Protein 8IDE (pdb70)

B-factor: mean 107.02, std 23.49, range [55.77, 214.73]

Organism: NCBI:txid1349410

Sequence (1177 aa):
ATGANFERRVTILGIESSCDDTGVAVLQVGGNAPPAVLAHEAVTSAAVHRETVAPLVDQAMAASGVGWDAIDAIAVTVGPGMMGGLMAGVDEAVRLAALHGKPLVPVNHLEGHALVAGVCTRQLCFPFLVLLASGGSCQLVLARDLGDYRRLGQTLDCAPGQALDAVARALALDLGASGSGGRAIELAAKNARTDAGDDRIGDDAWPDGCDFAFGGLRDRAVALARKSLAGEADDIAKRVQALIVDQLVSRTVRAIEWCRAHVADPTALVVAGGVAANTCLRESLQRAIGSVDLVCPPPRLCTDNGVMIAHAGALHYLHRPDAFACGPTHVCLQHEWHLGVDVSECVRADRPVPQVAAIHASIKSDVADAARALCRGELVAFPTETVYGLGADAASDEAVQRIFDAKGRPSNNPIIVHVASKEQFYRIAGHDLDAALRARCERLMDEFWPGPLTLLVPNGGEKLSPLVTCGLPVVGLRMPDNATAIDLIRRAGVGVAAPSANKSGRPSPTCAQHVAADLVGERIWGVLDGRGSTYGIESTVLDVATVSIYREGPVTADDISRALDGAPVDRHYAPDTDVTVVHGTLGFLNATVRSMRDRGLRVGVIAPYGDAIDARASKVWYCMRHGDGSLGANLYAALRGLDLPDVDVILVRAVPDSRTGGAVMERLAKASQGSRLIEPAMTARLERMIGADVVQRIARGRVLVCGLGGAGAPLVDMAVRAGVGRLGLLDPDRVDLSNLVRMPQATLADVDRRKIDVVAERARAVNPDADLTLLAHRITPDFDMGALRAHEYDIIVDAVDDPAGKVALIKYAVENKLPLISCMGAGNKTDVTQVHRVVDIADADVCLLALETKRLLAKEGITRGVKCVVTQGDHWVFAIGNWPPCYFMAAAVLLDHVLRVLAGPESVEDHVRGRAVGVSTKSGIVAIPTARLERMIGADVVQRIARGRVLVCGLGGAGAPLVDMAVRAGVGRLGLLDPDRVDLSNLVRMPQATLADVDRRKIDVVAERARAVNPDADLTLLAHRITPDFDMGALRAHEYDIIVDAVDDPAGKVALIKYAVENKLPLISCMGAGNKTDVTQVHRVVDIADADVCLLALETKRLLAKEGITRGVKCVVTQGDHWVFAPQDVIGNWPPCYFMAAAVLLDHVLRVLAGPESVEDHVRGRAVGVSTKSGIV

Radius of gyration: 37.35 Å; Cα contacts (8 Å, |Δi|>4): 2666; chains: 2; bounding box: 62×96×109 Å

Secondary structure (DSSP, 8-state):
--S--SSS--B--EEE-SSSSEEEE--B--TTS--B-S---EE---HHHHHHHHHHHHHHHHHH-S-TTTB----EE-SSS-HHHHHHHHHHHHHHHHHHT----EE-HHHHHHHHHTSSSS---S-EEE---SSS--EEEEESSTT-EEEEEE-SS--HHHHHHHHHHHHT---SSTTHHHHHHHHT--THHHHHHHHHS---------SSS----HHHHHHHHHHHH-S--HHHHHHHHHHHHHHHHHHHHHHHHHHHHHSPPPS-EE--SGGGG-HHHHHHHHHHH-SSPEE---GGGTSS-HHHHHHHHHHHHHH-SSSS-S----EEE-S----SEE-HHHHHHH-S-S---TT-----S-HHHHHHHHHTT--EEE--SSS-EEEEESS-HHHHHHHHHHHT-S-----PEE--SHHHHHHHHTSTTSSTTHHHHHHHHHHT-BTTEE------SS---HHHH-SSSPP--BB-SSHHHHHHHHHSSS-EE------SSS----SHHHHHHHTSS---SEEPPPSSTT-----EEEETTTTEE-S--SSHHHHHTTT-S---B------SSEEEEEES-HHHHHHHHHHHHHTT--EEEEE-TT----S--SEEEE--------TTHHHHHHHHHT--SS--EEEEEE-SS--TT-SSHHHHHHTSSS-EEEPPPTTHHHHHHS-HHHHHHHHH-EE--B-TTTTHHHHHHHHHHHT--EE--B---B--TGGGTT-SS--GGGTTSBHHHHHHHHHHHH-TT--B-----SS-TT-HHHHHHHHHSS---B--SSHHHHHHHHHHHHHTT---BB----SSB--SSS----EEGGG---TTHHHHHHHHHHHHS--SS-EE----S-B--------HHHHHHHHHHHHHHHHHHTT-SSHHHHHHHHH-S-EE-SS-EE---/--HHHHHS-HHHHHHHHT-EEEEB--SSSSHHHHHHHHHHT--EE--B---B--HHHHHH-SS--GGGTTSBHHHHHHHHHHHH-TT-EE--------TT--HHHHHHHHSSEEEE--SSHHHHHHHHHHHHHTT--EEEE---TTB---SS--EEEEGGG--S-HHHHHHHHHHHHHT-SSSSEEEE--S-EE-----------HHHHHHHHHHHHHHHHHHHS-SS-HHHHHHHH-S---SSS---

Nearest PDB structures (foldseek):
  8ide-assembly1_A  TM=1.001E+00  e=0.000E+00  Pandoravirus salinus
  8ide-assembly1_B  TM=9.788E-01  e=1.680E-35  Pandoravirus salinus
  3dbr-assembly1_E  TM=8.780E-01  e=2.212E-06  Homo sapiens
  3gzn-assembly2_C  TM=8.745E-01  e=2.339E-06  Homo sapiens
  3dbr-assembly4_A  TM=5.733E-01  e=2.763E-06  Homo sapiens

Structure (mmCIF, N/CA/C/O backbone):
data_8IDE
#
_entry.id   8IDE
#
_cell.length_a   1.00
_cell.length_b   1.00
_cell.length_c   1.00
_cell.angle_alpha   90.00
_cell.angle_beta   90.00
_cell.angle_gamma   90.00
#
_symmetry.space_group_name_H-M   'P 1'
#
loop_
_entity.id
_entity.type
_entity.pdbx_description
1 polymer 'N(6)-L-threonylcarbamoyladenine synthase'
2 non-polymer 'MANGANESE (II) ION'
#
loop_
_atom_site.group_PDB
_atom_site.id
_atom_site.type_symbol
_atom_site.label_atom_id
_atom_site.label_alt_id
_atom_site.label_comp_id
_atom_site.label_asym_id
_atom_site.label_entity_id
_atom_site.label_seq_id
_atom_site.pdbx_PDB_ins_code
_atom_site.Cartn_x
_atom_site.Cartn_y
_atom_site.Cartn_z
_atom_site.occupancy
_atom_site.B_iso_or_equiv
_atom_site.auth_seq_id
_atom_site.auth_comp_id
_atom_site.auth_asym_id
_atom_site.auth_atom_id
_atom_site.pdbx_PDB_model_num
ATOM 1 N N . ALA A 1 32 ? 219.45400 198.83500 166.16700 1.000 91.15000 32 ALA A N 1
ATOM 2 C CA . ALA A 1 32 ? 219.93900 200.09700 166.71100 1.000 91.15000 32 ALA A CA 1
ATOM 3 C C . ALA A 1 32 ? 219.80000 200.12200 168.22800 1.000 91.15000 32 ALA A C 1
ATOM 4 O O . ALA A 1 32 ? 219.45600 201.15000 168.81000 1.000 91.15000 32 ALA A O 1
ATOM 6 N N . THR A 1 33 ? 220.06800 198.98300 168.86600 1.000 94.22000 33 THR A N 1
ATOM 7 C CA . THR A 1 33 ? 219.96200 198.87400 170.31500 1.000 94.22000 33 THR A CA 1
ATOM 8 C C . THR A 1 33 ? 221.22700 198.38600 171.00400 1.000 94.22000 33 THR A C 1
ATOM 9 O O . THR A 1 33 ? 221.39500 198.66700 172.19600 1.000 94.22000 33 THR A O 1
ATOM 13 N N . GLY A 1 34 ? 222.11200 197.66800 170.31800 1.000 96.55000 34 GLY A N 1
ATOM 14 C CA . GLY A 1 34 ? 223.33900 197.23100 170.95000 1.000 96.55000 34 GLY A CA 1
ATOM 15 C C . GLY A 1 34 ? 224.34200 198.35300 171.11300 1.000 96.55000 34 GLY A C 1
ATOM 16 O O . GLY A 1 34 ? 224.62700 198.77800 172.23700 1.000 96.55000 34 GLY A O 1
ATOM 17 N N . ALA A 1 35 ? 224.87100 198.85200 169.99600 1.000 100.30000 35 ALA A N 1
ATOM 18 C CA . ALA A 1 35 ? 225.82600 199.95700 170.03300 1.000 100.30000 35 ALA A CA 1
ATOM 19 C C . ALA A 1 35 ? 225.92000 200.56000 168.63800 1.000 100.30000 35 ALA A C 1
ATOM 20 O O . ALA A 1 35 ? 226.38600 199.89400 167.70800 1.000 100.30000 35 ALA A O 1
ATOM 22 N N . ASN A 1 36 ? 225.48400 201.81300 168.49700 1.000 108.08000 36 ASN A N 1
ATOM 23 C CA . ASN A 1 36 ? 225.69500 202.55800 167.26200 1.000 108.08000 36 ASN A CA 1
ATOM 24 C C . ASN A 1 36 ? 226.11900 203.99400 167.55000 1.000 108.08000 36 ASN A C 1
ATOM 25 O O . ASN A 1 36 ? 225.94800 204.86700 166.69100 1.000 108.08000 36 ASN A O 1
ATOM 30 N N . PHE A 1 37 ? 226.66600 204.25500 168.73400 1.000 105.05000 37 PHE A N 1
ATOM 31 C CA . PHE A 1 37 ? 227.06200 205.58900 169.14900 1.000 105.05000 37 PHE A CA 1
ATOM 32 C C . PHE A 1 37 ? 228.54200 205.58600 169.50200 1.000 105.05000 37 PHE A C 1
ATOM 33 O O . PHE A 1 37 ? 229.15300 204.53300 169.69700 1.000 105.05000 37 PHE A O 1
ATOM 41 N N . GLU A 1 38 ? 229.11100 206.78300 169.59200 1.000 107.45000 38 GLU A N 1
ATOM 42 C CA . GLU A 1 38 ? 230.45700 206.95300 170.12200 1.000 107.45000 38 GLU A CA 1
ATOM 43 C C . GLU A 1 38 ? 230.38500 206.89200 171.64600 1.000 107.45000 38 GLU A C 1
ATOM 44 O O . GLU A 1 38 ? 229.36800 206.49600 172.22300 1.000 107.45000 38 GLU A O 1
ATOM 50 N N . ARG A 1 39 ? 231.46800 207.28100 172.32000 1.000 101.53000 39 ARG A N 1
ATOM 51 C CA . ARG A 1 39 ? 231.49600 207.37600 173.78000 1.000 101.53000 39 ARG A CA 1
ATOM 52 C C . ARG A 1 39 ? 231.19100 206.01900 174.42400 1.000 101.53000 39 ARG A C 1
ATOM 53 O O . ARG A 1 39 ? 230.14800 205.80400 175.04200 1.000 101.53000 39 ARG A O 1
ATOM 61 N N . ARG A 1 40 ? 232.14300 205.10100 174.25500 1.000 99.36000 40 ARG A N 1
ATOM 62 C CA . ARG A 1 40 ? 231.99000 203.73400 174.75100 1.000 99.36000 40 ARG A CA 1
ATOM 63 C C . ARG A 1 40 ? 232.04400 203.78100 176.27500 1.000 99.36000 40 ARG A C 1
ATOM 64 O O . ARG A 1 40 ? 233.09300 203.63400 176.90800 1.000 99.36000 40 ARG A O 1
ATOM 66 N N . VAL A 1 41 ? 230.87200 203.99100 176.86800 1.000 93.37000 41 VAL A N 1
ATOM 67 C CA . VAL A 1 41 ? 230.75000 204.30800 178.28500 1.000 93.37000 41 VAL A CA 1
ATOM 68 C C . VAL A 1 41 ? 230.51300 203.03600 179.09000 1.000 93.37000 41 VAL A C 1
ATOM 69 O O . VAL A 1 41 ? 229.96300 202.04800 178.59200 1.000 93.37000 41 VAL A O 1
ATOM 73 N N . THR A 1 42 ? 230.93700 203.06300 180.35100 1.000 92.11000 42 THR A N 1
ATOM 74 C CA . THR A 1 42 ? 230.67600 201.99700 181.31000 1.000 92.11000 42 THR A CA 1
ATOM 75 C C . THR A 1 42 ? 229.64000 202.49400 182.30900 1.000 92.11000 42 THR A C 1
ATOM 76 O O . THR A 1 42 ? 229.77600 203.59700 182.85000 1.000 92.11000 42 THR A O 1
ATOM 80 N N . ILE A 1 43 ? 228.61400 201.68400 182.55200 1.000 82.54000 43 ILE A N 1
ATOM 81 C CA . ILE A 1 43 ? 227.49500 202.06300 183.40600 1.000 82.54000 43 ILE A CA 1
ATOM 82 C C . ILE A 1 43 ? 227.37900 201.07400 184.55500 1.000 82.54000 43 ILE A C 1
ATOM 83 O O . ILE A 1 43 ? 227.50500 199.85800 184.37200 1.000 82.54000 43 ILE A O 1
ATOM 88 N N . LEU A 1 44 ? 227.13300 201.60500 185.74800 1.000 78.67000 44 LEU A N 1
ATOM 89 C CA . LEU A 1 44 ? 226.91400 200.80100 186.94700 1.000 78.67000 44 LEU A CA 1
ATOM 90 C C . LEU A 1 44 ? 225.41000 200.70600 187.17900 1.000 78.67000 44 LEU A C 1
ATOM 91 O O . LEU A 1 44 ? 224.78500 201.65800 187.65600 1.000 78.67000 44 LEU A O 1
ATOM 96 N N . GLY A 1 45 ? 224.83200 199.55800 186.83900 1.000 82.29000 45 GLY A N 1
ATOM 97 C CA . GLY A 1 45 ? 223.41100 199.33800 187.03200 1.000 82.29000 45 GLY A CA 1
ATOM 98 C C . GLY A 1 45 ? 223.13000 198.62700 188.34500 1.000 82.29000 45 GLY A C 1
ATOM 99 O O . GLY A 1 45 ? 223.77300 197.63600 188.68100 1.000 82.29000 45 GLY A O 1
ATOM 100 N N . ILE A 1 46 ? 222.16000 199.15500 189.08600 1.000 79.94000 46 ILE A N 1
ATOM 101 C CA . ILE A 1 46 ? 221.71500 198.57800 190.34900 1.000 79.94000 46 ILE A CA 1
ATOM 102 C C . ILE A 1 46 ? 220.22300 198.30700 190.24200 1.000 79.94000 46 ILE A C 1
ATOM 103 O O . ILE A 1 46 ? 219.44800 199.21300 189.91600 1.000 79.94000 46 ILE A O 1
ATOM 108 N N . GLU A 1 47 ? 219.82000 197.06900 190.51500 1.000 93.00000 47 GLU A N 1
ATOM 109 C CA . GLU A 1 47 ? 218.41600 196.68900 190.46500 1.000 93.00000 47 GLU A CA 1
ATOM 110 C C . GLU A 1 47 ? 217.95700 196.25700 191.84700 1.000 93.00000 47 GLU A C 1
ATOM 111 O O . GLU A 1 47 ? 218.63100 195.46300 192.51200 1.000 93.00000 47 GLU A O 1
ATOM 117 N N . SER A 1 48 ? 216.80900 196.78300 192.27100 1.000 97.14000 48 SER A N 1
ATOM 118 C CA . SER A 1 48 ? 216.30500 196.52800 193.61100 1.000 97.14000 48 SER A CA 1
ATOM 119 C C . SER A 1 48 ? 214.79400 196.34100 193.65600 1.000 97.14000 48 SER A C 1
ATOM 120 O O . SER A 1 48 ? 214.21700 196.36300 194.75000 1.000 97.14000 48 SER A O 1
ATOM 123 N N . SER A 1 49 ? 214.13300 196.16300 192.51000 1.000 92.41000 49 SER A N 1
ATOM 124 C CA . SER A 1 49 ? 212.67400 196.13300 192.49000 1.000 92.41000 49 SER A CA 1
ATOM 125 C C . SER A 1 49 ? 212.13000 194.88400 193.17200 1.000 92.41000 49 SER A C 1
ATOM 126 O O . SER A 1 49 ? 211.21500 194.96600 193.99900 1.000 92.41000 49 SER A O 1
ATOM 129 N N . CYS A 1 50 ? 212.67700 193.72100 192.84100 1.000 105.58000 50 CYS A N 1
ATOM 130 C CA . CYS A 1 50 ? 212.17500 192.45500 193.34300 1.000 105.58000 50 CYS A CA 1
ATOM 131 C C . CYS A 1 50 ? 213.05800 191.96100 194.48700 1.000 105.58000 50 CYS A C 1
ATOM 132 O O . CYS A 1 50 ? 213.94900 192.66800 194.96800 1.000 105.58000 50 CYS A O 1
ATOM 135 N N . ASP A 1 51 ? 212.79900 190.73200 194.94300 1.000 112.55000 51 ASP A N 1
ATOM 136 C CA . ASP A 1 51 ? 213.58700 190.16500 196.03300 1.000 112.55000 51 ASP A CA 1
ATOM 137 C C . ASP A 1 51 ? 215.04300 189.97800 195.62500 1.000 112.55000 51 ASP A C 1
ATOM 138 O O . ASP A 1 51 ? 215.95400 190.19900 196.43100 1.000 112.55000 51 ASP A O 1
ATOM 143 N N . ASP A 1 52 ? 215.28200 189.56300 194.38400 1.000 114.88000 52 ASP A N 1
ATOM 144 C CA . ASP A 1 52 ? 216.64600 189.37300 193.91400 1.000 114.88000 52 ASP A CA 1
ATOM 145 C C . ASP A 1 52 ? 217.34500 190.71700 193.75600 1.000 114.88000 52 ASP A C 1
ATOM 146 O O . ASP A 1 52 ? 216.83400 191.63100 193.10300 1.000 114.88000 52 ASP A O 1
ATOM 151 N N . THR A 1 53 ? 218.52500 190.82900 194.35700 1.000 112.58000 53 THR A N 1
ATOM 152 C CA . THR A 1 53 ? 219.32700 192.04300 194.31700 1.000 112.58000 53 THR A CA 1
ATOM 153 C C . THR A 1 53 ? 220.49900 191.82400 193.37500 1.000 112.58000 53 THR A C 1
ATOM 154 O O . THR A 1 53 ? 221.25800 190.86500 193.53900 1.000 112.58000 53 THR A O 1
ATOM 158 N N . GLY A 1 54 ? 220.64600 192.70800 192.39900 1.000 99.65000 54 GLY A N 1
ATOM 159 C CA . GLY A 1 54 ? 221.69100 192.56300 191.40400 1.000 99.65000 54 GLY A CA 1
ATOM 160 C C . GLY A 1 54 ? 222.32000 193.89600 191.06700 1.000 99.65000 54 GLY A C 1
ATOM 161 O O . GLY A 1 54 ? 221.67400 194.94400 191.11200 1.000 99.65000 54 GLY A O 1
ATOM 162 N N . VAL A 1 55 ? 223.60400 193.84000 190.72800 1.000 92.71000 55 VAL A N 1
ATOM 163 C CA . VAL A 1 55 ? 224.37200 195.01400 190.33300 1.000 92.71000 55 VAL A CA 1
ATOM 164 C C . VAL A 1 55 ? 225.27800 194.62800 189.17000 1.000 92.71000 55 VAL A C 1
ATOM 165 O O . VAL A 1 55 ? 225.86500 193.54100 189.15900 1.000 92.71000 55 VAL A O 1
ATOM 169 N N . ALA A 1 56 ? 225.37000 195.50900 188.17500 1.000 86.22000 56 ALA A N 1
ATOM 170 C CA . ALA A 1 56 ? 226.11600 195.22200 186.95900 1.000 86.22000 56 ALA A CA 1
ATOM 171 C C . ALA A 1 56 ? 226.95700 196.42700 186.56900 1.000 86.22000 56 ALA A C 1
ATOM 172 O O . ALA A 1 56 ? 226.64000 197.56600 186.92000 1.000 86.22000 56 ALA A O 1
ATOM 174 N N . VAL A 1 57 ? 228.03800 196.15900 185.83700 1.000 84.79000 57 VAL A N 1
ATOM 175 C CA . VAL A 1 57 ? 228.98400 197.18600 185.41300 1.000 84.79000 57 VAL A CA 1
ATOM 176 C C . VAL A 1 57 ? 229.08100 197.15900 183.89000 1.000 84.79000 57 VAL A C 1
ATOM 177 O O . VAL A 1 57 ? 230.16200 197.34000 183.31800 1.000 84.79000 57 VAL A O 1
ATOM 181 N N . LEU A 1 58 ? 227.95500 196.88300 183.22800 1.000 92.59000 58 LEU A N 1
ATOM 182 C CA . LEU A 1 58 ? 227.91800 196.76800 181.77400 1.000 92.59000 58 LEU A CA 1
ATOM 183 C C . LEU A 1 58 ? 228.59200 197.95700 181.09800 1.000 92.59000 58 LEU A C 1
ATOM 184 O O . LEU A 1 58 ? 228.62000 199.07100 181.62700 1.000 92.59000 58 LEU A O 1
ATOM 189 N N . GLN A 1 59 ? 229.13800 197.70400 179.90900 1.000 96.77000 59 GLN A N 1
ATOM 190 C CA . GLN A 1 59 ? 229.84100 198.72200 179.12700 1.000 96.77000 59 GLN A CA 1
ATOM 191 C C . GLN A 1 59 ? 229.35600 198.62900 177.68400 1.000 96.77000 59 GLN A C 1
ATOM 192 O O . GLN A 1 59 ? 229.51800 197.59200 177.03600 1.000 96.77000 59 GLN A O 1
ATOM 198 N N . VAL A 1 60 ? 228.77300 199.71200 177.18700 1.000 100.72000 60 VAL A N 1
ATOM 199 C CA . VAL A 1 60 ? 228.29500 199.77700 175.82200 1.000 100.72000 60 VAL A CA 1
ATOM 200 C C . VAL A 1 60 ? 229.03200 200.89600 175.09700 1.000 100.72000 60 VAL A C 1
ATOM 201 O O . VAL A 1 60 ? 229.88000 201.58100 175.66300 1.000 100.72000 60 VAL A O 1
ATOM 205 N N . GLY A 1 61 ? 228.70500 201.08600 173.82700 1.000 100.19000 61 GLY A N 1
ATOM 206 C CA . GLY A 1 61 ? 229.20700 202.19700 173.04600 1.000 100.19000 61 GLY A CA 1
ATOM 207 C C . GLY A 1 61 ? 230.13000 201.73700 171.93800 1.000 100.19000 61 GLY A C 1
ATOM 208 O O . GLY A 1 61 ? 230.40000 200.54500 171.76400 1.000 100.19000 61 GLY A O 1
ATOM 209 N N . GLY A 1 62 ? 230.63300 202.71400 171.18700 1.000 105.15000 62 GLY A N 1
ATOM 210 C CA . GLY A 1 62 ? 231.48500 202.40800 170.05100 1.000 105.15000 62 GLY A CA 1
ATOM 211 C C . GLY A 1 62 ? 230.73500 201.61800 169.00100 1.000 105.15000 62 GLY A C 1
ATOM 212 O O . GLY A 1 62 ? 229.62100 201.96800 168.59600 1.000 105.15000 62 GLY A O 1
ATOM 213 N N . ASN A 1 63 ? 231.35300 200.53000 168.54700 1.000 109.45000 63 ASN A N 1
ATOM 214 C CA . ASN A 1 63 ? 230.73900 199.61500 167.59400 1.000 109.45000 63 ASN A CA 1
ATOM 215 C C . ASN A 1 63 ? 230.94300 198.16500 168.01700 1.000 109.45000 63 ASN A C 1
ATOM 216 O O . ASN A 1 63 ? 231.18500 197.29200 167.18200 1.000 109.45000 63 ASN A O 1
ATOM 221 N N . ALA A 1 64 ? 230.84400 197.89800 169.31400 1.000 105.47000 64 ALA A N 1
ATOM 222 C CA . ALA A 1 64 ? 231.07500 196.57300 169.86000 1.000 105.47000 64 ALA A CA 1
ATOM 223 C C . ALA A 1 64 ? 229.90300 196.15500 170.73200 1.000 105.47000 64 ALA A C 1
ATOM 224 O O . ALA A 1 64 ? 229.20800 197.00600 171.29700 1.000 105.47000 64 ALA A O 1
ATOM 226 N N . PRO A 1 65 ? 229.65500 194.85500 170.85100 1.000 106.26000 65 PRO A N 1
ATOM 227 C CA . PRO A 1 65 ? 228.59200 194.37600 171.73700 1.000 106.26000 65 PRO A CA 1
ATOM 228 C C . PRO A 1 65 ? 228.88900 194.73000 173.18200 1.000 106.26000 65 PRO A C 1
ATOM 229 O O . PRO A 1 65 ? 230.06000 194.85000 173.57200 1.000 106.26000 65 PRO A O 1
ATOM 233 N N . PRO A 1 66 ? 227.86000 194.91800 174.00200 1.000 102.66000 66 PRO A N 1
ATOM 234 C CA . PRO A 1 66 ? 228.08700 195.18900 175.42400 1.000 102.66000 66 PRO A CA 1
ATOM 235 C C . PRO A 1 66 ? 228.78400 194.02600 176.11300 1.000 102.66000 66 PRO A C 1
ATOM 236 O O . PRO A 1 66 ? 228.60000 192.85700 175.77000 1.000 102.66000 66 PRO A O 1
ATOM 240 N N . ALA A 1 67 ? 229.59900 194.37200 177.10700 1.000 97.59000 67 ALA A N 1
ATOM 241 C CA . ALA A 1 67 ? 230.40100 193.40000 177.83800 1.000 97.59000 67 ALA A CA 1
ATOM 242 C C . ALA A 1 67 ? 230.04600 193.45700 179.31400 1.000 97.59000 67 ALA A C 1
ATOM 243 O O . ALA A 1 67 ? 230.08700 194.53000 179.92500 1.000 97.59000 67 ALA A O 1
ATOM 245 N N . VAL A 1 68 ? 229.71000 192.30200 179.88500 1.000 93.75000 68 VAL A N 1
ATOM 246 C CA . VAL A 1 68 ? 229.35100 192.20700 181.29900 1.000 93.75000 68 VAL A CA 1
ATOM 247 C C . VAL A 1 68 ? 230.65400 192.19600 182.09300 1.000 93.75000 68 VAL A C 1
ATOM 248 O O . VAL A 1 68 ? 231.27600 191.14800 182.27300 1.000 93.75000 68 VAL A O 1
ATOM 252 N N . LEU A 1 69 ? 231.07000 193.36700 182.57400 1.000 90.21000 69 LEU A N 1
ATOM 253 C CA . LEU A 1 69 ? 232.33900 193.46000 183.28600 1.000 90.21000 69 LEU A CA 1
ATOM 254 C C . LEU A 1 69 ? 232.23100 192.87900 184.69100 1.000 90.21000 69 LEU A C 1
ATOM 255 O O . LEU A 1 69 ? 233.18200 192.26600 185.19000 1.000 90.21000 69 LEU A O 1
ATOM 260 N N . ALA A 1 70 ? 231.08500 193.05900 185.34300 1.000 92.90000 70 ALA A N 1
ATOM 261 C CA . ALA A 1 70 ? 230.83300 192.44900 186.64000 1.000 92.90000 70 ALA A CA 1
ATOM 262 C C . ALA A 1 70 ? 229.33300 192.25600 186.79100 1.000 92.90000 70 ALA A C 1
ATOM 263 O O . ALA A 1 70 ? 228.55000 193.11400 186.37800 1.000 92.90000 70 ALA A O 1
ATOM 265 N N . HIS A 1 71 ? 228.94000 191.12800 187.37700 1.000 98.80000 71 HIS A N 1
ATOM 266 C CA . HIS A 1 71 ? 227.53600 190.73600 187.42400 1.000 98.80000 71 HIS A CA 1
ATOM 267 C C . HIS A 1 71 ? 227.17700 190.17400 188.79400 1.000 98.80000 71 HIS A C 1
ATOM 268 O O . HIS A 1 71 ? 226.49900 189.14800 188.90600 1.000 98.80000 71 HIS A O 1
ATOM 275 N N . GLU A 1 72 ? 227.63400 190.83200 189.85700 1.000 99.56000 72 GLU A N 1
ATOM 276 C CA . GLU A 1 72 ? 227.33400 190.36400 191.20500 1.000 99.56000 72 GLU A CA 1
ATOM 277 C C . GLU A 1 72 ? 225.84200 190.48000 191.49500 1.000 99.56000 72 GLU A C 1
ATOM 278 O O . GLU A 1 72 ? 225.20000 191.47300 191.14400 1.000 99.56000 72 GLU A O 1
ATOM 280 N N . ALA A 1 73 ? 225.29100 189.45500 192.14200 1.000 104.53000 73 ALA A N 1
ATOM 281 C CA . ALA A 1 73 ? 223.86900 189.43800 192.45600 1.000 104.53000 73 ALA A CA 1
ATOM 282 C C . ALA A 1 73 ? 223.61500 188.49200 193.62000 1.000 104.53000 73 ALA A C 1
ATOM 283 O O . ALA A 1 73 ? 224.37500 187.55000 193.85700 1.000 104.53000 73 ALA A O 1
ATOM 285 N N . VAL A 1 74 ? 222.52700 188.75900 194.34200 1.000 112.78000 74 VAL A N 1
ATOM 286 C CA . VAL A 1 74 ? 222.06700 187.91900 195.44500 1.000 112.78000 74 VAL A CA 1
ATOM 287 C C . VAL A 1 74 ? 220.54600 187.86900 195.40600 1.000 112.78000 74 VAL A C 1
ATOM 288 O O . VAL A 1 74 ? 219.88900 188.90900 195.29900 1.000 112.78000 74 VAL A O 1
ATOM 292 N N . THR A 1 75 ? 219.98700 186.66200 195.49800 1.000 119.01000 75 THR A N 1
ATOM 293 C CA . THR A 1 75 ? 218.54000 186.48500 195.46500 1.000 119.01000 75 THR A CA 1
ATOM 294 C C . THR A 1 75 ? 217.93900 186.27900 196.84900 1.000 119.01000 75 THR A C 1
ATOM 295 O O . THR A 1 75 ? 216.78600 186.66600 197.07900 1.000 119.01000 75 THR A O 1
ATOM 299 N N . SER A 1 76 ? 218.69000 185.69200 197.77500 1.000 122.99000 76 SER A N 1
ATOM 300 C CA . SER A 1 76 ? 218.19300 185.43100 199.12200 1.000 122.99000 76 SER A CA 1
ATOM 301 C C . SER A 1 76 ? 217.87300 186.72500 199.86400 1.000 122.99000 76 SER A C 1
ATOM 302 O O . SER A 1 76 ? 216.99400 186.75500 200.72500 1.000 122.99000 76 SER A O 1
ATOM 305 N N . ALA A 1 92 ? 213.14200 195.73100 202.43500 1.000 123.42000 92 ALA A N 1
ATOM 306 C CA . ALA A 1 92 ? 213.52300 194.65500 203.34200 1.000 123.42000 92 ALA A CA 1
ATOM 307 C C . ALA A 1 92 ? 214.84100 194.97000 204.03900 1.000 123.42000 92 ALA A C 1
ATOM 308 O O . ALA A 1 92 ? 215.72400 195.60300 203.45900 1.000 123.42000 92 ALA A O 1
ATOM 310 N N . ALA A 1 93 ? 214.96400 194.52700 205.29300 1.000 128.56000 93 ALA A N 1
ATOM 311 C CA . ALA A 1 93 ? 216.19700 194.75000 206.04100 1.000 128.56000 93 ALA A CA 1
ATOM 312 C C . ALA A 1 93 ? 217.36900 194.00800 205.41100 1.000 128.56000 93 ALA A C 1
ATOM 313 O O . ALA A 1 93 ? 218.48500 194.53700 205.34900 1.000 128.56000 93 ALA A O 1
ATOM 315 N N . VAL A 1 94 ? 217.13500 192.78000 204.94300 1.000 129.96000 94 VAL A N 1
ATOM 316 C CA . VAL A 1 94 ? 218.19400 192.01100 204.29400 1.000 129.96000 94 VAL A CA 1
ATOM 317 C C . VAL A 1 94 ? 218.66300 192.71700 203.02900 1.000 129.96000 94 VAL A C 1
ATOM 318 O O . VAL A 1 94 ? 219.86600 192.79500 202.75000 1.000 129.96000 94 VAL A O 1
ATOM 322 N N . HIS A 1 95 ? 217.72000 193.24100 202.24300 1.000 122.89000 95 HIS A N 1
ATOM 323 C CA . HIS A 1 95 ? 218.08000 193.95300 201.02200 1.000 122.89000 95 HIS A CA 1
ATOM 324 C C . HIS A 1 95 ? 218.91100 195.19600 201.32100 1.000 122.89000 95 HIS A C 1
ATOM 325 O O . HIS A 1 95 ? 219.91300 195.46000 200.64500 1.000 122.89000 95 HIS A O 1
ATOM 332 N N . ARG A 1 96 ? 218.50100 195.98000 202.32200 1.000 124.95000 96 ARG A N 1
ATOM 333 C CA . ARG A 1 96 ? 219.25100 197.18100 202.67600 1.000 124.95000 96 ARG A CA 1
ATOM 334 C C . ARG A 1 96 ? 220.62700 196.82500 203.22100 1.000 124.95000 96 ARG A C 1
ATOM 335 O O . ARG A 1 96 ? 221.59500 197.56900 203.02300 1.000 124.95000 96 ARG A O 1
ATOM 337 N N . GLU A 1 97 ? 220.72900 195.69800 203.92600 1.000 127.92000 97 GLU A N 1
ATOM 338 C CA . GLU A 1 97 ? 222.03000 195.22500 204.38100 1.000 127.92000 97 GLU A CA 1
ATOM 339 C C . GLU A 1 97 ? 222.92600 194.82900 203.21400 1.000 127.92000 97 GLU A C 1
ATOM 340 O O . GLU A 1 97 ? 224.12500 195.12800 203.22200 1.000 127.92000 97 GLU A O 1
ATOM 346 N N . THR A 1 98 ? 222.36300 194.16400 202.20300 1.000 121.60000 98 THR A N 1
ATOM 347 C CA . THR A 1 98 ? 223.18500 193.56200 201.15800 1.000 121.60000 98 THR A CA 1
ATOM 348 C C . THR A 1 98 ? 223.47300 194.52100 200.00600 1.000 121.60000 98 THR A C 1
ATOM 349 O O . THR A 1 98 ? 224.35800 194.24900 199.18800 1.000 121.60000 98 THR A O 1
ATOM 353 N N . VAL A 1 99 ? 222.74300 195.63700 199.91500 1.000 116.51000 99 VAL A N 1
ATOM 354 C CA . VAL A 1 99 ? 222.87400 196.50500 198.74400 1.000 116.51000 99 VAL A CA 1
ATOM 355 C C . VAL A 1 99 ? 224.29200 197.06000 198.61800 1.000 116.51000 99 VAL A C 1
ATOM 356 O O . VAL A 1 99 ? 224.82000 197.20200 197.50800 1.000 116.51000 99 VAL A O 1
ATOM 360 N N . ALA A 1 100 ? 224.93400 197.37900 199.74700 1.000 114.74000 100 ALA A N 1
ATOM 361 C CA . ALA A 1 100 ? 226.28100 197.94800 199.67800 1.000 114.74000 100 ALA A CA 1
ATOM 362 C C . ALA A 1 100 ? 227.35000 196.89100 199.42500 1.000 114.74000 100 ALA A C 1
ATOM 363 O O . ALA A 1 100 ? 228.23300 197.12800 198.57700 1.000 114.74000 100 ALA A O 1
ATOM 365 N N . PRO A 1 101 ? 227.36500 195.74200 200.11300 1.000 117.99000 101 PRO A N 1
ATOM 366 C CA . PRO A 1 101 ? 228.38000 194.73000 199.78800 1.000 117.99000 101 PRO A CA 1
ATOM 367 C C . PRO A 1 101 ? 228.35500 194.29500 198.33700 1.000 117.99000 101 PRO A C 1
ATOM 368 O O . PRO A 1 101 ? 229.42100 194.06400 197.75700 1.000 117.99000 101 PRO A O 1
ATOM 372 N N . LEU A 1 102 ? 227.17300 194.18600 197.72800 1.000 117.67000 102 LEU A N 1
ATOM 373 C CA . LEU A 1 102 ? 227.09800 193.72100 196.34700 1.000 117.67000 102 LEU A CA 1
ATOM 374 C C . LEU A 1 102 ? 227.75400 194.70800 195.39200 1.000 117.67000 102 LEU A C 1
ATOM 375 O O . LEU A 1 102 ? 228.53700 194.31500 194.52100 1.000 117.67000 102 LEU A O 1
ATOM 380 N N . VAL A 1 103 ? 227.45300 196.00100 195.53900 1.000 112.74000 103 VAL A N 1
ATOM 381 C CA . VAL A 1 103 ? 228.04800 196.98800 194.64300 1.000 112.74000 103 VAL A CA 1
ATOM 382 C C . VAL A 1 103 ? 229.54700 197.10000 194.89600 1.000 112.74000 103 VAL A C 1
ATOM 383 O O . VAL A 1 103 ? 230.34100 197.24700 193.95700 1.000 112.74000 103 VAL A O 1
ATOM 387 N N . ASP A 1 104 ? 229.96400 197.00500 196.16300 1.000 120.25000 104 ASP A N 1
ATOM 388 C CA . ASP A 1 104 ? 231.39100 197.06300 196.46700 1.000 120.25000 104 ASP A CA 1
ATOM 389 C C . ASP A 1 104 ? 232.13000 195.88600 195.83400 1.000 120.25000 104 ASP A C 1
ATOM 390 O O . ASP A 1 104 ? 233.19300 196.05700 195.22400 1.000 120.25000 104 ASP A O 1
ATOM 395 N N . GLN A 1 105 ? 231.56600 194.68200 195.95100 1.000 118.66000 105 GLN A N 1
ATOM 396 C CA . GLN A 1 105 ? 232.21100 193.50300 195.38500 1.000 118.66000 105 GLN A CA 1
ATOM 397 C C . GLN A 1 105 ? 232.19000 193.53700 193.86300 1.000 118.66000 105 GLN A C 1
ATOM 398 O O . GLN A 1 105 ? 233.13100 193.06700 193.21500 1.000 118.66000 105 GLN A O 1
ATOM 404 N N . ALA A 1 106 ? 231.12400 194.08000 193.27200 1.000 116.46000 106 ALA A N 1
ATOM 405 C CA . ALA A 1 106 ? 231.08600 194.22200 191.82100 1.000 116.46000 106 ALA A CA 1
ATOM 406 C C . ALA A 1 106 ? 232.16300 195.18100 191.33800 1.000 116.46000 106 ALA A C 1
ATOM 407 O O . ALA A 1 106 ? 232.81700 194.93000 190.31900 1.000 116.46000 106 ALA A O 1
ATOM 409 N N . MET A 1 107 ? 232.36100 196.29000 192.05500 1.000 114.90000 107 MET A N 1
ATOM 410 C CA . MET A 1 107 ? 233.44600 197.20100 191.70600 1.000 114.90000 107 MET A CA 1
ATOM 411 C C . MET A 1 107 ? 234.80300 196.53000 191.86300 1.000 114.90000 107 MET A C 1
ATOM 412 O O . MET A 1 107 ? 235.69900 196.72200 191.03200 1.000 114.90000 107 MET A O 1
ATOM 417 N N . ALA A 1 108 ? 234.97700 195.74600 192.92900 1.000 117.20000 108 ALA A N 1
ATOM 418 C CA . ALA A 1 108 ? 236.24400 195.05100 193.13600 1.000 117.20000 108 ALA A CA 1
ATOM 419 C C . ALA A 1 108 ? 236.51900 194.05800 192.01100 1.000 117.20000 108 ALA A C 1
ATOM 420 O O . ALA A 1 108 ? 237.64200 193.97400 191.50100 1.000 117.20000 108 ALA A O 1
ATOM 422 N N . ALA A 1 109 ? 235.49900 193.29700 191.61000 1.000 118.06000 109 ALA A N 1
ATOM 423 C CA . ALA A 1 109 ? 235.68400 192.28200 190.57900 1.000 118.06000 109 ALA A CA 1
ATOM 424 C C . ALA A 1 109 ? 235.87500 192.89900 189.20100 1.000 118.06000 109 ALA A C 1
ATOM 425 O O . ALA A 1 109 ? 236.65800 192.38300 188.39500 1.000 118.06000 109 ALA A O 1
ATOM 427 N N . SER A 1 110 ? 235.16400 193.98800 188.90400 1.000 114.06000 110 SER A N 1
ATOM 428 C CA . SER A 1 110 ? 235.28500 194.62400 187.59700 1.000 114.06000 110 SER A CA 1
ATOM 429 C C . SER A 1 110 ? 236.68200 195.19600 187.38900 1.000 114.06000 110 SER A C 1
ATOM 430 O O . SER A 1 110 ? 237.32600 194.93800 186.36700 1.000 114.06000 110 SER A O 1
ATOM 433 N N . GLY A 1 111 ? 237.16400 195.98000 188.35200 1.000 113.94000 111 GLY A N 1
ATOM 434 C CA . GLY A 1 111 ? 238.49200 196.55100 188.26900 1.000 113.94000 111 GLY A CA 1
ATOM 435 C C . GLY A 1 111 ? 238.69600 197.54600 187.15200 1.000 113.94000 111 GLY A C 1
ATOM 436 O O . GLY A 1 111 ? 239.84000 197.92200 186.88100 1.000 113.94000 111 GLY A O 1
ATOM 437 N N . VAL A 1 112 ? 237.62400 197.98400 186.49000 1.000 112.40000 112 VAL A N 1
ATOM 438 C CA . VAL A 1 112 ? 237.76500 198.94700 185.40400 1.000 112.40000 112 VAL A CA 1
ATOM 439 C C . VAL A 1 112 ? 238.15200 200.31600 185.94200 1.000 112.40000 112 VAL A C 1
ATOM 440 O O . VAL A 1 112 ? 238.99800 201.00500 185.35800 1.000 112.40000 112 VAL A O 1
ATOM 444 N N . GLY A 1 113 ? 237.55200 200.73200 187.05200 1.000 105.68000 113 GLY A N 1
ATOM 445 C CA . GLY A 1 113 ? 237.85900 202.02000 187.63500 1.000 105.68000 113 GLY A CA 1
ATOM 446 C C . GLY A 1 113 ? 236.62300 202.77800 188.06800 1.000 105.68000 113 GLY A C 1
ATOM 447 O O . GLY A 1 113 ? 235.69100 202.96800 187.28100 1.000 105.68000 113 GLY A O 1
ATOM 448 N N . TRP A 1 114 ? 236.61000 203.21900 189.32500 1.000 97.04000 114 TRP A N 1
ATOM 449 C CA . TRP A 1 114 ? 235.49300 203.98800 189.85900 1.000 97.04000 114 TRP A CA 1
ATOM 450 C C . TRP A 1 114 ? 235.36300 205.36500 189.22400 1.000 97.04000 114 TRP A C 1
ATOM 451 O O . TRP A 1 114 ? 234.33000 206.01800 189.41000 1.000 97.04000 114 TRP A O 1
ATOM 462 N N . ASP A 1 115 ? 236.37200 205.81900 188.48500 1.000 104.39000 115 ASP A N 1
ATOM 463 C CA . ASP A 1 115 ? 236.28000 207.07000 187.74700 1.000 104.39000 115 ASP A CA 1
ATOM 464 C C . ASP A 1 115 ? 235.78900 206.88200 186.32000 1.000 104.39000 115 ASP A C 1
ATOM 465 O O . ASP A 1 115 ? 235.24800 207.82700 185.73500 1.000 104.39000 115 ASP A O 1
ATOM 470 N N . ALA A 1 116 ? 235.96700 205.68900 185.74600 1.000 103.01000 116 ALA A N 1
ATOM 471 C CA . ALA A 1 116 ? 235.50000 205.44400 184.38600 1.000 103.01000 116 ALA A CA 1
ATOM 472 C C . ALA A 1 116 ? 233.98400 205.31200 184.32300 1.000 103.01000 116 ALA A C 1
ATOM 473 O O . ALA A 1 116 ? 233.38800 205.53900 183.26500 1.000 103.01000 116 ALA A O 1
ATOM 475 N N . ILE A 1 117 ? 233.34800 204.94100 185.43300 1.000 97.47000 117 ILE A N 1
ATOM 476 C CA . ILE A 1 117 ? 231.89700 204.79900 185.48400 1.000 97.47000 117 ILE A CA 1
ATOM 477 C C . ILE A 1 117 ? 231.26000 206.17400 185.34200 1.000 97.47000 117 ILE A C 1
ATOM 478 O O . ILE A 1 117 ? 231.53200 207.08000 186.13600 1.000 97.47000 117 ILE A O 1
ATOM 483 N N . ASP A 1 118 ? 230.40600 206.33900 184.33200 1.000 93.85000 118 ASP A N 1
ATOM 484 C CA . ASP A 1 118 ? 229.78500 207.62500 184.04600 1.000 93.85000 118 ASP A CA 1
ATOM 485 C C . ASP A 1 118 ? 228.29300 207.65000 184.35600 1.000 93.85000 118 ASP A C 1
ATOM 486 O O . ASP A 1 118 ? 227.60900 208.60000 183.96600 1.000 93.85000 118 ASP A O 1
ATOM 491 N N . ALA A 1 119 ? 227.77000 206.63300 185.03700 1.000 83.54000 119 ALA A N 1
ATOM 492 C CA . ALA A 1 119 ? 226.37100 206.63900 185.44000 1.000 83.54000 119 ALA A CA 1
ATOM 493 C C . ALA A 1 119 ? 226.17200 205.63800 186.56700 1.000 83.54000 119 ALA A C 1
ATOM 494 O O . ALA A 1 119 ? 226.92000 204.66600 186.69200 1.000 83.54000 119 ALA A O 1
ATOM 496 N N . ILE A 1 120 ? 225.14900 205.88900 187.38100 1.000 79.07000 120 ILE A N 1
ATOM 497 C CA . ILE A 1 120 ? 224.83000 205.04200 188.52300 1.000 79.07000 120 ILE A CA 1
ATOM 498 C C . ILE A 1 120 ? 223.39900 204.55200 188.32400 1.000 79.07000 120 ILE A C 1
ATOM 499 O O . ILE A 1 120 ? 222.62700 204.43000 189.28200 1.000 79.07000 120 ILE A O 1
ATOM 504 N N . ALA A 1 121 ? 223.02800 204.31700 187.06500 1.000 71.49000 121 ALA A N 1
ATOM 505 C CA . ALA A 1 121 ? 221.66800 203.96300 186.67200 1.000 71.49000 121 ALA A CA 1
ATOM 506 C C . ALA A 1 121 ? 221.05100 202.93500 187.60800 1.000 71.49000 121 ALA A C 1
ATOM 507 O O . ALA A 1 121 ? 221.57500 201.83000 187.77400 1.000 71.49000 121 ALA A O 1
ATOM 509 N N . VAL A 1 122 ? 219.92800 203.30700 188.22400 1.000 69.58000 122 VAL A N 1
ATOM 510 C CA . VAL A 1 122 ? 219.24700 202.47900 189.20600 1.000 69.58000 122 VAL A CA 1
ATOM 511 C C . VAL A 1 122 ? 217.76900 202.42100 188.84500 1.000 69.58000 122 VAL A C 1
ATOM 512 O O . VAL A 1 122 ? 217.23600 203.30000 188.16500 1.000 69.58000 122 VAL A O 1
ATOM 516 N N . THR A 1 123 ? 217.11000 201.35800 189.29700 1.000 69.11000 123 THR A N 1
ATOM 517 C CA . THR A 1 123 ? 215.69700 201.17200 189.00900 1.000 69.11000 123 THR A CA 1
ATOM 518 C C . THR A 1 123 ? 214.83400 201.99500 189.95500 1.000 69.11000 123 THR A C 1
ATOM 519 O O . THR A 1 123 ? 215.11500 202.10200 191.15200 1.000 69.11000 123 THR A O 1
ATOM 523 N N . VAL A 1 124 ? 213.79600 202.61000 189.39700 1.000 61.55000 124 VAL A N 1
ATOM 524 C CA . VAL A 1 124 ? 212.77800 203.29700 190.18000 1.000 61.55000 124 VAL A CA 1
ATOM 525 C C . VAL A 1 124 ? 211.42000 202.82600 189.68300 1.000 61.55000 124 VAL A C 1
ATOM 526 O O . VAL A 1 124 ? 210.38100 203.39400 190.03500 1.000 61.55000 124 VAL A O 1
ATOM 530 N N . GLY A 1 125 ? 211.42400 201.77400 188.86900 1.000 64.03000 125 GLY A N 1
ATOM 531 C CA . GLY A 1 125 ? 210.21800 201.26300 188.26500 1.000 64.03000 125 GLY A CA 1
ATOM 532 C C . GLY A 1 125 ? 209.43200 200.37500 189.20400 1.000 64.03000 125 GLY A C 1
ATOM 533 O O . GLY A 1 125 ? 209.67400 200.34600 190.41400 1.000 64.03000 125 GLY A O 1
ATOM 534 N N . PRO A 1 126 ? 208.46300 199.64100 188.66000 1.000 66.41000 126 PRO A N 1
ATOM 535 C CA . PRO A 1 126 ? 207.61900 198.79000 189.50500 1.000 66.41000 126 PRO A CA 1
ATOM 536 C C . PRO A 1 126 ? 208.44200 197.76200 190.26700 1.000 66.41000 126 PRO A C 1
ATOM 537 O O . PRO A 1 126 ? 209.40200 197.19400 189.74400 1.000 66.41000 126 PRO A O 1
ATOM 541 N N . GLY A 1 127 ? 208.05200 197.53000 191.50900 1.000 75.36000 127 GLY A N 1
ATOM 542 C CA . GLY A 1 127 ? 208.75300 196.59200 192.35900 1.000 75.36000 127 GLY A CA 1
ATOM 543 C C . GLY A 1 127 ? 208.40100 196.83200 193.81000 1.000 75.36000 127 GLY A C 1
ATOM 544 O O . GLY A 1 127 ? 207.59100 197.69600 194.14400 1.000 75.36000 127 GLY A O 1
ATOM 545 N N . MET A 1 128 ? 209.03000 196.03600 194.67100 1.000 82.11000 128 MET A N 1
ATOM 546 C CA . MET A 1 128 ? 208.83700 196.20100 196.10400 1.000 82.11000 128 MET A CA 1
ATOM 547 C C . MET A 1 128 ? 209.33200 197.57400 196.53800 1.000 82.11000 128 MET A C 1
ATOM 548 O O . MET A 1 128 ? 210.44300 197.98500 196.19400 1.000 82.11000 128 MET A O 1
ATOM 553 N N . MET A 1 129 ? 208.49800 198.28300 197.29900 1.000 76.64000 129 MET A N 1
ATOM 554 C CA . MET A 1 129 ? 208.77900 199.68300 197.59200 1.000 76.64000 129 MET A CA 1
ATOM 555 C C . MET A 1 129 ? 209.99100 199.83100 198.50300 1.000 76.64000 129 MET A C 1
ATOM 556 O O . MET A 1 129 ? 210.81200 200.73500 198.30900 1.000 76.64000 129 MET A O 1
ATOM 561 N N . GLY A 1 130 ? 210.12300 198.95300 199.50000 1.000 86.28000 130 GLY A N 1
ATOM 562 C CA . GLY A 1 130 ? 211.27300 199.02700 200.38700 1.000 86.28000 130 GLY A CA 1
ATOM 563 C C . GLY A 1 130 ? 212.58000 198.74300 199.67200 1.000 86.28000 130 GLY A C 1
ATOM 564 O O . GLY A 1 130 ? 213.57900 199.43900 199.88100 1.000 86.28000 130 GLY A O 1
ATOM 565 N N . GLY A 1 131 ? 212.59200 197.71700 198.82000 1.000 90.31000 131 GLY A N 1
ATOM 566 C CA . GLY A 1 131 ? 213.77700 197.44800 198.02600 1.000 90.31000 131 GLY A CA 1
ATOM 567 C C . GLY A 1 131 ? 214.11200 198.59200 197.09100 1.000 90.31000 131 GLY A C 1
ATOM 568 O O . GLY A 1 131 ? 215.28100 198.94800 196.92300 1.000 90.31000 131 GLY A O 1
ATOM 569 N N . LEU A 1 132 ? 213.08900 199.18700 196.47400 1.000 79.99000 132 LEU A N 1
ATOM 570 C CA . LEU A 1 132 ? 213.31600 200.34300 195.61500 1.000 79.99000 132 LEU A CA 1
ATOM 571 C C . LEU A 1 132 ? 213.94800 201.48800 196.39200 1.000 79.99000 132 LEU A C 1
ATOM 572 O O . LEU A 1 132 ? 214.89200 202.12500 195.91200 1.000 79.99000 132 LEU A O 1
ATOM 577 N N . MET A 1 133 ? 213.44000 201.76600 197.59600 1.000 84.87000 133 MET A N 1
ATOM 578 C CA . MET A 1 133 ? 214.01100 202.84300 198.39900 1.000 84.87000 133 MET A CA 1
ATOM 579 C C . MET A 1 133 ? 215.45100 202.54000 198.78300 1.000 84.87000 133 MET A C 1
ATOM 580 O O . MET A 1 133 ? 216.31100 203.42300 198.73200 1.000 84.87000 133 MET A O 1
ATOM 585 N N . ALA A 1 134 ? 215.73900 201.29300 199.15900 1.000 89.52000 134 ALA A N 1
ATOM 586 C CA . ALA A 1 134 ? 217.11200 200.94300 199.51500 1.000 89.52000 134 ALA A CA 1
ATOM 587 C C . ALA A 1 134 ? 218.05400 201.11600 198.32800 1.000 89.52000 134 ALA A C 1
ATOM 588 O O . ALA A 1 134 ? 219.13400 201.71200 198.45900 1.000 89.52000 134 ALA A O 1
ATOM 590 N N . GLY A 1 135 ? 217.65400 200.61500 197.15800 1.000 88.75000 135 GLY A N 1
ATOM 591 C CA . GLY A 1 135 ? 218.50600 200.73000 195.98600 1.000 88.75000 135 GLY A CA 1
ATOM 592 C C . GLY A 1 135 ? 218.72400 202.16900 195.56200 1.000 88.75000 135 GLY A C 1
ATOM 593 O O . GLY A 1 135 ? 219.84400 202.57400 195.24000 1.000 88.75000 135 GLY A O 1
ATOM 594 N N . VAL A 1 136 ? 217.65300 202.96600 195.56300 1.000 83.88000 136 VAL A N 1
ATOM 595 C CA . VAL A 1 136 ? 217.77700 204.36600 195.17300 1.000 83.88000 136 VAL A CA 1
ATOM 596 C C . VAL A 1 136 ? 218.61600 205.13000 196.18700 1.000 83.88000 136 VAL A C 1
ATOM 597 O O . VAL A 1 136 ? 219.40600 206.00500 195.82000 1.000 83.88000 136 VAL A O 1
ATOM 601 N N . ASP A 1 137 ? 218.39800 204.78800 197.44600 1.000 91.37000 137 ASP A N 1
ATOM 602 C CA . ASP A 1 137 ? 219.11000 205.46500 198.54800 1.000 91.37000 137 ASP A CA 1
ATOM 603 C C . ASP A 1 137 ? 220.53400 204.91600 198.61100 1.000 91.37000 137 ASP A C 1
ATOM 604 O O . ASP A 1 137 ? 221.28100 205.35200 199.46600 1.000 91.37000 137 ASP A O 1
ATOM 609 N N . GLU A 1 138 ? 220.89700 203.99900 197.72100 1.000 95.76000 138 GLU A N 1
ATOM 610 C CA . GLU A 1 138 ? 222.28300 203.47400 197.73300 1.000 95.76000 138 GLU A CA 1
ATOM 611 C C . GLU A 1 138 ? 222.98500 204.03400 196.50000 1.000 95.76000 138 GLU A C 1
ATOM 612 O O . GLU A 1 138 ? 224.19200 204.20300 196.55000 1.000 95.76000 138 GLU A O 1
ATOM 618 N N . ALA A 1 139 ? 222.22000 204.26500 195.43500 1.000 87.77000 139 ALA A N 1
ATOM 619 C CA . ALA A 1 139 ? 222.66900 204.88500 194.19300 1.000 87.77000 139 ALA A CA 1
ATOM 620 C C . ALA A 1 139 ? 222.88400 206.38300 194.36700 1.000 87.77000 139 ALA A C 1
ATOM 621 O O . ALA A 1 139 ? 223.87700 206.93500 193.88100 1.000 87.77000 139 ALA A O 1
ATOM 623 N N . VAL A 1 140 ? 221.96700 207.05600 195.06300 1.000 84.98000 140 VAL A N 1
ATOM 624 C CA . VAL A 1 140 ? 222.11000 208.48800 195.29300 1.000 84.98000 140 VAL A CA 1
ATOM 625 C C . VAL A 1 140 ? 223.30400 208.76700 196.19500 1.000 84.98000 140 VAL A C 1
ATOM 626 O O . VAL A 1 140 ? 224.02600 209.75100 196.00000 1.000 84.98000 140 VAL A O 1
ATOM 630 N N . ARG A 1 141 ? 223.53500 207.91100 197.19200 1.000 92.67000 141 ARG A N 1
ATOM 631 C CA . ARG A 1 141 ? 224.70200 208.08000 198.04900 1.000 92.67000 141 ARG A CA 1
ATOM 632 C C . ARG A 1 141 ? 225.98700 207.99600 197.23700 1.000 92.67000 141 ARG A C 1
ATOM 633 O O . ARG A 1 141 ? 226.87700 208.84500 197.37200 1.000 92.67000 141 ARG A O 1
ATOM 641 N N . LEU A 1 142 ? 226.09200 206.98600 196.36900 1.000 89.25000 142 LEU A N 1
ATOM 642 C CA . LEU A 1 142 ? 227.28400 206.85700 195.53400 1.000 89.25000 142 LEU A CA 1
ATOM 643 C C . LEU A 1 142 ? 227.43100 208.04700 194.59200 1.000 89.25000 142 LEU A C 1
ATOM 644 O O . LEU A 1 142 ? 228.53400 208.58300 194.42200 1.000 89.25000 142 LEU A O 1
ATOM 649 N N . ALA A 1 143 ? 226.32700 208.48000 193.97900 1.000 89.38000 143 ALA A N 1
ATOM 650 C CA . ALA A 1 143 ? 226.38300 209.60100 193.04800 1.000 89.38000 143 ALA A CA 1
ATOM 651 C C . ALA A 1 143 ? 226.83700 210.87700 193.74300 1.000 89.38000 143 ALA A C 1
ATOM 652 O O . ALA A 1 143 ? 227.67700 211.61500 193.21600 1.000 89.38000 143 ALA A O 1
ATOM 654 N N . ALA A 1 144 ? 226.29100 211.15400 194.92800 1.000 94.05000 144 ALA A N 1
ATOM 655 C CA . ALA A 1 144 ? 226.69600 212.34100 195.67000 1.000 94.05000 144 ALA A CA 1
ATOM 656 C C . ALA A 1 144 ? 228.15000 212.24700 196.11000 1.000 94.05000 144 ALA A C 1
ATOM 657 O O . ALA A 1 144 ? 228.89100 213.23500 196.03800 1.000 94.05000 144 ALA A O 1
ATOM 659 N N . LEU A 1 145 ? 228.58200 211.06700 196.56400 1.000 94.61000 145 LEU A N 1
ATOM 660 C CA . LEU A 1 145 ? 229.95700 210.91200 197.01600 1.000 94.61000 145 LEU A CA 1
ATOM 661 C C . LEU A 1 145 ? 230.96000 210.97900 195.87500 1.000 94.61000 145 LEU A C 1
ATOM 662 O O . LEU A 1 145 ? 232.13600 211.26700 196.12200 1.000 94.61000 145 LEU A O 1
ATOM 667 N N . HIS A 1 146 ? 230.53500 210.72200 194.63500 1.000 90.13000 146 HIS A N 1
ATOM 668 C CA . HIS A 1 146 ? 231.50300 210.63600 193.54900 1.000 90.13000 146 HIS A CA 1
ATOM 669 C C . HIS A 1 146 ? 231.09700 211.40200 192.29600 1.000 90.13000 146 HIS A C 1
ATOM 670 O O . HIS A 1 146 ? 231.71300 211.19600 191.24200 1.000 90.13000 146 HIS A O 1
ATOM 677 N N . GLY A 1 147 ? 230.09700 212.27400 192.37200 1.000 92.10000 147 GLY A N 1
ATOM 678 C CA . GLY A 1 147 ? 229.77900 213.15900 191.26100 1.000 92.10000 147 GLY A CA 1
ATOM 679 C C . GLY A 1 147 ? 229.41900 212.45400 189.97200 1.000 92.10000 147 GLY A C 1
ATOM 680 O O . GLY A 1 147 ? 229.78300 212.92500 188.88700 1.000 92.10000 147 GLY A O 1
ATOM 681 N N . LYS A 1 148 ? 228.71200 211.33200 190.06300 1.000 88.14000 148 LYS A N 1
ATOM 682 C CA . LYS A 1 148 ? 228.29100 210.62400 188.86800 1.000 88.14000 148 LYS A CA 1
ATOM 683 C C . LYS A 1 148 ? 226.80200 210.83600 188.62700 1.000 88.14000 148 LYS 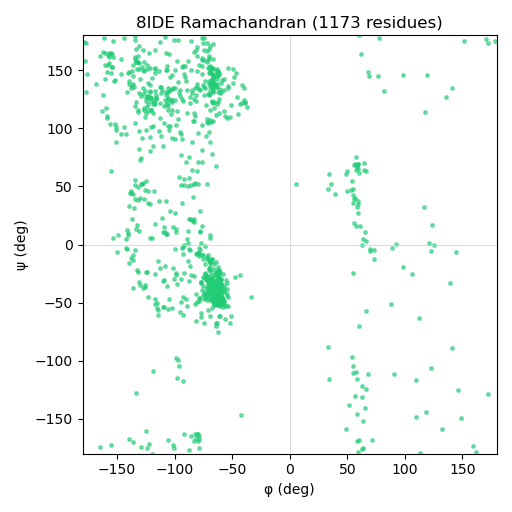A C 1
ATOM 684 O O . LYS A 1 148 ? 226.00700 210.75500 189.56800 1.000 88.14000 148 LYS A O 1
ATOM 686 N N . PRO A 1 149 ? 226.39800 211.12300 187.39100 1.000 83.87000 149 PRO A N 1
ATOM 687 C CA . PRO A 1 149 ? 224.97300 211.34000 187.11800 1.000 83.87000 149 PRO A CA 1
ATOM 688 C C . PRO A 1 149 ? 224.15400 210.08100 187.35500 1.000 83.87000 149 PRO A C 1
ATOM 689 O O . PRO A 1 149 ? 224.61100 208.95900 187.12800 1.000 83.87000 149 PRO A O 1
ATOM 693 N N . LEU A 1 150 ? 222.92300 210.28500 187.81200 1.000 79.14000 150 LEU A N 1
ATOM 694 C CA . LEU A 1 150 ? 222.00800 209.20300 188.14800 1.000 79.14000 150 LEU A CA 1
ATOM 695 C C . LEU A 1 150 ? 220.96200 209.06600 187.05200 1.000 79.14000 150 LEU A C 1
ATOM 696 O O . LEU A 1 150 ? 220.38200 210.06500 186.61500 1.000 79.14000 150 LEU A O 1
ATOM 701 N N . VAL A 1 151 ? 220.72600 207.83700 186.61400 1.000 71.83000 151 VAL A N 1
ATOM 702 C CA . VAL A 1 151 ? 219.80400 207.54400 185.52600 1.000 71.83000 151 VAL A CA 1
ATOM 703 C C . VAL A 1 151 ? 218.69400 206.64800 186.05900 1.000 71.83000 151 VAL A C 1
ATOM 704 O O . VAL A 1 151 ? 218.88100 205.44400 186.23100 1.000 71.83000 151 VAL A O 1
ATOM 708 N N . PRO A 1 152 ? 217.51600 207.20300 186.33600 1.000 68.02000 152 PRO A N 1
ATOM 709 C CA . PRO A 1 152 ? 216.37800 206.35300 186.69600 1.000 68.02000 152 PRO A CA 1
ATOM 710 C C . PRO A 1 152 ? 215.83400 205.63100 185.47400 1.000 68.02000 152 PRO A C 1
ATOM 711 O O . PRO A 1 152 ? 215.65200 206.22500 184.40800 1.000 68.02000 152 PRO A O 1
ATOM 715 N N . VAL A 1 153 ? 215.57300 204.33500 185.63700 1.000 68.28000 153 VAL A N 1
ATOM 716 C CA . VAL A 1 153 ? 215.10800 203.48400 184.55200 1.000 68.28000 153 VAL A CA 1
ATOM 717 C C . VAL A 1 153 ? 213.90300 202.68500 185.02900 1.000 68.28000 153 VAL A C 1
ATOM 718 O O . VAL A 1 153 ? 213.65500 202.53900 186.22500 1.000 68.28000 153 VAL A O 1
ATOM 722 N N . ASN A 1 154 ? 213.15500 202.16200 184.06400 1.000 71.49000 154 ASN A N 1
ATOM 723 C CA . ASN A 1 154 ? 211.95400 201.38500 184.32700 1.000 71.49000 154 ASN A CA 1
ATOM 724 C C . ASN A 1 154 ? 212.28400 199.89800 184.28200 1.000 71.49000 154 ASN A C 1
ATOM 725 O O . ASN A 1 154 ? 213.06100 199.44900 183.43600 1.000 71.49000 154 ASN A O 1
ATOM 730 N N . HIS A 1 155 ? 211.68900 199.14100 185.20600 1.000 79.28000 155 HIS A N 1
ATOM 731 C CA . HIS A 1 155 ? 211.95700 197.70800 185.29000 1.000 79.28000 155 HIS A CA 1
ATOM 732 C C . HIS A 1 155 ? 211.54300 196.98700 184.01200 1.000 79.28000 155 HIS A C 1
ATOM 733 O O . HIS A 1 155 ? 212.28200 196.14100 183.49700 1.000 79.28000 155 HIS A O 1
ATOM 740 N N . LEU A 1 156 ? 210.35500 197.30400 183.49200 1.000 80.95000 156 LEU A N 1
ATOM 741 C CA . LEU A 1 156 ? 209.88400 196.65000 182.27400 1.000 80.95000 156 LEU A CA 1
ATOM 742 C C . LEU A 1 156 ? 210.76500 197.00200 181.08200 1.000 80.95000 156 LEU A C 1
ATOM 743 O O . LEU A 1 156 ? 211.10700 196.13200 180.26800 1.000 80.95000 156 LEU A O 1
ATOM 748 N N . GLU A 1 157 ? 211.13600 198.27800 180.96100 1.000 80.97000 157 GLU A N 1
ATOM 749 C CA . GLU A 1 157 ? 212.05700 198.68100 179.90800 1.000 80.97000 157 GLU A CA 1
ATOM 750 C C . GLU A 1 157 ? 213.39700 197.98200 180.07000 1.000 80.97000 157 GLU A C 1
ATOM 751 O O . GLU A 1 157 ? 214.02300 197.57900 179.08300 1.000 80.97000 157 GLU A O 1
ATOM 757 N N . GLY A 1 158 ? 213.85200 197.82800 181.31300 1.000 83.96000 158 GLY A N 1
ATOM 758 C CA . GLY A 1 158 ? 215.06600 197.06900 181.55100 1.000 83.96000 158 GLY A CA 1
ATOM 759 C C . GLY A 1 158 ? 214.95900 195.64600 181.04200 1.000 83.96000 158 GLY A C 1
ATOM 760 O O . GLY A 1 158 ? 215.86700 195.14400 180.37900 1.000 83.96000 158 GLY A O 1
ATOM 761 N N . HIS A 1 159 ? 213.84400 194.97800 181.34500 1.000 87.14000 159 HIS A N 1
ATOM 762 C CA . HIS A 1 159 ? 213.65000 193.60600 180.88200 1.000 87.14000 159 HIS A CA 1
ATOM 763 C C . HIS A 1 159 ? 213.67800 193.53400 179.36000 1.000 87.14000 159 HIS A C 1
ATOM 764 O O . HIS A 1 159 ? 214.33200 192.65900 178.77500 1.000 87.14000 159 HIS A O 1
ATOM 771 N N . ALA A 1 160 ? 212.97600 194.45800 178.70100 1.000 83.41000 160 ALA A N 1
ATOM 772 C CA . ALA A 1 160 ? 212.96100 194.46600 177.24100 1.000 83.41000 160 ALA A CA 1
ATOM 773 C C . ALA A 1 160 ? 214.36800 194.63700 176.67900 1.000 83.41000 160 ALA A C 1
ATOM 774 O O . ALA A 1 160 ? 214.80200 193.87400 175.80600 1.000 83.41000 160 ALA A O 1
ATOM 776 N N . LEU A 1 161 ? 215.10900 195.61900 177.19200 1.000 81.87000 161 LEU A N 1
ATOM 777 C CA . LEU A 1 161 ? 216.44300 195.87900 176.66200 1.000 81.87000 161 LEU A CA 1
ATOM 778 C C . LEU A 1 161 ? 217.40400 194.73200 176.95400 1.000 81.87000 161 LEU A C 1
ATOM 779 O O . LEU A 1 161 ? 218.24300 194.39800 176.11000 1.000 81.87000 161 LEU A O 1
ATOM 784 N N . VAL A 1 162 ? 217.30800 194.11500 178.13500 1.000 88.32000 162 VAL A N 1
ATOM 785 C CA . VAL A 1 162 ? 218.22100 193.02100 178.45300 1.000 88.32000 162 VAL A CA 1
ATOM 786 C C . VAL A 1 162 ? 217.93300 191.81800 177.57400 1.000 88.32000 162 VAL A C 1
ATOM 787 O O . VAL A 1 162 ? 218.85500 191.11900 177.13600 1.000 88.32000 162 VAL A O 1
ATOM 791 N N . ALA A 1 163 ? 216.65800 191.55200 177.29600 1.000 96.54000 163 ALA A N 1
ATOM 792 C CA . ALA A 1 163 ? 216.35900 190.50800 176.33400 1.000 96.54000 163 ALA A CA 1
ATOM 793 C C . ALA A 1 163 ? 216.75500 190.92900 174.92600 1.000 96.54000 163 ALA A C 1
ATOM 794 O O . ALA A 1 163 ? 216.85300 190.07600 174.03900 1.000 96.54000 163 ALA A O 1
ATOM 796 N N . GLY A 1 164 ? 216.99200 192.22500 174.70900 1.000 91.72000 164 GLY A N 1
ATOM 797 C CA . GLY A 1 164 ? 217.58700 192.68800 173.46900 1.000 91.72000 164 GLY A CA 1
ATOM 798 C C . GLY A 1 164 ? 219.10300 192.67700 173.42400 1.000 91.72000 164 GLY A C 1
ATOM 799 O O . GLY A 1 164 ? 219.67300 192.97100 172.37000 1.000 91.72000 164 GLY A O 1
ATOM 800 N N . VAL A 1 165 ? 219.77300 192.35100 174.53600 1.000 91.97000 165 VAL A N 1
ATOM 801 C CA . VAL A 1 165 ? 221.23700 192.29900 174.53500 1.000 91.97000 165 VAL A CA 1
ATOM 802 C C . VAL A 1 165 ? 221.72000 191.12300 173.68800 1.000 91.97000 165 VAL A C 1
ATOM 803 O O . VAL A 1 165 ? 221.01900 190.12100 173.49700 1.000 91.97000 165 VAL A O 1
ATOM 807 N N . CYS A 1 166 ? 222.93900 191.26800 173.15800 1.000 98.81000 166 CYS A N 1
ATOM 808 C CA . CYS A 1 166 ? 223.57000 190.31100 172.25400 1.000 98.81000 166 CYS A CA 1
ATOM 809 C C . CYS A 1 166 ? 222.79900 190.25500 170.94300 1.000 98.81000 166 CYS A C 1
ATOM 810 O O . CYS A 1 166 ? 222.59400 191.28900 170.29900 1.000 98.81000 166 CYS A O 1
ATOM 813 N N . THR A 1 167 ? 222.35500 189.06000 170.55900 1.000 95.71000 167 THR A N 1
ATOM 814 C CA . THR A 1 167 ? 221.52300 188.85400 169.37400 1.000 95.71000 167 THR A CA 1
ATOM 815 C C . THR A 1 167 ? 222.11700 189.54600 168.15000 1.000 95.71000 167 THR A C 1
ATOM 816 O O . THR A 1 167 ? 221.41900 190.19900 167.37100 1.000 95.71000 167 THR A O 1
ATOM 820 N N . ARG A 1 168 ? 223.42900 189.35800 167.97400 1.000 98.90000 168 ARG A N 1
ATOM 821 C CA . ARG A 1 168 ? 224.23500 190.04600 166.96900 1.000 98.90000 168 ARG A CA 1
ATOM 822 C C . ARG A 1 168 ? 223.74800 191.46400 166.69300 1.000 98.90000 168 ARG A C 1
ATOM 823 O O . ARG A 1 168 ? 224.21000 192.42000 167.32400 1.000 98.90000 168 ARG A O 1
ATOM 825 N N . GLN A 1 169 ? 222.81300 191.60700 165.75700 1.000 100.13000 169 GLN A N 1
ATOM 826 C CA . GLN A 1 169 ? 222.23300 192.89700 165.40300 1.000 100.13000 169 GLN A CA 1
ATOM 827 C C . GLN A 1 169 ? 220.73100 192.83200 165.63000 1.000 100.13000 169 GLN A C 1
ATOM 828 O O . GLN A 1 169 ? 220.07400 191.88700 165.18100 1.000 100.13000 169 GLN A O 1
ATOM 834 N N . LEU A 1 170 ? 220.19200 193.83000 166.32300 1.000 93.20000 170 LEU A N 1
ATOM 835 C CA . LEU A 1 170 ? 218.76600 193.89500 166.63300 1.000 93.20000 170 LEU A CA 1
ATOM 836 C C . LEU A 1 170 ? 218.29000 195.31700 166.35300 1.000 93.20000 170 LEU A C 1
ATOM 837 O O . LEU A 1 170 ? 218.57200 196.23600 167.12700 1.000 93.20000 170 LEU A O 1
ATOM 842 N N . CYS A 1 171 ? 217.57300 195.49800 165.24700 1.000 98.50000 171 CYS A N 1
ATOM 843 C CA . CYS A 1 171 ? 216.99900 196.79700 164.93900 1.000 98.50000 171 CYS A CA 1
ATOM 844 C C . CYS A 1 171 ? 215.89800 197.13300 165.94200 1.000 98.50000 171 CYS A C 1
ATOM 845 O O . CYS A 1 171 ? 215.23400 196.25500 166.49900 1.000 98.50000 171 CYS A O 1
ATOM 848 N N . PHE A 1 172 ? 215.71100 198.42600 166.17400 1.000 95.02000 172 PHE A N 1
ATOM 849 C CA . PHE A 1 172 ? 214.83800 198.85700 167.25900 1.000 95.02000 172 PHE A CA 1
ATOM 850 C C . PHE A 1 172 ? 213.34600 198.61600 167.03000 1.000 95.02000 172 PHE A C 1
ATOM 851 O O . PHE A 1 172 ? 212.60900 198.48200 168.01200 1.000 95.02000 172 PHE A O 1
ATOM 859 N N . PRO A 1 173 ? 212.83100 198.59800 165.79500 1.000 91.71000 173 PRO A N 1
ATOM 860 C CA . PRO A 1 173 ? 211.42300 198.20900 165.63500 1.000 91.71000 173 PRO A CA 1
ATOM 861 C C . PRO A 1 173 ? 211.19800 196.74300 165.96800 1.000 91.71000 173 PRO A C 1
ATOM 862 O O . PRO A 1 173 ? 211.09400 195.90500 165.06800 1.000 91.71000 173 PRO A O 1
ATOM 866 N N . PHE A 1 174 ? 211.14100 196.42000 167.26000 1.000 89.57000 174 PHE A N 1
ATOM 867 C CA . PHE A 1 174 ? 210.93300 195.05400 167.71900 1.000 89.57000 174 PHE A CA 1
ATOM 868 C C . PHE A 1 174 ? 209.86000 195.01600 168.79900 1.000 89.57000 174 PHE A C 1
ATOM 869 O O . PHE A 1 174 ? 209.58300 196.01300 169.47000 1.000 89.57000 174 PHE A O 1
ATOM 877 N N . LEU A 1 175 ? 209.26000 193.83900 168.95400 1.000 91.98000 175 LEU A N 1
ATOM 878 C CA . LEU A 1 175 ? 208.16600 193.60200 169.88400 1.000 91.98000 175 LEU A CA 1
ATOM 879 C C . LEU A 1 175 ? 208.66000 192.78100 171.07000 1.000 91.98000 175 LEU A C 1
ATOM 880 O O . LEU A 1 175 ? 209.58100 191.97000 170.94300 1.000 91.98000 175 LEU A O 1
ATOM 885 N N . VAL A 1 176 ? 208.03800 192.99700 172.22900 1.000 87.08000 176 VAL A N 1
ATOM 886 C CA . VAL A 1 176 ? 208.46800 192.37400 173.47300 1.000 87.08000 176 VAL A CA 1
ATOM 887 C C . VAL A 1 176 ? 207.29700 191.60800 174.07600 1.000 87.08000 176 VAL A C 1
ATOM 888 O O . VAL A 1 176 ? 206.13000 191.95800 173.87300 1.000 87.08000 176 VAL A O 1
ATOM 892 N N . LEU A 1 177 ? 207.61800 190.55000 174.82500 1.000 91.52000 177 LEU A N 1
ATOM 893 C CA . LEU A 1 177 ? 206.62400 189.66500 175.42100 1.000 91.52000 177 LEU A CA 1
ATOM 894 C C . LEU A 1 177 ? 206.88700 189.50000 176.91600 1.000 91.52000 177 LEU A C 1
ATOM 895 O O . LEU A 1 177 ? 207.01000 188.37500 177.41000 1.000 91.52000 177 LEU A O 1
ATOM 900 N N . LEU A 1 178 ? 207.01300 190.62200 177.63100 1.000 96.83000 178 LEU A N 1
ATOM 901 C CA . LEU A 1 178 ? 207.41000 190.65900 179.03700 1.000 96.83000 178 LEU A CA 1
ATOM 902 C C . LEU A 1 178 ? 206.69300 189.62900 179.9030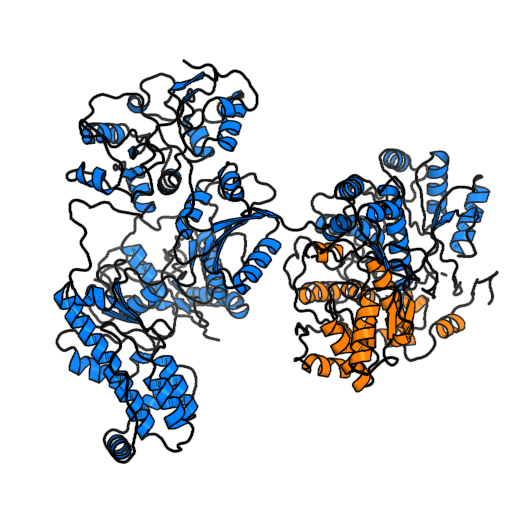0 1.000 96.83000 178 LEU A C 1
ATOM 903 O O . LEU A 1 178 ? 205.48300 189.72400 180.11800 1.000 96.83000 178 LEU A O 1
ATOM 908 N N . ALA A 1 179 ? 207.43500 188.64400 180.39800 1.000 101.76000 179 ALA A N 1
ATOM 909 C CA . ALA A 1 179 ? 206.95500 187.60400 181.29600 1.000 101.76000 179 ALA A CA 1
ATOM 910 C C . ALA A 1 179 ? 207.46000 187.84600 182.72000 1.000 101.76000 179 ALA A C 1
ATOM 911 O O . ALA A 1 179 ? 207.97300 188.92200 183.04900 1.000 101.76000 179 ALA A O 1
ATOM 913 N N . SER A 1 180 ? 207.28700 186.83200 183.57400 1.000 109.57000 180 SER A N 1
ATOM 914 C CA . SER A 1 180 ? 207.84700 186.79600 184.92900 1.000 109.57000 180 SER A CA 1
ATOM 915 C C . SER A 1 180 ? 207.26400 187.89700 185.81700 1.000 109.57000 180 SER A C 1
ATOM 916 O O . SER A 1 180 ? 207.96000 188.80200 186.28200 1.000 109.57000 180 SER A O 1
ATOM 919 N N . GLY A 1 181 ? 205.96800 187.79800 186.04300 1.000 113.90000 181 GLY A N 1
ATOM 920 C CA . GLY A 1 181 ? 205.28300 188.68900 186.95700 1.000 113.90000 181 GLY A CA 1
ATOM 921 C C . GLY A 1 181 ? 203.83900 188.85300 186.53600 1.000 113.90000 181 GLY A C 1
ATOM 922 O O . GLY A 1 181 ? 203.41500 188.38000 185.48700 1.000 113.90000 181 GLY A O 1
ATOM 923 N N . GLY A 1 182 ? 203.09200 189.56800 187.37200 1.000 123.28000 182 GLY A N 1
ATOM 924 C CA . GLY A 1 182 ? 201.69200 189.81400 187.08700 1.000 123.28000 182 GLY A CA 1
ATOM 925 C C . GLY A 1 182 ? 201.50500 190.90500 186.05400 1.000 123.28000 182 GLY A C 1
ATOM 926 O O . GLY A 1 182 ? 200.49400 191.61300 186.05100 1.000 123.28000 182 GLY A O 1
ATOM 927 N N . SER A 1 183 ? 202.48700 191.04300 185.16800 1.000 112.01000 183 SER A N 1
ATOM 928 C CA . SER A 1 183 ? 202.48700 192.05000 184.11600 1.000 112.01000 183 SER A CA 1
ATOM 929 C C . SER A 1 183 ? 202.91000 191.41300 182.79800 1.000 112.01000 183 SER A C 1
ATOM 930 O O . SER A 1 183 ? 203.81600 191.88800 182.11200 1.000 112.01000 183 SER A O 1
ATOM 933 N N . CYS A 1 184 ? 202.26600 190.30300 182.43900 1.000 106.73000 184 CYS A N 1
ATOM 934 C CA . CYS A 1 184 ? 202.57300 189.64800 181.17400 1.000 106.73000 184 CYS A CA 1
ATOM 935 C C . CYS A 1 184 ? 202.06000 190.51000 180.02900 1.000 106.73000 184 CYS A C 1
ATOM 936 O O . CYS A 1 184 ? 200.87900 190.44700 179.67100 1.000 106.73000 184 CYS A O 1
ATOM 939 N N . GLN A 1 185 ? 202.94600 191.31500 179.44900 1.000 100.76000 185 GLN A N 1
ATOM 940 C CA . GLN A 1 185 ? 202.56900 192.40600 178.56200 1.000 100.76000 185 GLN A CA 1
ATOM 941 C C . GLN A 1 185 ? 203.11700 192.16900 177.16400 1.000 100.76000 185 GLN A C 1
ATOM 942 O O . GLN A 1 185 ? 204.14400 191.50400 176.99800 1.000 100.76000 185 GLN A O 1
ATOM 948 N N . LEU A 1 186 ? 202.42400 192.71100 176.16800 1.000 97.92000 186 LEU A N 1
ATOM 949 C CA . LEU A 1 186 ? 202.92100 192.78400 174.80100 1.000 97.92000 186 LEU A CA 1
ATOM 950 C C . LEU A 1 186 ? 203.15300 194.25000 174.46000 1.000 97.92000 186 LEU A C 1
ATOM 951 O O . LEU A 1 186 ? 202.19300 195.01100 174.30000 1.000 97.92000 186 LEU A O 1
ATOM 956 N N . VAL A 1 187 ? 204.42100 194.64300 174.34700 1.000 85.25000 187 VAL A N 1
ATOM 957 C CA . VAL A 1 187 ? 204.77000 196.02500 174.05700 1.000 85.25000 187 VAL A CA 1
ATOM 958 C C . VAL A 1 187 ? 205.58400 196.06000 172.77300 1.000 85.25000 187 VAL A C 1
ATOM 959 O O . VAL A 1 187 ? 206.26400 195.09700 172.41000 1.000 85.25000 187 VAL A O 1
ATOM 963 N N . LEU A 1 188 ? 205.49400 197.18900 172.07500 1.000 91.84000 188 LEU A N 1
ATOM 964 C CA . LEU A 1 188 ? 206.21900 197.40200 170.83000 1.000 91.84000 188 LEU A CA 1
ATOM 965 C C . LEU A 1 188 ? 207.16200 198.57700 171.02600 1.000 91.84000 188 LEU A C 1
ATOM 966 O O . LEU A 1 188 ? 206.72200 199.67800 171.37100 1.000 91.84000 188 LEU A O 1
ATOM 971 N N . ALA A 1 189 ? 208.45500 198.34200 170.80500 1.000 91.16000 189 ALA A N 1
ATOM 972 C CA . ALA A 1 189 ? 209.47500 199.37100 170.99400 1.000 91.16000 189 ALA A CA 1
ATOM 973 C C . ALA A 1 189 ? 209.60900 200.16800 169.70000 1.000 91.16000 189 ALA A C 1
ATOM 974 O O . ALA A 1 189 ? 210.56100 200.02000 168.93300 1.000 91.16000 189 ALA A O 1
ATOM 976 N N . ARG A 1 190 ? 208.62300 201.03500 169.46100 1.000 94.38000 190 ARG A N 1
ATOM 977 C CA . ARG A 1 190 ? 208.64400 201.85700 168.25600 1.000 94.38000 190 ARG A CA 1
ATOM 978 C C . ARG A 1 190 ? 209.86700 202.76500 168.24000 1.000 94.38000 190 ARG A C 1
ATOM 979 O O . ARG A 1 190 ? 210.50900 202.93900 167.19800 1.000 94.38000 190 ARG A O 1
ATOM 987 N N . ASP A 1 191 ? 210.20100 203.34900 169.38700 1.000 97.87000 191 ASP A N 1
ATOM 988 C CA . ASP A 1 191 ? 211.42300 204.11900 169.55400 1.000 97.87000 191 ASP A CA 1
ATOM 989 C C . ASP A 1 191 ? 211.76600 204.13800 171.03600 1.000 97.87000 191 ASP A C 1
ATOM 990 O O . ASP A 1 191 ? 210.91900 203.86000 171.88800 1.000 97.87000 191 ASP A O 1
ATOM 995 N N . LEU A 1 192 ? 213.02400 204.45600 171.33500 1.000 90.04000 192 LEU A N 1
ATOM 996 C CA . LEU A 1 192 ? 213.48400 204.44200 172.71700 1.000 90.04000 192 LEU A CA 1
ATOM 997 C C . LEU A 1 192 ? 212.68300 205.44400 173.53900 1.000 90.04000 192 LEU A C 1
ATOM 998 O O . LEU A 1 192 ? 212.77700 206.65600 173.32300 1.000 90.04000 192 LEU A O 1
ATOM 1003 N N . GLY A 1 193 ? 211.89300 204.93200 174.47800 1.000 92.82000 193 GLY A N 1
ATOM 1004 C CA . GLY A 1 193 ? 210.95500 205.74300 175.22000 1.000 92.82000 193 GLY A CA 1
ATOM 1005 C C . GLY A 1 193 ? 209.58700 205.87200 174.58800 1.000 92.82000 193 GLY A C 1
ATOM 1006 O O . GLY A 1 193 ? 208.70300 206.49900 175.18800 1.000 92.82000 193 GLY A O 1
ATOM 1007 N N . ASP A 1 194 ? 209.38000 205.30100 173.40300 1.000 95.87000 194 ASP A N 1
ATOM 1008 C CA . ASP A 1 194 ? 208.10900 205.36300 172.68900 1.000 95.87000 194 ASP A CA 1
ATOM 1009 C C . ASP A 1 194 ? 207.39100 204.01700 172.72600 1.000 95.87000 194 ASP A C 1
ATOM 1010 O O . ASP A 1 194 ? 206.76500 203.59800 171.75100 1.000 95.87000 194 ASP A O 1
ATOM 1015 N N . TYR A 1 195 ? 207.48300 203.32000 173.85400 1.000 84.85000 195 TYR A N 1
ATOM 1016 C CA . TYR A 1 195 ? 206.87700 202.00100 173.97000 1.000 84.85000 195 TYR A CA 1
ATOM 1017 C C . TYR A 1 195 ? 205.36000 202.12100 174.02600 1.000 84.85000 195 TYR A C 1
ATOM 1018 O O . TYR A 1 195 ? 204.81600 202.89700 174.81700 1.000 84.85000 195 TYR A O 1
ATOM 1027 N N . ARG A 1 196 ? 204.67600 201.34700 173.18700 1.000 91.57000 196 ARG A N 1
ATOM 1028 C CA . ARG A 1 196 ? 203.21800 201.30900 173.15100 1.000 91.57000 196 ARG A CA 1
ATOM 1029 C C . ARG A 1 196 ? 202.77300 199.93500 173.63000 1.000 91.57000 196 ARG A C 1
ATOM 1030 O O . ARG A 1 196 ? 203.15400 198.91600 173.04400 1.000 91.57000 196 ARG A O 1
ATOM 1038 N N . ARG A 1 197 ? 201.97100 199.90500 174.69000 1.000 99.05000 197 ARG A N 1
ATOM 1039 C CA . ARG A 1 197 ? 201.54600 198.63700 175.26800 1.000 99.05000 197 ARG A CA 1
ATOM 1040 C C . ARG A 1 197 ? 200.34900 198.09200 174.50100 1.000 99.05000 197 ARG A C 1
ATOM 1041 O O . ARG A 1 197 ? 199.23200 198.60200 174.63100 1.000 99.05000 197 ARG A O 1
ATOM 1049 N N . LEU A 1 198 ? 200.58500 197.05200 173.70000 1.000 101.42000 198 LEU A N 1
ATOM 1050 C CA . LEU A 1 198 ? 199.51500 196.47900 172.89400 1.000 101.42000 198 LEU A CA 1
ATOM 1051 C C . LEU A 1 198 ? 198.53700 195.67800 173.74300 1.000 101.42000 198 LEU A C 1
ATOM 1052 O O . LEU A 1 198 ? 197.32100 195.77600 173.54900 1.000 101.42000 198 LEU A O 1
ATOM 1057 N N . GLY A 1 199 ? 199.04200 194.88800 174.68700 1.000 106.61000 199 GLY A N 1
ATOM 1058 C CA . GLY A 1 199 ? 198.17500 194.06100 175.50300 1.000 106.61000 199 GLY A CA 1
ATOM 1059 C C . GLY A 1 199 ? 198.79500 193.76100 176.84600 1.000 106.61000 199 GLY A C 1
ATOM 1060 O O . GLY A 1 199 ? 200.00900 193.88500 177.03700 1.000 106.61000 199 GLY A O 1
ATOM 1061 N N . GLN A 1 200 ? 197.93900 193.36200 177.78200 1.000 117.30000 200 GLN A N 1
ATOM 1062 C CA . GLN A 1 200 ? 198.36100 193.04400 179.13700 1.000 117.30000 200 GLN A CA 1
ATOM 1063 C C . GLN A 1 200 ? 197.39700 192.01700 179.71000 1.000 117.30000 200 GLN A C 1
ATOM 1064 O O . GLN A 1 200 ? 196.19000 192.08900 179.46200 1.000 117.30000 200 GLN A O 1
ATOM 1070 N N . THR A 1 201 ? 197.93100 191.06300 180.47000 1.000 123.56000 201 THR A N 1
ATOM 1071 C CA . THR A 1 201 ? 197.10400 189.99200 181.00900 1.000 123.56000 201 THR A CA 1
ATOM 1072 C C . THR A 1 201 ? 196.12000 190.54200 182.03700 1.000 123.56000 201 THR A C 1
ATOM 1073 O O . THR A 1 201 ? 196.51100 191.18600 183.01400 1.000 123.56000 201 THR A O 1
ATOM 1077 N N . LEU A 1 202 ? 194.83100 190.29200 181.80500 1.000 129.87000 202 LEU A N 1
ATOM 1078 C CA . LEU A 1 202 ? 193.80300 190.88400 182.65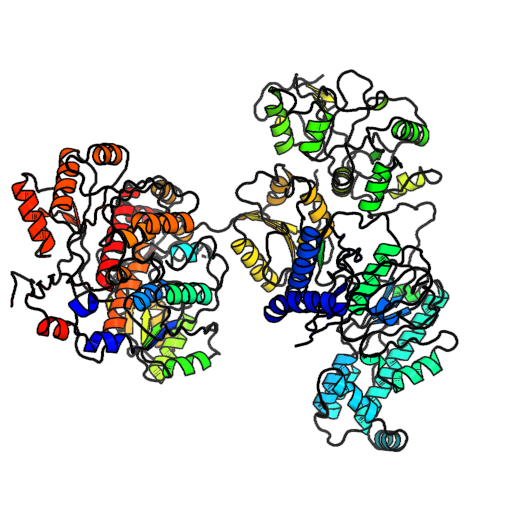300 1.000 129.87000 202 LEU A CA 1
ATOM 1079 C C . LEU A 1 202 ? 193.68700 190.17100 183.99600 1.000 129.87000 202 LEU A C 1
ATOM 1080 O O . LEU A 1 202 ? 193.36800 190.80400 185.00800 1.000 129.87000 202 LEU A O 1
ATOM 1085 N N . ASP A 1 203 ? 193.94100 188.86300 184.03400 1.000 133.29000 203 ASP A N 1
ATOM 1086 C CA . ASP A 1 203 ? 193.71500 188.07700 185.24000 1.000 133.29000 203 ASP A CA 1
ATOM 1087 C C . ASP A 1 203 ? 195.00400 187.53200 185.84400 1.000 133.29000 203 ASP A C 1
ATOM 1088 O O . ASP A 1 203 ? 195.29800 187.80500 187.01000 1.000 133.29000 203 ASP A O 1
ATOM 1090 N N . CYS A 1 204 ? 195.79300 186.77700 185.08100 1.000 136.19000 204 CYS A N 1
ATOM 1091 C CA . CYS A 1 204 ? 196.97100 186.12600 185.63500 1.000 136.19000 204 CYS A CA 1
ATOM 1092 C C . CYS A 1 204 ? 197.99800 185.89300 184.53800 1.000 136.19000 204 CYS A C 1
ATOM 1093 O O . CYS A 1 204 ? 197.69200 185.95700 183.34500 1.000 136.19000 204 CYS A O 1
ATOM 1096 N N . ALA A 1 205 ? 199.22700 185.61800 184.96600 1.000 141.65000 205 ALA A N 1
ATOM 1097 C CA . ALA A 1 205 ? 200.36700 185.37500 184.09800 1.000 141.65000 205 ALA A CA 1
ATOM 1098 C C . ALA A 1 205 ? 200.60900 183.88300 183.92200 1.000 141.65000 205 ALA A C 1
ATOM 1099 O O . ALA A 1 205 ? 200.17700 183.06900 184.74400 1.000 141.65000 205 ALA A O 1
ATOM 1101 N N . PRO A 1 206 ? 201.29100 183.49000 182.84100 1.000 144.74000 206 PRO A N 1
ATOM 1102 C CA . PRO A 1 206 ? 201.62300 182.06500 182.67200 1.000 144.74000 206 PRO A CA 1
ATOM 1103 C C . PRO A 1 206 ? 202.41600 181.48600 183.83000 1.000 144.74000 206 PRO A C 1
ATOM 1104 O O . PRO A 1 206 ? 202.23300 180.31000 184.16600 1.000 144.74000 206 PRO A O 1
ATOM 1108 N N . GLY A 1 207 ? 203.30000 182.27300 184.44800 1.000 154.08000 207 GLY A N 1
ATOM 1109 C CA . GLY A 1 207 ? 204.10300 181.74900 185.54300 1.000 154.08000 207 GLY A CA 1
ATOM 1110 C C . GLY A 1 207 ? 203.26300 181.28300 186.71700 1.000 154.08000 207 GLY A C 1
ATOM 1111 O O . GLY A 1 207 ? 203.54000 180.23900 187.31700 1.000 154.08000 207 GLY A O 1
ATOM 1112 N N . GLN A 1 208 ? 202.22500 182.04900 187.06000 1.000 157.43000 208 GLN A N 1
ATOM 1113 C CA . GLN A 1 208 ? 201.32200 181.63300 188.12700 1.000 157.43000 208 GLN A CA 1
ATOM 1114 C C . GLN A 1 208 ? 200.60900 180.33600 187.76700 1.000 157.43000 208 GLN A C 1
ATOM 1115 O O . GLN A 1 208 ? 200.43000 179.46100 188.62100 1.000 157.43000 208 GLN A O 1
ATOM 1117 N N . ALA A 1 209 ? 200.19200 180.19800 186.50600 1.000 160.57000 209 ALA A N 1
ATOM 1118 C CA . ALA A 1 209 ? 199.54200 178.96600 186.07100 1.000 160.57000 209 ALA A CA 1
ATOM 1119 C C . ALA A 1 209 ? 200.48500 177.77500 186.17600 1.000 160.57000 209 ALA A C 1
ATOM 1120 O O . ALA A 1 209 ? 200.08600 176.69500 186.62900 1.000 160.57000 209 ALA A O 1
ATOM 1122 N N . LEU A 1 210 ? 201.74100 177.95000 185.75600 1.000 161.32000 210 LEU A N 1
ATOM 1123 C CA . LEU A 1 210 ? 202.71600 176.87100 185.87400 1.000 161.32000 210 LEU A CA 1
ATOM 1124 C C . LEU A 1 210 ? 202.95900 176.49800 187.33000 1.000 161.32000 210 LEU A C 1
ATOM 1125 O O . LEU A 1 210 ? 203.03800 175.31100 187.66300 1.000 161.32000 210 LEU A O 1
ATOM 1130 N N . ASP A 1 211 ? 203.07700 177.49300 188.21200 1.000 165.71000 211 ASP A N 1
ATOM 1131 C CA . ASP A 1 211 ? 203.27600 177.19700 189.62900 1.000 165.71000 211 ASP A CA 1
ATOM 1132 C C . ASP A 1 211 ? 202.07800 176.45700 190.21400 1.000 165.71000 211 ASP A C 1
ATOM 1133 O O . ASP A 1 211 ? 202.24300 175.50600 190.98900 1.000 165.71000 211 ASP A O 1
ATOM 1138 N N . ALA A 1 212 ? 200.86400 176.88100 189.85700 1.000 164.17000 212 ALA A N 1
ATOM 1139 C CA . ALA A 1 212 ? 199.66700 176.21900 190.36200 1.000 164.17000 212 ALA A CA 1
ATOM 1140 C C . ALA A 1 212 ? 199.57600 174.78200 189.86300 1.000 164.17000 212 ALA A C 1
ATOM 1141 O O . ALA A 1 212 ? 199.23600 173.87100 190.62900 1.000 164.17000 212 ALA A O 1
ATOM 1143 N N . VAL A 1 213 ? 199.88000 174.55700 188.58300 1.000 168.85000 213 VAL A N 1
ATOM 1144 C CA . VAL A 1 213 ? 199.85300 173.20200 188.04100 1.000 168.85000 213 VAL A CA 1
ATOM 1145 C C . VAL A 1 213 ? 200.92200 172.34400 188.70600 1.000 168.85000 213 VAL A C 1
ATOM 1146 O O . VAL A 1 213 ? 200.70100 171.16000 188.99300 1.000 168.85000 213 VAL A O 1
ATOM 1150 N N . ALA A 1 214 ? 202.09300 172.92700 188.97200 1.000 171.08000 214 ALA A N 1
ATOM 1151 C CA . ALA A 1 214 ? 203.14900 172.19100 189.65700 1.000 171.08000 214 ALA A CA 1
ATOM 1152 C C . ALA A 1 214 ? 202.72100 171.79000 191.06100 1.000 171.08000 214 ALA A C 1
ATOM 1153 O O . ALA A 1 214 ? 202.97100 170.66000 191.49400 1.000 171.08000 214 ALA A O 1
ATOM 1155 N N . ARG A 1 215 ? 202.07300 172.70300 191.79000 1.000 168.67000 215 ARG A N 1
ATOM 1156 C CA . ARG A 1 215 ? 201.57600 172.36000 193.12000 1.000 168.67000 215 ARG A CA 1
ATOM 1157 C C . ARG A 1 215 ? 200.49800 171.28600 193.04600 1.000 168.67000 215 ARG A C 1
ATOM 1158 O O . ARG A 1 215 ? 200.43900 170.39600 193.90300 1.000 168.67000 215 ARG A O 1
ATOM 1166 N N . ALA A 1 216 ? 199.63100 171.35700 192.03300 1.000 169.96000 216 ALA A N 1
ATOM 1167 C CA . ALA A 1 216 ? 198.61100 170.32700 191.86100 1.000 169.96000 216 ALA A CA 1
ATOM 1168 C C . ALA A 1 216 ? 199.24500 168.96700 191.59700 1.000 169.96000 216 ALA A C 1
ATOM 1169 O O . ALA A 1 216 ? 198.76800 167.94200 192.09800 1.000 169.96000 216 ALA A O 1
ATOM 1171 N N . LEU A 1 217 ? 200.31500 168.93800 190.80700 1.000 170.67000 217 LEU A N 1
ATOM 1172 C CA . LEU A 1 217 ? 201.07600 167.72200 190.55500 1.000 170.67000 217 LEU A CA 1
ATOM 1173 C C . LEU A 1 217 ? 202.16600 167.47600 191.58800 1.000 170.67000 217 LEU A C 1
ATOM 1174 O O . LEU A 1 217 ? 202.83800 166.44200 191.51900 1.000 170.67000 217 LEU A O 1
ATOM 1179 N N . ALA A 1 218 ? 202.36300 168.39800 192.53000 1.000 174.37000 218 ALA A N 1
ATOM 1180 C CA . ALA A 1 218 ? 203.41800 168.34200 193.53900 1.000 174.37000 218 ALA A CA 1
ATOM 1181 C C . ALA A 1 218 ? 204.81100 168.26100 192.92700 1.000 174.37000 218 ALA A C 1
ATOM 1182 O O . ALA A 1 218 ? 205.77100 167.91600 193.62500 1.000 174.37000 218 ALA A O 1
ATOM 1184 N N . LEU A 1 219 ? 204.94600 168.56900 191.63800 1.000 175.46000 219 LEU A N 1
ATOM 1185 C CA . LEU A 1 219 ? 206.22300 168.45200 190.93500 1.000 175.46000 219 LEU A CA 1
ATOM 1186 C C . LEU A 1 219 ? 206.94800 169.79900 190.89700 1.000 175.46000 219 LEU A C 1
ATOM 1187 O O . LEU A 1 219 ? 207.26700 170.34100 189.84000 1.000 175.46000 219 LEU A O 1
ATOM 1192 N N . ASP A 1 220 ? 207.20100 170.34500 192.08800 1.000 180.04000 220 ASP A N 1
ATOM 1193 C CA . ASP A 1 220 ? 207.96000 171.58900 192.17400 1.000 180.04000 220 ASP A CA 1
ATOM 1194 C C . ASP A 1 220 ? 209.39200 171.38600 191.69100 1.000 180.04000 220 ASP A C 1
ATOM 1195 O O . ASP A 1 220 ? 209.87200 172.11600 190.81500 1.000 180.04000 220 ASP A O 1
ATOM 1200 N N . LEU A 1 221 ? 210.07900 170.38200 192.23700 1.000 182.00000 221 LEU A N 1
ATOM 1201 C CA . LEU A 1 221 ? 211.43900 170.00500 191.84600 1.000 182.00000 221 LEU A CA 1
ATOM 1202 C C . LEU A 1 221 ? 212.36500 171.22500 191.80600 1.000 182.00000 221 LEU A C 1
ATOM 1203 O O . LEU A 1 221 ? 212.94500 171.57800 190.78000 1.000 182.00000 221 LEU A O 1
ATOM 1208 N N . GLY A 1 222 ? 212.48700 171.85900 192.97000 1.000 179.93000 222 GLY A N 1
ATOM 1209 C CA . GLY A 1 222 ? 213.30600 173.04800 193.09800 1.000 179.93000 222 GLY A CA 1
ATOM 1210 C C . GLY A 1 222 ? 212.51700 174.27500 193.50800 1.000 179.93000 222 GLY A C 1
ATOM 1211 O O . GLY A 1 222 ? 211.56800 174.17500 194.29200 1.000 179.93000 222 GLY A O 1
ATOM 1212 N N . ALA A 1 223 ? 212.89700 175.44000 192.98400 1.000 183.00000 223 ALA A N 1
ATOM 1213 C CA . ALA A 1 223 ? 212.25700 176.70000 193.33300 1.000 183.00000 223 ALA A CA 1
ATOM 1214 C C . ALA A 1 223 ? 212.04200 177.55000 192.08900 1.000 183.00000 223 ALA A C 1
ATOM 1215 O O . ALA A 1 223 ? 212.81700 177.47300 191.13100 1.000 183.00000 223 ALA A O 1
ATOM 1217 N N . SER A 1 224 ? 210.98000 178.35400 192.11700 1.000 183.33000 224 SER A N 1
ATOM 1218 C CA . SER A 1 224 ? 210.68000 179.37700 191.10100 1.000 183.33000 224 SER A CA 1
ATOM 1219 C C . SER A 1 224 ? 210.45900 178.67800 189.76000 1.000 183.33000 224 SER A C 1
ATOM 1220 O O . SER A 1 224 ? 209.56500 177.82200 189.66300 1.000 183.33000 224 SER A O 1
ATOM 1223 N N . GLY A 1 225 ? 211.22700 178.99900 188.71600 1.000 178.55000 225 GLY A N 1
ATOM 1224 C CA . GLY A 1 225 ? 210.98300 178.44800 187.39500 1.000 178.55000 225 GLY A CA 1
ATOM 1225 C C . GLY A 1 225 ? 211.37000 176.99300 187.24400 1.000 178.55000 225 GLY A C 1
ATOM 1226 O O . GLY A 1 225 ? 211.19900 176.42800 186.15900 1.000 178.55000 225 GLY A O 1
ATOM 1227 N N . SER A 1 226 ? 211.90600 176.37800 188.30000 1.000 179.71000 226 SER A N 1
ATOM 1228 C CA . SER A 1 226 ? 212.23300 174.95800 188.24100 1.000 179.71000 226 SER A CA 1
ATOM 1229 C C . SER A 1 226 ? 210.98500 174.11500 188.00900 1.000 179.71000 226 SER A C 1
ATOM 1230 O O . SER A 1 226 ? 211.03200 173.10300 187.30000 1.000 179.71000 226 SER A O 1
ATOM 1233 N N . GLY A 1 227 ? 209.86000 174.51200 188.60700 1.000 176.19000 227 GLY A N 1
ATOM 1234 C CA . GLY A 1 227 ? 208.61500 173.80200 188.35700 1.000 176.19000 227 GLY A CA 1
ATOM 1235 C C . GLY A 1 227 ? 208.19200 173.87800 186.90400 1.000 176.19000 227 GLY A C 1
ATOM 1236 O O . GLY A 1 227 ? 207.77200 172.88000 186.31100 1.000 176.19000 227 GLY A O 1
ATOM 1237 N N . GLY A 1 228 ? 208.29600 175.06800 186.30900 1.000 171.41000 228 GLY A N 1
ATOM 1238 C CA . GLY A 1 228 ? 208.00900 175.19900 184.89100 1.000 171.41000 228 GLY A CA 1
ATOM 1239 C C . GLY A 1 228 ? 208.94900 174.37600 184.03300 1.000 171.41000 228 GLY A C 1
ATOM 1240 O O . GLY A 1 228 ? 208.53300 173.77300 183.04100 1.000 171.41000 228 GLY A O 1
ATOM 1241 N N . ARG A 1 229 ? 210.23100 174.33800 184.40500 1.000 171.29000 229 ARG A N 1
ATOM 1242 C CA . ARG A 1 229 ? 211.19000 173.50700 183.68300 1.000 171.29000 229 ARG A CA 1
ATOM 1243 C C . ARG A 1 229 ? 210.79400 172.03800 183.74500 1.000 171.29000 229 ARG A C 1
ATOM 1244 O O . ARG A 1 229 ? 210.84300 171.32900 182.73400 1.000 171.29000 229 ARG A O 1
ATOM 1252 N N . ALA A 1 230 ? 210.39300 171.56700 184.92700 1.000 170.81000 230 ALA A N 1
ATOM 1253 C CA . ALA A 1 230 ? 209.96800 170.17800 185.06700 1.000 170.81000 230 ALA A CA 1
ATOM 1254 C C . ALA A 1 230 ? 208.71600 169.89600 184.24600 1.000 170.81000 230 ALA A C 1
ATOM 1255 O O . ALA A 1 230 ? 208.60400 168.83900 183.61400 1.000 170.81000 230 ALA A O 1
ATOM 1257 N N . ILE A 1 231 ? 207.76000 170.82900 184.24500 1.000 168.67000 231 ILE A N 1
ATOM 1258 C CA . ILE A 1 231 ? 206.52900 170.62500 183.48400 1.000 168.67000 231 ILE A CA 1
ATOM 1259 C C . ILE A 1 231 ? 206.82300 170.56700 181.99000 1.000 168.67000 231 ILE A C 1
ATOM 1260 O O . ILE A 1 231 ? 206.28400 169.71600 181.27100 1.000 168.67000 231 ILE A O 1
ATOM 1265 N N . GLU A 1 232 ? 207.67900 171.46400 181.49500 1.000 164.00000 232 GLU A N 1
ATOM 1266 C CA . GLU A 1 232 ? 208.08700 171.39200 180.09600 1.000 164.00000 232 GLU A CA 1
ATOM 1267 C C . GLU A 1 232 ? 208.85300 170.11200 179.78700 1.000 164.00000 232 GLU A C 1
ATOM 1268 O O . GLU A 1 232 ? 208.71700 169.57500 178.68300 1.000 164.00000 232 GLU A O 1
ATOM 1274 N N . LEU A 1 233 ? 209.65200 169.61600 180.73500 1.000 169.84000 233 LEU A N 1
ATOM 1275 C CA . LEU A 1 233 ? 210.31800 168.33100 180.56500 1.000 169.84000 233 LEU A CA 1
ATOM 1276 C C . LEU A 1 233 ? 209.32600 167.17900 180.50100 1.000 169.84000 233 LEU A C 1
ATOM 1277 O O . LEU A 1 233 ? 209.59100 166.18500 179.81800 1.000 169.84000 233 LEU A O 1
ATOM 1282 N N . ALA A 1 234 ? 208.19000 167.29700 181.19100 1.000 175.94000 234 ALA A N 1
ATOM 1283 C CA . ALA A 1 234 ? 207.19600 166.23200 181.23300 1.000 175.94000 234 ALA A CA 1
ATOM 1284 C C . ALA A 1 234 ? 206.60800 165.90800 179.86600 1.000 175.94000 234 ALA A C 1
ATOM 1285 O O . ALA A 1 234 ? 206.05400 164.81800 179.69500 1.000 175.94000 234 ALA A O 1
ATOM 1287 N N . ALA A 1 235 ? 206.71600 166.81300 178.89600 1.000 181.86000 235 ALA A N 1
ATOM 1288 C CA . ALA A 1 235 ? 206.19100 166.57400 177.55400 1.000 181.86000 235 ALA A CA 1
ATOM 1289 C C . ALA A 1 235 ? 207.02100 165.48600 176.88600 1.000 181.86000 235 ALA A C 1
ATOM 1290 O O . ALA A 1 235 ? 208.15900 165.71700 176.47300 1.000 181.86000 235 ALA A O 1
ATOM 1292 N N . LYS A 1 236 ? 206.44900 164.28800 176.77900 1.000 197.69000 236 LYS A N 1
ATOM 1293 C CA . LYS A 1 236 ? 207.12500 163.14100 176.19100 1.000 197.69000 236 LYS A CA 1
ATOM 1294 C C . LYS A 1 236 ? 206.73000 162.90900 174.73800 1.000 197.69000 236 LYS A C 1
ATOM 1295 O O . LYS A 1 236 ? 207.01500 161.83700 174.19500 1.000 197.69000 236 LYS A O 1
ATOM 1297 N N . ASN A 1 237 ? 206.06500 163.88200 174.11000 1.000 208.25000 237 ASN A N 1
ATOM 1298 C CA . ASN A 1 237 ? 205.69000 163.84200 172.69200 1.000 208.25000 237 ASN A CA 1
ATOM 1299 C C . ASN A 1 237 ? 204.64000 162.75500 172.49600 1.000 208.25000 237 ASN A C 1
ATOM 1300 O O . ASN A 1 237 ? 203.50700 162.92900 172.97900 1.000 208.25000 237 ASN A O 1
ATOM 1302 N N . ALA A 1 238 ? 204.94400 161.64900 171.80900 1.000 209.65000 238 ALA A N 1
ATOM 1303 C CA . ALA A 1 238 ? 203.90600 160.70100 171.41100 1.000 209.65000 238 ALA A CA 1
ATOM 1304 C C . ALA A 1 238 ? 203.21900 160.06400 172.61400 1.000 209.65000 238 ALA A C 1
ATOM 1305 O O . ALA A 1 238 ? 201.99100 159.91500 172.62800 1.000 209.65000 238 ALA A O 1
ATOM 1307 N N . ARG A 1 239 ? 203.99200 159.67000 173.62900 1.000 208.02000 239 ARG A N 1
ATOM 1308 C CA . ARG A 1 239 ? 203.41200 158.97300 174.77400 1.000 208.02000 239 ARG A CA 1
ATOM 1309 C C . ARG A 1 239 ? 202.42900 159.86400 175.52500 1.000 208.02000 239 ARG A C 1
ATOM 1310 O O . ARG A 1 239 ? 201.29800 159.45600 175.81600 1.000 208.02000 239 ARG A O 1
ATOM 1312 N N . THR A 1 240 ? 202.84100 161.09400 175.83900 1.000 200.81000 240 THR A N 1
ATOM 1313 C CA . THR A 1 240 ? 201.95500 161.98900 176.57300 1.000 200.81000 240 THR A CA 1
ATOM 1314 C C . THR A 1 240 ? 200.78600 162.45300 175.71000 1.000 200.81000 240 THR A C 1
ATOM 1315 O O . THR A 1 240 ? 199.69300 162.69200 176.23300 1.000 200.81000 240 THR A O 1
ATOM 1319 N N . ASP A 1 241 ? 200.98100 162.55700 174.39200 1.000 205.79000 241 ASP A N 1
ATOM 1320 C CA . ASP A 1 241 ? 199.86700 162.89600 173.51100 1.000 205.79000 241 ASP A CA 1
ATOM 1321 C C . ASP A 1 241 ? 198.82400 161.78500 173.49200 1.000 205.79000 241 ASP A C 1
ATOM 1322 O O . ASP A 1 241 ? 197.61800 162.05400 173.55300 1.000 205.79000 241 ASP A O 1
ATOM 1324 N N . ALA A 1 242 ? 199.26900 160.52800 173.41500 1.000 209.02000 242 ALA A N 1
ATOM 1325 C CA . ALA A 1 242 ? 198.33500 159.40900 173.46800 1.000 209.02000 242 ALA A CA 1
ATOM 1326 C C . ALA A 1 242 ? 197.64200 159.34000 174.82200 1.000 209.02000 242 ALA A C 1
ATOM 1327 O O . ALA A 1 242 ? 196.44700 159.02800 174.90000 1.000 209.02000 242 ALA A O 1
ATOM 1329 N N . GLY A 1 243 ? 198.37700 159.61900 175.90100 1.000 207.66000 243 GLY A N 1
ATOM 1330 C CA . GLY A 1 243 ? 197.75500 159.64900 177.21500 1.000 207.66000 243 GLY A CA 1
ATOM 1331 C C . GLY A 1 243 ? 196.69600 160.72800 177.33500 1.000 207.66000 243 GLY A C 1
ATOM 1332 O O . GLY A 1 243 ? 195.63500 160.50900 177.92400 1.000 207.66000 243 GLY A O 1
ATOM 1333 N N . ASP A 1 244 ? 196.97300 161.91200 176.78200 1.000 207.76000 244 ASP A N 1
ATOM 1334 C CA . ASP A 1 244 ? 195.98500 162.98500 176.78100 1.000 207.76000 244 ASP A CA 1
ATOM 1335 C C . ASP A 1 244 ? 194.77100 162.61500 175.94000 1.000 207.76000 244 ASP A C 1
ATOM 1336 O O . ASP A 1 244 ? 193.63400 162.92400 176.31300 1.000 207.76000 244 ASP A O 1
ATOM 1338 N N . ASP A 1 245 ? 194.99200 161.95900 174.79900 1.000 214.73000 245 ASP A N 1
ATOM 1339 C CA . ASP A 1 245 ? 193.86900 161.50900 173.98200 1.000 214.73000 245 ASP A CA 1
ATOM 1340 C C . ASP A 1 245 ? 193.01500 160.49600 174.73400 1.000 214.73000 245 ASP A C 1
ATOM 1341 O O . ASP A 1 245 ? 191.78100 160.54000 174.66700 1.000 214.73000 245 ASP A O 1
ATOM 1343 N N . ARG A 1 246 ? 193.65600 159.57100 175.45300 1.000 213.65000 246 ARG A N 1
ATOM 1344 C CA . ARG A 1 246 ? 192.91300 158.61900 176.27200 1.000 213.65000 246 ARG A CA 1
ATOM 1345 C C . ARG A 1 246 ? 192.17600 159.32100 177.40600 1.000 213.65000 246 ARG A C 1
ATOM 1346 O O . ARG A 1 246 ? 191.01800 158.99700 177.69700 1.000 213.65000 246 ARG A O 1
ATOM 1348 N N . ILE A 1 247 ? 192.82700 160.28500 178.05600 1.000 209.51000 247 ILE A N 1
ATOM 1349 C CA . ILE A 1 247 ? 192.22300 161.03800 179.15000 1.000 209.51000 247 ILE A CA 1
ATOM 1350 C C . ILE A 1 247 ? 191.22000 162.03600 178.58600 1.000 209.51000 247 ILE A C 1
ATOM 1351 O O . ILE A 1 247 ? 191.17500 162.27300 177.37400 1.000 209.51000 247 ILE A O 1
ATOM 1353 N N . GLY A 1 248 ? 190.40000 162.61700 179.45800 1.000 198.79000 248 GLY A N 1
ATOM 1354 C CA . GLY A 1 248 ? 189.40500 163.57900 179.02700 1.000 198.79000 248 GLY A CA 1
ATOM 1355 C C . GLY A 1 248 ? 189.96500 164.95700 178.74000 1.000 198.79000 248 GLY A C 1
ATOM 1356 O O . GLY A 1 248 ? 189.63800 165.56200 177.71400 1.000 198.79000 248 GLY A O 1
ATOM 1357 N N . ASP A 1 249 ? 190.80400 165.46400 179.64800 1.000 188.18000 249 ASP A N 1
ATOM 1358 C CA . ASP A 1 249 ? 191.38800 166.80100 179.55300 1.000 188.18000 249 ASP A CA 1
ATOM 1359 C C . ASP A 1 249 ? 190.32400 167.89300 179.53400 1.000 188.18000 249 ASP A C 1
ATOM 1360 O O . ASP A 1 249 ? 189.12300 167.61100 179.60300 1.000 188.18000 249 ASP A O 1
ATOM 1365 N N . ASP A 1 250 ? 190.76400 169.14500 179.45000 1.000 172.83000 250 ASP A N 1
ATOM 1366 C CA . ASP A 1 250 ? 189.86300 170.28800 179.41000 1.000 172.83000 250 ASP A CA 1
ATOM 1367 C C . ASP A 1 250 ? 190.61500 171.47800 178.83600 1.000 172.83000 250 ASP A C 1
ATOM 1368 O O . ASP A 1 250 ? 191.80200 171.66800 179.11300 1.000 172.83000 250 ASP A O 1
ATOM 1373 N N . ALA A 1 251 ? 189.90900 172.27400 178.03700 1.000 161.23000 251 ALA A N 1
ATOM 1374 C CA . ALA A 1 251 ? 190.50500 173.44300 177.40500 1.000 161.23000 251 ALA A CA 1
ATOM 1375 C C . ALA A 1 251 ? 189.39600 174.39900 177.00000 1.000 161.23000 251 ALA A C 1
ATOM 1376 O O . ALA A 1 251 ? 188.55600 174.05300 176.16500 1.000 161.23000 251 ALA A O 1
ATOM 1378 N N . TRP A 1 252 ? 189.39800 175.59600 177.58400 1.000 156.87000 252 TRP A N 1
ATOM 1379 C CA . TRP A 1 252 ? 188.38200 176.58300 177.24300 1.000 156.87000 252 TRP A CA 1
ATOM 1380 C C . TRP A 1 252 ? 188.85400 178.00800 177.51200 1.000 156.87000 252 TRP A C 1
ATOM 1381 O O . TRP A 1 252 ? 188.27600 178.69700 178.36300 1.000 156.87000 252 TRP A O 1
ATOM 1383 N N . PRO A 1 253 ? 189.89500 178.49200 176.82100 1.000 156.04000 253 PRO A N 1
ATOM 1384 C CA . PRO A 1 253 ? 190.24300 179.91400 176.94000 1.000 156.04000 253 PRO A CA 1
ATOM 1385 C C . PRO A 1 253 ? 189.26600 180.79300 176.17400 1.000 156.04000 253 PRO A C 1
ATOM 1386 O O . PRO A 1 253 ? 188.87600 181.86600 176.64600 1.000 156.04000 253 PRO A O 1
ATOM 1390 N N . ASP A 1 254 ? 188.87700 180.34100 174.98000 1.000 157.99000 254 ASP A N 1
ATOM 1391 C CA . ASP A 1 254 ? 187.90600 180.96900 174.08800 1.000 157.99000 254 ASP A CA 1
ATOM 1392 C C . ASP A 1 254 ? 188.34900 182.33500 173.58000 1.000 157.99000 254 ASP A C 1
ATOM 1393 O O . ASP A 1 254 ? 187.56700 183.00500 172.89500 1.000 157.99000 254 ASP A O 1
ATOM 1398 N N . GLY A 1 255 ? 189.56700 182.77400 173.88600 1.000 151.34000 255 GLY A N 1
ATOM 1399 C CA . GLY A 1 255 ? 190.04900 184.05600 173.41200 1.000 151.34000 255 GLY A CA 1
ATOM 1400 C C . GLY A 1 255 ? 189.56700 185.21000 174.26400 1.000 151.34000 255 GLY A C 1
ATOM 1401 O O . GLY A 1 255 ? 188.37700 185.30200 174.57600 1.000 151.34000 255 GLY A O 1
ATOM 1402 N N . CYS A 1 256 ? 190.48100 186.09800 174.65000 1.000 139.35000 256 CYS A N 1
ATOM 1403 C CA . CYS A 1 256 ? 190.14500 187.26600 175.46200 1.000 139.35000 256 CYS A CA 1
ATOM 1404 C C . CYS A 1 256 ? 190.37500 188.51000 174.61100 1.000 139.35000 256 CYS A C 1
ATOM 1405 O O . CYS A 1 256 ? 191.49800 189.00300 174.49100 1.000 139.35000 256 CYS A O 1
ATOM 1408 N N . ASP A 1 257 ? 189.29400 189.01600 174.02300 1.000 135.54000 257 ASP A N 1
ATOM 1409 C CA . ASP A 1 257 ? 189.31400 190.21400 173.17100 1.000 135.54000 257 ASP A CA 1
ATOM 1410 C C . ASP A 1 257 ? 190.30800 189.95100 172.04200 1.000 135.54000 257 ASP A C 1
ATOM 1411 O O . ASP A 1 257 ? 190.23100 188.88900 171.40300 1.000 135.54000 257 ASP A O 1
ATOM 1416 N N . PHE A 1 258 ? 191.24000 190.85400 171.76500 1.000 128.17000 258 PHE A N 1
ATOM 1417 C CA . PHE A 1 258 ? 192.21000 190.65700 170.69700 1.000 128.17000 258 PHE A CA 1
ATOM 1418 C C . PHE A 1 258 ? 193.65100 190.79800 171.15500 1.000 128.17000 258 PHE A C 1
ATOM 1419 O O . PHE A 1 258 ? 194.52000 190.07500 170.66100 1.000 128.17000 258 PHE A O 1
ATOM 1427 N N . ALA A 1 259 ? 193.93400 191.71400 172.08100 1.000 121.89000 259 ALA A N 1
ATOM 1428 C CA . ALA A 1 259 ? 195.30700 191.97500 172.49300 1.000 121.89000 259 ALA A CA 1
ATOM 1429 C C . ALA A 1 259 ? 195.96100 190.77400 173.16700 1.000 121.89000 259 ALA A C 1
ATOM 1430 O O . ALA A 1 259 ? 196.87800 190.17100 172.60100 1.000 121.89000 259 ALA A O 1
ATOM 1432 N N . PHE A 1 260 ? 195.47500 190.40200 174.35500 1.000 121.15000 260 PHE A N 1
ATOM 1433 C CA . PHE A 1 260 ? 196.08300 189.33700 175.15000 1.000 121.15000 260 PHE A CA 1
ATOM 1434 C C . PHE A 1 260 ? 195.29300 189.08200 176.42900 1.000 121.15000 260 PHE A C 1
ATOM 1435 O O . PHE A 1 260 ? 194.56000 189.95900 176.89600 1.000 121.15000 260 PHE A O 1
ATOM 1443 N N . GLY A 1 261 ? 195.43700 187.88700 177.00100 1.000 126.78000 261 GLY A N 1
ATOM 1444 C CA . GLY A 1 261 ? 194.89700 187.61100 178.31800 1.000 126.78000 261 GLY A CA 1
ATOM 1445 C C . GLY A 1 261 ? 194.29800 186.23000 178.48100 1.000 126.78000 261 GLY A C 1
ATOM 1446 O O . GLY A 1 261 ? 193.55800 185.76000 177.61300 1.000 126.78000 261 GLY A O 1
ATOM 1447 N N . GLY A 1 262 ? 194.62200 185.55900 179.58400 1.000 136.21000 262 GLY A N 1
ATOM 1448 C CA . GLY A 1 262 ? 193.95900 184.31400 179.91700 1.000 136.21000 262 GLY A CA 1
ATOM 1449 C C . GLY A 1 262 ? 194.38600 183.71300 181.24100 1.000 136.21000 262 GLY A C 1
ATOM 1450 O O . GLY A 1 262 ? 195.58200 183.59000 181.52200 1.000 136.21000 262 GLY A O 1
ATOM 1451 N N . LEU A 1 263 ? 193.40800 183.33500 182.06700 1.000 143.03000 263 LEU A N 1
ATOM 1452 C CA . LEU A 1 263 ? 193.68100 182.60800 183.29800 1.000 143.03000 263 LEU A CA 1
ATOM 1453 C C . LEU A 1 263 ? 192.63900 181.54600 183.61800 1.000 143.03000 263 LEU A C 1
ATOM 1454 O O . LEU A 1 263 ? 192.80100 180.83500 184.61600 1.000 143.03000 263 LEU A O 1
ATOM 1456 N N . ARG A 1 264 ? 191.57700 181.41700 182.81800 1.000 150.01000 264 ARG A N 1
ATOM 1457 C CA . ARG A 1 264 ? 190.55200 180.41900 183.10100 1.000 150.01000 264 ARG A CA 1
ATOM 1458 C C . ARG A 1 264 ? 191.08900 179.00400 182.94100 1.000 150.01000 264 ARG A C 1
ATOM 1459 O O . ARG A 1 264 ? 190.61900 178.08300 183.62100 1.000 150.01000 264 ARG A O 1
ATOM 1461 N N . ASP A 1 265 ? 192.06400 178.81400 182.05000 1.000 153.41000 265 ASP A N 1
ATOM 1462 C CA . ASP A 1 265 ? 192.65900 177.49400 181.87500 1.000 153.41000 265 ASP A CA 1
ATOM 1463 C C . ASP A 1 265 ? 193.30900 177.01300 183.16400 1.000 153.41000 265 ASP A C 1
ATOM 1464 O O . ASP A 1 265 ? 193.16100 175.84700 183.54400 1.000 153.41000 265 ASP A O 1
ATOM 1469 N N . ARG A 1 266 ? 194.02700 177.90200 183.85600 1.000 155.08000 266 ARG A N 1
ATOM 1470 C CA . ARG A 1 266 ? 194.63300 177.53200 185.13100 1.000 155.08000 266 ARG A CA 1
ATOM 1471 C C . ARG A 1 266 ? 193.57100 177.18900 186.16900 1.000 155.08000 266 ARG A C 1
ATOM 1472 O O . ARG A 1 266 ? 193.72900 176.23200 186.93700 1.000 155.08000 266 ARG A O 1
ATOM 1474 N N . ALA A 1 267 ? 192.48300 177.96400 186.21000 1.000 155.51000 267 ALA A N 1
ATOM 1475 C CA . ALA A 1 267 ? 191.42000 177.69900 187.17400 1.000 155.51000 267 ALA A CA 1
ATOM 1476 C C . ALA A 1 267 ? 190.78000 176.33800 186.93300 1.000 155.51000 267 ALA A C 1
ATOM 1477 O O . ALA A 1 267 ? 190.50300 175.59700 187.88300 1.000 155.51000 267 ALA A O 1
ATOM 1479 N N . VAL A 1 268 ? 190.53300 175.99500 185.66800 1.000 158.62000 268 VAL A N 1
ATOM 1480 C CA . VAL A 1 268 ? 189.99900 174.67300 185.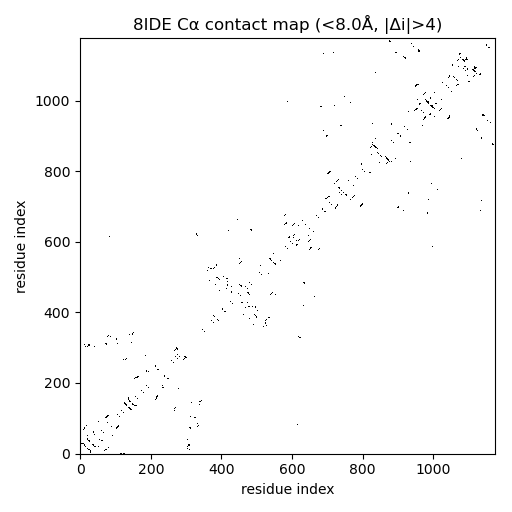35300 1.000 158.62000 268 VAL A CA 1
ATOM 1481 C C . VAL A 1 268 ? 191.01400 173.58900 185.70000 1.000 158.62000 268 VAL A C 1
ATOM 1482 O O . VAL A 1 268 ? 190.65500 172.52500 186.22200 1.000 158.62000 268 VAL A O 1
ATOM 1486 N N . ALA A 1 269 ? 192.29600 173.84200 185.41800 1.000 162.06000 269 ALA A N 1
ATOM 1487 C CA . ALA A 1 269 ? 193.33100 172.84900 185.67900 1.000 162.06000 269 ALA A CA 1
ATOM 1488 C C . ALA A 1 269 ? 193.48200 172.56300 187.16500 1.000 162.06000 269 ALA A C 1
ATOM 1489 O O . ALA A 1 269 ? 193.84200 171.44300 187.54200 1.000 162.06000 269 ALA A O 1
ATOM 1491 N N . LEU A 1 270 ? 193.22700 173.55700 188.02100 1.000 163.77000 270 LEU A N 1
ATOM 1492 C CA . LEU A 1 270 ? 193.26100 173.30600 189.46100 1.000 163.77000 270 LEU A CA 1
ATOM 1493 C C . LEU A 1 270 ? 192.32200 172.16700 189.83700 1.000 163.77000 270 LEU A C 1
ATOM 1494 O O . LEU A 1 270 ? 192.73400 171.19000 190.47200 1.000 163.77000 270 LEU A O 1
ATOM 1499 N N . ALA A 1 271 ? 191.05500 172.26700 189.42900 1.000 165.21000 271 ALA A N 1
ATOM 1500 C CA . ALA A 1 271 ? 190.09500 171.21500 189.73700 1.000 165.21000 271 ALA A CA 1
ATOM 1501 C C . ALA A 1 271 ? 190.40900 169.93100 188.98200 1.000 165.21000 271 ALA A C 1
ATOM 1502 O O . ALA A 1 271 ? 190.18400 168.83500 189.50800 1.000 165.21000 271 ALA A O 1
ATOM 1504 N N . ARG A 1 272 ? 190.92200 170.04300 187.75400 1.000 162.83000 272 ARG A N 1
ATOM 1505 C CA . ARG A 1 272 ? 191.23200 168.84900 186.97500 1.000 162.83000 272 ARG A CA 1
ATOM 1506 C C . ARG A 1 272 ? 192.32400 168.01800 187.63700 1.000 162.83000 272 ARG A C 1
ATOM 1507 O O . ARG A 1 272 ? 192.24700 166.78400 187.66100 1.000 162.83000 272 ARG A O 1
ATOM 1509 N N . LYS A 1 273 ? 193.34900 168.67500 188.18000 1.000 166.80000 273 LYS A N 1
ATOM 1510 C CA . LYS A 1 273 ? 194.49900 167.96900 188.73100 1.000 166.80000 273 LYS A CA 1
ATOM 1511 C C . LYS A 1 273 ? 194.46300 167.82800 190.24700 1.000 166.80000 273 LYS A C 1
ATOM 1512 O O . LYS A 1 273 ? 195.35500 167.18200 190.80900 1.000 166.80000 273 LYS A O 1
ATOM 1514 N N . SER A 1 274 ? 193.47200 168.41200 190.92500 1.000 164.97000 274 SER A N 1
ATOM 1515 C CA . SER A 1 274 ? 193.39700 168.26000 192.37500 1.000 164.97000 274 SER A CA 1
ATOM 1516 C C . SER A 1 274 ? 193.12800 166.81400 192.77400 1.000 164.97000 274 SER A C 1
ATOM 1517 O O . SER A 1 274 ? 193.68000 166.32400 193.76700 1.000 164.97000 274 SER A O 1
ATOM 1520 N N . LEU A 1 275 ? 192.28600 166.11400 192.01700 1.000 164.82000 275 LEU A N 1
ATOM 1521 C CA . LEU A 1 275 ? 191.88000 164.75900 192.37000 1.000 164.82000 275 LEU A CA 1
ATOM 1522 C C . LEU A 1 275 ? 192.66100 163.67700 191.64000 1.000 164.82000 275 LEU A C 1
ATOM 1523 O O . LEU A 1 275 ? 192.90500 162.61200 192.21600 1.000 164.82000 275 LEU A O 1
ATOM 1525 N N . ALA A 1 276 ? 193.05800 163.91900 190.39400 1.000 162.16000 276 ALA A N 1
ATOM 1526 C CA . ALA A 1 276 ? 193.73400 162.89600 189.61200 1.000 162.16000 276 ALA A CA 1
ATOM 1527 C C . ALA A 1 276 ? 195.13800 162.63700 190.15200 1.000 162.16000 276 ALA A C 1
ATOM 1528 O O . ALA A 1 276 ? 195.72000 163.45100 190.87500 1.000 162.16000 276 ALA A O 1
ATOM 1530 N N . GLY A 1 277 ? 195.68100 161.47900 189.78600 1.000 165.85000 277 GLY A N 1
ATOM 1531 C CA . GLY A 1 277 ? 197.00300 161.08100 190.23000 1.000 165.85000 277 GLY A CA 1
ATOM 1532 C C . GLY A 1 277 ? 198.08100 161.39900 189.21700 1.000 165.85000 277 GLY A C 1
ATOM 1533 O O . GLY A 1 277 ? 198.47900 162.55900 189.07200 1.000 165.85000 277 GLY A O 1
ATOM 1534 N N . GLU A 1 278 ? 198.56600 160.38000 188.51200 1.000 166.27000 278 GLU A N 1
ATOM 1535 C CA . GLU A 1 278 ? 199.56900 160.57800 187.46800 1.000 166.27000 278 GLU A CA 1
ATOM 1536 C C . GLU A 1 278 ? 198.93200 161.37100 186.33600 1.000 166.27000 278 GLU A C 1
ATOM 1537 O O . GLU A 1 278 ? 198.11700 160.84700 185.57300 1.000 166.27000 278 GLU A O 1
ATOM 1539 N N . ALA A 1 279 ? 199.30100 162.64400 186.22300 1.000 171.92000 279 ALA A N 1
ATOM 1540 C CA . ALA A 1 279 ? 198.69200 163.56900 185.27200 1.000 171.92000 279 ALA A CA 1
ATOM 1541 C C . ALA A 1 279 ? 199.75600 164.21200 184.39400 1.000 171.92000 279 ALA A C 1
ATOM 1542 O O . ALA A 1 279 ? 199.77900 165.42600 184.18000 1.000 171.92000 279 ALA A O 1
ATOM 1544 N N . ASP A 1 280 ? 200.66600 163.38500 183.87500 1.000 179.49000 280 ASP A N 1
ATOM 1545 C CA . ASP A 1 280 ? 201.63100 163.86500 182.89200 1.000 179.49000 280 ASP A CA 1
ATOM 1546 C C . ASP A 1 280 ? 200.92300 164.38200 181.64600 1.000 179.49000 280 ASP A C 1
ATOM 1547 O O . ASP A 1 280 ? 201.30500 165.41600 181.08300 1.000 179.49000 280 ASP A O 1
ATOM 1552 N N . ASP A 1 281 ? 199.88200 163.67300 181.20700 1.000 180.19000 281 ASP A N 1
ATOM 1553 C CA . ASP A 1 281 ? 199.10800 164.11900 180.05500 1.000 180.19000 281 ASP A CA 1
ATOM 1554 C C . ASP A 1 281 ? 198.43200 165.45700 180.32500 1.000 180.19000 281 ASP A C 1
ATOM 1555 O O . ASP A 1 281 ? 198.34800 166.30700 179.43300 1.000 180.19000 281 ASP A O 1
ATOM 1560 N N . ILE A 1 282 ? 197.94400 165.66400 181.55100 1.000 172.77000 282 ILE A N 1
ATOM 1561 C CA . ILE A 1 282 ? 197.33300 166.94600 181.89800 1.000 172.77000 282 ILE A CA 1
ATOM 1562 C C . ILE A 1 282 ? 198.36600 168.06500 181.84600 1.000 172.77000 282 ILE A C 1
ATOM 1563 O O . ILE A 1 282 ? 198.08000 169.17300 181.37500 1.000 172.77000 282 ILE A O 1
ATOM 1568 N N . ALA A 1 283 ? 199.57800 167.80000 182.34200 1.000 164.84000 283 ALA A N 1
ATOM 1569 C CA . ALA A 1 283 ? 200.63600 168.80400 182.27800 1.000 164.84000 283 ALA A CA 1
ATOM 1570 C C . ALA A 1 283 ? 200.98900 169.14000 180.83500 1.000 164.84000 283 ALA A C 1
ATOM 1571 O O . ALA A 1 283 ? 201.15500 170.31500 180.48300 1.000 164.84000 283 ALA A O 1
ATOM 1573 N N . LYS A 1 284 ? 201.10000 168.12000 179.98200 1.000 159.93000 284 LYS A N 1
ATOM 1574 C CA . LYS A 1 284 ? 201.37000 168.37400 178.57100 1.000 159.93000 284 LYS A CA 1
ATOM 1575 C C . LYS A 1 284 ? 200.24700 169.18300 177.93600 1.000 159.93000 284 LYS A C 1
ATOM 1576 O O . LYS A 1 284 ? 200.50200 170.10300 177.15000 1.000 159.93000 284 LYS A O 1
ATOM 1578 N N . ARG A 1 285 ? 198.99600 168.85800 178.27100 1.000 156.75000 285 ARG A N 1
ATOM 1579 C CA . ARG A 1 285 ? 197.86200 169.57600 177.70200 1.000 156.75000 285 ARG A CA 1
ATOM 1580 C C . ARG A 1 285 ? 197.86000 171.04100 178.12000 1.000 156.75000 285 ARG A C 1
ATOM 1581 O O . ARG A 1 285 ? 197.63700 171.92800 177.28800 1.000 156.75000 285 ARG A O 1
ATOM 1583 N N . VAL A 1 286 ? 198.10500 171.31800 179.40400 1.000 153.15000 286 VAL A N 1
ATOM 1584 C CA . VAL A 1 286 ? 198.07400 172.70600 179.85700 1.000 153.15000 286 VAL A CA 1
ATOM 1585 C C . VAL A 1 286 ? 199.24700 173.48300 179.27100 1.000 153.15000 286 VAL A C 1
ATOM 1586 O O . VAL A 1 286 ? 199.10100 174.65100 178.88900 1.000 153.15000 286 VAL A O 1
ATOM 1590 N N . GLN A 1 287 ? 200.42200 172.85000 179.17000 1.000 151.35000 287 GLN A N 1
ATOM 1591 C CA . GLN A 1 287 ? 201.55600 173.51200 178.53300 1.000 151.35000 287 GLN A CA 1
ATOM 1592 C C . GLN A 1 287 ? 201.25400 173.84100 177.07600 1.000 151.35000 287 GLN A C 1
ATOM 1593 O O . GLN A 1 287 ? 201.52200 174.95800 176.61500 1.000 151.35000 287 GLN A O 1
ATOM 1599 N N . ALA A 1 288 ? 200.68300 172.88400 176.34100 1.000 145.10000 288 ALA A N 1
ATOM 1600 C CA . ALA A 1 288 ? 200.35800 173.11900 174.94000 1.000 145.10000 288 ALA A CA 1
ATOM 1601 C C . ALA A 1 288 ? 199.31800 174.22000 174.79100 1.000 145.10000 288 ALA A C 1
ATOM 1602 O O . ALA A 1 288 ? 199.41900 175.05700 173.88900 1.000 145.10000 288 ALA A O 1
ATOM 1604 N N . LEU A 1 289 ? 198.31100 174.23800 175.66600 1.000 139.91000 289 LEU A N 1
ATOM 1605 C CA . LEU A 1 289 ? 197.27100 175.25800 175.56500 1.000 139.91000 289 LEU A CA 1
ATOM 1606 C C . LEU A 1 289 ? 197.81800 176.64200 175.89600 1.000 139.91000 289 LEU A C 1
ATOM 1607 O O . LEU A 1 289 ? 197.46400 177.63100 175.24200 1.000 139.91000 289 LEU A O 1
ATOM 1612 N N . ILE A 1 290 ? 198.68700 176.73300 176.90700 1.000 131.12000 290 ILE A N 1
ATOM 1613 C CA . ILE A 1 290 ? 199.31000 178.01200 177.23500 1.000 131.12000 290 ILE A CA 1
ATOM 1614 C C . ILE A 1 290 ? 200.15900 178.50000 176.07100 1.000 131.12000 290 ILE A C 1
ATOM 1615 O O . ILE A 1 290 ? 200.11200 179.68000 175.70000 1.000 131.12000 290 ILE A O 1
ATOM 1620 N N . VAL A 1 291 ? 200.94500 177.60100 175.47300 1.000 129.41000 291 VAL A N 1
ATOM 1621 C CA . VAL A 1 291 ? 201.76400 177.97600 174.32500 1.000 129.41000 291 VAL A CA 1
ATOM 1622 C C . VAL A 1 291 ? 200.88500 178.43600 173.16900 1.000 129.41000 291 VAL A C 1
ATOM 1623 O O . VAL A 1 291 ? 201.19600 179.42000 172.48600 1.000 129.41000 291 VAL A O 1
ATOM 1627 N N . ASP A 1 292 ? 199.77600 177.73100 172.93100 1.000 132.83000 292 ASP A N 1
ATOM 1628 C CA . ASP A 1 292 ? 198.86800 178.11100 171.85500 1.000 132.83000 292 ASP A CA 1
ATOM 1629 C C . ASP A 1 292 ? 198.29200 179.50000 172.08300 1.000 132.83000 292 ASP A C 1
ATOM 1630 O O . ASP A 1 292 ? 198.24500 180.31800 171.15900 1.000 132.83000 292 ASP A O 1
ATOM 1635 N N . GLN A 1 293 ? 197.84900 179.78800 173.30900 1.000 129.69000 293 GLN A N 1
ATOM 1636 C CA . GLN A 1 293 ? 197.31200 181.11500 173.59500 1.000 129.69000 293 GLN A CA 1
ATOM 1637 C C . GLN A 1 293 ? 198.37600 182.19100 173.42400 1.000 129.69000 293 GLN A C 1
ATOM 1638 O O . GLN A 1 293 ? 198.11900 183.23900 172.81500 1.000 129.69000 293 GLN A O 1
ATOM 1644 N N . LEU A 1 294 ? 199.58300 181.94500 173.94300 1.000 123.04000 294 LEU A N 1
ATOM 1645 C CA . LEU A 1 294 ? 200.65500 182.92800 173.82200 1.000 123.04000 294 LEU A CA 1
ATOM 1646 C C . LEU A 1 294 ? 200.96400 183.22100 172.36100 1.000 123.04000 294 LEU A C 1
ATOM 1647 O O . LEU A 1 294 ? 201.02300 184.38500 171.95000 1.000 123.04000 294 LEU A O 1
ATOM 1652 N N . VAL A 1 295 ? 201.14700 182.17200 171.55500 1.000 122.83000 295 VAL A N 1
ATOM 1653 C CA . VAL A 1 295 ? 201.51300 182.38000 170.15900 1.000 122.83000 295 VAL A CA 1
ATOM 1654 C C . VAL A 1 295 ? 200.36100 183.00400 169.38200 1.000 122.83000 295 VAL A C 1
ATOM 1655 O O . VAL A 1 295 ? 200.58800 183.82600 168.48700 1.000 122.83000 295 VAL A O 1
ATOM 1659 N N . SER A 1 296 ? 199.11600 182.64700 169.70600 1.000 124.95000 296 SER A N 1
ATOM 1660 C CA . SER A 1 296 ? 197.97700 183.23400 169.01200 1.000 124.95000 296 SER A CA 1
ATOM 1661 C C . SER A 1 296 ? 197.89600 184.73100 169.27000 1.000 124.95000 296 SER A C 1
ATOM 1662 O O . SER A 1 296 ? 197.75600 185.52800 168.33300 1.000 124.95000 296 SER A O 1
ATOM 1665 N N . ARG A 1 297 ? 197.99800 185.13900 170.53700 1.000 120.46000 297 ARG A N 1
ATOM 1666 C CA . ARG A 1 297 ? 197.92500 186.56700 170.83000 1.000 120.46000 297 ARG A CA 1
ATOM 1667 C C . ARG A 1 297 ? 199.13200 187.30000 170.25800 1.000 120.46000 297 ARG A C 1
ATOM 1668 O O . ARG A 1 297 ? 199.00700 188.42900 169.76500 1.000 120.46000 297 ARG A O 1
ATOM 1676 N N . THR A 1 298 ? 200.30600 186.66600 170.29500 1.000 113.95000 298 THR A N 1
ATOM 1677 C CA . THR A 1 298 ? 201.50100 187.28300 169.73300 1.000 113.95000 298 THR A CA 1
ATOM 1678 C C . THR A 1 298 ? 201.34400 187.52900 168.23800 1.000 113.95000 298 THR A C 1
ATOM 1679 O O . THR A 1 298 ? 201.63000 188.62500 167.74600 1.000 113.95000 298 THR A O 1
ATOM 1683 N N . VAL A 1 299 ? 200.88500 186.51800 167.49500 1.000 114.80000 299 VAL A N 1
ATOM 1684 C CA . VAL A 1 299 ? 200.75300 186.67900 166.05200 1.000 114.80000 299 VAL A CA 1
ATOM 1685 C C . VAL A 1 299 ? 199.63200 187.65400 165.71600 1.000 114.80000 299 VAL A C 1
ATOM 1686 O O . VAL A 1 299 ? 199.72600 188.39400 164.73000 1.000 114.80000 299 VAL A O 1
ATOM 1690 N N . ARG A 1 300 ? 198.56600 187.69200 166.52300 1.000 114.71000 300 ARG A N 1
ATOM 1691 C CA . ARG A 1 300 ? 197.52400 188.68900 166.30300 1.000 114.71000 300 ARG A CA 1
ATOM 1692 C C . ARG A 1 300 ? 198.07200 190.10000 166.47900 1.000 114.71000 300 ARG A C 1
ATOM 1693 O O . ARG A 1 300 ? 197.79600 190.99200 165.66400 1.000 114.71000 300 ARG A O 1
ATOM 1695 N N . ALA A 1 301 ? 198.86400 190.31500 167.53200 1.000 114.88000 301 ALA A N 1
ATOM 1696 C CA . ALA A 1 301 ? 199.48000 191.61900 167.74100 1.000 114.88000 301 ALA A CA 1
ATOM 1697 C C . ALA A 1 301 ? 200.43600 191.96600 166.60700 1.000 114.88000 301 ALA A C 1
ATOM 1698 O O . ALA A 1 301 ? 200.49300 193.11900 166.16600 1.000 114.88000 301 ALA A O 1
ATOM 1700 N N . ILE A 1 302 ? 201.20300 190.98200 166.13000 1.000 113.99000 302 ILE A N 1
ATOM 1701 C CA . ILE A 1 302 ? 202.12900 191.23000 165.02800 1.000 113.99000 302 ILE A CA 1
ATOM 1702 C C . ILE A 1 302 ? 201.36700 191.64700 163.77800 1.000 113.99000 302 ILE A C 1
ATOM 1703 O O . ILE A 1 302 ? 201.74600 192.60200 163.09200 1.000 113.99000 302 ILE A O 1
ATOM 1708 N N . GLU A 1 303 ? 200.28200 190.93800 163.46000 1.000 116.01000 303 GLU A N 1
ATOM 1709 C CA . GLU A 1 303 ? 199.49400 191.30500 162.28800 1.000 116.01000 303 GLU A CA 1
ATOM 1710 C C . GLU A 1 303 ? 198.92000 192.70700 162.43100 1.000 116.01000 303 GLU A C 1
ATOM 1711 O O . GLU A 1 303 ? 199.00100 193.51600 161.49900 1.000 116.01000 303 GLU A O 1
ATOM 1717 N N . TRP A 1 304 ? 198.35900 193.02400 163.60100 1.000 114.73000 304 TRP A N 1
ATOM 1718 C CA . TRP A 1 304 ? 197.76300 194.34300 163.79300 1.000 114.73000 304 TRP A CA 1
ATOM 1719 C C . TRP A 1 304 ? 198.80700 195.44500 163.65800 1.000 114.73000 304 TRP A C 1
ATOM 1720 O O . TRP A 1 304 ? 198.59300 196.43900 162.95100 1.000 114.73000 304 TRP A O 1
ATOM 1722 N N . CYS A 1 305 ? 199.95300 195.28200 164.32300 1.000 112.14000 305 CYS A N 1
ATOM 1723 C CA . CYS A 1 305 ? 200.97700 196.31900 164.28200 1.000 112.14000 305 CYS A CA 1
ATOM 1724 C C . CYS A 1 305 ? 201.56600 196.46000 162.88500 1.000 112.14000 305 CYS A C 1
ATOM 1725 O O . CYS A 1 305 ? 201.77500 197.58000 162.40900 1.000 112.14000 305 CYS A O 1
ATOM 1728 N N . ARG A 1 306 ? 201.82400 195.34200 162.20300 1.000 111.17000 306 ARG A N 1
ATOM 1729 C CA . ARG A 1 306 ? 202.28000 195.41400 160.82200 1.000 111.17000 306 ARG A CA 1
ATOM 1730 C C . ARG A 1 306 ? 201.24500 196.08900 159.93600 1.000 111.17000 306 ARG A C 1
ATOM 1731 O O . ARG A 1 306 ? 201.59900 196.70800 158.92600 1.000 111.17000 306 ARG A O 1
ATOM 1739 N N . ALA A 1 307 ? 199.96600 195.98700 160.29900 1.000 112.49000 307 ALA A N 1
ATOM 1740 C CA . ALA A 1 307 ? 198.92300 196.65800 159.53400 1.000 112.49000 307 ALA A CA 1
ATOM 1741 C C . ALA A 1 307 ? 198.97200 198.16800 159.73600 1.000 112.49000 307 ALA A C 1
ATOM 1742 O O . ALA A 1 307 ? 199.09600 198.93000 158.77000 1.000 112.49000 307 ALA A O 1
ATOM 1744 N N . HIS A 1 308 ? 198.88200 198.62800 160.98900 1.000 115.61000 308 HIS A N 1
ATOM 1745 C CA . HIS A 1 308 ? 198.68800 200.05500 161.22400 1.000 115.61000 308 HIS A CA 1
ATOM 1746 C C . HIS A 1 308 ? 199.94000 200.82800 161.62200 1.000 115.61000 308 HIS A C 1
ATOM 1747 O O . HIS A 1 308 ? 199.94900 202.05300 161.47300 1.000 115.61000 308 HIS A O 1
ATOM 1754 N N . VAL A 1 309 ? 200.98600 200.17000 162.12000 1.000 110.32000 309 VAL A N 1
ATOM 1755 C CA . VAL A 1 309 ? 202.20400 200.89100 162.48700 1.000 110.32000 309 VAL A CA 1
ATOM 1756 C C . VAL A 1 309 ? 203.41300 200.22200 161.84500 1.000 110.32000 309 VAL A C 1
ATOM 1757 O O . VAL A 1 309 ? 203.26900 199.31400 161.01900 1.000 110.32000 309 VAL A O 1
ATOM 1761 N N . ALA A 1 310 ? 204.60900 200.69500 162.19100 1.000 106.41000 310 ALA A N 1
ATOM 1762 C CA . ALA A 1 310 ? 205.83000 200.12200 161.64200 1.000 106.41000 310 ALA A CA 1
ATOM 1763 C C . ALA A 1 310 ? 205.94400 198.64800 162.00800 1.000 106.41000 310 ALA A C 1
ATOM 1764 O O . ALA A 1 310 ? 205.73300 198.25800 163.15900 1.000 106.41000 310 ALA A O 1
ATOM 1766 N N . ASP A 1 311 ? 206.28000 197.82900 161.01600 1.000 106.88000 311 ASP A N 1
ATOM 1767 C CA . ASP A 1 311 ? 206.35000 196.39200 161.23300 1.000 106.88000 311 ASP A CA 1
ATOM 1768 C C . ASP A 1 311 ? 207.52200 196.03900 162.14700 1.000 106.88000 311 ASP A C 1
ATOM 1769 O O . ASP A 1 311 ? 208.55000 196.72300 162.13900 1.000 106.88000 311 ASP A O 1
ATOM 1774 N N . PRO A 1 312 ? 207.39000 194.99700 162.96100 1.000 97.84000 312 PRO A N 1
ATOM 1775 C CA . PRO A 1 312 ? 208.48700 194.61100 163.85100 1.000 97.84000 312 PRO A CA 1
ATOM 1776 C C . PRO A 1 312 ? 209.61300 193.92600 163.09200 1.000 97.84000 312 PRO A C 1
ATOM 1777 O O . PRO A 1 312 ? 209.43500 193.39900 161.99200 1.000 97.84000 312 PRO A O 1
ATOM 1781 N N . THR A 1 313 ? 210.79600 193.94500 163.70500 1.000 94.08000 313 THR A N 1
ATOM 1782 C CA . THR A 1 313 ? 211.96000 193.25800 163.16800 1.000 94.08000 313 THR A CA 1
ATOM 1783 C C . THR A 1 313 ? 212.51100 192.19900 164.11000 1.000 94.08000 313 THR A C 1
ATOM 1784 O O . THR A 1 313 ? 213.56400 191.62000 163.81800 1.000 94.08000 313 THR A O 1
ATOM 1788 N N . ALA A 1 314 ? 211.84200 191.93700 165.23000 1.000 95.39000 314 ALA A N 1
ATOM 1789 C CA . ALA A 1 314 ? 212.24600 190.89000 166.15800 1.000 95.39000 314 ALA A CA 1
ATOM 1790 C C . ALA A 1 314 ? 211.05700 190.56500 167.05000 1.000 95.39000 314 ALA A C 1
ATOM 1791 O O . ALA A 1 314 ? 210.07200 191.30500 167.09900 1.000 95.39000 314 ALA A O 1
ATOM 1793 N N . LEU A 1 315 ? 211.15700 189.44100 167.75400 1.000 96.40000 315 LEU A N 1
ATOM 1794 C CA . LEU A 1 315 ? 210.12000 188.99200 168.67700 1.000 96.40000 315 LEU A CA 1
ATOM 1795 C C . LEU A 1 315 ? 210.73900 188.66200 170.02600 1.000 96.40000 315 LEU A C 1
ATOM 1796 O O . LEU A 1 315 ? 210.58800 187.56700 170.57100 1.000 96.40000 315 LEU A O 1
ATOM 1801 N N . VAL A 1 316 ? 211.50000 189.61700 170.54800 1.000 92.99000 316 VAL A N 1
ATOM 1802 C CA . VAL A 1 316 ? 212.09000 189.54200 171.87800 1.000 92.99000 316 VAL A CA 1
ATOM 1803 C C . VAL A 1 316 ? 211.06500 189.07700 172.90400 1.000 92.99000 316 VAL A C 1
ATOM 1804 O O . VAL A 1 316 ? 209.97500 189.64700 173.01200 1.000 92.99000 316 VAL A O 1
ATOM 1808 N N . VAL A 1 317 ? 211.40400 188.03200 173.65400 1.000 94.65000 317 VAL A N 1
ATOM 1809 C CA . VAL A 1 317 ? 210.55400 187.50600 174.71700 1.000 94.65000 317 VAL A CA 1
ATOM 1810 C C . VAL A 1 317 ? 211.34400 187.58000 176.01700 1.000 94.65000 317 VAL A C 1
ATOM 1811 O O . VAL A 1 317 ? 212.46100 187.05600 176.10800 1.000 94.65000 317 VAL A O 1
ATOM 1815 N N . ALA A 1 318 ? 210.78200 188.25300 177.01400 1.000 101.72000 318 ALA A N 1
ATOM 1816 C CA . ALA A 1 318 ? 211.45500 188.41600 178.29400 1.000 101.72000 318 ALA A CA 1
ATOM 1817 C C . ALA A 1 318 ? 210.88800 187.41700 179.30000 1.000 101.72000 318 ALA A C 1
ATOM 1818 O O . ALA A 1 318 ? 210.06300 186.56200 178.97000 1.000 101.72000 318 ALA A O 1
ATOM 1820 N N . GLY A 1 319 ? 211.33800 187.51300 180.54700 1.000 109.60000 319 GLY A N 1
ATOM 1821 C CA . GLY A 1 319 ? 210.80500 186.68500 181.60600 1.000 109.60000 319 GLY A CA 1
ATOM 1822 C C . GLY A 1 319 ? 211.33800 185.26600 181.58200 1.000 109.60000 319 GLY A C 1
ATOM 1823 O O . GLY A 1 319 ? 212.11000 184.85900 180.71300 1.000 109.60000 319 GLY A O 1
ATOM 1824 N N . GLY A 1 320 ? 210.89700 184.49400 182.57300 1.000 120.65000 320 GLY A N 1
ATOM 1825 C CA . GLY A 1 320 ? 211.32900 183.12400 182.74100 1.000 120.65000 320 GLY A CA 1
ATOM 1826 C C . GLY A 1 320 ? 210.65900 182.10500 181.85200 1.000 120.65000 320 GLY A C 1
ATOM 1827 O O . GLY A 1 320 ? 211.07800 180.94400 181.84000 1.000 120.65000 320 GLY A O 1
ATOM 1828 N N . VAL A 1 321 ? 209.62500 182.49400 181.10400 1.000 124.33000 321 VAL A N 1
ATOM 1829 C CA . VAL A 1 321 ? 208.97900 181.55000 180.19900 1.000 124.33000 321 VAL A CA 1
ATOM 1830 C C . VAL A 1 321 ? 209.82900 181.30900 178.95700 1.000 124.33000 321 VAL A C 1
ATOM 1831 O O . VAL A 1 321 ? 209.57100 180.35900 178.20900 1.000 124.33000 321 VAL A O 1
ATOM 1835 N N . ALA A 1 322 ? 210.85100 182.13700 178.72900 1.000 124.64000 322 ALA A N 1
ATOM 1836 C CA . ALA A 1 322 ? 211.70100 181.97800 177.55500 1.000 124.64000 322 ALA A CA 1
ATOM 1837 C C . ALA A 1 322 ? 212.40600 180.62900 177.52700 1.000 124.64000 322 ALA A C 1
ATOM 1838 O O . ALA A 1 322 ? 212.79100 180.16600 176.44900 1.000 124.64000 322 ALA A O 1
ATOM 1840 N N . ALA A 1 323 ? 212.58100 179.98900 178.68400 1.000 131.61000 323 ALA A N 1
ATOM 1841 C CA . ALA A 1 323 ? 213.18000 178.66100 178.72700 1.000 131.61000 323 ALA A CA 1
ATOM 1842 C C . ALA A 1 323 ? 212.25600 177.57900 178.18500 1.000 131.61000 323 ALA A C 1
ATOM 1843 O O . ALA A 1 323 ? 212.71500 176.45300 177.96900 1.000 131.61000 323 ALA A O 1
ATOM 1845 N N . ASN A 1 324 ? 210.97900 177.88700 177.96400 1.000 133.49000 324 ASN A N 1
ATOM 1846 C CA . ASN A 1 324 ? 210.03200 176.90200 177.44800 1.000 133.49000 324 ASN A CA 1
ATOM 1847 C C . ASN A 1 324 ? 210.38900 176.57300 176.00400 1.000 133.49000 324 ASN A C 1
ATOM 1848 O O . ASN A 1 324 ? 210.18000 177.39000 175.10200 1.000 133.49000 324 ASN A O 1
ATOM 1853 N N . THR A 1 325 ? 210.93100 175.37200 175.78900 1.000 132.23000 325 THR A N 1
ATOM 1854 C CA . THR A 1 325 ? 211.33400 174.96600 174.44600 1.000 132.23000 325 THR A CA 1
ATOM 1855 C C . THR A 1 325 ? 210.13500 174.88600 173.50800 1.000 132.23000 325 THR A C 1
ATOM 1856 O O . THR A 1 325 ? 210.21100 175.32400 172.35400 1.000 132.23000 325 THR A O 1
ATOM 1860 N N . CYS A 1 326 ? 209.01800 174.33400 173.98800 1.000 133.55000 326 CYS A N 1
ATOM 1861 C CA . CYS A 1 326 ? 207.83700 174.19600 173.14200 1.000 133.55000 326 CYS A CA 1
ATOM 1862 C C . CYS A 1 326 ? 207.31700 175.55400 172.69200 1.000 133.55000 326 CYS A C 1
ATOM 1863 O O . CYS A 1 326 ? 206.94300 175.72800 171.52500 1.000 133.55000 326 CYS A O 1
ATOM 1866 N N . LEU A 1 327 ? 207.28400 176.52900 173.60400 1.000 128.18000 327 LEU A N 1
ATOM 1867 C CA . LEU A 1 327 ? 206.84000 177.87000 173.23600 1.000 128.18000 327 LEU A CA 1
ATOM 1868 C C . LEU A 1 327 ? 207.75400 178.48000 172.18400 1.000 128.18000 327 LEU A C 1
ATOM 1869 O O . LEU A 1 327 ? 207.28100 179.09600 171.22200 1.000 128.18000 327 LEU A O 1
ATOM 1874 N N . ARG A 1 328 ? 209.06900 178.31600 172.35000 1.000 128.54000 328 ARG A N 1
ATOM 1875 C CA . ARG A 1 328 ? 210.01000 178.85000 171.37200 1.000 128.54000 328 ARG A CA 1
ATOM 1876 C C . ARG A 1 328 ? 209.80400 178.21500 170.00500 1.000 128.54000 328 ARG A C 1
ATOM 1877 O O . ARG A 1 328 ? 209.77800 178.91400 168.98400 1.000 128.54000 328 ARG A O 1
ATOM 1885 N N . GLU A 1 329 ? 209.65100 176.88900 169.96400 1.000 129.18000 329 GLU A N 1
ATOM 1886 C CA . GLU A 1 329 ? 209.46900 176.20500 168.68800 1.000 129.18000 329 GLU A CA 1
ATOM 1887 C C . GLU A 1 329 ? 208.17400 176.63800 168.01400 1.000 129.18000 329 GLU A C 1
ATOM 1888 O O . GLU A 1 329 ? 208.14700 176.90300 166.80500 1.000 129.18000 329 GLU A O 1
ATOM 1894 N N . SER A 1 330 ? 207.08600 176.72300 168.78400 1.000 122.79000 330 SER A N 1
ATOM 1895 C CA . SER A 1 330 ? 205.81000 177.13400 168.21000 1.000 122.79000 330 SER A CA 1
ATOM 1896 C C . SER A 1 330 ? 205.87100 178.56600 167.69600 1.000 122.79000 330 SER A C 1
ATOM 1897 O O . SER A 1 330 ? 205.36600 178.86500 166.60600 1.000 122.79000 330 SER A O 1
ATOM 1900 N N . LEU A 1 331 ? 206.49200 179.46700 168.46300 1.000 119.82000 331 LEU A N 1
ATOM 1901 C CA . LEU A 1 331 ? 206.62300 180.84800 168.01500 1.000 119.82000 331 LEU A CA 1
ATOM 1902 C C . LEU A 1 331 ? 207.44300 180.93400 166.73700 1.000 119.82000 331 LEU A C 1
ATOM 1903 O O . LEU A 1 331 ? 207.05900 181.63400 165.79400 1.000 119.82000 331 LEU A O 1
ATOM 1908 N N . GLN A 1 332 ? 208.56700 180.21500 166.67900 1.000 120.13000 332 GLN A N 1
ATOM 1909 C CA . GLN A 1 332 ? 209.39700 180.23700 165.47900 1.000 120.13000 332 GLN A CA 1
ATOM 1910 C C . GLN A 1 332 ? 208.63300 179.70600 164.27500 1.000 120.13000 332 GLN A C 1
ATOM 1911 O O . GLN A 1 332 ? 208.73700 180.25500 163.17200 1.000 120.13000 332 GLN A O 1
ATOM 1917 N N . ARG A 1 333 ? 207.85900 178.63600 164.46600 1.000 120.59000 333 ARG A N 1
ATOM 1918 C CA . ARG A 1 333 ? 207.09900 178.07600 163.35500 1.000 120.59000 333 ARG A CA 1
ATOM 1919 C C . ARG A 1 333 ? 205.96500 178.99500 162.92000 1.000 120.59000 333 ARG A C 1
ATOM 1920 O O . ARG A 1 333 ? 205.58500 178.99000 161.74400 1.000 120.59000 333 ARG A O 1
ATOM 1922 N N . ALA A 1 334 ? 205.41400 179.78900 163.83900 1.000 114.26000 334 ALA A N 1
ATOM 1923 C CA . ALA A 1 334 ? 204.21200 180.55100 163.52000 1.000 114.26000 334 ALA A CA 1
ATOM 1924 C C . ALA A 1 334 ? 204.50200 181.95600 162.99700 1.000 114.26000 334 ALA A C 1
ATOM 1925 O O . ALA A 1 334 ? 203.88900 182.38600 162.01500 1.000 114.26000 334 ALA A O 1
ATOM 1927 N N . ILE A 1 335 ? 205.41600 182.68900 163.63900 1.000 115.79000 335 ILE A N 1
ATOM 1928 C CA . ILE A 1 335 ? 205.59800 184.09900 163.29600 1.000 115.79000 335 ILE A CA 1
ATOM 1929 C C . ILE A 1 335 ? 206.13500 184.24900 161.87600 1.000 115.79000 335 ILE A C 1
ATOM 1930 O O . ILE A 1 335 ? 205.71000 185.14000 161.13100 1.000 115.79000 335 ILE A O 1
ATOM 1935 N N . GLY A 1 336 ? 207.06300 183.39800 161.48000 1.000 115.19000 336 GLY A N 1
ATOM 1936 C CA . GLY A 1 336 ? 207.54300 183.37700 160.10200 1.000 115.19000 336 GLY A CA 1
ATOM 1937 C C . GLY A 1 336 ? 208.74900 184.28900 159.90300 1.000 115.19000 336 GLY A C 1
ATOM 1938 O O . GLY A 1 336 ? 209.83300 184.00300 160.41300 1.000 115.19000 336 GLY A O 1
ATOM 1939 N N . SER A 1 337 ? 208.55000 185.37900 159.15500 1.000 120.29000 337 SER A N 1
ATOM 1940 C CA . SER A 1 337 ? 209.66900 186.22200 158.74300 1.000 120.29000 337 SER A CA 1
ATOM 1941 C C . SER A 1 337 ? 210.37000 186.85600 159.93800 1.000 120.29000 337 SER A C 1
ATOM 1942 O O . SER A 1 337 ? 211.60500 186.87200 160.00500 1.000 120.29000 337 SER A O 1
ATOM 1945 N N . VAL A 1 338 ? 209.60100 187.38800 160.89000 1.000 115.26000 338 VAL A N 1
ATOM 1946 C CA . VAL A 1 338 ? 210.19700 188.01400 162.06300 1.000 115.26000 338 VAL A CA 1
ATOM 1947 C C . VAL A 1 338 ? 210.89300 186.95200 162.90200 1.000 115.26000 338 VAL A C 1
ATOM 1948 O O . VAL A 1 338 ? 210.36800 185.85000 163.10400 1.000 115.26000 338 VAL A O 1
ATOM 1952 N N . ASP A 1 339 ? 212.09900 187.26600 163.36800 1.000 106.97000 339 ASP A N 1
ATOM 1953 C CA . ASP A 1 339 ? 212.91000 186.30200 164.09500 1.000 106.97000 339 ASP A CA 1
ATOM 1954 C C . ASP A 1 339 ? 212.62700 186.36400 165.59000 1.000 106.97000 339 ASP A C 1
ATOM 1955 O O . ASP A 1 339 ? 212.44000 187.43900 166.16600 1.000 106.97000 339 ASP A O 1
ATOM 1960 N N . LEU A 1 340 ? 212.60100 185.19100 166.21400 1.000 100.90000 340 LEU A N 1
ATOM 1961 C CA . LEU A 1 340 ? 212.41100 185.07800 167.65200 1.000 100.90000 340 LEU A CA 1
ATOM 1962 C C . LEU A 1 340 ? 213.73000 185.34600 168.36400 1.000 100.90000 340 LEU A C 1
ATOM 1963 O O . LEU A 1 340 ? 214.78000 184.84500 167.94900 1.000 100.90000 340 LEU A O 1
ATOM 1968 N N . VAL A 1 341 ? 213.67300 186.13700 169.43000 1.000 98.89000 341 VAL A N 1
ATOM 1969 C CA . VAL A 1 341 ? 214.84000 186.46300 170.24000 1.000 98.89000 341 VAL A CA 1
ATOM 1970 C C . VAL A 1 341 ? 214.60200 185.92900 171.64400 1.000 98.89000 341 VAL A C 1
ATOM 1971 O O . VAL A 1 341 ? 213.62400 186.30700 172.30000 1.000 98.89000 341 VAL A O 1
ATOM 1975 N N . CYS A 1 342 ? 215.49300 185.05600 172.10400 1.000 110.95000 342 CYS A N 1
ATOM 1976 C CA . CYS A 1 342 ? 215.38300 184.44800 173.42400 1.000 110.95000 342 CYS A CA 1
ATOM 1977 C C . CYS A 1 342 ? 216.66200 184.70100 174.20900 1.000 110.95000 342 CYS A C 1
ATOM 1978 O O . CYS A 1 342 ? 217.72300 184.16700 173.84200 1.000 110.95000 342 CYS A O 1
ATOM 1981 N N . PRO A 1 343 ? 216.62200 185.48900 175.27800 1.000 104.65000 343 PRO A N 1
ATOM 1982 C CA . PRO A 1 343 ? 217.82600 185.72800 176.07000 1.000 104.65000 343 PRO A CA 1
ATOM 1983 C C . PRO A 1 343 ? 218.13800 184.53400 176.95200 1.000 104.65000 343 PRO A C 1
ATOM 1984 O O . PRO A 1 343 ? 217.25500 183.70800 177.22900 1.000 104.65000 343 PRO A O 1
ATOM 1988 N N . PRO A 1 344 ? 219.38300 184.40200 177.40300 1.000 104.11000 344 PRO A N 1
ATOM 1989 C CA . PRO A 1 344 ? 219.69500 183.35300 178.36600 1.000 104.11000 344 PRO A CA 1
ATOM 1990 C C . PRO A 1 344 ? 218.91600 183.56300 179.64700 1.000 104.11000 344 PRO A C 1
ATOM 1991 O O . PRO A 1 344 ? 218.59400 184.70800 180.01800 1.000 104.11000 344 PRO A O 1
ATOM 1995 N N . PRO A 1 345 ? 218.57900 182.48300 180.35500 1.000 104.13000 345 PRO A N 1
ATOM 1996 C CA . PRO A 1 345 ? 217.79800 182.63900 181.59400 1.000 104.13000 345 PRO A CA 1
ATOM 1997 C C . PRO A 1 345 ? 218.50700 183.46000 182.65500 1.000 104.13000 345 PRO A C 1
ATOM 1998 O O . PRO A 1 345 ? 217.84700 184.00800 183.54600 1.000 104.13000 345 PRO A O 1
ATOM 2002 N N . ARG A 1 346 ? 219.83600 183.56300 182.58600 1.000 101.49000 346 ARG A N 1
ATOM 2003 C CA . ARG A 1 346 ? 220.58100 184.38000 183.53600 1.000 101.49000 346 ARG A CA 1
ATOM 2004 C C . ARG A 1 346 ? 220.21200 185.85400 183.45100 1.000 101.49000 346 ARG A C 1
ATOM 2005 O O . ARG A 1 346 ? 220.41200 186.58900 184.42400 1.000 101.49000 346 ARG A O 1
ATOM 2013 N N . LEU A 1 347 ? 219.67900 186.30400 182.31700 1.000 99.11000 347 LEU A N 1
ATOM 2014 C CA . LEU A 1 347 ? 219.28400 187.69300 182.13000 1.000 99.11000 347 LEU A CA 1
ATOM 2015 C C . LEU A 1 347 ? 217.78300 187.90200 182.27600 1.000 99.11000 347 LEU A C 1
ATOM 2016 O O . LEU A 1 347 ? 217.27200 188.95200 181.87500 1.000 99.11000 347 LEU A O 1
ATOM 2021 N N . CYS A 1 348 ? 217.06400 186.92800 182.83600 1.000 102.65000 348 CYS A N 1
ATOM 2022 C CA . CYS A 1 348 ? 215.61900 187.02400 182.98000 1.000 102.65000 348 CYS A CA 1
ATOM 2023 C C . CYS A 1 348 ? 215.14300 187.12500 184.42100 1.000 102.65000 348 CYS A C 1
ATOM 2024 O O . CYS A 1 348 ? 214.01700 187.57700 184.64700 1.000 102.65000 348 CYS A O 1
ATOM 2027 N N . THR A 1 349 ? 215.95700 186.72200 185.39200 1.000 104.80000 349 THR A N 1
ATOM 2028 C CA . THR A 1 349 ? 215.52400 186.68400 186.79000 1.000 104.80000 349 THR A CA 1
ATOM 2029 C C . THR A 1 349 ? 215.84900 187.97800 187.53200 1.000 104.80000 349 THR A C 1
ATOM 2030 O O . THR A 1 349 ? 216.43000 187.95900 188.61500 1.000 104.80000 349 THR A O 1
ATOM 2034 N N . ASP A 1 350 ? 215.45100 189.10900 186.94900 1.000 102.24000 350 ASP A N 1
ATOM 2035 C CA . ASP A 1 350 ? 215.49800 190.42200 187.59500 1.000 102.24000 350 ASP A CA 1
ATOM 2036 C C . ASP A 1 350 ? 216.86700 190.70100 188.22100 1.000 102.24000 350 ASP A C 1
ATOM 2037 O O . ASP A 1 350 ? 217.00900 190.86200 189.43400 1.000 102.24000 350 ASP A O 1
ATOM 2042 N N . ASN A 1 351 ? 217.88100 190.77000 187.36400 1.000 98.42000 351 ASN A N 1
ATOM 2043 C CA . ASN A 1 351 ? 219.25600 190.99300 187.78000 1.000 98.42000 351 ASN A CA 1
ATOM 2044 C C . ASN A 1 351 ? 219.77100 192.30600 187.19500 1.000 98.42000 351 ASN A C 1
ATOM 2045 O O . ASN A 1 351 ? 219.16800 192.89300 186.29500 1.000 98.42000 351 ASN A O 1
ATOM 2050 N N . GLY A 1 352 ? 220.91500 192.76400 187.70800 1.000 89.07000 352 GLY A N 1
ATOM 2051 C CA . GLY A 1 352 ? 221.37900 194.11700 187.43800 1.000 89.07000 352 GLY A CA 1
ATOM 2052 C C . GLY A 1 352 ? 221.70000 194.41500 185.98600 1.000 89.07000 352 GLY A C 1
ATOM 2053 O O . GLY A 1 352 ? 221.82600 195.59200 185.62100 1.000 89.07000 352 GLY A O 1
ATOM 2054 N N . VAL A 1 353 ? 221.83800 193.38400 185.15100 1.000 85.37000 353 VAL A N 1
ATOM 2055 C CA . VAL A 1 353 ? 222.25100 193.60300 183.76800 1.000 85.37000 353 VAL A CA 1
ATOM 2056 C C . VAL A 1 353 ? 221.22300 194.44300 183.01900 1.000 85.37000 353 VAL A C 1
ATOM 2057 O O . VAL A 1 353 ? 221.58600 195.34000 182.25000 1.000 85.37000 353 VAL A O 1
ATOM 2061 N N . MET A 1 354 ? 219.93100 194.16900 183.21900 1.000 88.12000 354 MET A N 1
ATOM 2062 C CA . MET A 1 354 ? 218.91800 194.95800 182.52400 1.000 88.12000 354 MET A CA 1
ATOM 2063 C C . MET A 1 354 ? 218.95800 196.42200 182.93200 1.000 88.12000 354 MET A C 1
ATOM 2064 O O . MET A 1 354 ? 218.82100 197.30900 182.08400 1.000 88.12000 354 MET A O 1
ATOM 2069 N N . ILE A 1 355 ? 219.13900 196.70000 184.22100 1.000 83.69000 355 ILE A N 1
ATOM 2070 C CA . ILE A 1 355 ? 219.19100 198.09000 184.65600 1.000 83.69000 355 ILE A CA 1
ATOM 2071 C C . ILE A 1 355 ? 220.41200 198.78100 184.07200 1.000 83.69000 355 ILE A C 1
ATOM 2072 O O . ILE A 1 355 ? 220.32500 199.91000 183.57200 1.000 83.69000 355 ILE A O 1
ATOM 2077 N N . ALA A 1 356 ? 221.56300 198.10600 184.10000 1.000 80.80000 356 ALA A N 1
ATOM 2078 C CA . ALA A 1 356 ? 222.76500 198.69100 183.51800 1.000 80.80000 356 ALA A CA 1
ATOM 2079 C C . ALA A 1 356 ? 222.57100 198.98800 182.03700 1.000 80.80000 356 ALA A C 1
ATOM 2080 O O . ALA A 1 356 ? 222.91200 200.07800 181.56600 1.000 80.80000 356 ALA A O 1
ATOM 2082 N N . HIS A 1 357 ? 221.99000 198.04400 181.29400 1.000 82.88000 357 HIS A N 1
ATOM 2083 C CA . HIS A 1 357 ? 221.85700 198.21400 179.85200 1.000 82.88000 357 HIS A CA 1
ATOM 2084 C C . HIS A 1 357 ? 220.83500 199.29200 179.50900 1.000 82.88000 357 HIS A C 1
ATOM 2085 O O . HIS A 1 357 ? 221.06000 200.10200 178.60100 1.000 82.88000 357 HIS A O 1
ATOM 2092 N N . ALA A 1 358 ? 219.70700 199.32500 180.22300 1.000 79.42000 358 ALA A N 1
ATOM 2093 C CA . ALA A 1 358 ? 218.70300 200.35300 179.97000 1.000 79.42000 358 ALA A CA 1
ATOM 2094 C C . ALA A 1 358 ? 219.23600 201.73900 180.30800 1.000 79.42000 358 ALA A C 1
ATOM 2095 O O . ALA A 1 358 ? 219.02000 202.69600 179.55200 1.000 79.42000 358 ALA A O 1
ATOM 2097 N N . GLY A 1 359 ? 219.93200 201.87100 181.44000 1.000 80.50000 359 GLY A N 1
ATOM 2098 C CA . GLY A 1 359 ? 220.54800 203.14400 181.76400 1.000 80.50000 359 GLY A CA 1
ATOM 2099 C C . GLY A 1 359 ? 221.58200 203.55700 180.73700 1.000 80.50000 359 GLY A C 1
ATOM 2100 O O . GLY A 1 359 ? 221.68500 204.73300 180.38700 1.000 80.50000 359 GLY A O 1
ATOM 2101 N N . ALA A 1 360 ? 222.35400 202.59200 180.23600 1.000 84.22000 360 ALA A N 1
ATOM 2102 C CA . ALA A 1 360 ? 223.34100 202.88600 179.20500 1.000 84.22000 360 ALA A CA 1
ATOM 2103 C C . ALA A 1 360 ? 222.67700 203.41800 177.94300 1.000 84.22000 360 ALA A C 1
ATOM 2104 O O . ALA A 1 360 ? 223.12100 204.41900 177.36700 1.000 84.22000 360 ALA A O 1
ATOM 2106 N N . LEU A 1 361 ? 221.60800 202.75600 177.49700 1.000 82.92000 361 LEU A N 1
ATOM 2107 C CA . LEU A 1 361 ? 220.91200 203.20800 176.29700 1.000 82.92000 361 LEU A CA 1
ATOM 2108 C C . LEU A 1 361 ? 220.29800 204.58800 176.49400 1.000 82.92000 361 LEU A C 1
ATOM 2109 O O . LEU A 1 361 ? 220.35900 205.43500 175.59600 1.000 82.92000 361 LEU A O 1
ATOM 2114 N N . HIS A 1 362 ? 219.70100 204.83600 177.66200 1.000 87.38000 362 HIS A N 1
ATOM 2115 C CA . HIS A 1 362 ? 219.12000 206.15100 177.91300 1.000 87.38000 362 HIS A CA 1
ATOM 2116 C C . HIS A 1 362 ? 220.19100 207.23300 177.94800 1.000 87.38000 362 HIS A C 1
ATOM 2117 O O . HIS A 1 362 ? 219.99200 208.33200 177.41700 1.000 87.38000 362 HIS A O 1
ATOM 2124 N N . TYR A 1 363 ? 221.33500 206.94300 178.57200 1.000 89.63000 363 TYR A N 1
ATOM 2125 C CA . TYR A 1 363 ? 222.40500 207.93000 178.65400 1.000 89.63000 363 TYR A CA 1
ATOM 2126 C C . TYR A 1 363 ? 222.99700 208.21600 177.28000 1.000 89.63000 363 TYR A C 1
ATOM 2127 O O . TYR A 1 363 ? 223.32200 209.36700 176.96600 1.000 89.63000 363 TYR A O 1
ATOM 2136 N N . LEU A 1 364 ? 223.14700 207.18400 176.44700 1.000 89.16000 364 LEU A N 1
ATOM 2137 C CA . LEU A 1 364 ? 223.68000 207.39400 175.10500 1.000 89.16000 364 LEU A CA 1
ATOM 2138 C C . LEU A 1 364 ? 222.69200 208.14600 174.22200 1.000 89.16000 364 LEU A C 1
ATOM 2139 O O . LEU A 1 364 ? 223.09500 208.99600 173.42000 1.000 89.16000 364 LEU A O 1
ATOM 2144 N N . HIS A 1 365 ? 221.39800 207.84200 174.34600 1.000 89.80000 365 HIS A N 1
ATOM 2145 C CA . HIS A 1 365 ? 220.40900 208.46700 173.47400 1.000 89.80000 365 HIS A CA 1
ATOM 2146 C C . HIS A 1 365 ? 220.32600 209.97000 173.70800 1.000 89.80000 365 HIS A C 1
ATOM 2147 O O . HIS A 1 365 ? 220.21000 210.74600 172.75200 1.000 89.80000 365 HIS A O 1
ATOM 2154 N N . ARG A 1 366 ? 220.38500 210.40100 174.96500 1.000 91.35000 366 ARG A N 1
ATOM 2155 C CA . ARG A 1 366 ? 220.29400 211.81500 175.32700 1.000 91.35000 366 ARG A CA 1
ATOM 2156 C C . ARG A 1 366 ? 221.46100 212.17500 176.23800 1.000 91.35000 366 ARG A C 1
ATOM 2157 O O . ARG A 1 366 ? 221.29200 212.34500 177.45100 1.000 91.35000 366 ARG A O 1
ATOM 2159 N N . PRO A 1 367 ? 222.66900 212.29100 175.68000 1.000 95.93000 367 PRO A N 1
ATOM 2160 C CA . PRO A 1 367 ? 223.81700 212.69500 176.50800 1.000 95.93000 367 PRO A CA 1
ATOM 2161 C C . PRO A 1 367 ? 223.65600 214.07300 177.11800 1.000 95.93000 367 PRO A C 1
ATOM 2162 O O . PRO A 1 367 ? 224.20500 214.33000 178.19700 1.000 95.93000 367 PRO A O 1
ATOM 2166 N N . ASP A 1 368 ? 222.92600 214.97300 176.45400 1.000 98.50000 368 ASP A N 1
ATOM 2167 C CA . ASP A 1 368 ? 222.66100 216.28500 177.03500 1.000 98.50000 368 ASP A CA 1
ATOM 2168 C C . ASP A 1 368 ? 221.88200 216.15400 178.33600 1.000 98.50000 368 ASP A C 1
ATOM 2169 O O . ASP A 1 368 ? 222.17700 216.84400 179.31900 1.000 98.50000 368 ASP A O 1
ATOM 2171 N N . ALA A 1 369 ? 220.88700 215.27300 178.36200 1.000 96.18000 369 ALA A N 1
ATOM 2172 C CA . ALA A 1 369 ? 220.20400 214.96100 179.60400 1.000 96.18000 369 ALA A CA 1
ATOM 2173 C C . ALA A 1 369 ? 221.12900 214.16700 180.51900 1.000 96.18000 369 ALA A C 1
ATOM 2174 O O . ALA A 1 369 ? 222.19400 213.69100 180.11300 1.000 96.18000 369 ALA A O 1
ATOM 2176 N N . PHE A 1 370 ? 220.71100 214.03600 181.77800 1.000 91.13000 370 PHE A N 1
ATOM 2177 C CA . PHE A 1 370 ? 221.47400 213.31000 182.79000 1.000 91.13000 370 PHE A CA 1
ATOM 2178 C C . PHE A 1 370 ? 222.86100 213.91800 182.97000 1.000 91.13000 370 PHE A C 1
ATOM 2179 O O . PHE A 1 370 ? 223.83700 213.20000 183.19200 1.000 91.13000 370 PHE A O 1
ATOM 2187 N N . ALA A 1 371 ? 222.96600 215.24100 182.83800 1.000 96.16000 371 ALA A N 1
ATOM 2188 C CA . ALA A 1 371 ? 224.27100 215.88400 182.73600 1.000 96.16000 371 ALA A CA 1
ATOM 2189 C C . ALA A 1 371 ? 225.11800 215.73000 183.99300 1.000 96.16000 371 ALA A C 1
ATOM 2190 O O . ALA A 1 371 ? 226.12400 215.01300 183.97900 1.000 96.16000 371 ALA A O 1
ATOM 2192 N N . CYS A 1 372 ? 224.73100 216.39100 185.08500 1.000 98.84000 372 CYS A N 1
ATOM 2193 C CA . CYS A 1 372 ? 225.52300 216.32200 186.31100 1.000 98.84000 372 CYS A CA 1
ATOM 2194 C C . CYS A 1 372 ? 224.71700 216.21600 187.59700 1.000 98.84000 372 CYS A C 1
ATOM 2195 O O . CYS A 1 372 ? 225.29900 215.85300 188.62500 1.000 98.84000 372 CYS A O 1
ATOM 2198 N N . GLY A 1 373 ? 223.42000 216.50500 187.59900 1.000 96.44000 373 GLY A N 1
ATOM 2199 C CA . GLY A 1 373 ? 222.68700 216.61700 188.83600 1.000 96.44000 373 GLY A CA 1
ATOM 2200 C C . GLY A 1 373 ? 221.43100 215.77400 188.88000 1.000 96.44000 373 GLY A C 1
ATOM 2201 O O . GLY A 1 373 ? 220.63700 215.74300 187.93500 1.000 96.44000 373 GLY A O 1
ATOM 2202 N N . PRO A 1 374 ? 221.22700 215.07000 189.99200 1.000 95.97000 374 PRO A N 1
ATOM 2203 C CA . PRO A 1 374 ? 220.00200 214.27900 190.14600 1.000 95.97000 374 PRO A CA 1
ATOM 2204 C C . PRO A 1 374 ? 218.85300 215.08900 190.72300 1.000 95.97000 374 PRO A C 1
ATOM 2205 O O . PRO A 1 374 ? 218.95500 215.65100 191.81800 1.000 95.97000 374 PRO A O 1
ATOM 2209 N N . THR A 1 375 ? 217.75400 215.15300 189.97800 1.000 95.53000 375 THR A N 1
ATOM 2210 C CA . THR A 1 375 ? 216.51800 215.77200 190.43200 1.000 95.53000 375 THR A CA 1
ATOM 2211 C C . THR A 1 375 ? 215.37900 214.98700 189.79900 1.000 95.53000 375 THR A C 1
ATOM 2212 O O . THR A 1 375 ? 215.57600 214.29000 188.80000 1.000 95.53000 375 THR A O 1
ATOM 2216 N N . HIS A 1 376 ? 214.18600 215.08900 190.39000 1.000 85.63000 376 HIS A N 1
ATOM 2217 C CA . HIS A 1 376 ? 213.04600 214.27200 189.97700 1.000 85.63000 376 HIS A CA 1
ATOM 2218 C C . HIS A 1 376 ? 213.37900 212.78600 190.14000 1.000 85.63000 376 HIS A C 1
ATOM 2219 O O . HIS A 1 376 ? 213.51100 212.02700 189.17800 1.000 85.63000 376 HIS A O 1
ATOM 2226 N N . VAL A 1 377 ? 213.57500 212.39500 191.39300 1.000 73.09000 377 VAL A N 1
ATOM 2227 C CA . VAL A 1 377 ? 213.80500 210.99800 191.75000 1.000 73.09000 377 VAL A CA 1
ATOM 2228 C C . VAL A 1 377 ? 212.46600 210.47100 192.25400 1.000 73.09000 377 VAL A C 1
ATOM 2229 O O . VAL A 1 377 ? 212.14500 210.55000 193.44000 1.000 73.09000 377 VAL A O 1
ATOM 2233 N N . CYS A 1 378 ? 211.67200 209.92500 191.33700 1.000 65.56000 378 CYS A N 1
ATOM 2234 C CA . CYS A 1 378 ? 210.32400 209.45700 191.63800 1.000 65.56000 378 CYS A CA 1
ATOM 2235 C C . CYS A 1 378 ? 210.34500 207.93700 191.73900 1.000 65.56000 378 CYS A C 1
ATOM 2236 O O . CYS A 1 378 ? 210.54500 207.24400 190.73700 1.000 65.56000 378 CYS A O 1
ATOM 2239 N N . LEU A 1 379 ? 210.13200 207.42200 192.94800 1.000 64.44000 379 LEU A N 1
ATOM 2240 C CA . LEU A 1 379 ? 210.16200 205.98300 193.20600 1.000 64.44000 379 LEU A CA 1
ATOM 2241 C C . LEU A 1 379 ? 208.74200 205.44800 193.10100 1.000 64.44000 379 LEU A C 1
ATOM 2242 O O . LEU A 1 379 ? 207.99400 205.41100 194.07700 1.000 64.44000 379 LEU A O 1
ATOM 2247 N N . GLN A 1 380 ? 208.37000 205.01600 191.90100 1.000 69.07000 380 GLN A N 1
ATOM 2248 C CA . GLN A 1 380 ? 207.02000 204.54400 191.65600 1.000 69.07000 380 GLN A CA 1
ATOM 2249 C C . GLN A 1 380 ? 206.90400 203.05300 191.96400 1.000 69.07000 380 GLN A C 1
ATOM 2250 O O . GLN A 1 380 ? 207.88800 202.31000 191.98400 1.000 69.07000 380 GLN A O 1
ATOM 2256 N N . HIS A 1 381 ? 205.66800 202.61900 192.21700 1.000 71.43000 381 HIS A N 1
ATOM 2257 C CA . HIS A 1 381 ? 205.36300 201.21600 192.44900 1.000 71.43000 381 HIS A CA 1
ATOM 2258 C C . HIS A 1 381 ? 204.60000 200.57400 191.30100 1.000 71.43000 381 HIS A C 1
ATOM 2259 O O . HIS A 1 381 ? 204.58600 199.34400 191.19900 1.000 71.43000 381 HIS A O 1
ATOM 2266 N N . GLU A 1 382 ? 203.98200 201.37500 190.43400 1.000 77.38000 382 GLU A N 1
ATOM 2267 C CA . GLU A 1 382 ? 203.28800 200.86500 189.25300 1.000 77.38000 382 GLU A CA 1
ATOM 2268 C C . GLU A 1 382 ? 203.45900 201.91800 188.16100 1.000 77.38000 382 GLU A C 1
ATOM 2269 O O . GLU A 1 382 ? 202.69100 202.88300 188.10100 1.000 77.38000 382 GLU A O 1
ATOM 2275 N N . TRP A 1 383 ? 204.46500 201.72800 187.31000 1.000 70.67000 383 TRP A N 1
ATOM 2276 C CA . TRP A 1 383 ? 204.86500 202.74500 186.34600 1.000 70.67000 383 TRP A CA 1
ATOM 2277 C C . TRP A 1 383 ? 204.31500 202.50900 184.94700 1.000 70.67000 383 TRP A C 1
ATOM 2278 O O . TRP A 1 383 ? 204.18200 203.46900 184.18100 1.000 70.67000 383 TRP A O 1
ATOM 2289 N N . HIS A 1 384 ? 204.00000 201.26000 184.59600 1.000 80.18000 384 HIS A N 1
ATOM 2290 C CA . HIS A 1 384 ? 203.58500 200.89100 183.24600 1.000 80.18000 384 HIS A CA 1
ATOM 2291 C C . HIS A 1 384 ? 204.71100 201.15800 182.25300 1.000 80.18000 384 HIS A C 1
ATOM 2292 O O . HIS A 1 384 ? 205.81500 201.54200 182.64900 1.000 80.18000 384 HIS A O 1
ATOM 2299 N N . LEU A 1 385 ? 204.45200 200.94800 180.96300 1.000 84.21000 385 LEU A N 1
ATOM 2300 C CA . LEU A 1 385 ? 205.49500 201.07000 179.94900 1.000 84.21000 385 LEU A CA 1
ATOM 2301 C C . LEU A 1 385 ? 204.98500 201.82400 178.72900 1.000 84.21000 385 LEU A C 1
ATOM 2302 O O . LEU A 1 385 ? 205.23400 201.43100 177.58600 1.000 84.21000 385 LEU A O 1
ATOM 2307 N N . GLY A 1 386 ? 204.25900 202.91600 178.94900 1.000 96.76000 386 GLY A N 1
ATOM 2308 C CA . GLY A 1 386 ? 203.93400 203.80700 177.85300 1.000 96.76000 386 GLY A CA 1
ATOM 2309 C C . GLY A 1 386 ? 202.48600 203.83100 177.41000 1.000 96.76000 386 GLY A C 1
ATOM 2310 O O . GLY A 1 386 ? 201.56900 203.64500 178.21400 1.000 96.76000 386 GLY A O 1
ATOM 2311 N N . VAL A 1 387 ? 202.28100 204.06600 176.11300 1.000 101.81000 387 VAL A N 1
ATOM 2312 C CA . VAL A 1 387 ? 200.94300 204.26400 175.56900 1.000 101.81000 387 VAL A CA 1
ATOM 2313 C C . VAL A 1 387 ? 200.16000 202.95900 175.61000 1.000 101.81000 387 VAL A C 1
ATOM 2314 O O . VAL A 1 387 ? 200.69400 201.88000 175.31800 1.000 101.81000 387 VAL A O 1
ATOM 2318 N N . ASP A 1 388 ? 198.88500 203.05200 175.97800 1.000 107.58000 388 ASP A N 1
ATOM 2319 C CA . ASP A 1 388 ? 197.98000 201.91300 175.98700 1.000 107.58000 388 ASP A CA 1
ATOM 2320 C C . ASP A 1 388 ? 197.02100 202.00000 174.80900 1.000 107.58000 388 ASP A C 1
ATOM 2321 O O . ASP A 1 388 ? 196.42900 203.05300 174.55300 1.000 107.58000 388 ASP A O 1
ATOM 2326 N N . VAL A 1 389 ? 196.87100 200.88700 174.09000 1.000 110.19000 389 VAL A N 1
ATOM 2327 C CA . VAL A 1 389 ? 195.96500 200.79300 172.95200 1.000 110.19000 389 VAL A CA 1
ATOM 2328 C C . VAL A 1 389 ? 194.94400 199.67300 173.13800 1.000 110.19000 389 VAL A C 1
ATOM 2329 O O . VAL A 1 389 ? 193.74800 199.86600 172.90500 1.000 110.19000 389 VAL A O 1
ATOM 2333 N N . SER A 1 390 ? 195.39700 198.49800 173.57700 1.000 116.13000 390 SER A N 1
ATOM 2334 C CA . SER A 1 390 ? 194.52400 197.35400 173.82000 1.000 116.13000 390 SER A CA 1
ATOM 2335 C C . SER A 1 390 ? 193.78000 196.90000 172.56600 1.000 116.13000 390 SER A C 1
ATOM 2336 O O . SER A 1 390 ? 194.08200 197.34200 171.45000 1.000 116.13000 390 SER A O 1
ATOM 2339 N N . GLU A 1 391 ? 192.78800 196.02700 172.76100 1.000 126.02000 391 GLU A N 1
ATOM 2340 C CA . GLU A 1 391 ? 192.20300 195.27600 171.65300 1.000 126.02000 391 GLU A CA 1
ATOM 2341 C C . GLU A 1 391 ? 191.46300 196.18100 170.67700 1.000 126.02000 391 GLU A C 1
ATOM 2342 O O . GLU A 1 391 ? 191.66200 196.08600 169.46300 1.000 126.02000 391 GLU A O 1
ATOM 2344 N N . CYS A 1 392 ? 190.60000 197.06300 171.18600 1.000 131.65000 392 CYS A N 1
ATOM 2345 C CA . CYS A 1 392 ? 189.75800 197.86500 170.30200 1.000 131.65000 392 CYS A CA 1
ATOM 2346 C C . CYS A 1 392 ? 190.58800 198.84400 169.47600 1.000 131.65000 392 CYS A C 1
ATOM 2347 O O . CYS A 1 392 ? 190.39700 198.96400 168.25800 1.000 131.65000 392 CYS A O 1
ATOM 2350 N N . VAL A 1 393 ? 191.51100 199.55700 170.12500 1.000 124.56000 393 VAL A N 1
ATOM 2351 C CA . VAL A 1 393 ? 192.33100 200.53000 169.41100 1.000 124.56000 393 VAL A CA 1
ATOM 2352 C C . VAL A 1 393 ? 193.28200 199.82900 168.45000 1.000 124.56000 393 VAL A C 1
ATOM 2353 O O . VAL A 1 393 ? 193.57500 200.34300 167.36300 1.000 124.56000 393 VAL A O 1
ATOM 2357 N N . ARG A 1 394 ? 193.78200 198.64900 168.82600 1.000 124.98000 394 ARG A N 1
ATOM 2358 C CA . ARG A 1 394 ? 194.56000 197.86700 167.87300 1.000 124.98000 394 ARG A CA 1
ATOM 2359 C C . ARG A 1 394 ? 193.70800 197.42300 166.69000 1.000 124.98000 394 ARG A C 1
ATOM 2360 O O . ARG A 1 394 ? 194.21100 197.33300 165.56300 1.000 124.98000 394 ARG A O 1
ATOM 2362 N N . ALA A 1 395 ? 192.42400 197.14600 166.92500 1.000 130.31000 395 ALA A N 1
ATOM 2363 C CA . ALA A 1 395 ? 191.55700 196.64000 165.86600 1.000 130.31000 395 ALA A CA 1
ATOM 2364 C C . ALA A 1 395 ? 191.20200 197.72900 164.86100 1.000 130.31000 395 ALA A C 1
ATOM 2365 O O . ALA A 1 395 ? 191.26100 197.50300 163.64700 1.000 130.31000 395 ALA A O 1
ATOM 2367 N N . ASP A 1 396 ? 190.82100 198.91700 165.34300 1.000 132.93000 396 ASP A N 1
ATOM 2368 C CA . ASP A 1 396 ? 190.39300 199.95900 164.41100 1.000 132.93000 396 ASP A CA 1
ATOM 2369 C C . ASP A 1 396 ? 191.54200 200.40500 163.51500 1.000 132.93000 396 ASP A C 1
ATOM 2370 O O . ASP A 1 396 ? 191.31900 200.73800 162.34400 1.000 132.93000 396 ASP A O 1
ATOM 2375 N N . ARG A 1 397 ? 192.77100 200.46000 164.07400 1.000 131.89000 397 ARG A N 1
ATOM 2376 C CA . ARG A 1 397 ? 194.10000 200.56900 163.45900 1.000 131.89000 397 ARG A CA 1
ATOM 2377 C C . ARG A 1 397 ? 194.79400 201.90400 163.74100 1.000 131.89000 397 ARG A C 1
ATOM 2378 O O . ARG A 1 397 ? 195.85500 201.90000 164.37800 1.000 131.89000 397 ARG A O 1
ATOM 2380 N N . PRO A 1 398 ? 194.26200 203.05400 163.30400 1.000 135.14000 398 PRO A N 1
ATOM 2381 C CA . PRO A 1 398 ? 195.08200 204.28000 163.31800 1.000 135.14000 398 PRO A CA 1
ATOM 2382 C C . PRO A 1 398 ? 195.55700 204.70100 164.69900 1.000 135.14000 398 PRO A C 1
ATOM 2383 O O . PRO A 1 398 ? 196.58700 205.38200 164.79100 1.000 135.14000 398 PRO A O 1
ATOM 2387 N N . VAL A 1 399 ? 194.85100 204.32000 165.76100 1.000 135.15000 399 VAL A N 1
ATOM 2388 C CA . VAL A 1 399 ? 195.17500 204.73100 167.12700 1.000 135.15000 399 VAL A CA 1
ATOM 2389 C C . VAL A 1 399 ? 195.19800 206.25400 167.18100 1.000 135.15000 399 VAL A C 1
ATOM 2390 O O . VAL A 1 399 ? 196.27500 206.84800 167.34400 1.000 135.15000 399 VAL A O 1
ATOM 2392 N N . PRO A 1 400 ? 194.03200 206.91800 167.04200 1.000 134.07000 400 PRO A N 1
ATOM 2393 C CA . PRO A 1 400 ? 193.99300 208.38600 166.92100 1.000 134.07000 400 PRO A CA 1
ATOM 2394 C C . PRO A 1 400 ? 194.96600 208.92700 165.88300 1.000 134.07000 400 PRO A C 1
ATOM 2395 O O . PRO A 1 400 ? 195.38800 208.20000 164.97900 1.000 134.07000 400 PRO A O 1
ATOM 2397 N N . GLN A 1 401 ? 195.32100 210.20400 166.00200 1.000 135.62000 401 GLN A N 1
ATOM 2398 C CA . GLN A 1 401 ? 196.24300 210.83200 165.06700 1.000 135.62000 401 GLN A CA 1
ATOM 2399 C C . GLN A 1 401 ? 196.67800 212.17500 165.63200 1.000 135.62000 401 GLN A C 1
ATOM 2400 O O . GLN A 1 401 ? 195.86200 212.92500 166.17600 1.000 135.62000 401 GLN A O 1
ATOM 2402 N N . VAL A 1 402 ? 197.96800 212.46600 165.49400 1.000 136.11000 402 VAL A N 1
ATOM 2403 C CA . VAL A 1 402 ? 198.53800 213.75400 165.86800 1.000 136.11000 402 VAL A CA 1
ATOM 2404 C C . VAL A 1 402 ? 199.11900 214.36700 164.60300 1.000 136.11000 402 VAL A C 1
ATOM 2405 O O . VAL A 1 402 ? 200.10000 213.85200 164.05000 1.000 136.11000 402 VAL A O 1
ATOM 2407 N N . ALA A 1 403 ? 198.52100 215.46200 164.14500 1.000 138.38000 403 ALA A N 1
ATOM 2408 C CA . ALA A 1 403 ? 198.95300 216.09400 162.90800 1.000 138.38000 403 ALA A CA 1
ATOM 2409 C C . ALA A 1 403 ? 200.34700 216.69200 163.06100 1.000 138.38000 403 ALA A C 1
ATOM 2410 O O . ALA A 1 403 ? 200.76800 217.07500 164.15600 1.000 138.38000 403 ALA A O 1
ATOM 2412 N N . ALA A 1 404 ? 201.06800 216.76400 161.93900 1.000 140.98000 404 ALA A N 1
ATOM 2413 C CA . ALA A 1 404 ? 202.40100 217.35700 161.95300 1.000 140.98000 404 ALA A CA 1
ATOM 2414 C C . ALA A 1 404 ? 202.35300 218.83000 162.33700 1.000 140.98000 404 ALA A C 1
ATOM 2415 O O . ALA A 1 404 ? 203.35600 219.38200 162.80600 1.000 140.98000 404 ALA A O 1
ATOM 2417 N N . ILE A 1 405 ? 201.20600 219.48200 162.13800 1.000 138.21000 405 ILE A N 1
ATOM 2418 C CA . ILE A 1 405 ? 201.03600 220.85000 162.61600 1.000 138.21000 405 ILE A CA 1
ATOM 2419 C C . ILE A 1 405 ? 201.13100 220.89200 164.13500 1.000 138.21000 405 ILE A C 1
ATOM 2420 O O . ILE A 1 405 ? 201.72800 221.81000 164.71100 1.000 138.21000 405 ILE A O 1
ATOM 2422 N N . HIS A 1 406 ? 200.54900 219.89900 164.80700 1.000 132.40000 406 HIS A N 1
ATOM 2423 C CA . HIS A 1 406 ? 200.62500 219.79300 166.26200 1.000 132.40000 406 HIS A CA 1
ATOM 2424 C C . HIS A 1 406 ? 201.91700 219.08700 166.67900 1.000 132.40000 406 HIS A C 1
ATOM 2425 O O . HIS A 1 406 ? 201.92100 218.00300 167.26100 1.000 132.40000 406 HIS A O 1
ATOM 2432 N N . ALA A 1 407 ? 203.03600 219.73700 166.36300 1.000 123.68000 407 ALA A N 1
ATOM 2433 C CA . ALA A 1 407 ? 204.35900 219.26900 166.75300 1.000 123.68000 407 ALA A CA 1
ATOM 2434 C C . ALA A 1 407 ? 204.75100 219.72500 168.15200 1.000 123.68000 407 ALA A C 1
ATOM 2435 O O . ALA A 1 407 ? 205.94600 219.77000 168.47000 1.000 123.68000 407 ALA A O 1
ATOM 2437 N N . SER A 1 408 ? 203.76800 220.07300 168.98000 1.000 114.29000 408 SER A N 1
ATOM 2438 C CA . SER A 1 408 ? 204.04000 220.52800 170.33600 1.000 114.29000 408 SER A CA 1
ATOM 2439 C C . SER A 1 408 ? 204.68800 219.42100 171.15500 1.000 114.29000 408 SER A C 1
ATOM 2440 O O . SER A 1 408 ? 204.11000 218.34600 171.33800 1.000 114.29000 408 SER A O 1
ATOM 2443 N N . ILE A 1 409 ? 205.88900 219.69100 171.66000 1.000 106.33000 409 ILE A N 1
ATOM 2444 C CA . ILE A 1 409 ? 206.63700 218.71500 172.45300 1.000 106.33000 409 ILE A CA 1
ATOM 2445 C C . ILE A 1 409 ? 206.13400 218.85300 173.88600 1.000 106.33000 409 ILE A C 1
ATOM 2446 O O . ILE A 1 409 ? 206.67000 219.61300 174.69200 1.000 106.33000 409 ILE A O 1
ATOM 2451 N N . LYS A 1 410 ? 205.07800 218.10800 174.20100 1.000 111.52000 410 LYS A N 1
ATOM 2452 C CA . LYS A 1 410 ? 204.51500 218.13300 175.54200 1.000 111.52000 410 LYS A CA 1
ATOM 2453 C C . LYS A 1 410 ? 205.48400 217.51700 176.54300 1.000 111.52000 410 LYS A C 1
ATOM 2454 O O . LYS A 1 410 ? 206.29400 216.64900 176.20500 1.000 111.52000 410 LYS A O 1
ATOM 2456 N N . SER A 1 411 ? 205.39300 217.98100 177.78500 1.000 109.70000 411 SER A N 1
ATOM 2457 C CA . SER A 1 411 ? 206.25900 217.52700 178.88000 1.000 109.70000 411 SER A CA 1
ATOM 2458 C C . SER A 1 411 ? 207.71100 217.80700 178.48300 1.000 109.70000 411 SER A C 1
ATOM 2459 O O . SER A 1 411 ? 207.99300 218.80000 177.80100 1.000 109.70000 411 SER A O 1
ATOM 2462 N N . ASP A 1 412 ? 208.63300 216.93600 178.90000 1.000 109.50000 412 ASP A N 1
ATOM 2463 C CA . ASP A 1 412 ? 210.06300 217.10600 178.63600 1.000 109.50000 412 ASP A CA 1
ATOM 2464 C C . ASP A 1 412 ? 210.54600 218.47200 179.12300 1.000 109.50000 412 ASP A C 1
ATOM 2465 O O . ASP A 1 412 ? 211.12300 219.26000 178.37100 1.000 109.50000 412 ASP A O 1
ATOM 2467 N N . VAL A 1 413 ? 210.29100 218.74900 180.40300 1.000 98.46000 413 VAL A N 1
ATOM 2468 C CA . VAL A 1 413 ? 210.64200 220.04500 180.97700 1.000 98.46000 413 VAL A CA 1
ATOM 2469 C C . VAL A 1 413 ? 212.14600 220.27000 180.91700 1.000 98.46000 413 VAL A C 1
ATOM 2470 O O . VAL A 1 413 ? 212.61100 221.39400 180.69500 1.000 98.46000 413 VAL A O 1
ATOM 2474 N N . ALA A 1 414 ? 212.93100 219.21000 181.12100 1.000 102.71000 414 ALA A N 1
ATOM 2475 C CA . ALA A 1 414 ? 214.38100 219.34500 181.04200 1.000 102.71000 414 ALA A CA 1
ATOM 2476 C C . ALA A 1 414 ? 214.82200 219.77200 179.64700 1.000 102.71000 414 ALA A C 1
ATOM 2477 O O . ALA A 1 414 ? 215.72100 220.60900 179.50000 1.000 102.71000 414 ALA A O 1
ATOM 2479 N N . ASP A 1 415 ? 214.21100 219.19600 178.60900 1.000 106.25000 415 ASP A N 1
ATOM 2480 C CA . ASP A 1 415 ? 214.57100 219.57300 177.24600 1.000 106.25000 415 ASP A CA 1
ATOM 2481 C C . ASP A 1 415 ? 214.27200 221.04400 176.98900 1.000 106.25000 415 ASP A C 1
ATOM 2482 O O . ASP A 1 415 ? 215.08400 221.75500 176.38600 1.000 106.25000 415 ASP A O 1
ATOM 2484 N N . ALA A 1 416 ? 213.11600 221.52200 177.45600 1.000 101.02000 416 ALA A N 1
ATOM 2485 C CA . ALA A 1 416 ? 212.78800 222.93500 177.30800 1.000 101.02000 416 ALA A CA 1
ATOM 2486 C C . ALA A 1 416 ? 213.75400 223.81000 178.09600 1.000 101.02000 416 ALA A C 1
ATOM 2487 O O . ALA A 1 416 ? 214.10900 224.90900 177.65500 1.000 101.02000 416 ALA A O 1
ATOM 2489 N N . ALA A 1 417 ? 214.18500 223.34300 179.26900 1.000 101.91000 417 ALA A N 1
ATOM 2490 C CA . ALA A 1 417 ? 215.12800 224.11300 180.07500 1.000 101.91000 417 ALA A CA 1
ATOM 2491 C C . ALA A 1 417 ? 216.46500 224.26300 179.36300 1.000 101.91000 417 ALA A C 1
ATOM 2492 O O . ALA A 1 417 ? 217.04300 225.35600 179.32200 1.000 101.91000 417 ALA A O 1
ATOM 2494 N N . ARG A 1 418 ? 216.97700 223.17100 178.79200 1.000 107.00000 418 ARG A N 1
ATOM 2495 C CA . ARG A 1 418 ? 218.21600 223.26900 178.02400 1.000 107.00000 418 ARG A CA 1
ATOM 2496 C C . ARG A 1 418 ? 218.02900 224.11100 176.76800 1.000 107.00000 418 ARG A C 1
ATOM 2497 O O . ARG A 1 418 ? 218.95200 224.81800 176.34700 1.000 107.00000 418 ARG A O 1
ATOM 2505 N N . ALA A 1 419 ? 216.84700 224.04800 176.15000 1.000 107.03000 419 ALA A N 1
ATOM 2506 C CA . ALA A 1 419 ? 216.57700 224.91100 175.00500 1.000 107.03000 419 ALA A CA 1
ATOM 2507 C C . ALA A 1 419 ? 216.64200 226.38000 175.40000 1.000 107.03000 419 ALA A C 1
ATOM 2508 O O . ALA A 1 419 ? 217.20100 227.20600 174.66900 1.000 107.03000 419 ALA A O 1
ATOM 2510 N N . LEU A 1 420 ? 216.07100 226.72300 176.55600 1.000 104.13000 420 LEU A N 1
ATOM 2511 C CA . LEU A 1 420 ? 216.16000 228.09300 177.05100 1.000 104.13000 420 LEU A CA 1
ATOM 2512 C C . LEU A 1 420 ? 217.60100 228.46800 177.37000 1.000 104.13000 420 LEU A C 1
ATOM 2513 O O . LEU A 1 420 ? 218.02400 229.60400 177.12300 1.000 104.13000 420 LEU A O 1
ATOM 2518 N N . CYS A 1 421 ? 218.36700 227.52800 177.92800 1.000 109.88000 421 CYS A N 1
ATOM 2519 C CA . CYS A 1 421 ? 219.77300 227.79300 178.21400 1.000 109.88000 421 CYS A CA 1
ATOM 2520 C C . CYS A 1 421 ? 220.54700 228.09800 176.93700 1.000 109.88000 421 CYS A C 1
ATOM 2521 O O . CYS A 1 421 ? 221.37700 229.01400 176.90800 1.000 109.88000 421 CYS A O 1
ATOM 2524 N N . ARG A 1 422 ? 220.28700 227.34200 175.86900 1.000 108.24000 422 ARG A N 1
ATOM 2525 C CA . ARG A 1 422 ? 220.91300 227.61800 174.58100 1.000 108.24000 422 ARG A CA 1
ATOM 2526 C C . ARG A 1 422 ? 220.25600 228.77800 173.84700 1.000 108.24000 422 ARG A C 1
ATOM 2527 O O . ARG A 1 422 ? 220.74700 229.17000 172.78300 1.000 108.24000 422 ARG A O 1
ATOM 2535 N N . GLY A 1 423 ? 219.16800 229.32800 174.37800 1.000 104.40000 423 GLY A N 1
ATOM 2536 C CA . GLY A 1 423 ? 218.48800 230.44600 173.76000 1.000 104.40000 423 GLY A CA 1
ATOM 2537 C C . GLY A 1 423 ? 217.35900 230.07800 172.82500 1.000 104.40000 423 GLY A C 1
ATOM 2538 O O . GLY A 1 423 ? 216.73600 230.98200 172.25400 1.000 104.40000 423 GLY A O 1
ATOM 2539 N N . GLU A 1 424 ? 217.07700 228.79200 172.64400 1.000 101.28000 424 GLU A N 1
ATOM 2540 C CA . GLU A 1 424 ? 215.97900 228.38300 171.78100 1.000 101.28000 424 GLU A CA 1
ATOM 2541 C C . GLU A 1 424 ? 214.64600 228.82800 172.37000 1.000 101.28000 424 GLU A C 1
ATOM 2542 O O . GLU A 1 424 ? 214.42600 228.75000 173.58100 1.000 101.28000 424 GLU A O 1
ATOM 2544 N N . LEU A 1 425 ? 213.75800 229.30500 171.50200 1.000 101.39000 425 LEU A N 1
ATOM 2545 C CA . LEU A 1 425 ? 212.45100 229.76700 171.94500 1.000 101.39000 425 LEU A CA 1
ATOM 2546 C C . LEU A 1 425 ? 211.61600 228.59600 172.44500 1.000 101.39000 425 LEU A C 1
ATOM 2547 O O . LEU A 1 425 ? 211.56600 227.53500 171.81800 1.000 101.39000 425 LEU A O 1
ATOM 2552 N N . VAL A 1 426 ? 210.95100 228.79500 173.58100 1.000 91.74000 426 VAL A N 1
ATOM 2553 C CA . VAL A 1 426 ? 210.06700 227.79700 174.17000 1.000 91.74000 426 VAL A CA 1
ATOM 2554 C C . VAL A 1 426 ? 208.74600 228.47000 174.51100 1.000 91.74000 426 VAL A C 1
ATOM 2555 O O . VAL A 1 426 ? 208.73100 229.52600 175.15100 1.000 91.74000 426 VAL A O 1
ATOM 2559 N N . ALA A 1 427 ? 207.64300 227.86200 174.08700 1.000 90.45000 427 ALA A N 1
ATOM 2560 C CA . ALA A 1 427 ? 206.30600 228.35100 174.39600 1.000 90.45000 427 ALA A CA 1
ATOM 2561 C C . ALA A 1 427 ? 205.72200 227.49000 175.50500 1.000 90.45000 427 ALA A C 1
ATOM 2562 O O . ALA A 1 427 ? 205.61900 226.26800 175.35600 1.000 90.45000 427 ALA A O 1
ATOM 2564 N N . PHE A 1 428 ? 205.34500 228.12200 176.61100 1.000 93.38000 428 PHE A N 1
ATOM 2565 C CA . PHE A 1 428 ? 204.82900 227.41600 177.77200 1.000 93.38000 428 PHE A CA 1
ATOM 2566 C C . PHE A 1 428 ? 203.56900 228.11100 178.26300 1.000 93.38000 428 PHE A C 1
ATOM 2567 O O . PHE A 1 428 ? 203.42200 229.32600 178.09200 1.000 93.38000 428 PHE A O 1
ATOM 2575 N N . PRO A 1 429 ? 202.64900 227.37100 178.87500 1.000 98.38000 429 PRO A N 1
ATOM 2576 C CA . PRO A 1 429 ? 201.42400 227.98400 179.39000 1.000 98.38000 429 PRO A CA 1
ATOM 2577 C C . PRO A 1 429 ? 201.60200 228.55600 180.78600 1.000 98.38000 429 PRO A C 1
ATOM 2578 O O . PRO A 1 429 ? 202.40500 228.08300 181.59300 1.000 98.38000 429 PRO A O 1
ATOM 2582 N N . THR A 1 430 ? 200.83000 229.60600 181.05700 1.000 102.20000 430 THR A N 1
ATOM 2583 C CA . THR A 1 430 ? 200.78100 230.24100 182.36600 1.000 102.20000 430 THR A CA 1
ATOM 2584 C C . THR A 1 430 ? 199.32200 230.47900 182.72900 1.000 102.20000 430 THR A C 1
ATOM 2585 O O . THR A 1 430 ? 198.41000 230.15900 181.95900 1.000 102.20000 430 THR A O 1
ATOM 2589 N N . GLU A 1 431 ? 199.09800 231.04100 183.91800 1.000 109.11000 431 GLU A N 1
ATOM 2590 C CA . GLU A 1 431 ? 197.74200 231.41900 184.30200 1.000 109.11000 431 GLU A CA 1
ATOM 2591 C C . GLU A 1 431 ? 197.18900 232.48100 183.36300 1.000 109.11000 431 GLU A C 1
ATOM 2592 O O . GLU A 1 431 ? 196.02100 232.42300 182.96200 1.000 109.11000 431 GLU A O 1
ATOM 2594 N N . THR A 1 432 ? 198.01800 233.45000 182.99500 1.000 111.58000 432 THR A N 1
ATOM 2595 C CA . THR A 1 432 ? 197.63900 234.49400 182.05400 1.000 111.58000 432 THR A CA 1
ATOM 2596 C C . THR A 1 432 ? 197.74000 233.95300 180.62900 1.000 111.58000 432 THR A C 1
ATOM 2597 O O . THR A 1 432 ? 197.76200 232.74100 180.39800 1.000 111.58000 432 THR A O 1
ATOM 2601 N N . VAL A 1 433 ? 197.77000 234.86300 179.65500 1.000 111.64000 433 VAL A N 1
ATOM 2602 C CA . VAL A 1 433 ? 197.89900 234.53600 178.23700 1.000 111.64000 433 VAL A CA 1
ATOM 2603 C C . VAL A 1 433 ? 199.04400 233.55100 178.02800 1.000 111.64000 433 VAL A C 1
ATOM 2604 O O . VAL A 1 433 ? 200.05800 233.60000 178.73300 1.000 111.64000 433 VAL A O 1
ATOM 2608 N N . TYR A 1 434 ? 198.87500 232.63400 177.07200 1.000 106.70000 434 TYR A N 1
ATOM 2609 C CA . TYR A 1 434 ? 199.84000 231.57100 176.81900 1.000 106.70000 434 TYR A CA 1
ATOM 2610 C C . TYR A 1 434 ? 201.21600 232.15200 176.51900 1.000 106.70000 434 TYR A C 1
ATOM 2611 O O . TYR A 1 434 ? 201.40600 232.82600 175.50200 1.000 106.70000 434 TYR A O 1
ATOM 2620 N N . GLY A 1 435 ? 202.17900 231.89300 177.40000 1.000 96.90000 435 GLY A N 1
ATOM 2621 C CA . GLY A 1 435 ? 203.48200 232.51500 177.27500 1.000 96.90000 435 GLY A CA 1
ATOM 2622 C C . GLY A 1 435 ? 204.29600 231.95700 176.12300 1.000 96.90000 435 GLY A C 1
ATOM 2623 O O . GLY A 1 435 ? 204.08100 230.84200 175.65000 1.000 96.90000 435 GLY A O 1
ATOM 2624 N N . LEU A 1 436 ? 205.25000 232.76500 175.66900 1.000 94.35000 436 LEU A N 1
ATOM 2625 C CA . LEU A 1 436 ? 206.15600 232.38000 174.59000 1.000 94.35000 436 LEU A CA 1
ATOM 2626 C C . LEU A 1 436 ? 207.41400 233.22100 174.74100 1.000 94.35000 436 LEU A C 1
ATOM 2627 O O . LEU A 1 436 ? 207.40700 234.40600 174.40000 1.000 94.35000 436 LEU A O 1
ATOM 2632 N N . GLY A 1 437 ? 208.48400 232.62300 175.25700 1.000 85.73000 437 GLY A N 1
ATOM 2633 C CA . GLY A 1 437 ? 209.67100 233.41000 175.52100 1.000 85.73000 437 GLY A CA 1
ATOM 2634 C C . GLY A 1 437 ? 210.90900 232.55500 175.67700 1.000 85.73000 437 GLY A C 1
ATOM 2635 O O . GLY A 1 437 ? 210.85800 231.32500 175.63200 1.000 85.73000 437 GLY A O 1
ATOM 2636 N N . ALA A 1 438 ? 212.03300 233.24000 175.86900 1.000 92.23000 438 ALA A N 1
ATOM 2637 C CA . ALA A 1 438 ? 213.33500 232.60200 175.98800 1.000 92.23000 438 ALA A CA 1
ATOM 2638 C C . ALA A 1 438 ? 214.08400 233.25600 177.14200 1.000 92.23000 438 ALA A C 1
ATOM 2639 O O . ALA A 1 438 ? 213.51600 234.03500 177.91400 1.000 92.23000 438 ALA A O 1
ATOM 2641 N N . ASP A 1 439 ? 215.37000 232.93500 177.25800 1.000 106.43000 439 ASP A N 1
ATOM 2642 C CA . ASP A 1 439 ? 216.17500 233.44900 178.35700 1.000 106.43000 439 ASP A CA 1
ATOM 2643 C C . ASP A 1 439 ? 216.29100 234.96600 178.27900 1.000 106.43000 439 ASP A C 1
ATOM 2644 O O . ASP A 1 439 ? 216.50900 235.53600 177.20700 1.000 106.43000 439 ASP A O 1
ATOM 2649 N N . ALA A 1 440 ? 216.13300 235.62100 179.43100 1.000 107.52000 440 ALA A N 1
ATOM 2650 C CA . ALA A 1 440 ? 216.17700 237.07900 179.46800 1.000 107.52000 440 ALA A CA 1
ATOM 2651 C C . ALA A 1 440 ? 217.56000 237.60900 179.11100 1.000 107.52000 440 ALA A C 1
ATOM 2652 O O . ALA A 1 440 ? 217.68000 238.60300 178.38500 1.000 107.52000 440 ALA A O 1
ATOM 2654 N N . ALA A 1 441 ? 218.61400 236.96100 179.60300 1.000 112.11000 441 ALA A N 1
ATOM 2655 C CA . ALA A 1 441 ? 219.98000 237.45700 179.42400 1.000 112.11000 441 ALA A CA 1
ATOM 2656 C C . ALA A 1 441 ? 220.52900 237.06300 178.05100 1.000 112.11000 441 ALA A C 1
ATOM 2657 O O . ALA A 1 441 ? 221.60500 236.48000 177.91700 1.000 112.11000 441 ALA A O 1
ATOM 2659 N N . SER A 1 442 ? 219.75900 237.40200 177.01400 1.000 119.39000 442 SER A N 1
ATOM 2660 C CA . SER A 1 442 ? 220.17400 237.13000 175.63800 1.000 119.39000 442 SER A CA 1
ATOM 2661 C C . SER A 1 442 ? 219.39000 238.06900 174.72100 1.000 119.39000 442 SER A C 1
ATOM 2662 O O . SER A 1 442 ? 218.18200 237.89300 174.54200 1.000 119.39000 442 SER A O 1
ATOM 2665 N N . ASP A 1 443 ? 220.08700 239.05900 174.15600 1.000 123.85000 443 ASP A N 1
ATOM 2666 C CA . ASP A 1 443 ? 219.44900 239.96600 173.20600 1.000 123.85000 443 ASP A CA 1
ATOM 2667 C C . ASP A 1 443 ? 219.01900 239.22500 171.94700 1.000 123.85000 443 ASP A C 1
ATOM 2668 O O . ASP A 1 443 ? 217.95000 239.49800 171.38400 1.000 123.85000 443 ASP A O 1
ATOM 2673 N N . GLU A 1 444 ? 219.84700 238.28400 171.48800 1.000 120.66000 444 GLU A N 1
ATOM 2674 C CA . GLU A 1 444 ? 219.51700 237.52500 170.28900 1.000 120.66000 444 GLU A CA 1
ATOM 2675 C C . GLU A 1 444 ? 218.22700 236.73900 170.47300 1.000 120.66000 444 GLU A C 1
ATOM 2676 O O . GLU A 1 444 ? 217.38700 236.69700 169.57000 1.000 120.66000 444 GLU A O 1
ATOM 2678 N N . ALA A 1 445 ? 218.04700 236.11600 171.64000 1.000 115.23000 445 ALA A N 1
ATOM 2679 C CA . ALA A 1 445 ? 216.85000 235.31300 171.87000 1.000 115.23000 445 ALA A CA 1
ATOM 2680 C C . ALA A 1 445 ? 215.58800 236.16700 171.86600 1.000 115.23000 445 ALA A C 1
ATOM 2681 O O . ALA A 1 445 ? 214.57800 235.78500 171.26500 1.000 115.23000 445 ALA A O 1
ATOM 2683 N N . VAL A 1 446 ? 215.61700 237.32400 172.53100 1.000 118.73000 446 VAL A N 1
ATOM 2684 C CA . VAL A 1 446 ? 214.42200 238.16100 172.58000 1.000 118.73000 446 VAL A CA 1
ATOM 2685 C C . VAL A 1 446 ? 214.12800 238.76100 171.20800 1.000 118.73000 446 VAL A C 1
ATOM 2686 O O . VAL A 1 446 ? 212.96200 238.89600 170.81200 1.000 118.73000 446 VAL A O 1
ATOM 2690 N N . GLN A 1 447 ? 215.17000 239.11800 170.45100 1.000 117.04000 447 GLN A N 1
ATOM 2691 C CA . GLN A 1 447 ? 214.93700 239.58500 169.08800 1.000 117.04000 447 GLN A CA 1
ATOM 2692 C C . GLN A 1 447 ? 214.36500 238.46800 168.22100 1.000 117.04000 447 GLN A C 1
ATOM 2693 O O . GLN A 1 447 ? 213.52100 238.71500 167.35100 1.000 117.04000 447 GLN A O 1
ATOM 2699 N N . ARG A 1 448 ? 214.81200 237.23100 168.45000 1.000 117.23000 448 ARG A N 1
ATOM 2700 C CA . ARG A 1 448 ? 214.24200 236.08600 167.74900 1.000 117.23000 448 ARG A CA 1
ATOM 2701 C C . ARG A 1 448 ? 212.77100 235.91200 168.09600 1.000 117.23000 448 ARG A C 1
ATOM 2702 O O . ARG A 1 448 ? 211.95600 235.58900 167.22800 1.000 117.23000 448 ARG A O 1
ATOM 2710 N N . ILE A 1 449 ? 212.41700 236.12000 169.36500 1.000 111.81000 449 ILE A N 1
ATOM 2711 C CA . ILE A 1 449 ? 211.01400 236.07300 169.77500 1.000 111.81000 449 ILE A CA 1
ATOM 2712 C C . ILE A 1 449 ? 210.21200 237.12200 169.01700 1.000 111.81000 449 ILE A C 1
ATOM 2713 O O . ILE A 1 449 ? 209.13100 236.84600 168.47700 1.000 111.81000 449 ILE A O 1
ATOM 2718 N N . PHE A 1 450 ? 210.74000 238.34700 168.97100 1.000 117.76000 450 PHE A N 1
ATOM 2719 C CA . PHE A 1 450 ? 210.04000 239.43800 168.30300 1.000 117.76000 450 PHE A CA 1
ATOM 2720 C C . PHE A 1 450 ? 209.83600 239.13700 166.82400 1.000 117.76000 450 PHE A C 1
ATOM 2721 O O . PHE A 1 450 ? 208.75600 239.38400 166.27500 1.000 117.76000 450 PHE A O 1
ATOM 2729 N N . ASP A 1 451 ? 210.86400 238.60100 166.16400 1.000 120.25000 451 ASP A N 1
ATOM 2730 C CA . ASP A 1 451 ? 210.72700 238.23500 164.75700 1.000 120.25000 451 ASP A CA 1
ATOM 2731 C C . ASP A 1 451 ? 209.76000 237.07100 164.58200 1.000 120.25000 451 ASP A C 1
ATOM 2732 O O . ASP A 1 451 ? 209.04900 236.99100 163.57300 1.000 120.25000 451 ASP A O 1
ATOM 2737 N N . ALA A 1 452 ? 209.72600 236.15300 165.55100 1.000 116.45000 452 ALA A N 1
ATOM 2738 C CA . ALA A 1 452 ? 208.80000 235.02900 165.48100 1.000 116.45000 452 ALA A CA 1
ATOM 2739 C C . ALA A 1 452 ? 207.35600 235.50200 165.53200 1.000 116.45000 452 ALA A C 1
ATOM 2740 O O . ALA A 1 452 ? 206.49900 234.98500 164.80700 1.000 116.45000 452 ALA A O 1
ATOM 2742 N N . LYS A 1 453 ? 207.06300 236.48200 166.38300 1.000 115.94000 453 LYS A N 1
ATOM 2743 C CA . LYS A 1 453 ? 205.71900 237.04100 166.43000 1.000 115.94000 453 LYS A CA 1
ATOM 2744 C C . LYS A 1 453 ? 205.54100 238.24100 165.50800 1.000 115.94000 453 LYS A C 1
ATOM 2745 O O . LYS A 1 453 ? 204.43800 238.79400 165.44400 1.000 115.94000 453 LYS A O 1
ATOM 2751 N N . GLY A 1 454 ? 206.58700 238.65100 164.79200 1.000 123.49000 454 GLY A N 1
ATOM 2752 C CA . GLY A 1 454 ? 206.50700 239.72600 163.83000 1.000 123.49000 454 GLY A CA 1
ATOM 2753 C C . GLY A 1 454 ? 206.98300 241.07300 164.33600 1.000 123.49000 454 GLY A C 1
ATOM 2754 O O . GLY A 1 454 ? 207.28800 241.95100 163.51900 1.000 123.49000 454 GLY A O 1
ATOM 2755 N N . ARG A 1 455 ? 207.05600 241.25500 165.65400 1.000 132.20000 455 ARG A N 1
ATOM 2756 C CA . ARG A 1 455 ? 207.51700 242.48700 166.28700 1.000 132.20000 455 ARG A CA 1
ATOM 2757 C C . ARG A 1 455 ? 206.71900 243.70600 165.83400 1.000 132.20000 455 ARG A C 1
ATOM 2758 O O . ARG A 1 455 ? 207.25600 244.56100 165.11800 1.000 132.20000 455 ARG A O 1
ATOM 2766 N N . PRO A 1 456 ? 205.44000 243.82000 166.20600 1.000 135.77000 456 PRO A N 1
ATOM 2767 C CA . PRO A 1 456 ? 204.74600 245.10100 165.98900 1.000 135.77000 456 PRO A CA 1
ATOM 2768 C C . PRO A 1 456 ? 205.39400 246.24800 166.74400 1.000 135.77000 456 PRO A C 1
ATOM 2769 O O . PRO A 1 456 ? 205.40500 247.38500 166.25700 1.000 135.77000 456 PRO A O 1
ATOM 2773 N N . SER A 1 457 ? 205.93700 245.97100 167.92400 1.000 129.92000 457 SER A N 1
ATOM 2774 C CA . SER A 1 457 ? 206.67000 246.94000 168.73300 1.000 129.92000 457 SER A CA 1
ATOM 2775 C C . SER A 1 457 ? 207.44400 246.15100 169.78200 1.000 129.92000 457 SER A C 1
ATOM 2776 O O . SER A 1 457 ? 207.46600 244.91700 169.76200 1.000 129.92000 457 SER A O 1
ATOM 2779 N N . ASN A 1 458 ? 208.08500 246.87200 170.70300 1.000 126.58000 458 ASN A N 1
ATOM 2780 C CA . ASN A 1 458 ? 208.82500 246.19800 171.76500 1.000 126.58000 458 ASN A CA 1
ATOM 2781 C C . ASN A 1 458 ? 207.98300 246.04200 173.03100 1.000 126.58000 458 ASN A C 1
ATOM 2782 O O . ASN A 1 458 ? 207.89500 244.94400 173.59300 1.000 126.58000 458 ASN A O 1
ATOM 2787 N N . ASN A 1 459 ? 207.34300 247.13100 173.48600 1.000 121.86000 459 ASN A N 1
ATOM 2788 C CA . ASN A 1 459 ? 206.43400 247.15200 174.63200 1.000 121.86000 459 ASN A CA 1
ATOM 2789 C C . ASN A 1 459 ? 207.13500 246.75600 175.93000 1.000 121.86000 459 ASN A C 1
ATOM 2790 O O . ASN A 1 459 ? 208.24800 246.21700 175.90100 1.000 121.86000 459 ASN A O 1
ATOM 2795 N N . PRO A 1 460 ? 206.53800 247.03400 177.08800 1.000 112.96000 460 PRO A N 1
ATOM 2796 C CA . PRO A 1 460 ? 207.04200 246.42800 178.32500 1.000 112.96000 460 PRO A CA 1
ATOM 2797 C C . PRO A 1 460 ? 206.81400 244.92500 178.30400 1.000 112.96000 460 PRO A C 1
ATOM 2798 O O . PRO A 1 460 ? 205.71400 244.45000 178.01600 1.000 112.96000 460 PRO A O 1
ATOM 2802 N N . ILE A 1 461 ? 207.86600 244.17400 178.61500 1.000 101.18000 461 ILE A N 1
ATOM 2803 C CA . ILE A 1 461 ? 207.85500 242.72000 178.50200 1.000 101.18000 461 ILE A CA 1
ATOM 2804 C C . ILE A 1 461 ? 208.14200 242.13400 179.87700 1.000 101.18000 461 ILE A C 1
ATOM 2805 O O . ILE A 1 461 ? 209.23800 242.32000 180.42000 1.000 101.18000 461 ILE A O 1
ATOM 2810 N N . ILE A 1 462 ? 207.16800 241.41600 180.42900 1.000 90.14000 462 ILE A N 1
ATOM 2811 C CA . ILE A 1 462 ? 207.29800 240.85000 181.76800 1.000 90.14000 462 ILE A CA 1
ATOM 2812 C C . ILE A 1 462 ? 208.24300 239.65800 181.72300 1.000 90.14000 462 ILE A C 1
ATOM 2813 O O . ILE A 1 462 ? 208.17100 238.82200 180.81500 1.000 90.14000 462 ILE A O 1
ATOM 2818 N N . VAL A 1 463 ? 209.14900 239.58900 182.69100 1.000 84.66000 463 VAL A N 1
ATOM 2819 C CA . VAL A 1 463 ? 210.09000 238.48300 182.80900 1.000 84.66000 463 VAL A CA 1
ATOM 2820 C C . VAL A 1 463 ? 209.59600 237.55700 183.90700 1.000 84.66000 463 VAL A C 1
ATOM 2821 O O . VAL A 1 463 ? 209.39100 237.98900 185.04800 1.000 84.66000 463 VAL A O 1
ATOM 2825 N N . HIS A 1 464 ? 209.40700 236.28600 183.57100 1.000 82.83000 464 HIS A N 1
ATOM 2826 C CA . HIS A 1 464 ? 208.92700 235.30300 184.52900 1.000 82.83000 464 HIS A CA 1
ATOM 2827 C C . HIS A 1 464 ? 210.10400 234.72100 185.30000 1.000 82.83000 464 HIS A C 1
ATOM 2828 O O . HIS A 1 464 ? 211.07600 234.25000 184.70200 1.000 82.83000 464 HIS A O 1
ATOM 2835 N N . VAL A 1 465 ? 210.01100 234.76400 186.62500 1.000 90.53000 465 VAL A N 1
ATOM 2836 C CA . VAL A 1 465 ? 211.05100 234.26000 187.51200 1.000 90.53000 465 VAL A CA 1
ATOM 2837 C C . VAL A 1 465 ? 210.38000 233.48200 188.63400 1.000 90.53000 465 VAL A C 1
ATOM 2838 O O . VAL A 1 465 ? 209.35500 233.91300 189.17200 1.000 90.53000 465 VAL A O 1
ATOM 2842 N N . ALA A 1 466 ? 210.93600 232.31300 188.97000 1.000 91.50000 466 ALA A N 1
ATOM 2843 C CA . ALA A 1 466 ? 210.34900 231.45400 190.00000 1.000 91.50000 466 ALA A CA 1
ATOM 2844 C C . ALA A 1 466 ? 211.41200 231.01000 191.00400 1.000 91.50000 466 ALA A C 1
ATOM 2845 O O . ALA A 1 466 ? 211.93000 229.89600 190.90700 1.000 91.50000 466 ALA A O 1
ATOM 2847 N N . SER A 1 467 ? 211.70800 231.88300 191.97300 1.000 105.59000 467 SER A N 1
ATOM 2848 C CA . SER A 1 467 ? 212.42700 231.54600 193.20100 1.000 105.59000 467 SER A CA 1
ATOM 2849 C C . SER A 1 467 ? 212.61400 232.80200 194.04000 1.000 105.59000 467 SER A C 1
ATOM 2850 O O . SER A 1 467 ? 212.26500 233.90300 193.60300 1.000 105.59000 467 SER A O 1
ATOM 2853 N N . LYS A 1 468 ? 213.16500 232.65300 195.24500 1.000 115.03000 468 LYS A N 1
ATOM 2854 C CA . LYS A 1 468 ? 213.63300 233.82000 195.98300 1.000 115.03000 468 LYS A CA 1
ATOM 2855 C C . LYS A 1 468 ? 215.01500 234.25400 195.51200 1.000 115.03000 468 LYS A C 1
ATOM 2856 O O . LYS A 1 468 ? 215.27000 235.45200 195.34500 1.000 115.03000 468 LYS A O 1
ATOM 2862 N N . GLU A 1 469 ? 215.91600 233.29200 195.29700 1.000 117.09000 469 GLU A N 1
ATOM 2863 C CA . GLU A 1 469 ? 217.29500 233.62300 194.95100 1.000 117.09000 469 GLU A CA 1
ATOM 2864 C C . GLU A 1 469 ? 217.38600 234.30200 193.59000 1.000 117.09000 469 GLU A C 1
ATOM 2865 O O . GLU A 1 469 ? 218.12200 235.28200 193.42700 1.000 117.09000 469 GLU A O 1
ATOM 2871 N N . GLN A 1 470 ? 216.65300 233.79200 192.59600 1.000 112.17000 470 GLN A N 1
ATOM 2872 C CA . GLN A 1 470 ? 216.73100 234.37400 191.26000 1.000 112.17000 470 GLN A CA 1
ATOM 2873 C C . GLN A 1 470 ? 216.22100 235.80800 191.24900 1.000 112.17000 470 GLN A C 1
ATOM 2874 O O . GLN A 1 470 ? 216.80800 236.67200 190.59000 1.000 112.17000 470 GLN A O 1
ATOM 2880 N N . PHE A 1 471 ? 215.12400 236.08000 191.96300 1.000 114.43000 471 PHE A N 1
ATOM 2881 C CA . PHE A 1 471 ? 214.59600 237.44000 192.01500 1.000 114.43000 471 PHE A CA 1
ATOM 2882 C C . PHE A 1 471 ? 215.61200 238.40100 192.61600 1.000 114.43000 471 PHE A C 1
ATOM 2883 O O . PHE A 1 471 ? 215.85700 239.48400 192.06900 1.000 114.43000 471 PHE A O 1
ATOM 2891 N N . TYR A 1 472 ? 216.21700 238.01600 193.74200 1.000 122.90000 472 TYR A N 1
ATOM 2892 C CA . TYR A 1 472 ? 217.23100 238.85400 194.37200 1.000 122.90000 472 TYR A CA 1
ATOM 2893 C C . TYR A 1 472 ? 218.39700 239.08900 193.42400 1.000 122.90000 472 TYR A C 1
ATOM 2894 O O . TYR A 1 472 ? 218.84900 240.22400 193.24100 1.000 122.90000 472 TYR A O 1
ATOM 2903 N N . ARG A 1 473 ? 218.88300 238.01600 192.79700 1.000 125.51000 473 ARG A N 1
ATOM 2904 C CA . ARG A 1 473 ? 220.04500 238.12300 191.92400 1.000 125.51000 473 ARG A CA 1
ATOM 2905 C C . ARG A 1 473 ? 219.76200 239.01400 190.72300 1.000 125.51000 473 ARG A C 1
ATOM 2906 O O . ARG A 1 473 ? 220.62200 239.80000 190.30900 1.000 125.51000 473 ARG A O 1
ATOM 2914 N N . ILE A 1 474 ? 218.56300 238.91100 190.15000 1.000 122.74000 474 ILE A N 1
ATOM 2915 C CA . ILE A 1 474 ? 218.28400 239.62900 188.91400 1.000 122.74000 474 ILE A CA 1
ATOM 2916 C C . ILE A 1 474 ? 217.87400 241.07200 189.18800 1.000 122.74000 474 ILE A C 1
ATOM 2917 O O . ILE A 1 474 ? 218.08700 241.94800 188.34200 1.000 122.74000 474 ILE A O 1
ATOM 2922 N N . ALA A 1 475 ? 217.29800 241.36100 190.35600 1.000 124.70000 475 ALA A N 1
ATOM 2923 C CA . ALA A 1 475 ? 216.81700 242.72100 190.59800 1.000 124.70000 475 ALA A CA 1
ATOM 2924 C C . ALA A 1 475 ? 217.95200 243.64500 191.03200 1.000 124.70000 475 ALA A C 1
ATOM 2925 O O . ALA A 1 475 ? 218.33500 244.56200 190.30000 1.000 124.70000 475 ALA A O 1
ATOM 2927 N N . GLY A 1 476 ? 218.52700 243.39400 192.20500 1.000 133.91000 476 GLY A N 1
ATOM 2928 C CA . GLY A 1 476 ? 219.56700 244.26900 192.71000 1.000 133.91000 476 GLY A CA 1
ATOM 2929 C C . GLY A 1 476 ? 220.61000 243.59300 193.57300 1.000 133.91000 476 GLY A C 1
ATOM 2930 O O . GLY A 1 476 ? 221.44100 244.27300 194.18300 1.000 133.91000 476 GLY A O 1
ATOM 2931 N N . HIS A 1 477 ? 220.56800 242.26000 193.64300 1.000 139.94000 477 HIS A N 1
ATOM 2932 C CA . HIS A 1 477 ? 221.43500 241.48100 194.52300 1.000 139.94000 477 HIS A CA 1
ATOM 2933 C C . HIS A 1 477 ? 221.22900 241.87200 195.98300 1.000 139.94000 477 HIS A C 1
ATOM 2934 O O . HIS A 1 477 ? 220.34000 242.67300 196.29200 1.000 139.94000 477 HIS A O 1
ATOM 2936 N N . ASP A 1 478 ? 221.99200 241.23700 196.88000 1.000 147.68000 478 ASP A N 1
ATOM 2937 C CA . ASP A 1 478 ? 222.12300 241.54400 198.30900 1.000 147.68000 478 ASP A CA 1
ATOM 2938 C C . ASP A 1 478 ? 220.83800 242.07900 198.93700 1.000 147.68000 478 ASP A C 1
ATOM 2939 O O . ASP A 1 478 ? 220.86400 243.08400 199.65400 1.000 147.68000 478 ASP A O 1
ATOM 2944 N N . LEU A 1 479 ? 219.71500 241.40400 198.67500 1.000 142.37000 479 LEU A N 1
ATOM 2945 C CA . LEU A 1 479 ? 218.41400 241.76900 199.24300 1.000 142.37000 479 LEU A CA 1
ATOM 2946 C C . LEU A 1 479 ? 218.02600 243.20000 198.87000 1.000 142.37000 479 LEU A C 1
ATOM 2947 O O . LEU A 1 479 ? 217.35800 243.90200 199.63300 1.000 142.37000 479 LEU A O 1
ATOM 2952 N N . ASP A 1 480 ? 218.44700 243.63500 197.67900 1.000 145.27000 480 ASP A N 1
ATOM 2953 C CA . ASP A 1 480 ? 218.14300 244.97300 197.17800 1.000 145.27000 480 ASP A CA 1
ATOM 2954 C C . ASP A 1 480 ? 218.55900 246.04500 198.17800 1.000 145.27000 480 ASP A C 1
ATOM 2955 O O . ASP A 1 480 ? 219.72600 246.44600 198.22400 1.000 145.27000 480 ASP A O 1
ATOM 2960 N N . ALA A 1 481 ? 217.60600 246.51200 198.97800 1.000 140.02000 481 ALA A N 1
ATOM 2961 C CA . ALA A 1 481 ? 217.86000 247.50700 200.00900 1.000 140.02000 481 ALA A CA 1
ATOM 2962 C C . ALA A 1 481 ? 217.05700 247.12200 201.24600 1.000 140.02000 481 ALA A C 1
ATOM 2963 O O . ALA A 1 481 ? 216.53200 246.00900 201.34400 1.000 140.02000 481 ALA A O 1
ATOM 2965 N N . ALA A 1 482 ? 216.96200 248.04800 202.20200 1.000 131.33000 482 ALA A N 1
ATOM 2966 C CA . ALA A 1 482 ? 216.19200 247.79000 203.41300 1.000 131.33000 482 ALA A CA 1
ATOM 2967 C C . ALA A 1 482 ? 214.69400 247.71000 203.14400 1.000 131.33000 482 ALA A C 1
ATOM 2968 O O . ALA A 1 482 ? 213.94900 247.22200 204.00000 1.000 131.33000 482 ALA A O 1
ATOM 2970 N N . LEU A 1 483 ? 214.23900 248.17600 201.97900 1.000 130.26000 483 LEU A N 1
ATOM 2971 C CA . LEU A 1 483 ? 212.82200 248.14500 201.63700 1.000 130.26000 483 LEU A CA 1
ATOM 2972 C C . LEU A 1 483 ? 212.35300 246.77200 201.17500 1.000 130.26000 483 LEU A C 1
ATOM 2973 O O . LEU A 1 483 ? 211.15900 246.60600 200.90300 1.000 130.26000 483 LEU A O 1
ATOM 2978 N N . ARG A 1 484 ? 213.25500 245.79400 201.07400 1.000 128.82000 484 ARG A N 1
ATOM 2979 C CA . ARG A 1 484 ? 212.89600 244.46400 200.59700 1.000 128.82000 484 ARG A CA 1
ATOM 2980 C C . ARG A 1 484 ? 211.98000 243.70900 201.55200 1.000 128.82000 484 ARG A C 1
ATOM 2981 O O . ARG A 1 484 ? 211.44600 242.66100 201.16900 1.000 128.82000 484 ARG A O 1
ATOM 2983 N N . ALA A 1 485 ? 211.80500 244.19200 202.78300 1.000 123.26000 485 ALA A N 1
ATOM 2984 C CA . ALA A 1 485 ? 210.90600 243.52500 203.71500 1.000 123.26000 485 ALA A CA 1
ATOM 2985 C C . ALA A 1 485 ? 209.47700 243.47900 203.19500 1.000 123.26000 485 ALA A C 1
ATOM 2986 O O . ALA A 1 485 ? 208.73500 242.55000 203.53200 1.000 123.26000 485 ALA A O 1
ATOM 2988 N N . ARG A 1 486 ? 209.07300 244.46000 202.38600 1.000 121.51000 486 ARG A N 1
ATOM 2989 C CA . ARG A 1 486 ? 207.73800 244.42900 201.80300 1.000 121.51000 486 ARG A CA 1
ATOM 2990 C C . ARG A 1 486 ? 207.65100 243.43800 200.64800 1.000 121.51000 486 ARG A C 1
ATOM 2991 O O . ARG A 1 486 ? 206.64100 242.73900 200.50400 1.000 121.51000 486 ARG A O 1
ATOM 2999 N N . CYS A 1 487 ? 208.69500 243.35100 199.81700 1.000 124.30000 487 CYS A N 1
ATOM 3000 C CA . CYS A 1 487 ? 208.62100 242.43700 198.68300 1.000 124.30000 487 CYS A CA 1
ATOM 3001 C C . CYS A 1 487 ? 208.70500 240.98500 199.13300 1.000 124.30000 487 CYS A C 1
ATOM 3002 O O . CYS A 1 487 ? 208.10100 240.11300 198.50400 1.000 124.30000 487 CYS A O 1
ATOM 3005 N N . GLU A 1 488 ? 209.43200 240.70000 200.21700 1.000 123.58000 488 GLU A N 1
ATOM 3006 C CA . GLU A 1 488 ? 209.41200 239.34000 200.75800 1.000 123.58000 488 GLU A CA 1
ATOM 3007 C C . GLU A 1 488 ? 208.02000 238.96600 201.25600 1.000 123.58000 488 GLU A C 1
ATOM 3008 O O . GLU A 1 488 ? 207.56000 237.83300 201.06400 1.000 123.58000 488 GLU A O 1
ATOM 3014 N N . ARG A 1 489 ? 207.33600 239.90600 201.91200 1.000 117.12000 489 ARG A N 1
ATOM 3015 C CA . ARG A 1 489 ? 205.96300 239.65200 202.33700 1.000 117.12000 489 ARG A CA 1
ATOM 3016 C C . ARG A 1 489 ? 205.05400 239.42900 201.13500 1.000 117.12000 489 ARG A C 1
ATOM 3017 O O . ARG A 1 489 ? 204.18000 238.55400 201.15900 1.000 117.12000 489 ARG A O 1
ATOM 3019 N N . LEU A 1 490 ? 205.24800 240.21300 200.07300 1.000 114.20000 490 LEU A N 1
ATOM 3020 C CA . LEU A 1 490 ? 204.47400 240.00900 198.85300 1.000 114.20000 490 LEU A CA 1
ATOM 3021 C C . LEU A 1 490 ? 204.73800 238.63000 198.26100 1.000 114.20000 490 LEU A C 1
ATOM 3022 O O . LEU A 1 490 ? 203.81500 237.97300 197.76200 1.000 114.20000 490 LEU A O 1
ATOM 3027 N N . MET A 1 491 ? 205.99400 238.18000 198.30000 1.000 114.88000 491 MET A N 1
ATOM 3028 C CA . MET A 1 491 ? 206.32300 236.82300 197.87700 1.000 114.88000 491 MET A CA 1
ATOM 3029 C C . MET A 1 491 ? 205.53700 235.80100 198.68000 1.000 114.88000 491 MET A C 1
ATOM 3030 O O . MET A 1 491 ? 204.84800 234.94000 198.12100 1.000 114.88000 491 MET A O 1
ATOM 3035 N N . ASP A 1 492 ? 205.62600 235.89100 200.00600 1.000 116.18000 492 ASP A N 1
ATOM 3036 C CA . ASP A 1 492 ? 204.99600 234.90600 200.87300 1.000 116.18000 492 ASP A CA 1
ATOM 3037 C C . ASP A 1 492 ? 203.47700 234.99300 200.85600 1.000 116.18000 492 ASP A C 1
ATOM 3038 O O . ASP A 1 492 ? 202.81800 234.06600 201.33900 1.000 116.18000 492 ASP A O 1
ATOM 3043 N N . GLU A 1 493 ? 202.90900 236.07100 200.32000 1.000 116.21000 493 GLU A N 1
ATOM 3044 C CA . GLU A 1 493 ? 201.46100 236.22500 200.29700 1.000 116.21000 493 GLU A CA 1
ATOM 3045 C C . GLU A 1 493 ? 200.82800 235.92500 198.94500 1.000 116.21000 493 GLU A C 1
ATOM 3046 O O . GLU A 1 493 ? 199.92500 235.08600 198.87700 1.000 116.21000 493 GLU A O 1
ATOM 3052 N N . PHE A 1 494 ? 201.27100 236.58000 197.86500 1.000 114.16000 494 PHE A N 1
ATOM 3053 C CA . PHE A 1 494 ? 200.51900 236.53200 196.61600 1.000 114.16000 494 PHE A CA 1
ATOM 3054 C C . PHE A 1 494 ? 201.36900 236.28800 195.37500 1.000 114.16000 494 PHE A C 1
ATOM 3055 O O . PHE A 1 494 ? 200.80200 236.15100 194.28300 1.000 114.16000 494 PHE A O 1
ATOM 3063 N N . TRP A 1 495 ? 202.70200 236.23400 195.49500 1.000 107.05000 495 TRP A N 1
ATOM 3064 C CA . TRP A 1 495 ? 203.54400 236.31500 194.29900 1.000 107.05000 495 TRP A CA 1
ATOM 3065 C C . TRP A 1 495 ? 203.32900 235.14100 193.35100 1.000 107.05000 495 TRP A C 1
ATOM 3066 O O . TRP A 1 495 ? 203.25700 235.36300 192.13000 1.000 107.05000 495 TRP A O 1
ATOM 3077 N N . PRO A 1 496 ? 203.22500 233.88400 193.81700 1.000 100.33000 496 PRO A N 1
ATOM 3078 C CA . PRO A 1 496 ? 202.74000 232.83500 192.90900 1.000 100.33000 496 PRO A CA 1
ATOM 3079 C C . PRO A 1 496 ? 201.30500 233.10500 192.49300 1.000 100.33000 496 PRO A C 1
ATOM 3080 O O . PRO A 1 496 ? 200.38300 233.02000 193.31000 1.000 100.33000 496 PRO A O 1
ATOM 3084 N N . GLY A 1 497 ? 201.10800 233.42900 191.22000 1.000 102.12000 497 GLY A N 1
ATOM 3085 C CA . GLY A 1 497 ? 199.81900 233.85000 190.73300 1.000 102.12000 497 GLY A CA 1
ATOM 3086 C C . GLY A 1 497 ? 199.92700 235.10700 189.89700 1.000 102.12000 497 GLY A C 1
ATOM 3087 O O . GLY A 1 497 ? 200.99600 235.44500 189.37900 1.000 102.12000 497 GLY A O 1
ATOM 3088 N N . PRO A 1 498 ? 198.81900 235.82900 189.75000 1.000 107.69000 498 PRO A N 1
ATOM 3089 C CA . PRO A 1 498 ? 198.80100 237.03300 188.90300 1.000 107.69000 498 PRO A CA 1
ATOM 3090 C C . PRO A 1 498 ? 199.21100 238.29700 189.65900 1.000 107.69000 498 PRO A C 1
ATOM 3091 O O . PRO A 1 498 ? 198.46800 239.28100 189.72600 1.000 107.69000 498 PRO A O 1
ATOM 3095 N N . LEU A 1 499 ? 200.40900 238.27500 190.23300 1.000 105.91000 499 LEU A N 1
ATOM 3096 C CA . LEU A 1 499 ? 200.97700 239.43500 190.90700 1.000 105.91000 499 LEU A CA 1
ATOM 3097 C C . LEU A 1 499 ? 202.26200 239.84600 190.20300 1.000 105.91000 499 LEU A C 1
ATOM 3098 O O . LEU A 1 499 ? 203.20900 239.05800 190.12400 1.000 105.91000 499 LEU A O 1
ATOM 3103 N N . THR A 1 500 ? 202.29800 241.08400 189.71800 1.000 105.91000 500 THR A N 1
ATOM 3104 C CA . THR A 1 500 ? 203.38500 241.59000 188.88200 1.000 105.91000 500 THR A CA 1
ATOM 3105 C C . THR A 1 500 ? 204.15600 242.64700 189.67200 1.000 105.91000 500 THR A C 1
ATOM 3106 O O . THR A 1 500 ? 203.79500 243.82600 189.67100 1.000 105.91000 500 THR A O 1
ATOM 3110 N N . LEU A 1 501 ? 205.22200 242.21900 190.34400 1.000 104.36000 501 LEU A N 1
ATOM 3111 C CA . LEU A 1 501 ? 206.05500 243.12000 191.13900 1.000 104.36000 501 LEU A CA 1
ATOM 3112 C C . LEU A 1 501 ? 206.93700 243.94100 190.21000 1.000 104.36000 501 LEU A C 1
ATOM 3113 O O . LEU A 1 501 ? 207.94800 243.45300 189.70200 1.000 104.36000 501 LEU A O 1
ATOM 3118 N N . LEU A 1 502 ? 206.56900 245.20400 190.00000 1.000 107.80000 502 LEU A N 1
ATOM 3119 C CA . LEU A 1 502 ? 207.35200 246.11200 189.16200 1.000 107.80000 502 LEU A CA 1
ATOM 3120 C C . LEU A 1 502 ? 208.53600 246.64000 189.97600 1.000 107.80000 502 LEU A C 1
ATOM 3121 O O . LEU A 1 502 ? 208.59700 247.80000 190.38700 1.000 107.80000 502 LEU A O 1
ATOM 3126 N N . VAL A 1 503 ? 209.48400 245.74400 190.22000 1.000 109.36000 503 VAL A N 1
ATOM 3127 C CA . VAL A 1 503 ? 210.67600 246.09900 191.00100 1.000 109.36000 503 VAL A CA 1
ATOM 3128 C C . VAL A 1 503 ? 211.52200 247.08900 190.20700 1.000 109.36000 503 VAL A C 1
ATOM 3129 O O . VAL A 1 503 ? 211.61300 246.96800 188.97100 1.000 109.36000 503 VAL A O 1
ATOM 3133 N N . PRO A 1 504 ? 212.12700 248.09600 190.85000 1.000 116.95000 504 PRO A N 1
ATOM 3134 C CA . PRO A 1 504 ? 212.89700 249.10000 190.09800 1.000 116.95000 504 PRO A CA 1
ATOM 3135 C C . PRO A 1 504 ? 214.26300 248.61200 189.64200 1.000 116.95000 504 PRO A C 1
ATOM 3136 O O . PRO A 1 504 ? 215.12100 249.42700 189.28700 1.000 116.95000 504 PRO A O 1
ATOM 3140 N N . ASN A 1 505 ? 214.48000 247.29500 189.67300 1.000 122.08000 505 ASN A N 1
ATOM 3141 C CA . ASN A 1 505 ? 215.73400 246.67800 189.24900 1.000 122.08000 505 ASN A CA 1
ATOM 3142 C C . ASN A 1 505 ? 216.88200 247.09300 190.15900 1.000 122.08000 505 ASN A C 1
ATOM 3143 O O . ASN A 1 505 ? 216.71200 247.19300 191.37900 1.000 122.08000 505 ASN A O 1
ATOM 3148 N N . GLY A 1 506 ? 218.05300 247.33700 189.57700 1.000 124.60000 506 GLY A N 1
ATOM 3149 C CA . GLY A 1 506 ? 219.23200 247.64300 190.35900 1.000 124.60000 506 GLY A CA 1
ATOM 3150 C C . GLY A 1 506 ? 220.51200 247.08700 189.77000 1.000 124.60000 506 GLY A C 1
ATOM 3151 O O . GLY A 1 506 ? 221.60300 247.37500 190.27300 1.000 124.60000 506 GLY A O 1
ATOM 3152 N N . GLY A 1 507 ? 220.40200 246.29000 188.71000 1.000 122.47000 507 GLY A N 1
ATOM 3153 C CA . GLY A 1 507 ? 221.59000 245.77900 188.05500 1.000 122.47000 507 GLY A CA 1
ATOM 3154 C C . GLY A 1 507 ? 221.46300 244.39000 187.46300 1.000 122.47000 507 GLY A C 1
ATOM 3155 O O . GLY A 1 507 ? 220.57500 244.13100 186.64400 1.000 122.47000 507 GLY A O 1
ATOM 3156 N N . GLU A 1 508 ? 222.36700 243.49600 187.86900 1.000 121.20000 508 GLU A N 1
ATOM 3157 C CA . GLU A 1 508 ? 222.47700 242.14800 187.32300 1.000 121.20000 508 GLU A CA 1
ATOM 3158 C C . GLU A 1 508 ? 222.73000 242.18500 185.82200 1.000 121.20000 508 GLU A C 1
ATOM 3159 O O . GLU A 1 508 ? 223.77000 242.67700 185.37400 1.000 121.20000 508 GLU A O 1
ATOM 3161 N N . LYS A 1 509 ? 221.78500 241.67000 185.03800 1.000 121.08000 509 LYS A N 1
ATOM 3162 C CA . LYS A 1 509 ? 221.92100 241.67200 183.58700 1.000 121.08000 509 LYS A CA 1
ATOM 3163 C C . LYS A 1 509 ? 220.55800 241.52900 182.92500 1.000 121.08000 509 LYS A C 1
ATOM 3164 O O . LYS A 1 509 ? 219.93800 240.46300 182.99000 1.000 121.08000 509 LYS A O 1
ATOM 3166 N N . LEU A 1 510 ? 220.08400 242.59500 182.28600 1.000 119.98000 510 LEU A N 1
ATOM 3167 C CA . LEU A 1 510 ? 218.79500 242.58100 181.61400 1.000 119.98000 510 LEU A CA 1
ATOM 3168 C C . LEU A 1 510 ? 218.96400 243.11700 180.20200 1.000 119.98000 510 LEU A C 1
ATOM 3169 O O . LEU A 1 510 ? 219.74300 244.04300 179.96100 1.000 119.98000 510 LEU A O 1
ATOM 3174 N N . SER A 1 511 ? 218.22700 242.52300 179.27100 1.000 116.22000 511 SER A N 1
ATOM 3175 C CA . SER A 1 511 ? 218.26400 242.99100 177.89600 1.000 116.22000 511 SER A CA 1
ATOM 3176 C C . SER A 1 511 ? 217.66000 244.39000 177.80600 1.000 116.22000 511 SER A C 1
ATOM 3177 O O . SER A 1 511 ? 216.67400 244.68700 178.48700 1.000 116.22000 511 SER A O 1
ATOM 3180 N N . PRO A 1 512 ? 218.24100 245.27900 176.99800 1.000 117.26000 512 PRO A N 1
ATOM 3181 C CA . PRO A 1 512 ? 217.62400 246.60500 176.82300 1.000 117.26000 512 PRO A CA 1
ATOM 3182 C C . PRO A 1 512 ? 216.22900 246.53600 176.22900 1.000 117.26000 512 PRO A C 1
ATOM 3183 O O . PRO A 1 512 ? 215.38900 247.39900 176.51300 1.000 117.26000 512 PRO A O 1
ATOM 3187 N N . LEU A 1 513 ? 215.96000 245.52000 175.40700 1.000 112.99000 513 LEU A N 1
ATOM 3188 C CA . LEU A 1 513 ? 214.67100 245.42400 174.73100 1.000 112.99000 513 LEU A CA 1
ATOM 3189 C C . LEU A 1 513 ? 213.55600 245.04700 175.69900 1.000 112.99000 513 LEU A C 1
ATOM 3190 O O . LEU A 1 513 ? 212.42700 245.53400 175.57300 1.000 112.99000 513 LEU A O 1
ATOM 3195 N N . VAL A 1 514 ? 213.85000 244.17500 176.66600 1.000 112.59000 514 VAL A N 1
ATOM 3196 C CA . VAL A 1 514 ? 212.80300 243.67200 177.55000 1.000 112.59000 514 VAL A CA 1
ATOM 3197 C C . VAL A 1 514 ? 212.32900 244.75100 178.51800 1.000 112.59000 514 VAL A C 1
ATOM 3198 O O . VAL A 1 514 ? 211.15900 244.76000 178.92100 1.000 112.59000 514 VAL A O 1
ATOM 3202 N N . THR A 1 515 ? 213.20800 245.67800 178.90100 1.000 119.02000 515 THR A N 1
ATOM 3203 C CA . THR A 1 515 ? 212.85400 246.67000 179.91100 1.000 119.02000 515 THR A CA 1
ATOM 3204 C C . THR A 1 515 ? 211.97200 247.77200 179.33200 1.000 119.02000 515 THR A C 1
ATOM 3205 O O . THR A 1 515 ? 210.84300 247.98200 179.79000 1.000 119.02000 515 THR A O 1
ATOM 3209 N N . CYS A 1 516 ? 212.47500 248.48000 178.31800 1.000 125.39000 516 CYS A N 1
ATOM 3210 C CA . CYS A 1 516 ? 211.80400 249.65600 177.75900 1.000 125.39000 516 CYS A CA 1
ATOM 3211 C C . CYS A 1 516 ? 211.55000 250.70600 178.83800 1.000 125.39000 516 CYS A C 1
ATOM 3212 O O . CYS A 1 516 ? 210.49900 251.35000 178.88100 1.000 125.39000 516 CYS A O 1
ATOM 3215 N N . GLY A 1 517 ? 212.52700 250.87800 179.71900 1.000 119.07000 517 GLY A N 1
ATOM 3216 C CA . GLY A 1 517 ? 212.42000 251.84700 180.78900 1.000 119.07000 517 GLY A CA 1
ATOM 3217 C C . GLY A 1 517 ? 213.55500 251.67100 181.77200 1.000 119.07000 517 GLY A C 1
ATOM 3218 O O . GLY A 1 517 ? 214.38800 250.76800 181.64500 1.000 119.07000 517 GLY A O 1
ATOM 3219 N N . LEU A 1 518 ? 213.57600 252.56000 182.76100 1.000 120.62000 518 LEU A N 1
ATOM 3220 C CA . LEU A 1 518 ? 214.60300 252.48300 183.79300 1.000 120.62000 518 LEU A CA 1
ATOM 3221 C C . LEU A 1 518 ? 214.26600 251.39500 184.81400 1.000 120.62000 518 LEU A C 1
ATOM 3222 O O . LEU A 1 518 ? 215.13800 250.57700 185.13100 1.000 120.62000 518 LEU A O 1
ATOM 3227 N N . PRO A 1 519 ? 213.04300 251.32900 185.35500 1.000 118.48000 519 PRO A N 1
ATOM 3228 C CA . PRO A 1 519 ? 212.69600 250.17100 186.19000 1.000 118.48000 519 PRO A CA 1
ATOM 3229 C C . PRO A 1 519 ? 212.43500 248.94800 185.32800 1.000 118.48000 519 PRO A C 1
ATOM 3230 O O . PRO A 1 519 ? 211.77700 249.02600 184.28700 1.000 118.48000 519 PRO A O 1
ATOM 3234 N N . VAL A 1 520 ? 212.95900 247.80400 185.77000 1.000 117.83000 520 VAL A N 1
ATOM 3235 C CA . VAL A 1 520 ? 212.72700 246.56700 185.03800 1.000 117.83000 520 VAL A CA 1
ATOM 3236 C C . VAL A 1 520 ? 211.25700 246.18600 185.16300 1.000 117.83000 520 VAL A C 1
ATOM 3237 O O . VAL A 1 520 ? 210.58200 246.52000 186.14700 1.000 117.83000 520 VAL A O 1
ATOM 3241 N N . VAL A 1 521 ? 210.75200 245.48400 184.15300 1.000 108.61000 521 VAL A N 1
ATOM 3242 C CA . VAL A 1 521 ? 209.33800 245.14400 184.06500 1.000 108.61000 521 VAL A CA 1
ATOM 3243 C C . VAL A 1 521 ? 209.05000 244.12600 185.16700 1.000 108.61000 521 VAL A C 1
ATOM 3244 O O . VAL A 1 521 ? 209.97600 243.60700 185.80000 1.000 108.61000 521 VAL A O 1
ATOM 3248 N N . GLY A 1 522 ? 207.77600 243.82300 185.39600 1.000 101.77000 522 GLY A N 1
ATOM 3249 C CA . GLY A 1 522 ? 207.31700 243.19800 186.61900 1.000 101.77000 522 GLY A CA 1
ATOM 3250 C C . GLY A 1 522 ? 207.59100 241.71600 186.76600 1.000 101.77000 522 GLY A C 1
ATOM 3251 O O . GLY A 1 522 ? 206.72700 240.88300 186.47900 1.000 101.77000 522 GLY A O 1
ATOM 3252 N N . LEU A 1 523 ? 208.82000 241.39100 187.16900 1.000 96.61000 523 LEU A N 1
ATOM 3253 C CA . LEU A 1 523 ? 209.22600 240.03100 187.50600 1.000 96.61000 523 LEU A CA 1
ATOM 3254 C C . LEU A 1 523 ? 208.12400 239.30000 188.26300 1.000 96.61000 523 LEU A C 1
ATOM 3255 O O . LEU A 1 523 ? 207.65200 239.76900 189.30100 1.000 96.61000 523 LEU A O 1
ATOM 3260 N N . ARG A 1 524 ? 207.71500 238.14600 187.73500 1.000 97.58000 524 ARG A N 1
ATOM 3261 C CA . ARG A 1 524 ? 206.50900 237.47600 188.20100 1.000 97.58000 524 ARG A CA 1
ATOM 3262 C C . ARG A 1 524 ? 206.70600 235.96800 188.28000 1.000 97.58000 524 ARG A C 1
ATOM 3263 O O . ARG A 1 524 ? 207.35400 235.36200 187.42400 1.000 97.58000 524 ARG A O 1
ATOM 3271 N N . MET A 1 525 ? 206.13500 235.37300 189.32900 1.000 101.50000 525 MET A N 1
ATOM 3272 C CA . MET A 1 525 ? 205.91300 233.93200 189.38400 1.000 101.50000 525 MET A CA 1
ATOM 3273 C C . MET A 1 525 ? 204.64700 233.58900 188.61300 1.000 101.50000 525 MET A C 1
ATOM 3274 O O . MET A 1 525 ? 203.58200 234.13600 188.92700 1.000 101.50000 525 MET A O 1
ATOM 3279 N N . PRO A 1 526 ? 204.70100 232.71100 187.62400 1.000 94.74000 526 PRO A N 1
ATOM 3280 C CA . PRO A 1 526 ? 203.47600 232.22600 186.98400 1.000 94.74000 526 PRO A CA 1
ATOM 3281 C C . PRO A 1 526 ? 202.78800 231.20600 187.88600 1.000 94.74000 526 PRO A C 1
ATOM 3282 O O . PRO A 1 526 ? 203.27300 230.86600 188.96200 1.000 94.74000 526 PRO A O 1
ATOM 3286 N N . ASP A 1 527 ? 201.63300 230.72300 187.43200 1.000 96.84000 527 ASP A N 1
ATOM 3287 C CA . ASP A 1 527 ? 200.85300 229.76200 188.20300 1.000 96.84000 527 ASP A CA 1
ATOM 3288 C C . ASP A 1 527 ? 200.82900 228.36400 187.60800 1.000 96.84000 527 ASP A C 1
ATOM 3289 O O . ASP A 1 527 ? 200.74200 227.39300 188.36100 1.000 96.84000 527 ASP A O 1
ATOM 3294 N N . ASN A 1 528 ? 200.90100 228.23400 186.28600 1.000 94.64000 528 ASN A N 1
ATOM 3295 C CA . ASN A 1 528 ? 200.89000 226.92000 185.65500 1.000 94.64000 528 ASN A CA 1
ATOM 3296 C C . ASN A 1 528 ? 202.15100 226.15600 186.03600 1.000 94.64000 528 ASN A C 1
ATOM 3297 O O . ASN A 1 528 ? 203.25900 226.56400 185.67600 1.000 94.64000 528 ASN A O 1
ATOM 3302 N N . ALA A 1 529 ? 201.97500 225.02900 186.73400 1.000 91.50000 529 ALA A N 1
ATOM 3303 C CA . ALA A 1 529 ? 203.10300 224.32900 187.34600 1.000 91.50000 529 ALA A CA 1
ATOM 3304 C C . ALA A 1 529 ? 204.18600 223.97700 186.33400 1.000 91.50000 529 ALA A C 1
ATOM 3305 O O . ALA A 1 529 ? 205.36900 223.91600 186.69000 1.000 91.50000 529 ALA A O 1
ATOM 3307 N N . THR A 1 530 ? 203.80800 223.74600 185.07500 1.000 91.13000 530 THR A N 1
ATOM 3308 C CA . THR A 1 530 ? 204.81100 223.51400 184.04200 1.000 91.13000 530 THR A CA 1
ATOM 3309 C C . THR A 1 530 ? 205.71700 224.72600 183.88300 1.000 91.13000 530 THR A C 1
ATOM 3310 O O . THR A 1 530 ? 206.93700 224.58500 183.73800 1.000 91.13000 530 THR A O 1
ATOM 3314 N N . ALA A 1 531 ? 205.13700 225.92800 183.91500 1.000 89.25000 531 ALA A N 1
ATOM 3315 C CA . ALA A 1 531 ? 205.94100 227.13900 183.80000 1.000 89.25000 531 ALA A CA 1
ATOM 3316 C C . ALA A 1 531 ? 206.89100 227.28900 184.98100 1.000 89.25000 531 ALA A C 1
ATOM 3317 O O . ALA A 1 531 ? 208.05900 227.64700 184.79900 1.000 89.25000 531 ALA A O 1
ATOM 3319 N N . ILE A 1 532 ? 206.41000 227.02400 186.20000 1.000 84.36000 532 ILE A N 1
ATOM 3320 C CA . ILE A 1 532 ? 207.28200 227.12300 187.36800 1.000 84.36000 532 ILE A CA 1
ATOM 3321 C C . ILE A 1 532 ? 208.42300 226.12000 187.27100 1.000 84.36000 532 ILE A C 1
ATOM 3322 O O . ILE A 1 532 ? 209.57900 226.44800 187.56100 1.000 84.36000 532 ILE A O 1
ATOM 3327 N N . ASP A 1 533 ? 208.12200 224.88400 186.86600 1.000 91.79000 533 ASP A N 1
ATOM 3328 C CA . ASP A 1 533 ? 209.17600 223.88600 186.71900 1.000 91.79000 533 ASP A CA 1
ATOM 3329 C C . ASP A 1 533 ? 210.19800 224.31700 185.67300 1.000 91.79000 533 ASP A C 1
ATOM 3330 O O . ASP A 1 533 ? 211.41200 224.22300 185.89900 1.000 91.79000 533 ASP A O 1
ATOM 3335 N N . LEU A 1 534 ? 209.72300 224.80900 184.52600 1.000 86.27000 534 LEU A N 1
ATOM 3336 C CA . LEU A 1 534 ? 210.63000 225.21800 183.46100 1.000 86.27000 534 LEU A CA 1
ATOM 3337 C C . LEU A 1 534 ? 211.51600 226.37600 183.90100 1.000 86.27000 534 LEU A C 1
ATOM 3338 O O . LEU A 1 534 ? 212.72100 226.38300 183.62500 1.000 86.27000 534 LEU A O 1
ATOM 3343 N N . ILE A 1 535 ? 210.94100 227.36100 184.59200 1.000 85.96000 535 ILE A N 1
ATOM 3344 C CA . ILE A 1 535 ? 211.72900 228.50600 185.03500 1.000 85.96000 535 ILE A CA 1
ATOM 3345 C C . ILE A 1 535 ? 212.71800 228.09400 186.11700 1.000 85.96000 535 ILE A C 1
ATOM 3346 O O . ILE A 1 535 ? 213.85900 228.57200 186.14600 1.000 85.96000 535 ILE A O 1
ATOM 3351 N N . ARG A 1 536 ? 212.30800 227.20000 187.02000 1.000 86.15000 536 ARG A N 1
ATOM 3352 C CA . ARG A 1 536 ? 213.22800 226.71500 188.04100 1.000 86.15000 536 ARG A CA 1
ATOM 3353 C C . ARG A 1 536 ? 214.41400 226.00700 187.40500 1.000 86.15000 536 ARG A C 1
ATOM 3354 O O . ARG A 1 536 ? 215.56300 226.21100 187.81300 1.000 86.15000 536 ARG A O 1
ATOM 3362 N N . ARG A 1 537 ? 214.15500 225.17200 186.39800 1.000 93.14000 537 ARG A N 1
ATOM 3363 C CA . ARG A 1 537 ? 215.24500 224.52500 185.68200 1.000 93.14000 537 ARG A CA 1
ATOM 3364 C C . ARG A 1 537 ? 215.95600 225.46700 184.72000 1.000 93.14000 537 ARG A C 1
ATOM 3365 O O . ARG A 1 537 ? 217.00000 225.09500 184.17600 1.000 93.14000 537 ARG A O 1
ATOM 3373 N N . ALA A 1 538 ? 215.42300 226.66700 184.50000 1.000 94.63000 538 ALA A N 1
ATOM 3374 C CA . ALA A 1 538 ? 216.03900 227.63400 183.60200 1.000 94.63000 538 ALA A CA 1
ATOM 3375 C C . ALA A 1 538 ? 217.13300 228.40100 184.34300 1.000 94.63000 538 ALA A C 1
ATOM 3376 O O . ALA A 1 538 ? 217.52600 228.05500 185.46100 1.000 94.63000 538 ALA A O 1
ATOM 3378 N N . GLY A 1 539 ? 217.63600 229.46500 183.72200 1.000 102.65000 539 GLY A N 1
ATOM 3379 C CA . GLY A 1 539 ? 218.72100 230.23600 184.29300 1.000 102.65000 539 GLY A CA 1
ATOM 3380 C C . GLY A 1 539 ? 218.27100 231.41700 185.12700 1.000 102.65000 539 GLY A C 1
ATOM 3381 O O . GLY A 1 539 ? 217.60400 231.24600 186.15100 1.000 102.65000 539 GLY A O 1
ATOM 3382 N N . VAL A 1 540 ? 218.64000 232.62600 184.69800 1.000 102.29000 540 VAL A N 1
ATOM 3383 C CA . VAL A 1 540 ? 218.31600 233.82200 185.46900 1.000 102.29000 540 VAL A CA 1
ATOM 3384 C C . VAL A 1 540 ? 216.81400 234.08900 185.44900 1.000 102.29000 540 VAL A C 1
ATOM 3385 O O . VAL A 1 540 ? 216.23500 234.52700 186.45000 1.000 102.29000 540 VAL A O 1
ATOM 3389 N N . GLY A 1 541 ? 216.16400 233.83000 184.32200 1.000 92.08000 541 GLY A N 1
ATOM 3390 C CA . GLY A 1 541 ? 214.74300 234.09200 184.20000 1.000 92.08000 541 GLY A CA 1
ATOM 3391 C C . GLY A 1 541 ? 214.30700 233.88400 182.76900 1.000 92.08000 541 GLY A C 1
ATOM 3392 O O . GLY A 1 541 ? 215.12400 233.66400 181.86900 1.000 92.08000 541 GLY A O 1
ATOM 3393 N N . VAL A 1 542 ? 212.99500 233.95800 182.56600 1.000 82.87000 542 VAL A N 1
ATOM 3394 C CA . VAL A 1 542 ? 212.38400 233.72700 181.26300 1.000 82.87000 542 VAL A CA 1
ATOM 3395 C C . VAL A 1 542 ? 211.55200 234.94800 180.90400 1.000 82.87000 542 VAL A C 1
ATOM 3396 O O . VAL A 1 542 ? 210.59300 235.28100 181.61100 1.000 82.87000 542 VAL A O 1
ATOM 3400 N N . ALA A 1 543 ? 211.91400 235.61000 179.80600 1.000 83.98000 543 ALA A N 1
ATOM 3401 C CA . ALA A 1 543 ? 211.18100 236.77700 179.31500 1.000 83.98000 543 ALA A CA 1
ATOM 3402 C C . ALA A 1 543 ? 210.19500 236.30400 178.25700 1.000 83.98000 543 ALA A C 1
ATOM 3403 O O . ALA A 1 543 ? 210.54100 236.13300 177.08800 1.000 83.98000 543 ALA A O 1
ATOM 3405 N N . ALA A 1 544 ? 208.94400 236.09800 178.66800 1.000 86.16000 544 ALA A N 1
ATOM 3406 C CA . ALA A 1 544 ? 207.90200 235.55000 177.80100 1.000 86.16000 544 ALA A CA 1
ATOM 3407 C C . ALA A 1 544 ? 206.75000 236.53900 177.70200 1.000 86.16000 544 ALA A C 1
ATOM 3408 O O . ALA A 1 544 ? 205.83300 236.52300 178.53800 1.000 86.16000 544 ALA A O 1
ATOM 3410 N N . PRO A 1 545 ? 206.75800 237.42300 176.70400 1.000 93.58000 545 PRO A N 1
ATOM 3411 C CA . PRO A 1 545 ? 205.65700 238.38400 176.56100 1.000 93.58000 545 PRO A CA 1
ATOM 3412 C C . PRO A 1 545 ? 204.30200 237.73200 176.33800 1.000 93.58000 545 PRO A C 1
ATOM 3413 O O . PRO A 1 545 ? 203.39300 237.88500 177.16000 1.000 93.58000 545 PRO A O 1
ATOM 3417 N N . SER A 1 546 ? 204.16900 236.98700 175.24300 1.000 102.30000 546 SER A N 1
ATOM 3418 C CA . SER A 1 546 ? 202.91400 236.35900 174.84800 1.000 102.30000 546 SER A CA 1
ATOM 3419 C C . SER A 1 546 ? 203.17200 235.56500 173.57500 1.000 102.30000 546 SER A C 1
ATOM 3420 O O . SER A 1 546 ? 204.26100 235.61700 172.99600 1.000 102.30000 546 SER A O 1
ATOM 3423 N N . ALA A 1 547 ? 202.14900 234.83200 173.14100 1.000 113.81000 547 ALA A N 1
ATOM 3424 C CA . ALA A 1 547 ? 202.15200 234.11900 171.86500 1.000 113.81000 547 ALA A CA 1
ATOM 3425 C C . ALA A 1 547 ? 201.00900 234.69200 171.03400 1.000 113.81000 547 ALA A C 1
ATOM 3426 O O . ALA A 1 547 ? 199.89800 234.15700 171.01900 1.000 113.81000 547 ALA A O 1
ATOM 3428 N N . ASN A 1 548 ? 201.29100 235.79200 170.33800 1.000 124.88000 548 ASN A N 1
ATOM 3429 C CA . ASN A 1 548 ? 200.26900 236.57200 169.64700 1.000 124.88000 548 ASN A CA 1
ATOM 3430 C C . ASN A 1 548 ? 200.75100 237.00700 168.26800 1.000 124.88000 548 ASN A C 1
ATOM 3431 O O . ASN A 1 548 ? 200.59200 238.16700 167.87400 1.000 124.88000 548 ASN A O 1
ATOM 3436 N N . LYS A 1 549 ? 201.34600 236.08000 167.51400 1.000 128.71000 549 LYS A N 1
ATOM 3437 C CA . LYS A 1 549 ? 201.87500 236.41800 166.19700 1.000 128.71000 549 LYS A CA 1
ATOM 3438 C C . LYS A 1 549 ? 200.80300 236.95400 165.25500 1.000 128.71000 549 LYS A C 1
ATOM 3439 O O . LYS A 1 549 ? 201.10200 237.81900 164.42500 1.000 128.71000 549 LYS A O 1
ATOM 3441 N N . SER A 1 550 ? 199.56900 236.47000 165.36500 1.000 138.30000 550 SER A N 1
ATOM 3442 C CA . SER A 1 550 ? 198.50000 236.95000 164.50400 1.000 138.30000 550 SER A CA 1
ATOM 3443 C C . SER A 1 550 ? 197.94700 238.27900 165.01700 1.000 138.30000 550 SER A C 1
ATOM 3444 O O . SER A 1 550 ? 198.26800 238.73600 166.11700 1.000 138.30000 550 SER A O 1
ATOM 3447 N N . GLY A 1 551 ? 197.10500 238.90500 164.19000 1.000 140.45000 551 GLY A N 1
ATOM 3448 C CA . GLY A 1 551 ? 196.48800 240.16100 164.58300 1.000 140.45000 551 GLY A CA 1
ATOM 3449 C C . GLY A 1 551 ? 195.56000 240.02400 165.77400 1.000 140.45000 551 GLY A C 1
ATOM 3450 O O . GLY A 1 551 ? 195.54100 240.88900 166.65400 1.000 140.45000 551 GLY A O 1
ATOM 3451 N N . ARG A 1 552 ? 194.78100 238.94700 165.81900 1.000 143.64000 552 ARG A N 1
ATOM 3452 C CA . ARG A 1 552 ? 193.92300 238.63500 166.96300 1.000 143.64000 552 ARG A CA 1
ATOM 3453 C C . ARG A 1 552 ? 194.51800 237.43200 167.67800 1.000 143.64000 552 ARG A C 1
ATOM 3454 O O . ARG A 1 552 ? 194.41900 236.29800 167.17500 1.000 143.64000 552 ARG A O 1
ATOM 3456 N N . PRO A 1 553 ? 195.16300 237.62900 168.83800 1.000 143.54000 553 PRO A N 1
ATOM 3457 C CA . PRO A 1 553 ? 195.93000 236.54500 169.46600 1.000 143.54000 553 PRO A CA 1
ATOM 3458 C C . PRO A 1 553 ? 195.17200 235.23700 169.63600 1.000 143.54000 553 PRO A C 1
ATOM 3459 O O . PRO A 1 553 ? 195.54700 234.22000 169.04300 1.000 143.54000 553 PRO A O 1
ATOM 3463 N N . SER A 1 554 ? 194.08400 235.27200 170.41300 1.000 143.60000 554 SER A N 1
ATOM 3464 C CA . SER A 1 554 ? 193.26700 234.11700 170.78300 1.000 143.60000 554 SER A CA 1
ATOM 3465 C C . SER A 1 554 ? 194.09000 232.84500 170.98500 1.000 143.60000 554 SER A C 1
ATOM 3466 O O . SER A 1 554 ? 193.76500 231.80900 170.39100 1.000 143.60000 554 SER A O 1
ATOM 3469 N N . PRO A 1 555 ? 195.16000 232.86900 171.80400 1.000 137.36000 555 PRO A N 1
ATOM 3470 C CA . PRO A 1 555 ? 196.01100 231.67400 171.91800 1.000 137.36000 555 PRO A CA 1
ATOM 3471 C C . PRO A 1 555 ? 195.30300 230.50400 172.58400 1.000 137.36000 555 PRO A C 1
ATOM 3472 O O . PRO A 1 555 ? 195.24000 229.40900 172.01800 1.000 137.36000 555 PRO A O 1
ATOM 3476 N N . THR A 1 556 ? 194.76800 230.73300 173.78600 1.000 135.60000 556 THR A N 1
ATOM 3477 C CA . THR A 1 556 ? 193.99600 229.74000 174.52700 1.000 135.60000 556 THR A CA 1
ATOM 3478 C C . THR A 1 556 ? 194.76600 228.43800 174.71500 1.000 135.60000 556 THR A C 1
ATOM 3479 O O . THR A 1 556 ? 195.68100 228.36100 175.54100 1.000 135.60000 556 THR A O 1
ATOM 3483 N N . CYS A 1 557 ? 194.40200 227.41300 173.94900 1.000 133.17000 557 CYS A N 1
ATOM 3484 C CA . CYS A 1 557 ? 194.98200 226.08900 174.11500 1.000 133.17000 557 CYS A CA 1
ATOM 3485 C C . CYS A 1 557 ? 196.30800 225.97100 173.37400 1.000 133.17000 557 CYS A C 1
ATOM 3486 O O . CYS A 1 557 ? 196.65500 226.80700 172.53500 1.000 133.17000 557 CYS A O 1
ATOM 3489 N N . ALA A 1 558 ? 197.05200 224.91000 173.69900 1.000 123.36000 558 ALA A N 1
ATOM 3490 C CA . ALA A 1 558 ? 198.32700 224.66500 173.03300 1.000 123.36000 558 ALA A CA 1
ATOM 3491 C C . ALA A 1 558 ? 198.13500 224.30700 171.56600 1.000 123.36000 558 ALA A C 1
ATOM 3492 O O . ALA A 1 558 ? 199.01800 224.57100 170.74100 1.000 123.36000 558 ALA A O 1
ATOM 3494 N N . GLN A 1 559 ? 196.99900 223.70200 171.22000 1.000 131.42000 559 GLN A N 1
ATOM 3495 C CA . GLN A 1 559 ? 196.74100 223.35400 169.82700 1.000 131.42000 559 GLN A CA 1
ATOM 3496 C C . GLN A 1 559 ? 196.64500 224.60300 168.95900 1.000 131.42000 559 GLN A C 1
ATOM 3497 O O . GLN A 1 559 ? 197.18800 224.64400 167.84800 1.000 131.42000 559 GLN A O 1
ATOM 3503 N N . HIS A 1 560 ? 195.96200 225.63700 169.45200 1.000 134.07000 560 HIS A N 1
ATOM 3504 C CA . HIS A 1 560 ? 195.79100 226.85400 168.66500 1.000 134.07000 560 HIS A CA 1
ATOM 3505 C C . HIS A 1 560 ? 197.12000 227.57100 168.45900 1.000 134.07000 560 HIS A C 1
ATOM 3506 O O . HIS A 1 560 ? 197.41000 228.05700 167.35900 1.000 134.07000 560 HIS A O 1
ATOM 3513 N N . VAL A 1 561 ? 197.94400 227.65300 169.50600 1.000 130.78000 561 VAL A N 1
ATOM 3514 C CA . VAL A 1 561 ? 199.23900 228.31200 169.35900 1.000 130.78000 561 VAL A CA 1
ATOM 3515 C C . VAL A 1 561 ? 200.15900 227.48800 168.46600 1.000 130.78000 561 VAL A C 1
ATOM 3516 O O . VAL A 1 561 ? 200.96500 228.04000 167.70800 1.000 130.78000 561 VAL A O 1
ATOM 3520 N N . ALA A 1 562 ? 200.05600 226.15800 168.53400 1.000 132.93000 562 ALA A N 1
ATOM 3521 C CA . ALA A 1 562 ? 200.81900 225.31800 167.61700 1.000 132.93000 562 ALA A CA 1
ATOM 3522 C C . ALA A 1 562 ? 200.39700 225.56400 166.17500 1.000 132.93000 562 A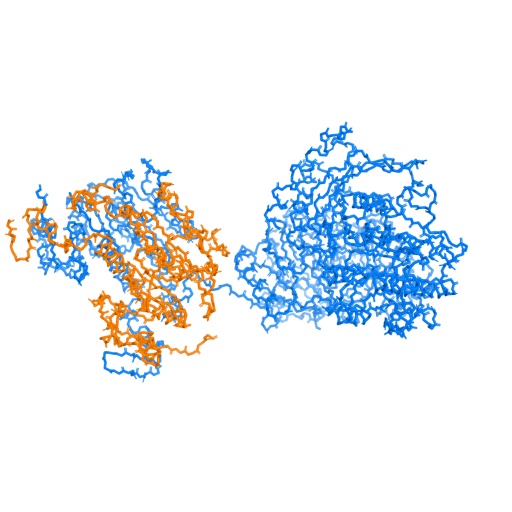LA A C 1
ATOM 3523 O O . ALA A 1 562 ? 201.23900 225.61200 165.27000 1.000 132.93000 562 ALA A O 1
ATOM 3525 N N . ALA A 1 563 ? 199.09100 225.71700 165.94200 1.000 133.42000 563 ALA A N 1
ATOM 3526 C CA . ALA A 1 563 ? 198.60800 226.04300 164.60400 1.000 133.42000 563 ALA A CA 1
ATOM 3527 C C . ALA A 1 563 ? 199.11200 227.40900 164.15300 1.000 133.42000 563 ALA A C 1
ATOM 3528 O O . ALA A 1 563 ? 199.45100 227.59800 162.98000 1.000 133.42000 563 ALA A O 1
ATOM 3530 N N . ASP A 1 564 ? 199.15900 228.37600 165.07200 1.000 132.37000 564 ASP A N 1
ATOM 3531 C CA . ASP A 1 564 ? 199.63400 229.70900 164.71800 1.000 132.37000 564 ASP A CA 1
ATOM 3532 C C . ASP A 1 564 ? 201.12800 229.71900 164.42300 1.000 132.37000 564 ASP A C 1
ATOM 3533 O O . ASP A 1 564 ? 201.61800 230.63000 163.74500 1.000 132.37000 564 ASP A O 1
ATOM 3538 N N . LEU A 1 565 ? 201.86500 228.72800 164.91700 1.000 129.83000 565 LEU A N 1
ATOM 3539 C CA . LEU A 1 565 ? 203.30800 228.63300 164.71900 1.000 129.83000 565 LEU A CA 1
ATOM 3540 C C . LEU A 1 565 ? 203.69800 227.31200 164.06400 1.000 129.83000 565 LEU A C 1
ATOM 3541 O O . LEU A 1 565 ? 204.63300 226.63800 164.49900 1.000 129.83000 565 LEU A O 1
ATOM 3546 N N . VAL A 1 566 ? 202.97300 226.92200 163.01200 1.000 133.26000 566 VAL A N 1
ATOM 3547 C CA . VAL A 1 566 ? 203.28600 225.67800 162.31300 1.000 133.26000 566 VAL A CA 1
ATOM 3548 C C . VAL A 1 566 ? 204.67800 225.74900 161.69300 1.000 133.26000 566 VAL A C 1
ATOM 3549 O O . VAL A 1 566 ? 205.46800 224.80200 161.78900 1.000 133.26000 566 VAL A O 1
ATOM 3553 N N . GLY A 1 567 ? 205.00000 226.86900 161.05200 1.000 127.40000 567 GLY A N 1
ATOM 3554 C CA . GLY A 1 567 ? 206.32900 227.05100 160.50500 1.000 127.40000 567 GLY A CA 1
ATOM 3555 C C . GLY A 1 567 ? 207.15400 228.02400 161.31800 1.000 127.40000 567 GLY A C 1
ATOM 3556 O O . GLY A 1 567 ? 206.99500 229.24100 161.19100 1.000 127.40000 567 GLY A O 1
ATOM 3557 N N . GLU A 1 568 ? 208.05500 227.49400 162.14100 1.000 124.28000 568 GLU A N 1
ATOM 3558 C CA . GLU A 1 568 ? 208.88700 228.30200 163.02300 1.000 124.28000 568 GLU A CA 1
ATOM 3559 C C . GLU A 1 568 ? 210.13400 227.50300 163.36500 1.000 124.28000 568 GLU A C 1
ATOM 3560 O O . GLU A 1 568 ? 210.19500 226.28900 163.15500 1.000 124.28000 568 GLU A O 1
ATOM 3566 N N . ARG A 1 569 ? 211.13200 228.19900 163.89800 1.000 116.90000 569 ARG A N 1
ATOM 3567 C CA . ARG A 1 569 ? 212.32100 227.56200 164.45900 1.000 116.90000 569 ARG A CA 1
ATOM 3568 C C . ARG A 1 569 ? 212.25500 227.77000 165.96900 1.000 116.90000 569 ARG A C 1
ATOM 3569 O O . ARG A 1 569 ? 212.83800 228.71000 166.51300 1.000 116.90000 569 ARG A O 1
ATOM 3577 N N . ILE A 1 570 ? 211.52700 226.88000 166.64200 1.000 106.81000 570 ILE A N 1
ATOM 3578 C CA . ILE A 1 570 ? 211.32600 226.92900 168.08200 1.000 106.81000 570 ILE A CA 1
ATOM 3579 C C . ILE A 1 570 ? 211.54200 225.52700 168.63000 1.000 106.81000 570 ILE A C 1
ATOM 3580 O O . ILE A 1 570 ? 211.46500 224.53300 167.90500 1.000 106.81000 570 ILE A O 1
ATOM 3585 N N . TRP A 1 571 ? 211.82100 225.45300 169.93100 1.000 104.89000 571 TRP A N 1
ATOM 3586 C CA . TRP A 1 571 ? 212.00000 224.14900 170.56000 1.000 104.89000 571 TRP A CA 1
ATOM 3587 C C . TRP A 1 571 ? 210.70100 223.35500 170.54900 1.000 104.89000 571 TRP A C 1
ATOM 3588 O O . TRP A 1 571 ? 210.69300 222.16200 170.22800 1.000 104.89000 571 TRP A O 1
ATOM 3599 N N . GLY A 1 572 ? 209.59700 223.99700 170.89700 1.000 101.16000 572 GLY A N 1
ATOM 3600 C CA . GLY A 1 572 ? 208.31800 223.32300 170.92400 1.000 101.16000 572 GLY A CA 1
ATOM 3601 C C . GLY A 1 572 ? 207.33900 224.06900 171.80800 1.000 101.16000 572 GLY A C 1
ATOM 3602 O O . GLY A 1 572 ? 207.61900 225.16100 172.29800 1.000 101.16000 572 GLY A O 1
ATOM 3603 N N . VAL A 1 573 ? 206.18000 223.44400 171.99800 1.000 106.19000 573 VAL A N 1
ATOM 3604 C CA . VAL A 1 573 ? 205.10100 223.99700 172.80500 1.000 106.19000 573 VAL A CA 1
ATOM 3605 C C . VAL A 1 573 ? 204.72500 222.97500 173.86600 1.000 106.19000 573 VAL A C 1
ATOM 3606 O O . VAL A 1 573 ? 204.44100 221.81700 173.54400 1.000 106.19000 573 VAL A O 1
ATOM 3610 N N . LEU A 1 574 ? 204.72900 223.39700 175.12600 1.000 104.07000 574 LEU A N 1
ATOM 3611 C CA . LEU A 1 574 ? 204.30200 222.51300 176.19700 1.000 104.07000 574 LEU A CA 1
ATOM 3612 C C . LEU A 1 574 ? 202.78100 222.39500 176.20900 1.000 104.07000 574 LEU A C 1
ATOM 3613 O O . LEU A 1 574 ? 202.06300 223.23100 175.65600 1.000 104.07000 574 LEU A O 1
ATOM 3618 N N . ASP A 1 575 ? 202.29400 221.33400 176.84400 1.000 117.76000 575 ASP A N 1
ATOM 3619 C CA . ASP A 1 575 ? 200.86000 221.08800 176.88200 1.000 117.76000 575 ASP A CA 1
ATOM 3620 C C . ASP A 1 575 ? 200.15600 222.11600 177.76100 1.000 117.76000 575 ASP A C 1
ATOM 3621 O O . ASP A 1 575 ? 200.65300 222.50900 178.82000 1.000 117.76000 575 ASP A O 1
ATOM 3626 N N . GLY A 1 576 ? 198.98000 222.54700 177.31000 1.000 117.51000 576 GLY A N 1
ATOM 3627 C CA . GLY A 1 576 ? 198.20400 223.53600 178.03200 1.000 117.51000 576 GLY A CA 1
ATOM 3628 C C . GLY A 1 576 ? 197.40400 222.94400 179.17400 1.000 117.51000 576 GLY A C 1
ATOM 3629 O O . GLY A 1 576 ? 196.66500 221.97300 178.98600 1.000 117.51000 576 GLY A O 1
ATOM 3630 N N . ARG A 1 577 ? 197.54200 223.52300 180.36500 1.000 125.13000 577 ARG A N 1
ATOM 3631 C CA . ARG A 1 577 ? 196.89400 223.01500 181.56600 1.000 125.13000 577 ARG A CA 1
ATOM 3632 C C . ARG A 1 577 ? 195.78500 223.92500 182.07900 1.000 125.13000 577 ARG A C 1
ATOM 3633 O O . ARG A 1 577 ? 195.44600 223.85800 183.26400 1.000 125.13000 577 ARG A O 1
ATOM 3641 N N . GLY A 1 578 ? 195.21400 224.77100 181.22500 1.000 129.92000 578 GLY A N 1
ATOM 3642 C CA . GLY A 1 578 ? 194.13600 225.63700 181.65900 1.000 129.92000 578 GLY A CA 1
ATOM 3643 C C . GLY A 1 578 ? 194.45200 227.11600 181.57900 1.000 129.92000 578 GLY A C 1
ATOM 3644 O O . GLY A 1 578 ? 193.96600 227.90600 182.39400 1.000 129.92000 578 GLY A O 1
ATOM 3645 N N . SER A 1 579 ? 195.26300 227.50500 180.60000 1.000 127.37000 579 SER A N 1
ATOM 3646 C CA . SER A 1 579 ? 195.64300 228.90200 180.39100 1.000 127.37000 579 SER A CA 1
ATOM 3647 C C . SER A 1 579 ? 194.49100 229.77400 179.89300 1.000 127.37000 579 SER A C 1
ATOM 3648 O O . SER A 1 579 ? 194.73100 230.95000 179.58300 1.000 127.37000 579 SER A O 1
ATOM 3651 N N . THR A 1 580 ? 193.26800 229.24300 179.80900 1.000 135.16000 580 THR A N 1
ATOM 3652 C CA . THR A 1 580 ? 192.14300 230.01000 179.28600 1.000 135.16000 580 THR A CA 1
ATOM 3653 C C . THR A 1 580 ? 191.77500 231.19200 180.17300 1.000 135.16000 580 THR A C 1
ATOM 3654 O O . THR A 1 580 ? 191.07100 232.09900 179.71500 1.000 135.16000 580 THR A O 1
ATOM 3658 N N . TYR A 1 581 ? 192.22900 231.20700 181.42500 1.000 135.53000 581 TYR A N 1
ATOM 3659 C CA . TYR A 1 581 ? 191.92200 232.30800 182.32900 1.000 135.53000 581 TYR A CA 1
ATOM 3660 C C . TYR A 1 581 ? 192.84900 233.48600 182.04900 1.000 135.53000 581 TYR A C 1
ATOM 3661 O O . TYR A 1 581 ? 193.65000 233.87700 182.90400 1.000 135.53000 581 TYR A O 1
ATOM 3670 N N . GLY A 1 582 ? 192.75000 234.05200 180.84900 1.000 131.40000 582 GLY A N 1
ATOM 3671 C CA . GLY A 1 582 ? 193.61300 235.14300 180.44200 1.000 131.40000 582 GLY A CA 1
ATOM 3672 C C . GLY A 1 582 ? 193.06400 236.51500 180.77400 1.000 131.40000 582 GLY A C 1
ATOM 3673 O O . GLY A 1 582 ? 192.65000 237.25800 179.88000 1.000 131.40000 582 GLY A O 1
ATOM 3674 N N . ILE A 1 583 ? 193.05600 236.86200 182.05700 1.000 132.54000 583 ILE A N 1
ATOM 3675 C CA . ILE A 1 583 ? 192.56300 238.15500 182.50800 1.000 132.54000 583 ILE A CA 1
ATOM 3676 C C . ILE A 1 583 ? 193.71200 239.04800 182.99200 1.000 132.54000 583 ILE A C 1
ATOM 3677 O O . ILE A 1 583 ? 193.47900 240.06000 183.65400 1.000 132.54000 583 ILE A O 1
ATOM 3682 N N . GLU A 1 584 ? 194.95400 238.68700 182.65700 1.000 131.80000 584 GLU A N 1
ATOM 3683 C CA . GLU A 1 584 ? 196.14900 239.45300 183.00300 1.000 131.80000 584 GLU A CA 1
ATOM 3684 C C . GLU A 1 584 ? 196.35800 239.52300 184.51100 1.000 131.80000 584 GLU A C 1
ATOM 3685 O O . GLU A 1 584 ? 195.62600 238.89000 185.27800 1.000 131.80000 584 GLU A O 1
ATOM 3691 N N . SER A 1 585 ? 197.36300 240.27800 184.93900 1.000 120.71000 585 SER A N 1
ATOM 3692 C CA . SER A 1 585 ? 197.75800 240.37600 186.33800 1.000 120.71000 585 SER A CA 1
ATOM 3693 C C . SER A 1 585 ? 197.69700 241.83100 186.79800 1.000 120.71000 585 SER A C 1
ATOM 3694 O O . SER A 1 585 ? 197.20900 242.71400 186.08900 1.000 120.71000 585 SER A O 1
ATOM 3697 N N . THR A 1 586 ? 198.19800 242.06900 188.00700 1.000 116.79000 586 THR A N 1
ATOM 3698 C CA . THR A 1 586 ? 198.21000 243.39000 188.62100 1.000 116.79000 586 THR A CA 1
ATOM 3699 C C . THR A 1 586 ? 199.64600 243.84500 188.83700 1.000 116.79000 586 THR A C 1
ATOM 3700 O O . THR A 1 586 ? 200.44600 243.12000 189.43600 1.000 116.79000 586 THR A O 1
ATOM 3704 N N . VAL A 1 587 ? 199.96300 245.04700 188.36600 1.000 110.81000 587 VAL A N 1
ATOM 3705 C CA . VAL A 1 587 ? 201.29000 245.62700 188.54100 1.000 110.81000 587 VAL A CA 1
ATOM 3706 C C . VAL A 1 587 ? 201.33900 246.31900 189.89600 1.000 110.81000 587 VAL A C 1
ATOM 3707 O O . VAL A 1 587 ? 200.45400 247.11300 190.23200 1.000 110.81000 587 VAL A O 1
ATOM 3711 N N . LEU A 1 588 ? 202.37600 246.01600 190.67600 1.000 115.76000 588 LEU A N 1
ATOM 3712 C CA . LEU A 1 588 ? 202.43400 246.36100 192.09500 1.000 115.76000 588 LEU A CA 1
ATOM 3713 C C . LEU A 1 588 ? 203.80400 246.95200 192.44200 1.000 115.76000 588 LEU A C 1
ATOM 3714 O O . LEU A 1 588 ? 204.52100 246.42800 193.29300 1.000 115.76000 588 LEU A O 1
ATOM 3719 N N . ASP A 1 589 ? 204.19300 248.00900 191.72600 1.000 117.31000 589 ASP A N 1
ATOM 3720 C CA . ASP A 1 589 ? 205.48000 248.67000 191.92300 1.000 117.31000 589 ASP A CA 1
ATOM 3721 C C . ASP A 1 589 ? 205.83200 248.75000 193.40200 1.000 117.31000 589 ASP A C 1
ATOM 3722 O O . ASP A 1 589 ? 205.07700 249.30500 194.20600 1.000 117.31000 589 ASP A O 1
ATOM 3727 N N . VAL A 1 590 ? 206.98700 248.18100 193.75500 1.000 118.93000 590 VAL A N 1
ATOM 3728 C CA . VAL A 1 590 ? 207.27900 247.87800 195.15200 1.000 118.93000 590 VAL A CA 1
ATOM 3729 C C . VAL A 1 590 ? 207.54500 249.14700 195.95000 1.000 118.93000 590 VAL A C 1
ATOM 3730 O O . VAL A 1 590 ? 206.99800 249.33100 197.04400 1.000 118.93000 590 VAL A O 1
ATOM 3734 N N . ALA A 1 591 ? 208.38700 250.03800 195.42600 1.000 119.75000 591 ALA A N 1
ATOM 3735 C CA . ALA A 1 591 ? 208.85100 251.18300 196.20100 1.000 119.75000 591 ALA A CA 1
ATOM 3736 C C . ALA A 1 591 ? 207.70700 252.10900 196.59200 1.000 119.75000 591 ALA A C 1
ATOM 3737 O O . ALA A 1 591 ? 207.36400 252.21200 197.77400 1.000 119.75000 591 ALA A O 1
ATOM 3739 N N . THR A 1 592 ? 207.10700 252.77900 195.61500 1.000 119.90000 592 THR A N 1
ATOM 3740 C CA . THR A 1 592 ? 206.01200 253.71000 195.88300 1.000 119.90000 592 THR A CA 1
ATOM 3741 C C . THR A 1 592 ? 204.66000 253.02000 195.71300 1.000 119.90000 592 THR A C 1
ATOM 3742 O O . THR A 1 592 ? 203.76900 253.52600 195.03500 1.000 119.90000 592 THR A O 1
ATOM 3746 N N . VAL A 1 593 ? 204.53200 251.86500 196.37700 1.000 118.40000 593 VAL A N 1
ATOM 3747 C CA . VAL A 1 593 ? 203.36600 250.97500 196.39700 1.000 118.40000 593 VAL A CA 1
ATOM 3748 C C . VAL A 1 593 ? 202.23800 251.38800 195.45500 1.000 118.40000 593 VAL A C 1
ATOM 3749 O O . VAL A 1 593 ? 201.07600 251.47900 195.86400 1.000 118.40000 593 VAL A O 1
ATOM 3753 N N . SER A 1 594 ? 202.56500 251.61400 194.18500 1.000 120.08000 594 SER A N 1
ATOM 3754 C CA . SER A 1 594 ? 201.60100 252.10700 193.20900 1.000 120.08000 594 SER A CA 1
ATOM 3755 C C . SER A 1 594 ? 201.02300 250.93700 192.42300 1.000 120.08000 594 SER A C 1
ATOM 3756 O O . SER A 1 594 ? 201.76900 250.09200 191.91600 1.000 120.08000 594 SER A O 1
ATOM 3759 N N . ILE A 1 595 ? 199.69900 250.89300 192.32300 1.000 123.44000 595 ILE A N 1
ATOM 3760 C CA . ILE A 1 595 ? 198.99400 249.84100 191.60200 1.000 123.44000 595 ILE A CA 1
ATOM 3761 C C . ILE A 1 595 ? 198.67000 250.36300 190.20900 1.000 123.44000 595 ILE A C 1
ATOM 3762 O O . ILE A 1 595 ? 197.79600 251.22000 190.04000 1.000 123.44000 595 ILE A O 1
ATOM 3767 N N . TYR A 1 596 ? 199.37800 249.84500 189.20900 1.000 122.02000 596 TYR A N 1
ATOM 3768 C CA . TYR A 1 596 ? 199.05900 250.08700 187.80800 1.000 122.02000 596 TYR A CA 1
ATOM 3769 C C . TYR A 1 596 ? 197.92000 249.16200 187.40200 1.000 122.02000 596 TYR A C 1
ATOM 3770 O O . TYR A 1 596 ? 197.20200 248.65400 188.27000 1.000 122.02000 596 TYR A O 1
ATOM 3779 N N . ARG A 1 597 ? 197.71900 248.98100 186.09600 1.000 125.78000 597 ARG A N 1
ATOM 3780 C CA . ARG A 1 597 ? 196.69300 248.09200 185.56000 1.000 125.78000 597 ARG A CA 1
ATOM 3781 C C . ARG A 1 597 ? 196.58000 246.81600 186.38300 1.000 125.78000 597 ARG A C 1
ATOM 3782 O O . ARG A 1 597 ? 197.55500 246.07400 186.54000 1.000 125.78000 597 ARG A O 1
ATOM 3790 N N . GLU A 1 598 ? 195.38600 246.56500 186.90900 1.000 126.15000 598 GLU A N 1
ATOM 3791 C CA . GLU A 1 598 ? 195.16100 245.53500 187.91100 1.000 126.15000 598 GLU A CA 1
ATOM 3792 C C . GLU A 1 598 ? 194.46900 244.32200 187.30500 1.000 126.15000 598 GLU A C 1
ATOM 3793 O O . GLU A 1 598 ? 193.90500 244.37900 186.20900 1.000 126.15000 598 GLU A O 1
ATOM 3799 N N . GLY A 1 599 ? 194.52000 243.21700 188.04400 1.000 126.47000 599 GLY A N 1
ATOM 3800 C CA . GLY A 1 599 ? 193.91400 241.98100 187.61400 1.000 126.47000 599 GLY A CA 1
ATOM 3801 C C . GLY A 1 599 ? 193.09900 241.31500 188.70400 1.000 126.47000 599 GLY A C 1
ATOM 3802 O O . GLY A 1 599 ? 192.22500 241.92700 189.32500 1.000 126.47000 599 GLY A O 1
ATOM 3803 N N . PRO A 1 600 ? 193.37500 240.03300 188.95600 1.000 127.04000 600 PRO A N 1
ATOM 3804 C CA . PRO A 1 600 ? 192.52000 239.28200 189.89000 1.000 127.04000 600 PRO A CA 1
ATOM 3805 C C . PRO A 1 600 ? 192.77800 239.60100 191.35000 1.000 127.04000 600 PRO A C 1
ATOM 3806 O O . PRO A 1 600 ? 191.84100 239.55900 192.15700 1.000 127.04000 600 PRO A O 1
ATOM 3810 N N . VAL A 1 601 ? 194.02200 239.91200 191.72000 1.000 132.18000 601 VAL A N 1
ATOM 3811 C CA . VAL A 1 601 ? 194.37500 239.97300 193.13600 1.000 132.18000 601 VAL A CA 1
ATOM 3812 C C . VAL A 1 601 ? 193.66000 241.12800 193.83200 1.000 132.18000 601 VAL A C 1
ATOM 3813 O O . VAL A 1 601 ? 193.21900 240.99200 194.98000 1.000 132.18000 601 VAL A O 1
ATOM 3817 N N . THR A 1 602 ? 193.54500 242.27900 193.15800 1.000 131.98000 602 THR A N 1
ATOM 3818 C CA . THR A 1 602 ? 192.83200 243.46200 193.64100 1.000 131.98000 602 THR A CA 1
ATOM 3819 C C . THR A 1 602 ? 193.56200 244.09600 194.82500 1.000 131.98000 602 THR A C 1
ATOM 3820 O O . THR A 1 602 ? 194.14800 243.39300 195.65500 1.000 131.98000 602 THR A O 1
ATOM 3824 N N . ALA A 1 603 ? 193.52900 245.42800 194.91600 1.000 132.63000 603 ALA A N 1
ATOM 3825 C CA . ALA A 1 603 ? 194.28800 246.14200 195.93700 1.000 132.63000 603 ALA A CA 1
ATOM 3826 C C . ALA A 1 603 ? 193.75500 245.93000 197.34800 1.000 132.63000 603 ALA A C 1
ATOM 3827 O O . ALA A 1 603 ? 194.46600 246.24700 198.31000 1.000 132.63000 603 ALA A O 1
ATOM 3829 N N . ASP A 1 604 ? 192.53700 245.40300 197.49800 1.000 136.35000 604 ASP A N 1
ATOM 3830 C CA . ASP A 1 604 ? 191.94700 245.26500 198.82700 1.000 136.35000 604 ASP A CA 1
ATOM 3831 C C . ASP A 1 604 ? 192.78300 244.34700 199.70900 1.000 136.35000 604 ASP A C 1
ATOM 3832 O O . ASP A 1 604 ? 193.03300 244.65100 200.88100 1.000 136.35000 604 ASP A O 1
ATOM 3837 N N . ASP A 1 605 ? 193.23000 243.21500 199.16200 1.000 134.51000 605 ASP A N 1
ATOM 3838 C CA . ASP A 1 605 ? 194.05100 242.29700 199.94000 1.000 134.51000 605 ASP A CA 1
ATOM 3839 C C . ASP A 1 605 ? 195.53200 242.64600 199.87100 1.000 134.51000 605 ASP A C 1
ATOM 3840 O O . ASP A 1 605 ? 196.30000 242.19800 200.72900 1.000 134.51000 605 ASP A O 1
ATOM 3845 N N . ILE A 1 606 ? 195.94700 243.43300 198.87500 1.000 128.98000 606 ILE A N 1
ATOM 3846 C CA . ILE A 1 606 ? 197.26900 244.04400 198.91500 1.000 128.98000 606 ILE A CA 1
ATOM 3847 C C . ILE A 1 606 ? 197.36300 245.04700 200.05400 1.000 128.98000 606 ILE A C 1
ATOM 3848 O O . ILE A 1 606 ? 198.46400 245.35500 200.52600 1.000 128.98000 606 ILE A O 1
ATOM 3853 N N . SER A 1 607 ? 196.22400 245.54500 200.52800 1.000 132.40000 607 SER A N 1
ATOM 3854 C CA . SER A 1 607 ? 196.16800 246.50000 201.63200 1.000 132.40000 607 SER A CA 1
ATOM 3855 C C . SER A 1 607 ? 195.97800 245.80300 202.96800 1.000 132.40000 607 SER A C 1
ATOM 3856 O O . SER A 1 607 ? 195.27900 246.30800 203.85100 1.000 132.40000 607 SER A O 1
ATOM 3859 N N . ARG A 1 608 ? 196.58100 244.61900 203.11800 1.000 126.30000 608 ARG A N 1
ATOM 3860 C CA . ARG A 1 608 ? 196.47300 243.85300 204.35700 1.000 126.30000 608 ARG A CA 1
ATOM 3861 C C . ARG A 1 608 ? 196.89800 244.67400 205.56900 1.000 126.30000 608 ARG A C 1
ATOM 3862 O O . ARG A 1 608 ? 196.35200 244.49500 206.66300 1.000 126.30000 608 ARG A O 1
ATOM 3870 N N . ALA A 1 609 ? 197.86200 245.57600 205.39500 1.000 130.52000 609 ALA A N 1
ATOM 3871 C CA . ALA A 1 609 ? 198.33200 246.46600 206.44800 1.000 130.52000 609 ALA A CA 1
ATOM 3872 C C . ALA A 1 609 ? 198.27400 247.91100 205.98000 1.000 130.52000 609 ALA A C 1
ATOM 3873 O O . ALA A 1 609 ? 199.16500 248.71600 206.26800 1.000 130.52000 609 ALA A O 1
ATOM 3875 N N . LEU A 1 610 ? 197.21600 248.24900 205.24000 1.000 137.67000 610 LEU A N 1
ATOM 3876 C CA . LEU A 1 610 ? 196.99700 249.59100 204.71000 1.000 137.67000 610 LEU A CA 1
ATOM 3877 C C . LEU A 1 610 ? 198.16000 250.04100 203.83500 1.000 137.67000 610 LEU A C 1
ATOM 3878 O O . LEU A 1 610 ? 198.34400 249.52900 202.72600 1.000 137.67000 610 LEU A O 1
ATOM 3880 N N . ASP A 1 611 ? 198.93500 251.01200 204.32700 1.000 140.85000 611 ASP A N 1
ATOM 3881 C CA . ASP A 1 611 ? 200.08000 251.57400 203.61600 1.000 140.85000 611 ASP A CA 1
ATOM 3882 C C . ASP A 1 611 ? 199.66200 252.22100 202.30000 1.000 140.85000 611 ASP A C 1
ATOM 3883 O O . ASP A 1 611 ? 200.50600 252.47900 201.43500 1.000 140.85000 611 ASP A O 1
ATOM 3888 N N . GLY A 1 612 ? 198.36700 252.48900 202.14000 1.000 142.04000 612 GLY A N 1
ATOM 3889 C CA . GLY A 1 612 ? 197.86600 253.14400 200.94800 1.000 142.04000 612 GLY A CA 1
ATOM 3890 C C . GLY A 1 612 ? 197.78200 252.23300 199.74100 1.000 142.04000 612 GLY A C 1
ATOM 3891 O O . GLY A 1 612 ? 198.62800 251.35300 199.55900 1.000 142.04000 612 GLY A O 1
ATOM 3892 N N . ALA A 1 613 ? 196.76500 252.43500 198.90500 1.000 137.24000 613 ALA A N 1
ATOM 3893 C CA . ALA A 1 613 ? 196.58500 251.67100 197.67000 1.000 137.24000 613 ALA A CA 1
ATOM 3894 C C . ALA A 1 613 ? 196.34900 252.63200 196.51000 1.000 137.24000 613 ALA A C 1
ATOM 3895 O O . ALA A 1 613 ? 195.22900 252.74500 195.99800 1.000 137.24000 613 ALA A O 1
ATOM 3897 N N . PRO A 1 614 ? 197.38800 253.34500 196.07100 1.000 130.62000 614 PRO A N 1
ATOM 3898 C CA . PRO A 1 614 ? 197.21800 254.28500 194.95400 1.000 130.62000 614 PRO A CA 1
ATOM 3899 C C . PRO A 1 614 ? 196.95900 253.54900 193.64800 1.000 130.62000 614 PRO A C 1
ATOM 3900 O O . PRO A 1 614 ? 197.66800 252.60200 193.29900 1.000 130.62000 614 PRO A O 1
ATOM 3904 N N . VAL A 1 615 ? 195.93900 253.99900 192.92300 1.000 134.20000 615 VAL A N 1
ATOM 3905 C CA . VAL A 1 615 ? 195.57100 253.44300 191.62700 1.000 134.20000 615 VAL A CA 1
ATOM 3906 C C . VAL A 1 615 ? 195.76900 254.52400 190.57500 1.000 134.20000 615 VAL A C 1
ATOM 3907 O O . VAL A 1 615 ? 195.23500 255.63100 190.70800 1.000 134.20000 615 VAL A O 1
ATOM 3911 N N . ASP A 1 616 ? 196.53300 254.20300 189.53600 1.000 137.94000 616 ASP A N 1
ATOM 3912 C CA . ASP A 1 616 ? 196.81300 255.16000 188.47300 1.000 137.94000 616 ASP A CA 1
ATOM 3913 C C . ASP A 1 616 ? 196.19300 254.70300 187.15700 1.000 137.94000 616 ASP A C 1
ATOM 3914 O O . ASP A 1 616 ? 196.37000 253.55800 186.74200 1.000 137.94000 616 ASP A O 1
ATOM 3919 N N . ARG A 1 638 ? 190.08100 232.39500 189.34100 1.000 110.93000 638 ARG A N 1
ATOM 3920 C CA . ARG A 1 638 ? 190.37600 231.29900 190.25500 1.000 110.93000 638 ARG A CA 1
ATOM 3921 C C . ARG A 1 638 ? 191.85900 231.26300 190.60300 1.000 110.93000 638 ARG A C 1
ATOM 3922 O O . ARG A 1 638 ? 192.51200 232.30300 190.68800 1.000 110.93000 638 ARG A O 1
ATOM 3924 N N . HIS A 1 639 ? 192.38400 230.06000 190.80300 1.000 100.46000 639 HIS A N 1
ATOM 3925 C CA . HIS A 1 639 ? 193.78600 229.86700 191.15000 1.000 100.46000 639 HIS A CA 1
ATOM 3926 C C . HIS A 1 639 ? 194.19400 228.46300 190.71800 1.000 100.46000 639 HIS A C 1
ATOM 3927 O O . HIS A 1 639 ? 193.43300 227.75600 190.04800 1.000 100.46000 639 HIS A O 1
ATOM 3934 N N . TYR A 1 640 ? 195.40000 228.05800 191.10300 1.000 91.46000 640 TYR A N 1
ATOM 3935 C CA . TYR A 1 640 ? 195.87800 226.72200 190.78500 1.000 91.46000 640 TYR A CA 1
ATOM 3936 C C . TYR A 1 640 ? 195.09400 225.67400 191.56500 1.000 91.46000 640 TYR A C 1
ATOM 3937 O O . TYR A 1 640 ? 194.62800 225.91600 192.68100 1.000 91.46000 640 TYR A O 1
ATOM 3946 N N . ALA A 1 641 ? 194.94900 224.49600 190.96300 1.000 91.34000 641 ALA A N 1
ATOM 3947 C CA . ALA A 1 641 ? 194.20500 223.41400 191.59300 1.000 91.34000 641 ALA A CA 1
ATOM 3948 C C . ALA A 1 641 ? 194.73300 222.06100 191.13200 1.000 91.34000 641 ALA A C 1
ATOM 3949 O O . ALA A 1 641 ? 194.45900 221.63900 190.00100 1.000 91.34000 641 ALA A O 1
ATOM 3951 N N . PRO A 1 642 ? 195.49900 221.36300 191.96800 1.000 81.41000 642 PRO A N 1
ATOM 3952 C CA . PRO A 1 642 ? 195.94500 220.01400 191.60400 1.000 81.41000 642 PRO A CA 1
ATOM 3953 C C . PRO A 1 642 ? 194.76400 219.06800 191.45000 1.000 81.41000 642 PRO A C 1
ATOM 3954 O O . PRO A 1 642 ? 193.78000 219.14200 192.18800 1.000 81.41000 642 PRO A O 1
ATOM 3958 N N . ASP A 1 643 ? 194.87000 218.16900 190.46900 1.000 74.36000 643 ASP A N 1
ATOM 3959 C CA . ASP A 1 643 ? 193.82500 217.16700 190.28400 1.000 74.36000 643 ASP A CA 1
ATOM 3960 C C . ASP A 1 643 ? 193.82600 216.15600 191.42200 1.000 74.36000 643 ASP A C 1
ATOM 3961 O O . ASP A 1 643 ? 192.76100 215.75400 191.90600 1.000 74.36000 643 ASP A O 1
ATOM 3963 N N . THR A 1 644 ? 195.00700 215.73600 191.86300 1.000 75.73000 644 THR A N 1
ATOM 3964 C CA . THR A 1 644 ? 195.12400 214.79600 192.96500 1.000 75.73000 644 THR A CA 1
ATOM 3965 C C . THR A 1 644 ? 194.86300 215.50300 194.29100 1.000 75.73000 644 THR A C 1
ATOM 3966 O O . THR A 1 644 ? 195.18300 216.68200 194.46400 1.000 75.73000 644 THR A O 1
ATOM 3970 N N . ASP A 1 645 ? 194.27100 214.77000 195.23000 1.000 75.39000 645 ASP A N 1
ATOM 3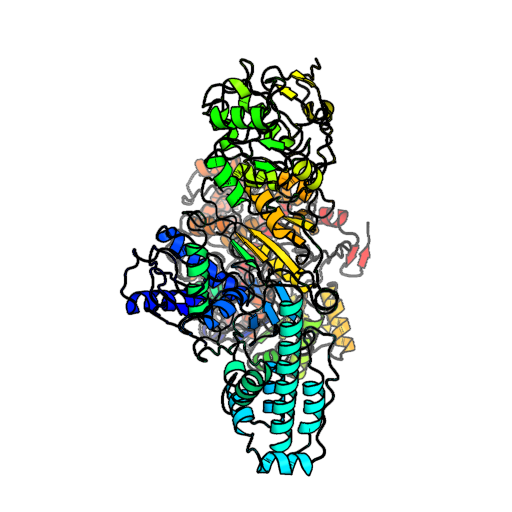971 C CA . ASP A 1 645 ? 193.91800 215.31900 196.53800 1.000 75.39000 645 ASP A CA 1
ATOM 3972 C C . ASP A 1 645 ? 195.19200 215.51500 197.35000 1.000 75.39000 645 ASP A C 1
ATOM 3973 O O . ASP A 1 645 ? 195.65700 214.59900 198.03100 1.000 75.39000 645 ASP A O 1
ATOM 3978 N N . VAL A 1 646 ? 195.75500 216.71500 197.28900 1.000 70.82000 646 VAL A N 1
ATOM 3979 C CA . VAL A 1 646 ? 196.97000 217.02600 198.03000 1.000 70.82000 646 VAL A CA 1
ATOM 3980 C C . VAL A 1 646 ? 196.62400 217.26800 199.49100 1.000 70.82000 646 VAL A C 1
ATOM 3981 O O . VAL A 1 646 ? 195.67900 217.99300 199.81800 1.000 70.82000 646 VAL A O 1
ATOM 3985 N N . THR A 1 647 ? 197.39500 216.65200 200.38400 1.000 70.28000 647 THR A N 1
ATOM 3986 C CA . THR A 1 647 ? 197.19000 216.79000 201.82000 1.000 70.28000 647 THR A CA 1
ATOM 3987 C C . THR A 1 647 ? 198.51500 217.16700 202.46200 1.000 70.28000 647 THR A C 1
ATOM 3988 O O . THR A 1 647 ? 199.52500 216.49500 202.23800 1.000 70.28000 647 THR A O 1
ATOM 3992 N N . VAL A 1 648 ? 198.51300 218.23400 203.25300 1.000 71.51000 648 VAL A N 1
ATOM 3993 C CA . VAL A 1 648 ? 199.71700 218.69500 203.93400 1.000 71.51000 648 VAL A CA 1
ATOM 3994 C C . VAL A 1 648 ? 199.74500 218.08500 205.32900 1.000 71.51000 648 VAL A C 1
ATOM 3995 O O . VAL A 1 648 ? 198.79100 218.23100 206.10000 1.000 71.51000 648 VAL A O 1
ATOM 3999 N N . VAL A 1 649 ? 200.83800 217.40400 205.65300 1.000 76.16000 649 VAL A N 1
ATOM 4000 C CA . VAL A 1 649 ? 201.00500 216.74800 206.94300 1.000 76.16000 649 VAL A CA 1
ATOM 4001 C C . VAL A 1 649 ? 201.91000 217.61400 207.80600 1.000 76.16000 649 VAL A C 1
ATOM 4002 O O . VAL A 1 649 ? 203.08900 217.80800 207.48400 1.000 76.16000 649 VAL A O 1
ATOM 4006 N N . HIS A 1 650 ? 201.36500 218.13000 208.90200 1.000 80.43000 650 HIS A N 1
ATOM 4007 C CA . HIS A 1 650 ? 202.10900 218.96900 209.83000 1.000 80.43000 650 HIS A CA 1
ATOM 4008 C C . HIS A 1 650 ? 202.55200 218.13100 211.02100 1.000 80.43000 650 HIS A C 1
ATOM 4009 O O . HIS A 1 650 ? 201.72200 217.50800 211.69000 1.000 80.43000 650 HIS A O 1
ATOM 4016 N N . GLY A 1 651 ? 203.84300 218.11800 211.27700 1.000 81.86000 651 GLY A N 1
ATOM 4017 C CA . GLY A 1 651 ? 204.38300 217.34400 212.37200 1.000 81.86000 651 GLY A CA 1
ATOM 4018 C C . GLY A 1 651 ? 205.78600 216.86900 212.03900 1.000 81.86000 651 GLY A C 1
ATOM 4019 O O . GLY A 1 651 ? 206.52200 217.53900 211.31800 1.000 81.86000 651 GLY A O 1
ATOM 4020 N N . THR A 1 652 ? 206.12800 215.70700 212.58100 1.000 86.53000 652 THR A N 1
ATOM 4021 C CA . THR A 1 652 ? 207.43800 215.10800 212.39200 1.000 86.53000 652 THR A CA 1
ATOM 4022 C C . THR A 1 652 ? 207.38000 214.01900 211.32600 1.000 86.53000 652 THR A C 1
ATOM 4023 O O . THR A 1 652 ? 206.32000 213.68800 210.79000 1.000 86.53000 652 THR A O 1
ATOM 4027 N N . LEU A 1 653 ? 208.55300 213.46100 211.02000 1.000 83.37000 653 LEU A N 1
ATOM 4028 C CA . LEU A 1 653 ? 208.62700 212.38100 210.04200 1.000 83.37000 653 LEU A CA 1
ATOM 4029 C C . LEU A 1 653 ? 207.86100 211.15600 210.51900 1.000 83.37000 653 LEU A C 1
ATOM 4030 O O . LEU A 1 653 ? 207.26700 210.43000 209.71200 1.000 83.37000 653 LEU A O 1
ATOM 4035 N N . GLY A 1 654 ? 207.87000 210.90700 211.82900 1.000 83.57000 654 GLY A N 1
ATOM 4036 C CA . GLY A 1 654 ? 207.13200 209.77400 212.35900 1.000 83.57000 654 GLY A CA 1
ATOM 4037 C C . GLY A 1 654 ? 205.64400 209.86800 212.08900 1.000 83.57000 654 GLY A C 1
ATOM 4038 O O . GLY A 1 654 ? 205.00700 208.88000 211.71100 1.000 83.57000 654 GLY A O 1
ATOM 4039 N N . PHE A 1 655 ? 205.06800 211.05700 212.27500 1.000 77.42000 655 PHE A N 1
ATOM 4040 C CA . PHE A 1 655 ? 203.65400 211.23500 211.97100 1.000 77.42000 655 PHE A CA 1
ATOM 4041 C C . PHE A 1 655 ? 203.38500 211.05300 210.48600 1.000 77.42000 655 PHE A C 1
ATOM 4042 O O . PHE A 1 655 ? 202.34400 210.51200 210.10300 1.000 77.42000 655 PHE A O 1
ATOM 4050 N N . LEU A 1 656 ? 204.30600 211.50800 209.63400 1.000 75.26000 656 LEU A N 1
ATOM 4051 C CA . LEU A 1 656 ? 204.13400 211.31500 208.19800 1.000 75.26000 656 LEU A CA 1
ATOM 4052 C C . LEU A 1 656 ? 204.11000 209.83300 207.84700 1.000 75.26000 656 LEU A C 1
ATOM 4053 O O . LEU A 1 656 ? 203.25300 209.37900 207.08300 1.000 75.26000 656 LEU A O 1
ATOM 4058 N N . ASN A 1 657 ? 205.04200 209.05900 208.40900 1.000 80.89000 657 ASN A N 1
ATOM 4059 C CA . ASN A 1 657 ? 205.06500 207.62400 208.14300 1.000 80.89000 657 ASN A CA 1
ATOM 4060 C C . ASN A 1 657 ? 203.80800 206.94400 208.67100 1.000 80.89000 657 ASN A C 1
ATOM 4061 O O . ASN A 1 657 ? 203.24800 206.05800 208.01100 1.000 80.89000 657 ASN A O 1
ATOM 4066 N N . ALA A 1 658 ? 203.35400 207.33700 209.86400 1.000 80.10000 658 ALA A N 1
ATOM 4067 C CA . ALA A 1 658 ? 202.13400 206.75700 210.41400 1.000 80.10000 658 ALA A CA 1
ATOM 4068 C C . ALA A 1 658 ? 200.93400 207.06800 209.53200 1.000 80.10000 658 ALA A C 1
ATOM 4069 O O . ALA A 1 658 ? 200.09000 206.19800 209.28800 1.000 80.10000 658 ALA A O 1
ATOM 4071 N N . THR A 1 659 ? 200.84100 208.30800 209.04700 1.000 77.87000 659 THR A N 1
ATOM 4072 C CA . THR A 1 659 ? 199.75400 208.67500 208.14900 1.000 77.87000 659 THR A CA 1
ATOM 4073 C C . THR A 1 659 ? 199.81600 207.87200 206.86000 1.000 77.87000 659 THR A C 1
ATOM 4074 O O . THR A 1 659 ? 198.78800 207.39200 206.37100 1.000 77.87000 659 THR A O 1
ATOM 4078 N N . VAL A 1 660 ? 201.01700 207.70500 206.30100 1.000 74.84000 660 VAL A N 1
ATOM 4079 C CA . VAL A 1 660 ? 201.16800 206.92600 205.07500 1.000 74.84000 660 VAL A CA 1
ATOM 4080 C C . VAL A 1 660 ? 200.68300 205.49900 205.28900 1.000 74.84000 660 VAL A C 1
ATOM 4081 O O . VAL A 1 660 ? 199.89000 204.97200 204.50200 1.000 74.84000 660 VAL A O 1
ATOM 4085 N N . ARG A 1 661 ? 201.14100 204.85900 206.36600 1.000 79.71000 661 ARG A N 1
ATOM 4086 C CA . ARG A 1 661 ? 200.75900 203.47100 206.61100 1.000 79.71000 661 ARG A CA 1
ATOM 4087 C C . ARG A 1 661 ? 199.25800 203.34400 206.83900 1.000 79.71000 661 ARG A C 1
ATOM 4088 O O . ARG A 1 661 ? 198.59600 202.48600 206.23900 1.000 79.71000 661 ARG A O 1
ATOM 4096 N N . SER A 1 662 ? 198.69700 204.20400 207.69300 1.000 81.05000 662 SER A N 1
ATOM 4097 C CA . SER A 1 662 ? 197.27700 204.11100 208.00900 1.000 81.05000 662 SER A CA 1
ATOM 4098 C C . SER A 1 662 ? 196.41600 204.36700 206.78100 1.000 81.05000 662 SER A C 1
ATOM 4099 O O . SER A 1 662 ? 195.43600 203.65300 206.54300 1.000 81.05000 662 SER A O 1
ATOM 4102 N N . MET A 1 663 ? 196.77000 205.37300 205.98100 1.000 79.68000 663 MET A N 1
ATOM 4103 C CA . MET A 1 663 ? 195.96200 205.72400 204.82300 1.000 79.68000 663 MET A CA 1
ATOM 4104 C C . MET A 1 663 ? 196.13200 204.72500 203.68700 1.000 79.68000 663 MET A C 1
ATOM 4105 O O . MET A 1 663 ? 195.20100 204.52600 202.90000 1.000 79.68000 663 MET A O 1
ATOM 4110 N N . ARG A 1 664 ? 197.30000 204.08600 203.58500 1.000 75.96000 664 ARG A N 1
ATOM 4111 C CA . ARG A 1 664 ? 197.45900 202.99600 202.63200 1.000 75.96000 664 ARG A CA 1
ATOM 4112 C C . ARG A 1 664 ? 196.63200 201.78800 203.04800 1.000 75.96000 664 ARG A C 1
ATOM 4113 O O . ARG A 1 664 ? 196.04800 201.10600 202.19800 1.000 75.96000 664 ARG A O 1
ATOM 4121 N N . ASP A 1 665 ? 196.56900 201.50700 204.35200 1.000 83.24000 665 ASP A N 1
ATOM 4122 C CA . ASP A 1 665 ? 195.72700 200.41800 204.83200 1.000 83.24000 665 ASP A CA 1
ATOM 4123 C C . ASP A 1 665 ? 194.24900 200.66900 204.56200 1.000 83.24000 665 ASP A C 1
ATOM 4124 O O . ASP A 1 665 ? 193.48000 199.71000 204.44500 1.000 83.24000 665 ASP A O 1
ATOM 4129 N N . ARG A 1 666 ? 193.83600 201.93400 204.45400 1.000 86.50000 666 ARG A N 1
ATOM 4130 C CA . ARG A 1 666 ? 192.45100 202.25700 204.13600 1.000 86.50000 666 ARG A CA 1
ATOM 4131 C C . ARG A 1 666 ? 192.08600 201.93800 202.69300 1.000 86.50000 666 ARG A C 1
ATOM 4132 O O . ARG A 1 666 ? 190.90400 202.01100 202.34200 1.000 86.50000 666 ARG A O 1
ATOM 4140 N N . GLY A 1 667 ? 193.06100 201.59400 201.85500 1.000 79.95000 667 GLY A N 1
ATOM 4141 C CA . GLY A 1 667 ? 192.83600 201.29200 200.45900 1.000 79.95000 667 GLY A CA 1
ATOM 4142 C C . GLY A 1 667 ? 193.29800 202.37400 199.50900 1.000 79.95000 667 GLY A C 1
ATOM 4143 O O . GLY A 1 667 ? 193.59000 202.07300 198.34400 1.000 79.95000 667 GLY A O 1
ATOM 4144 N N . LEU A 1 668 ? 193.36900 203.62000 199.96600 1.000 79.19000 668 LEU A N 1
ATOM 4145 C CA . LEU A 1 668 ? 193.90700 204.68800 199.13700 1.000 79.19000 668 LEU A CA 1
ATOM 4146 C C . LEU A 1 668 ? 195.40100 204.48300 198.92400 1.000 79.19000 668 LEU A C 1
ATOM 4147 O O . LEU A 1 668 ? 196.12200 204.06700 199.83300 1.000 79.19000 668 LEU A O 1
ATOM 4152 N N . ARG A 1 669 ? 195.86400 204.77200 197.71300 1.000 69.50000 669 ARG A N 1
ATOM 4153 C CA . ARG A 1 669 ? 197.28400 204.72600 197.39400 1.000 69.50000 669 ARG A CA 1
ATOM 4154 C C . ARG A 1 669 ? 197.84400 206.14200 197.44300 1.000 69.50000 669 ARG A C 1
ATOM 4155 O O . ARG A 1 669 ? 197.22000 207.08100 196.93800 1.000 69.50000 669 ARG A O 1
ATOM 4163 N N . VAL A 1 670 ? 199.00400 206.29300 198.07300 1.000 70.07000 670 VAL A N 1
ATOM 4164 C CA . VAL A 1 670 ? 199.51000 207.60000 198.46700 1.000 70.07000 670 VAL A CA 1
ATOM 4165 C C . VAL A 1 670 ? 200.77400 207.92800 197.68600 1.000 70.07000 670 VAL A C 1
ATOM 4166 O O . VAL A 1 670 ? 201.54600 207.04400 197.30100 1.000 70.07000 670 VAL A O 1
ATOM 4170 N N . GLY A 1 671 ? 200.97300 209.22100 197.44500 1.000 55.77000 671 GLY A N 1
ATOM 4171 C CA . GLY A 1 671 ? 202.20400 209.71700 196.86500 1.000 55.77000 671 GLY A CA 1
ATOM 4172 C C . GLY A 1 671 ? 202.84600 210.75300 197.76400 1.000 55.77000 671 GLY A C 1
ATOM 4173 O O . GLY A 1 671 ? 202.27800 211.82500 197.97800 1.000 55.77000 671 GLY A O 1
ATOM 4174 N N . VAL A 1 672 ? 204.02300 210.45500 198.29600 1.000 58.56000 672 VAL A N 1
ATOM 4175 C CA . VAL A 1 672 ? 204.65700 211.29300 199.30800 1.000 58.56000 672 VAL A CA 1
ATOM 4176 C C . VAL A 1 672 ? 205.74100 212.14400 198.66600 1.000 58.56000 672 VAL A C 1
ATOM 4177 O O . VAL A 1 672 ? 206.54200 211.65300 197.86100 1.000 58.56000 672 VAL A O 1
ATOM 4181 N N . ILE A 1 673 ? 205.76100 213.42600 199.02200 1.000 58.96000 673 ILE A N 1
ATOM 4182 C CA . ILE A 1 673 ? 206.79100 214.36400 198.59200 1.000 58.96000 673 ILE A CA 1
ATOM 4183 C C . ILE A 1 673 ? 207.64400 214.68900 199.80700 1.000 58.96000 673 ILE A C 1
ATOM 4184 O O . ILE A 1 673 ? 207.13800 215.23100 200.79700 1.000 58.96000 673 ILE A O 1
ATOM 4189 N N . ALA A 1 674 ? 208.93200 214.37100 199.73400 1.000 65.03000 674 ALA A N 1
ATOM 4190 C CA . ALA A 1 674 ? 209.81100 214.58300 200.87200 1.000 65.03000 674 ALA A CA 1
ATOM 4191 C C . ALA A 1 674 ? 211.23600 214.75000 200.37800 1.000 65.03000 674 ALA A C 1
ATOM 4192 O O . ALA A 1 674 ? 211.58500 214.23000 199.31200 1.000 65.03000 674 ALA A O 1
ATOM 4194 N N . PRO A 1 675 ? 212.07800 215.46400 201.12000 1.000 70.99000 675 PRO A N 1
ATOM 4195 C CA . PRO A 1 675 ? 213.49400 215.54500 200.75600 1.000 70.99000 675 PRO A CA 1
ATOM 4196 C C . PRO A 1 675 ? 214.17400 214.19400 200.90500 1.000 70.99000 675 PRO A C 1
ATOM 4197 O O . PRO A 1 675 ? 213.70300 213.30100 201.61200 1.000 70.99000 675 PRO A O 1
ATOM 4201 N N . TYR A 1 676 ? 215.30800 214.05500 200.21400 1.000 76.78000 676 TYR A N 1
ATOM 4202 C CA . TYR A 1 676 ? 216.02000 212.78200 200.21000 1.000 76.78000 676 TYR A CA 1
ATOM 4203 C C . TYR A 1 676 ? 216.47300 212.37700 201.60700 1.000 76.78000 676 TYR A C 1
ATOM 4204 O O . TYR A 1 676 ? 216.66300 211.18500 201.87400 1.000 76.78000 676 TYR A O 1
ATOM 4213 N N . GLY A 1 677 ? 216.64800 213.34200 202.51000 1.000 80.55000 677 GLY A N 1
ATOM 4214 C CA . GLY A 1 677 ? 217.03800 213.00500 203.86800 1.000 80.55000 677 GLY A CA 1
ATOM 4215 C C . GLY A 1 677 ? 216.00800 212.16200 204.59300 1.000 80.55000 677 GLY A C 1
ATOM 4216 O O . GLY A 1 677 ? 216.36300 211.30300 205.40500 1.000 80.55000 677 GLY A O 1
ATOM 4217 N N . ASP A 1 678 ? 214.72700 212.38700 204.31200 1.000 82.42000 678 ASP A N 1
ATOM 4218 C CA . ASP A 1 678 ? 213.66200 211.64500 204.96800 1.000 82.42000 678 ASP A CA 1
ATOM 4219 C C . ASP A 1 678 ? 213.62800 210.20500 204.45800 1.000 82.42000 678 ASP A C 1
ATOM 4220 O O . ASP A 1 678 ? 214.34200 209.82400 203.52600 1.000 82.42000 678 ASP A O 1
ATOM 4225 N N . ALA A 1 679 ? 212.78000 209.38900 205.08500 1.000 77.83000 679 ALA A N 1
ATOM 4226 C CA . ALA A 1 679 ? 212.65500 207.98100 204.70900 1.000 77.83000 679 ALA A CA 1
ATOM 4227 C C . ALA A 1 679 ? 211.23300 207.52700 205.02900 1.000 77.83000 679 ALA A C 1
ATOM 4228 O O . ALA A 1 679 ? 210.92900 207.20300 206.18000 1.000 77.83000 679 ALA A O 1
ATOM 4230 N N . ILE A 1 680 ? 210.37300 207.50800 204.00900 1.000 76.71000 680 ILE A N 1
ATOM 4231 C CA . ILE A 1 680 ? 209.03500 206.95500 204.17300 1.000 76.71000 680 ILE A CA 1
ATOM 4232 C C . ILE A 1 680 ? 209.14800 205.45300 204.40900 1.000 76.71000 680 ILE A C 1
ATOM 4233 O O . ILE A 1 680 ? 210.00800 204.77500 203.83100 1.000 76.71000 680 ILE A O 1
ATOM 4238 N N . ASP A 1 681 ? 208.28100 204.92500 205.27600 1.000 87.61000 681 ASP A N 1
ATOM 4239 C CA . ASP A 1 681 ? 208.55500 203.63600 205.89900 1.000 87.61000 681 ASP A CA 1
ATOM 4240 C C . ASP A 1 681 ? 208.64400 202.47600 204.91300 1.000 87.61000 681 ASP A C 1
ATOM 4241 O O . ASP A 1 681 ? 209.74700 201.99900 204.62400 1.000 87.61000 681 ASP A O 1
ATOM 4246 N N . ALA A 1 682 ? 207.51200 202.00400 204.38800 1.000 80.32000 682 ALA A N 1
ATOM 4247 C CA . ALA A 1 682 ? 207.58100 200.97400 203.35700 1.000 80.32000 682 ALA A CA 1
ATOM 4248 C C . ALA A 1 682 ? 206.43400 201.01100 202.35500 1.000 80.32000 682 ALA A C 1
ATOM 4249 O O . ALA A 1 682 ? 206.44900 200.26100 201.37400 1.000 80.32000 682 ALA A O 1
ATOM 4251 N N . ARG A 1 683 ? 205.43600 201.86300 202.57400 1.000 72.30000 683 ARG A N 1
ATOM 4252 C CA . ARG A 1 683 ? 204.12900 201.63700 201.97200 1.000 72.30000 683 ARG A CA 1
ATOM 4253 C C . ARG A 1 683 ? 203.65000 202.76400 201.07200 1.000 72.30000 683 ARG A C 1
ATOM 4254 O O . ARG A 1 683 ? 202.51300 202.70900 200.59400 1.000 72.30000 683 ARG A O 1
ATOM 4262 N N . ALA A 1 684 ? 204.47000 203.77800 200.82100 1.000 68.12000 684 ALA A N 1
ATOM 4263 C CA . ALA A 1 684 ? 204.06700 204.83300 199.90400 1.000 68.12000 684 ALA A CA 1
ATOM 4264 C C . ALA A 1 684 ? 204.14500 204.32800 198.47100 1.000 68.12000 684 ALA A C 1
ATOM 4265 O O . ALA A 1 684 ? 205.17300 203.79300 198.04900 1.000 68.12000 684 ALA A O 1
ATOM 4267 N N . SER A 1 685 ? 203.05700 204.50000 197.72000 1.000 67.93000 685 SER A N 1
ATOM 4268 C CA . SER A 1 685 ? 203.02000 204.00300 196.34900 1.000 67.93000 685 SER A CA 1
ATOM 4269 C C . SER A 1 685 ? 204.08200 204.68000 195.49100 1.000 67.93000 685 SER A C 1
ATOM 4270 O O . SER A 1 685 ? 204.88400 204.01300 194.83100 1.000 67.93000 685 SER A O 1
ATOM 4273 N N . LYS A 1 686 ? 204.10900 206.01000 195.49600 1.000 63.13000 686 LYS A N 1
ATOM 4274 C CA . LYS A 1 686 ? 205.10400 206.77700 194.75800 1.000 63.13000 686 LYS A CA 1
ATOM 4275 C C . LYS A 1 686 ? 205.77200 207.75600 195.70900 1.000 63.13000 686 LYS A C 1
ATOM 4276 O O . LYS A 1 686 ? 205.08900 208.49200 196.42800 1.000 63.13000 686 LYS A O 1
ATOM 4282 N N . VAL A 1 687 ? 207.10100 207.76100 195.71500 1.000 61.81000 687 VAL A N 1
ATOM 4283 C CA . VAL A 1 687 ? 207.88900 208.64200 196.56700 1.000 61.81000 687 VAL A CA 1
ATOM 4284 C C . VAL A 1 687 ? 208.69100 209.57500 195.67500 1.000 61.81000 687 VAL A C 1
ATOM 4285 O O . VAL A 1 687 ? 209.42000 209.11900 194.78600 1.000 61.81000 687 VAL A O 1
ATOM 4289 N N . TRP A 1 688 ? 208.55900 210.87500 195.91000 1.000 67.43000 688 TRP A N 1
ATOM 4290 C CA . TRP A 1 688 ? 209.31300 211.89000 195.18900 1.000 67.43000 688 TRP A CA 1
ATOM 4291 C C . TRP A 1 688 ? 210.35800 212.46400 196.13200 1.000 67.43000 688 TRP A C 1
ATOM 4292 O O . TRP A 1 688 ? 210.03200 212.86800 197.25300 1.000 67.43000 688 TRP A O 1
ATOM 4303 N N . TYR A 1 689 ? 211.60600 212.49800 195.68200 1.000 71.29000 689 TYR A N 1
ATOM 4304 C CA . TYR A 1 689 ? 212.70700 213.05400 196.45500 1.000 71.29000 689 TYR A CA 1
ATOM 4305 C C . TYR A 1 689 ? 213.11600 214.38300 195.83400 1.000 71.29000 689 TYR A C 1
ATOM 4306 O O . TYR A 1 689 ? 213.49300 214.43200 194.65900 1.000 71.29000 689 TYR A O 1
ATOM 4315 N N . CYS A 1 690 ? 213.04400 215.45600 196.62500 1.000 84.99000 690 CYS A N 1
ATOM 4316 C CA . CYS A 1 690 ? 213.30100 216.78600 196.08400 1.000 84.99000 690 CYS A CA 1
ATOM 4317 C C . CYS A 1 690 ? 214.76600 216.97900 195.71900 1.000 84.99000 690 CYS A C 1
ATOM 4318 O O . CYS A 1 690 ? 215.07700 217.78600 194.83500 1.000 84.99000 690 CYS A O 1
ATOM 4321 N N . MET A 1 691 ? 215.67400 216.25600 196.37800 1.000 93.11000 691 MET A N 1
ATOM 4322 C CA . MET A 1 691 ? 217.09700 216.25700 196.03900 1.000 93.11000 691 MET A CA 1
ATOM 4323 C C . MET A 1 691 ? 217.67900 217.67300 196.10600 1.000 93.11000 691 MET A C 1
ATOM 4324 O O . MET A 1 691 ? 218.09900 218.25700 195.10500 1.000 93.11000 691 MET A O 1
ATOM 4329 N N . ARG A 1 692 ? 217.66400 218.21800 197.32000 1.000 101.39000 692 ARG A N 1
ATOM 4330 C CA . ARG A 1 692 ? 218.15700 219.57000 197.55000 1.000 101.39000 692 ARG A CA 1
ATOM 4331 C C . ARG A 1 692 ? 219.59800 219.70500 197.08200 1.000 101.39000 692 ARG A C 1
ATOM 4332 O O . ARG A 1 692 ? 220.51400 219.13400 197.67900 1.000 101.39000 692 ARG A O 1
ATOM 4334 N N . HIS A 1 693 ? 219.79100 220.46700 196.00700 1.000 114.21000 693 HIS A N 1
ATOM 4335 C CA . HIS A 1 693 ? 221.09800 220.62100 195.38200 1.000 114.21000 693 HIS A CA 1
ATOM 4336 C C . HIS A 1 693 ? 221.61400 222.04900 195.43400 1.000 114.21000 693 HIS A C 1
ATOM 4337 O O . HIS A 1 693 ? 222.74900 222.27600 195.87000 1.000 114.21000 693 HIS A O 1
ATOM 4339 N N . GLY A 1 694 ? 220.81300 223.02300 195.00800 1.000 121.56000 694 GLY A N 1
ATOM 4340 C CA . GLY A 1 694 ? 221.28900 224.38700 194.88200 1.000 121.56000 694 GLY A CA 1
ATOM 4341 C C . GLY A 1 694 ? 221.29000 225.18000 196.17200 1.000 121.56000 694 GLY A C 1
ATOM 4342 O O . GLY A 1 694 ? 222.30800 225.77700 196.53400 1.000 121.56000 694 GLY A O 1
ATOM 4343 N N . ASP A 1 695 ? 220.16200 225.19600 196.87500 1.000 123.85000 695 ASP A N 1
ATOM 4344 C CA . ASP A 1 695 ? 220.05200 225.96000 198.11400 1.000 123.85000 695 ASP A CA 1
ATOM 4345 C C . ASP A 1 695 ? 219.00200 225.36900 199.04900 1.000 123.85000 695 ASP A C 1
ATOM 4346 O O . ASP A 1 695 ? 218.76400 225.89100 200.13800 1.000 123.85000 695 ASP A O 1
ATOM 4348 N N . GLY A 1 701 ? 215.05600 220.83300 200.09100 1.000 83.36000 701 GLY A N 1
ATOM 4349 C CA . GLY A 1 701 ? 214.52100 222.17800 200.00900 1.000 83.36000 701 GLY A CA 1
ATOM 4350 C C . GLY A 1 701 ? 213.52000 222.32300 198.88300 1.000 83.36000 701 GLY A C 1
ATOM 4351 O O . GLY A 1 701 ? 213.65700 221.67900 197.84500 1.000 83.36000 701 GLY A O 1
ATOM 4352 N N . SER A 1 702 ? 212.50500 223.16300 199.08300 1.000 85.67000 702 SER A N 1
ATOM 4353 C CA . SER A 1 702 ? 211.45400 223.35100 198.09200 1.000 85.67000 702 SER A CA 1
ATOM 4354 C C . SER A 1 702 ? 211.43800 224.76100 197.51600 1.000 85.67000 702 SER A C 1
ATOM 4355 O O . SER A 1 702 ? 211.49300 224.92500 196.29400 1.000 85.67000 702 SER A O 1
ATOM 4358 N N . LEU A 1 703 ? 211.35600 225.78800 198.36600 1.000 91.54000 703 LEU A N 1
ATOM 4359 C CA . LEU A 1 703 ? 211.20000 227.18300 197.94900 1.000 91.54000 703 LEU A CA 1
ATOM 4360 C C . LEU A 1 703 ? 209.97900 227.37900 197.05200 1.000 91.54000 703 LEU A C 1
ATOM 4361 O O . LEU A 1 703 ? 209.86400 228.39100 196.35300 1.000 91.54000 703 LEU A O 1
ATOM 4366 N N . GLY A 1 704 ? 209.05800 226.43300 197.07000 1.000 87.47000 704 GLY A N 1
ATOM 4367 C CA . GLY A 1 704 ? 207.86900 226.49000 196.23100 1.000 87.47000 704 GLY A CA 1
ATOM 4368 C C . GLY A 1 704 ? 208.04500 225.89200 194.85200 1.000 87.47000 704 GLY A C 1
ATOM 4369 O O . GLY A 1 704 ? 207.27200 225.02400 194.45400 1.000 87.47000 704 GLY A O 1
ATOM 4370 N N . ALA A 1 705 ? 209.09200 226.30400 194.13200 1.000 81.31000 705 ALA A N 1
ATOM 4371 C CA . ALA A 1 705 ? 209.28200 225.83600 192.76000 1.000 81.31000 705 ALA A CA 1
ATOM 4372 C C . ALA A 1 705 ? 209.47300 224.32600 192.71200 1.000 81.31000 705 ALA A C 1
ATOM 4373 O O . ALA A 1 705 ? 208.83900 223.63100 191.90500 1.000 81.31000 705 ALA A O 1
ATOM 4375 N N . ASN A 1 706 ? 210.33300 223.80000 193.58400 1.000 76.43000 706 ASN A N 1
ATOM 4376 C CA . ASN A 1 706 ? 210.50000 222.35600 193.66900 1.000 76.43000 706 ASN A CA 1
ATOM 4377 C C . ASN A 1 706 ? 209.20000 221.68300 194.08500 1.000 76.43000 706 ASN A C 1
ATOM 4378 O O . ASN A 1 706 ? 208.87700 220.59100 193.60500 1.000 76.43000 706 ASN A O 1
ATOM 4383 N N . LEU A 1 707 ? 208.44900 222.31700 194.98900 1.000 76.08000 707 LEU A N 1
ATOM 4384 C CA . LEU A 1 707 ? 207.18700 221.74300 195.44000 1.000 76.08000 707 LEU A CA 1
ATOM 4385 C C . LEU A 1 707 ? 206.16400 221.68300 194.31000 1.000 76.08000 707 LEU A C 1
ATOM 4386 O O . LEU A 1 707 ? 205.46300 220.67800 194.15900 1.000 76.08000 707 LEU A O 1
ATOM 4391 N N . TYR A 1 708 ? 206.06200 222.74600 193.50300 1.000 80.04000 708 TYR A N 1
ATOM 4392 C CA . TYR A 1 708 ? 205.18200 222.68600 192.33700 1.000 80.04000 708 TYR A CA 1
ATOM 4393 C C . TYR A 1 708 ? 205.64000 221.62600 191.35000 1.000 80.04000 708 TYR A C 1
ATOM 4394 O O . TYR A 1 708 ? 204.81100 220.91900 190.76900 1.000 80.04000 708 TYR A O 1
ATOM 4403 N N . ALA A 1 709 ? 206.95000 221.51200 191.12500 1.000 77.20000 709 ALA A N 1
ATOM 4404 C CA . ALA A 1 709 ? 207.43400 220.48500 190.20800 1.000 77.20000 709 ALA A CA 1
ATOM 4405 C C . ALA A 1 709 ? 207.05700 219.09100 190.69500 1.000 77.20000 709 ALA A C 1
ATOM 4406 O O . ALA A 1 709 ? 206.57000 218.26000 189.91700 1.000 77.20000 709 ALA A O 1
ATOM 4408 N N . ALA A 1 710 ? 207.25900 218.82400 191.98600 1.000 69.70000 710 ALA A N 1
ATOM 4409 C CA . ALA A 1 710 ? 206.90300 217.52500 192.54500 1.000 69.70000 710 ALA A CA 1
ATOM 4410 C C . ALA A 1 710 ? 205.40100 217.28700 192.48300 1.000 69.70000 710 ALA A C 1
ATOM 4411 O O . ALA A 1 710 ? 204.95300 216.17300 192.19000 1.000 69.70000 710 ALA A O 1
ATOM 4413 N N . LEU A 1 711 ? 204.60700 218.32100 192.76400 1.000 71.56000 711 LEU A N 1
ATOM 4414 C CA . LEU A 1 711 ? 203.15600 218.18600 192.70800 1.000 71.56000 711 LEU A CA 1
ATOM 4415 C C . LEU A 1 711 ? 202.68700 217.86400 191.29700 1.000 71.56000 711 LEU A C 1
ATOM 4416 O O . LEU A 1 711 ? 201.78600 217.04000 191.10700 1.000 71.56000 711 LEU A O 1
ATOM 4421 N N . ARG A 1 712 ? 203.27400 218.51800 190.29300 1.000 76.10000 712 ARG A N 1
ATOM 4422 C CA . ARG A 1 712 ? 202.92900 218.20100 188.91200 1.000 76.10000 712 ARG A CA 1
ATOM 4423 C C . ARG A 1 712 ? 203.36000 216.78600 188.55600 1.000 76.10000 712 ARG A C 1
ATOM 4424 O O . ARG A 1 712 ? 202.64100 216.06500 187.85500 1.000 76.10000 712 ARG A O 1
ATOM 4432 N N . GLY A 1 713 ? 204.52800 216.36600 189.03800 1.000 72.15000 713 GLY A N 1
ATOM 4433 C CA . GLY A 1 713 ? 205.02400 215.04200 188.72500 1.000 72.15000 713 GLY A CA 1
ATOM 4434 C C . GLY A 1 713 ? 204.35600 213.90600 189.46500 1.000 72.15000 713 GLY A C 1
ATOM 4435 O O . GLY A 1 713 ? 204.62000 212.74300 189.14600 1.000 72.15000 713 GLY A O 1
ATOM 4436 N N . LEU A 1 714 ? 203.51300 214.20600 190.45200 1.000 66.06000 714 LEU A N 1
ATOM 4437 C CA . LEU A 1 714 ? 202.71600 213.19400 191.13200 1.000 66.06000 714 LEU A CA 1
ATOM 4438 C C . LEU A 1 714 ? 201.22100 213.40400 190.94000 1.000 66.06000 714 LEU A C 1
ATOM 4439 O O . LEU A 1 714 ? 200.42400 212.84600 191.69900 1.000 66.06000 714 LEU A O 1
ATOM 4444 N N . ASP A 1 715 ? 200.82300 214.19600 189.94700 1.000 79.01000 715 ASP A N 1
ATOM 4445 C CA . ASP A 1 715 ? 199.42000 214.39800 189.62000 1.000 79.01000 715 ASP A CA 1
ATOM 4446 C C . ASP A 1 715 ? 198.87500 213.29600 188.72200 1.000 79.01000 715 ASP A C 1
ATOM 4447 O O . ASP A 1 715 ? 197.87900 213.51200 188.02000 1.000 79.01000 715 ASP A O 1
ATOM 4452 N N . LEU A 1 716 ? 199.51500 212.13000 188.72000 1.000 74.81000 716 LEU A N 1
ATOM 4453 C CA . LEU A 1 716 ? 199.09100 211.03400 187.86800 1.000 74.81000 716 LEU A CA 1
ATOM 4454 C C . LEU A 1 716 ? 197.68900 210.57200 188.26100 1.000 74.81000 716 LEU A C 1
ATOM 4455 O O . LEU A 1 716 ? 197.29700 210.66900 189.42700 1.000 74.81000 716 LEU A O 1
ATOM 4460 N N . PRO A 1 717 ? 196.90500 210.07600 187.30100 1.000 78.28000 717 PRO A N 1
ATOM 4461 C CA . PRO A 1 717 ? 195.58400 209.52900 187.64500 1.000 78.28000 717 PRO A CA 1
ATOM 4462 C C . PRO A 1 717 ? 195.65100 208.34600 188.59000 1.000 78.28000 717 PRO A C 1
ATOM 4463 O O . PRO A 1 717 ? 194.66300 208.06500 189.27900 1.000 78.28000 717 PRO A O 1
ATOM 4467 N N . ASP A 1 718 ? 196.78100 207.64100 188.64000 1.000 75.44000 718 ASP A N 1
ATOM 4468 C CA . ASP A 1 718 ? 196.90200 206.48900 189.52600 1.000 75.44000 718 ASP A CA 1
ATOM 4469 C C . ASP A 1 718 ? 196.85300 206.90900 190.99000 1.000 75.44000 718 ASP A C 1
ATOM 4470 O O . ASP A 1 718 ? 196.08500 206.35100 191.78000 1.000 75.44000 718 ASP A O 1
ATOM 4475 N N . VAL A 1 719 ? 197.65700 207.90500 191.36600 1.000 68.66000 719 VAL A N 1
ATOM 4476 C CA . VAL A 1 719 ? 197.77300 208.29100 192.76700 1.000 68.66000 719 VAL A CA 1
ATOM 4477 C C . VAL A 1 719 ? 196.48400 208.94900 193.23400 1.000 68.66000 719 VAL A C 1
ATOM 4478 O O . VAL A 1 719 ? 195.88300 209.76500 192.52200 1.000 68.66000 719 VAL A O 1
ATOM 4482 N N . ASP A 1 720 ? 196.05200 208.59700 194.44400 1.000 71.99000 720 ASP A N 1
ATOM 4483 C CA . ASP A 1 720 ? 194.82200 209.13800 195.00900 1.000 71.99000 720 ASP A CA 1
ATOM 4484 C C . ASP A 1 720 ? 195.07000 210.41100 195.81000 1.000 71.99000 720 ASP A C 1
ATOM 4485 O O . ASP A 1 720 ? 194.34600 211.39700 195.64800 1.000 71.99000 720 ASP A O 1
ATOM 4490 N N . VAL A 1 721 ? 196.07900 210.40500 196.68300 1.000 63.82000 721 VAL A N 1
ATOM 4491 C CA . VAL A 1 721 ? 196.39800 211.55700 197.51500 1.000 63.82000 721 VAL A CA 1
ATOM 4492 C C . VAL A 1 721 ? 197.89700 211.81400 197.47300 1.000 63.82000 721 VAL A C 1
ATOM 4493 O O . VAL A 1 721 ? 198.70100 210.92200 197.19400 1.000 63.82000 721 VAL A O 1
ATOM 4497 N N . ILE A 1 722 ? 198.26700 213.05600 197.76800 1.000 61.22000 722 ILE A N 1
ATOM 4498 C CA . ILE A 1 722 ? 199.66000 213.47800 197.83500 1.000 61.22000 722 ILE A CA 1
ATOM 4499 C C . ILE A 1 722 ? 199.90200 214.04900 199.22300 1.000 61.22000 722 ILE A C 1
ATOM 4500 O O . ILE A 1 722 ? 199.24300 215.01400 199.62800 1.000 61.22000 722 ILE A O 1
ATOM 4505 N N . LEU A 1 723 ? 200.84500 213.46000 199.95200 1.000 64.42000 723 LEU A N 1
ATOM 4506 C CA . LEU A 1 723 ? 201.19100 213.92600 201.28700 1.000 64.42000 723 LEU A CA 1
ATOM 4507 C C . LEU A 1 723 ? 202.49100 214.71700 201.24000 1.000 64.42000 723 LEU A C 1
ATOM 4508 O O . LEU A 1 723 ? 203.51600 214.21400 200.77100 1.000 64.42000 723 LEU A O 1
ATOM 4513 N N . VAL A 1 724 ? 202.44300 215.95200 201.72800 1.000 67.04000 724 VAL A N 1
ATOM 4514 C CA . VAL A 1 724 ? 203.60800 216.82200 201.80800 1.000 67.04000 724 VAL A CA 1
ATOM 4515 C C . VAL A 1 724 ? 203.80500 217.19100 203.27000 1.000 67.04000 724 VAL A C 1
ATOM 4516 O O . VAL A 1 724 ? 202.87700 217.69200 203.91800 1.000 67.04000 724 VAL A O 1
ATOM 4520 N N . ARG A 1 725 ? 205.00400 216.94700 203.78800 1.000 79.63000 725 ARG A N 1
ATOM 4521 C CA . ARG A 1 725 ? 205.30800 217.21800 205.18800 1.000 79.63000 725 ARG A CA 1
ATOM 4522 C C . ARG A 1 725 ? 205.81300 218.65000 205.30800 1.000 79.63000 725 ARG A C 1
ATOM 4523 O O . ARG A 1 725 ? 206.89500 218.97900 204.81100 1.000 79.63000 725 ARG A O 1
ATOM 4531 N N . ALA A 1 726 ? 205.03200 219.50000 205.96800 1.000 84.46000 726 ALA A N 1
ATOM 4532 C CA . ALA A 1 726 ? 205.44500 220.87200 206.22600 1.000 84.46000 726 ALA A CA 1
ATOM 4533 C C . ALA A 1 726 ? 206.32800 220.90100 207.46500 1.000 84.46000 726 ALA A C 1
ATOM 4534 O O . ALA A 1 726 ? 205.85700 220.63400 208.57500 1.000 84.46000 726 ALA A O 1
ATOM 4536 N N . VAL A 1 727 ? 207.60400 221.22000 207.27600 1.000 96.23000 727 VAL A N 1
ATOM 4537 C CA . VAL A 1 727 ? 208.57600 221.21100 208.36600 1.000 96.23000 727 VAL A CA 1
ATOM 4538 C C . VAL A 1 727 ? 208.20200 222.28100 209.38500 1.000 96.23000 727 VAL A C 1
ATOM 4539 O O . VAL A 1 727 ? 207.68000 223.34100 209.00800 1.000 96.23000 727 VAL A O 1
ATOM 4543 N N . PRO A 1 728 ? 208.42300 222.04000 210.68000 1.000 105.01000 728 PRO A N 1
ATOM 4544 C CA . PRO A 1 728 ? 208.10300 223.07200 211.67900 1.000 105.01000 728 PRO A CA 1
ATOM 4545 C C . PRO A 1 728 ? 208.88400 224.35900 211.48900 1.000 105.01000 728 PRO A C 1
ATOM 4546 O O . PRO A 1 728 ? 208.38800 225.43200 211.85500 1.000 105.01000 728 PRO A O 1
ATOM 4550 N N . ASP A 1 729 ? 210.09700 224.28500 210.93600 1.000 110.16000 729 ASP A N 1
ATOM 4551 C CA . ASP A 1 729 ? 210.86600 225.49800 210.68200 1.000 110.16000 729 ASP A CA 1
ATOM 4552 C C . ASP A 1 729 ? 210.16100 226.39500 209.67200 1.000 110.16000 729 ASP A C 1
ATOM 4553 O O . ASP A 1 729 ? 210.07500 227.61300 209.86800 1.000 110.16000 729 ASP A O 1
ATOM 4555 N N . SER A 1 730 ? 209.64100 225.80700 208.59400 1.000 116.67000 730 SER A N 1
ATOM 4556 C CA . SER A 1 730 ? 208.90700 226.53400 207.55700 1.000 116.67000 730 SER A CA 1
ATOM 4557 C C . SER A 1 730 ? 209.71800 227.71700 207.03100 1.000 116.67000 730 SER A C 1
ATOM 4558 O O . SER A 1 730 ? 209.22000 228.83600 206.89200 1.000 116.67000 730 SER A O 1
ATOM 4561 N N . ARG A 1 731 ? 210.99100 227.45700 206.73500 1.000 117.85000 731 ARG A N 1
ATOM 4562 C CA . ARG A 1 731 ? 211.91400 228.49100 206.28700 1.000 117.85000 731 ARG A CA 1
ATOM 4563 C C . ARG A 1 731 ? 212.26700 228.34500 204.81300 1.000 117.85000 731 ARG A C 1
ATOM 4564 O O . ARG A 1 731 ? 212.12200 229.30000 204.04500 1.000 117.85000 731 ARG A O 1
ATOM 4566 N N . THR A 1 732 ? 212.73500 227.16600 204.39500 1.000 113.75000 732 THR A N 1
ATOM 4567 C CA . THR A 1 732 ? 213.09900 226.97400 202.99400 1.000 113.75000 732 THR A CA 1
ATOM 4568 C C . THR A 1 732 ? 211.88000 227.08100 202.08500 1.000 113.75000 732 THR A C 1
ATOM 4569 O O . THR A 1 732 ? 211.94100 227.71300 201.02400 1.000 113.75000 732 THR A O 1
ATOM 4573 N N . GLY A 1 733 ? 210.76100 226.48700 202.48900 1.000 110.84000 733 GLY A N 1
ATOM 4574 C CA . GLY A 1 733 ? 209.56700 226.49400 201.66800 1.000 110.84000 733 GLY A CA 1
ATOM 4575 C C . GLY A 1 733 ? 208.72700 227.74600 201.81300 1.000 110.84000 733 GLY A C 1
ATOM 4576 O O . GLY A 1 733 ? 207.49600 227.67000 201.85700 1.000 110.84000 733 GLY A O 1
ATOM 4577 N N . GLY A 1 734 ? 209.37500 228.90700 201.89000 1.000 115.09000 734 GLY A N 1
ATOM 4578 C CA . GLY A 1 734 ? 208.65100 230.15100 202.06100 1.000 115.09000 734 GLY A CA 1
ATOM 4579 C C . GLY A 1 734 ? 207.87700 230.58400 200.83300 1.000 115.09000 734 GLY A C 1
ATOM 4580 O O . GLY A 1 734 ? 208.46300 231.07900 199.86600 1.000 115.09000 734 GLY A O 1
ATOM 4581 N N . ALA A 1 735 ? 206.55800 230.40600 200.87300 1.000 107.45000 735 ALA A N 1
ATOM 4582 C CA . ALA A 1 735 ? 205.64100 230.77700 199.80300 1.000 107.45000 735 ALA A CA 1
ATOM 4583 C C . ALA A 1 735 ? 204.23400 230.46300 200.29200 1.000 107.45000 735 ALA A C 1
ATOM 4584 O O . ALA A 1 735 ? 204.04600 229.86900 201.35800 1.000 107.45000 735 ALA A O 1
ATOM 4586 N N . VAL A 1 736 ? 203.24000 230.86700 199.49400 1.000 102.42000 736 VAL A N 1
ATOM 4587 C CA . VAL A 1 736 ? 201.85300 230.55100 199.81700 1.000 102.42000 736 VAL A CA 1
ATOM 4588 C C . VAL A 1 736 ? 201.44200 229.20800 199.22400 1.000 102.42000 736 VAL A C 1
ATOM 4589 O O . VAL A 1 736 ? 200.29500 228.77600 199.40300 1.000 102.42000 736 VAL A O 1
ATOM 4593 N N . MET A 1 737 ? 202.36100 228.51700 198.54300 1.000 93.88000 737 MET A N 1
ATOM 4594 C CA . MET A 1 737 ? 202.03300 227.24000 197.91700 1.000 93.88000 737 MET A CA 1
ATOM 4595 C C . MET A 1 737 ? 201.51900 226.24000 198.94100 1.000 93.88000 737 MET A C 1
ATOM 4596 O O . MET A 1 737 ? 200.47000 225.61700 198.74500 1.000 93.88000 737 MET A O 1
ATOM 4598 N N . GLU A 1 738 ? 202.23800 226.08800 200.05500 1.000 89.38000 738 GLU A N 1
ATOM 4599 C CA . GLU A 1 738 ? 201.75800 225.21000 201.11500 1.000 89.38000 738 GLU A CA 1
ATOM 4600 C C . GLU A 1 738 ? 200.51500 225.77300 201.78900 1.000 89.38000 738 GLU A C 1
ATOM 4601 O O . GLU A 1 738 ? 199.63200 225.00800 202.19100 1.000 89.38000 738 GLU A O 1
ATOM 4607 N N . ARG A 1 739 ? 200.42600 227.09700 201.92400 1.000 91.21000 739 ARG A N 1
ATOM 4608 C CA . ARG A 1 739 ? 199.21600 227.70000 202.47200 1.000 91.21000 739 ARG A CA 1
ATOM 4609 C C . ARG A 1 739 ? 198.01400 227.44100 201.57000 1.000 91.21000 739 ARG A C 1
ATOM 4610 O O . ARG A 1 739 ? 196.92200 227.12500 202.05700 1.000 91.21000 739 ARG A O 1
ATOM 4612 N N . LEU A 1 740 ? 198.19200 227.57300 200.25200 1.000 89.69000 740 LEU A N 1
ATOM 4613 C CA . LEU A 1 740 ? 197.10500 227.27400 199.32500 1.000 89.69000 740 LEU A CA 1
ATOM 4614 C C . LEU A 1 740 ? 196.73600 225.79500 199.35800 1.000 89.69000 740 LEU A C 1
ATOM 4615 O O . LEU A 1 740 ? 195.55200 225.44400 199.30700 1.000 89.69000 740 LEU A O 1
ATOM 4620 N N . ALA A 1 741 ? 197.73800 224.91400 199.43100 1.000 86.01000 741 ALA A N 1
ATOM 4621 C CA . ALA A 1 741 ? 197.46500 223.48000 199.44400 1.000 86.01000 741 ALA A CA 1
ATOM 4622 C C . ALA A 1 741 ? 196.73700 223.06200 200.71600 1.000 86.01000 741 ALA A C 1
ATOM 4623 O O . ALA A 1 741 ? 195.83000 222.22200 200.67300 1.000 86.01000 741 ALA A O 1
ATOM 4625 N N . LYS A 1 742 ? 197.12300 223.63100 201.86000 1.000 84.19000 742 LYS A N 1
ATOM 4626 C CA . LYS A 1 742 ? 196.49100 223.26200 203.12200 1.000 84.19000 742 LYS A CA 1
ATOM 4627 C C . LYS A 1 742 ? 195.09100 223.84800 203.24900 1.000 84.19000 742 LYS A C 1
ATOM 4628 O O . LYS A 1 742 ? 194.30500 223.39400 204.08800 1.000 84.19000 742 LYS A O 1
ATOM 4630 N N . ALA A 1 743 ? 194.76100 224.84300 202.43700 1.000 87.95000 743 ALA A N 1
ATOM 4631 C CA . ALA A 1 743 ? 193.46700 225.51600 202.50400 1.000 87.95000 743 ALA A CA 1
ATOM 4632 C C . ALA A 1 743 ? 192.36900 224.78900 201.73500 1.000 87.95000 743 ALA A C 1
ATOM 4633 O O . ALA A 1 743 ? 191.36600 225.43000 201.39400 1.000 87.95000 743 ALA A O 1
ATOM 4635 N N . SER A 1 744 ? 192.49800 223.49300 201.44200 1.000 91.19000 744 SER A N 1
ATOM 4636 C CA . SER A 1 744 ? 191.49800 222.76100 200.67300 1.000 91.19000 744 SER A CA 1
ATOM 4637 C C . SER A 1 744 ? 190.38200 222.18900 201.54300 1.000 91.19000 744 SER A C 1
ATOM 4638 O O . SER A 1 744 ? 189.71400 221.23000 201.13000 1.000 91.19000 744 SER A O 1
ATOM 4641 N N . GLN A 1 745 ? 190.16700 222.75100 202.73500 1.000 99.48000 745 GLN A N 1
ATOM 4642 C CA . GLN A 1 745 ? 189.07600 222.36500 203.63200 1.000 99.48000 745 GLN A CA 1
ATOM 4643 C C . GLN A 1 745 ? 189.16900 220.87500 203.98600 1.000 99.48000 745 GLN A C 1
ATOM 4644 O O . GLN A 1 745 ? 188.34200 220.04600 203.60200 1.000 99.48000 745 GLN A O 1
ATOM 4650 N N . GLY A 1 746 ? 190.23500 220.55700 204.71300 1.000 88.77000 746 GLY A N 1
ATOM 4651 C CA . GLY A 1 746 ? 190.51200 219.19700 205.14300 1.000 88.77000 746 GLY A CA 1
ATOM 4652 C C . GLY A 1 746 ? 191.85100 218.65700 204.69200 1.000 88.77000 746 GLY A C 1
ATOM 4653 O O . GLY A 1 746 ? 192.22100 217.54400 205.09600 1.000 88.77000 746 GLY A O 1
ATOM 4654 N N . SER A 1 747 ? 192.59600 219.39500 203.87000 1.000 80.72000 747 SER A N 1
ATOM 4655 C CA . SER A 1 747 ? 193.89900 218.94100 203.40700 1.000 80.72000 747 SER A CA 1
ATOM 4656 C C . SER A 1 747 ? 194.99800 219.15400 204.43700 1.000 80.72000 747 SER A C 1
ATOM 4657 O O . SER A 1 747 ? 196.12300 218.69200 204.22700 1.000 80.72000 747 SER A O 1
ATOM 4660 N N . ARG A 1 748 ? 194.70400 219.84600 205.53300 1.000 83.13000 748 ARG A N 1
ATOM 4661 C CA . ARG A 1 748 ? 195.68400 220.09100 206.58000 1.000 83.13000 748 ARG A CA 1
ATOM 4662 C C . ARG A 1 748 ? 195.54100 219.03900 207.67100 1.000 83.13000 748 ARG A C 1
ATOM 4663 O O . ARG A 1 748 ? 194.44200 218.81500 208.18700 1.000 83.13000 748 ARG A O 1
ATOM 4671 N N . LEU A 1 749 ? 196.65300 218.39500 208.01800 1.000 78.89000 749 LEU A N 1
ATOM 4672 C CA . LEU A 1 749 ? 196.68700 217.40000 209.08500 1.000 78.89000 749 LEU A CA 1
ATOM 4673 C C . LEU A 1 749 ? 197.74700 217.81900 210.09100 1.000 78.89000 749 LEU A C 1
ATOM 4674 O O . LEU A 1 749 ? 198.91300 218.00300 209.72800 1.000 78.89000 749 LEU A O 1
ATOM 4679 N N . ILE A 1 750 ? 197.34600 217.96800 211.34800 1.000 85.20000 750 ILE A N 1
ATOM 4680 C CA . ILE A 1 750 ? 198.25700 218.36000 212.41500 1.000 85.20000 750 ILE A CA 1
ATOM 4681 C C . ILE A 1 750 ? 198.52800 217.15100 213.29700 1.000 85.20000 750 ILE A C 1
ATOM 4682 O O . ILE A 1 750 ? 197.59600 216.46500 213.73200 1.000 85.20000 750 ILE A O 1
ATOM 4687 N N . GLU A 1 751 ? 199.80300 216.88500 213.55500 1.000 89.41000 751 GLU A N 1
ATOM 4688 C CA . GLU A 1 751 ? 200.16100 215.80700 214.45900 1.000 89.41000 751 GLU A CA 1
ATOM 4689 C C . GLU A 1 751 ? 199.71300 216.15200 215.87700 1.000 89.41000 751 GLU A C 1
ATOM 4690 O O . GLU A 1 751 ? 199.95200 217.26900 216.34700 1.000 89.41000 751 GLU A O 1
ATOM 4696 N N . PRO A 1 752 ? 199.05000 215.23100 216.57300 1.000 86.24000 752 PRO A N 1
ATOM 4697 C CA . PRO A 1 752 ? 198.68600 215.49100 217.97000 1.000 86.24000 752 PRO A CA 1
ATOM 4698 C C . PRO A 1 752 ? 199.93200 215.73700 218.80500 1.000 86.24000 752 PRO A C 1
ATOM 4699 O O . PRO A 1 752 ? 200.90000 214.97600 218.74300 1.000 86.24000 752 PRO A O 1
ATOM 4703 N N . ALA A 1 753 ? 199.90100 216.80900 219.59200 1.000 84.76000 753 ALA A N 1
ATOM 4704 C CA . ALA A 1 753 ? 201.07800 217.24600 220.32600 1.000 84.76000 753 ALA A CA 1
ATOM 4705 C C . ALA A 1 753 ? 201.45700 216.21600 221.38800 1.000 84.76000 753 ALA A C 1
ATOM 4706 O O . ALA A 1 753 ? 200.74800 215.23700 221.63200 1.000 84.76000 753 ALA A O 1
ATOM 4708 N N . MET A 1 754 ? 202.60800 216.44100 222.02500 1.000 82.94000 754 MET A N 1
ATOM 4709 C CA . MET A 1 754 ? 203.05000 215.53800 223.08200 1.000 82.94000 754 MET A CA 1
ATOM 4710 C C . MET A 1 754 ? 202.05200 215.51800 224.23200 1.000 82.94000 754 MET A C 1
ATOM 4711 O O . MET A 1 754 ? 201.86600 214.48700 224.88700 1.000 82.94000 754 MET A O 1
ATOM 4716 N N . THR A 1 755 ? 201.38600 216.64400 224.47700 1.000 86.60000 755 THR A N 1
ATOM 4717 C CA . THR A 1 755 ? 200.36900 216.75600 225.51300 1.000 86.60000 755 THR A CA 1
ATOM 4718 C C . THR A 1 755 ? 198.95800 216.65100 224.94800 1.000 86.60000 755 THR A C 1
ATOM 4719 O O . THR A 1 755 ? 198.01800 217.20800 225.52500 1.000 86.60000 755 THR A O 1
ATOM 4723 N N . ALA A 1 756 ? 198.79200 215.94900 223.82300 1.000 88.15000 756 ALA A N 1
ATOM 4724 C CA . ALA A 1 756 ? 197.49100 215.90500 223.16200 1.000 88.15000 756 ALA A CA 1
ATOM 4725 C C . ALA A 1 756 ? 196.42800 215.29500 224.06400 1.000 88.15000 756 ALA A C 1
ATOM 4726 O O . ALA A 1 756 ? 195.30600 215.80600 224.14500 1.000 88.15000 756 ALA A O 1
ATOM 4728 N N . ARG A 1 757 ? 196.76100 214.20100 224.75000 1.000 93.42000 757 ARG A N 1
ATOM 4729 C CA . ARG A 1 757 ? 195.82200 213.63300 225.71100 1.000 93.42000 757 ARG A CA 1
ATOM 4730 C C . ARG A 1 757 ? 195.60600 214.57800 226.88600 1.000 93.42000 757 ARG A C 1
ATOM 4731 O O . ARG A 1 757 ? 194.49100 214.68400 227.41000 1.000 93.42000 757 ARG A O 1
ATOM 4739 N N . LEU A 1 758 ? 196.66200 215.27300 227.31300 1.000 89.90000 758 LEU A N 1
ATOM 4740 C CA . LEU A 1 758 ? 196.51200 216.24000 228.39400 1.000 89.90000 758 LEU A CA 1
ATOM 4741 C C . LEU A 1 758 ? 195.61200 217.39800 227.97600 1.000 89.90000 758 LEU A C 1
ATOM 4742 O O . LEU A 1 758 ? 194.74900 217.82600 228.75100 1.000 89.90000 758 LEU A O 1
ATOM 4747 N N . GLU A 1 759 ? 195.78900 217.91500 226.75500 1.000 98.72000 759 GLU A N 1
ATOM 4748 C CA . GLU A 1 759 ? 194.88000 218.94700 226.26300 1.000 98.72000 759 GLU A CA 1
ATOM 4749 C C . GLU A 1 759 ? 193.47000 218.41700 226.05000 1.000 98.72000 759 GLU A C 1
ATOM 4750 O O . GLU A 1 759 ? 192.51400 219.19700 226.09600 1.000 98.72000 759 GLU A O 1
ATOM 4756 N N . ARG A 1 760 ? 193.31900 217.12000 225.78500 1.000 106.46000 760 ARG A N 1
ATOM 4757 C CA . ARG A 1 760 ? 191.98900 216.52500 225.80000 1.000 106.46000 760 ARG A CA 1
ATOM 4758 C C . ARG A 1 760 ? 191.38300 216.58600 227.19400 1.000 106.46000 760 ARG A C 1
ATOM 4759 O O . ARG A 1 760 ? 190.20300 216.91600 227.35300 1.000 106.46000 760 ARG A O 1
ATOM 4767 N N . MET A 1 761 ? 192.17900 216.27500 228.21800 1.000 104.47000 761 MET A N 1
ATOM 4768 C CA . MET A 1 761 ? 191.64000 216.21800 229.57200 1.000 104.47000 761 MET A CA 1
ATOM 4769 C C . MET A 1 761 ? 191.40000 217.60700 230.15700 1.000 104.47000 761 MET A C 1
ATOM 4770 O O . MET A 1 761 ? 190.35800 217.84700 230.77600 1.000 104.47000 761 MET A O 1
ATOM 4775 N N . ILE A 1 762 ? 192.34200 218.53200 229.97500 1.000 102.83000 762 ILE A N 1
ATOM 4776 C CA . ILE A 1 762 ? 192.20400 219.89200 230.47600 1.000 102.83000 762 ILE A CA 1
ATOM 4777 C C . ILE A 1 762 ? 192.42100 220.85600 229.32000 1.000 102.83000 762 ILE A C 1
ATOM 4778 O O . ILE A 1 762 ? 193.06900 220.53100 228.32400 1.000 102.83000 762 ILE A O 1
ATOM 4783 N N . GLY A 1 763 ? 191.88000 222.06200 229.47300 1.000 106.46000 763 GLY A N 1
ATOM 4784 C CA . GLY A 1 763 ? 191.85000 223.03400 228.39700 1.000 106.46000 763 GLY A CA 1
ATOM 4785 C C . GLY A 1 763 ? 193.19500 223.32900 227.76700 1.000 106.46000 763 GLY A C 1
ATOM 4786 O O . GLY A 1 763 ? 194.23700 223.20100 228.41600 1.000 106.46000 763 GLY A O 1
ATOM 4787 N N . ALA A 1 764 ? 193.18000 223.71700 226.48900 1.000 106.57000 764 ALA A N 1
ATOM 4788 C CA . ALA A 1 764 ? 194.42300 224.05500 225.80500 1.000 106.57000 764 ALA A CA 1
ATOM 4789 C C . ALA A 1 764 ? 195.11800 225.22700 226.48300 1.000 106.57000 764 ALA A C 1
ATOM 4790 O O . ALA A 1 764 ? 196.35000 225.25600 226.58300 1.000 106.57000 764 ALA A O 1
ATOM 4792 N N . ASP A 1 765 ? 194.34200 226.20500 226.95400 1.000 109.92000 765 ASP A N 1
ATOM 4793 C CA . ASP A 1 765 ? 194.92400 227.31900 227.69400 1.000 109.92000 765 ASP A CA 1
ATOM 4794 C C . ASP A 1 765 ? 195.57900 226.84000 228.98200 1.000 109.92000 765 ASP A C 1
ATOM 4795 O O . ASP A 1 765 ? 196.61900 227.36600 229.39100 1.000 109.92000 765 ASP A O 1
ATOM 4800 N N . VAL A 1 766 ? 194.98900 225.83700 229.63400 1.000 103.64000 766 VAL A N 1
ATOM 4801 C CA . VAL A 1 766 ? 195.57700 225.29700 230.85700 1.000 103.64000 766 VAL A CA 1
ATOM 4802 C C . VAL A 1 766 ? 196.92400 224.65100 230.56200 1.000 103.64000 766 VAL A C 1
ATOM 4803 O O . VAL A 1 766 ? 197.90100 224.84700 231.29700 1.000 103.64000 766 VAL A O 1
ATOM 4807 N N . VAL A 1 767 ? 196.99800 223.86900 229.48400 1.000 99.07000 767 VAL A N 1
ATOM 4808 C CA . VAL A 1 767 ? 198.25500 223.22200 229.12400 1.000 99.07000 767 VAL A CA 1
ATOM 4809 C C . VAL A 1 767 ? 199.29000 224.26100 228.71500 1.000 99.07000 767 VAL A C 1
ATOM 4810 O O . VAL A 1 767 ? 200.48200 224.11700 229.00600 1.000 99.07000 767 VAL A O 1
ATOM 4814 N N . GLN A 1 768 ? 198.85400 225.32900 228.04500 1.000 106.10000 768 GLN A N 1
ATOM 4815 C CA . GLN A 1 768 ? 199.76900 226.41900 227.72100 1.000 106.10000 768 GLN A CA 1
ATOM 4816 C C . GLN A 1 768 ? 200.29500 227.08600 228.98700 1.000 106.10000 768 GLN A C 1
ATOM 4817 O O . GLN A 1 768 ? 201.47600 227.44600 229.06600 1.000 106.10000 768 GLN A O 1
ATOM 4823 N N . ARG A 1 769 ? 199.42800 227.26300 229.98600 1.000 99.22000 769 ARG A N 1
ATOM 4824 C CA . ARG A 1 769 ? 199.86000 227.81700 231.26400 1.000 99.22000 769 ARG A CA 1
ATOM 4825 C C . ARG A 1 769 ? 200.89500 226.92000 231.92700 1.000 99.22000 769 ARG A C 1
ATOM 4826 O O . ARG A 1 769 ? 201.89400 227.40500 232.47200 1.000 99.22000 769 ARG A O 1
ATOM 4834 N N . ILE A 1 770 ? 200.66800 225.60600 231.89500 1.000 94.78000 770 ILE A N 1
ATOM 4835 C CA . ILE A 1 770 ? 201.65300 224.66800 232.42900 1.000 94.78000 770 ILE A CA 1
ATOM 4836 C C . ILE A 1 770 ? 202.96400 224.78200 231.66200 1.000 94.78000 770 ILE A C 1
ATOM 4837 O O . ILE A 1 770 ? 204.05200 224.70300 232.24400 1.000 94.78000 770 ILE A O 1
ATOM 4842 N N . ALA A 1 771 ? 202.88000 224.96600 230.34300 1.000 93.72000 771 ALA A N 1
ATOM 4843 C CA . ALA A 1 771 ? 204.08500 225.11200 229.53300 1.000 93.72000 771 ALA A CA 1
ATOM 4844 C C . ALA A 1 771 ? 204.87100 226.35500 229.92700 1.000 93.72000 771 ALA A C 1
ATOM 4845 O O . ALA A 1 771 ? 206.10300 226.31500 230.02700 1.000 93.72000 771 ALA A O 1
ATOM 4847 N N . ARG A 1 772 ? 204.17600 227.46900 230.15400 1.000 100.25000 772 ARG A N 1
ATOM 4848 C CA . ARG A 1 772 ? 204.84100 228.70000 230.56300 1.000 100.25000 772 ARG A CA 1
ATOM 4849 C C . ARG A 1 772 ? 205.37400 228.64000 231.98800 1.000 100.25000 772 ARG A C 1
ATOM 4850 O O . ARG A 1 772 ? 206.16900 229.50600 232.36900 1.000 100.25000 772 ARG A O 1
ATOM 4858 N N . GLY A 1 773 ? 204.96400 227.64900 232.77600 1.000 94.05000 773 GLY A N 1
ATOM 4859 C CA . GLY A 1 773 ? 205.42900 227.56200 234.14600 1.000 94.05000 773 GLY A CA 1
ATOM 4860 C C . GLY A 1 773 ? 206.89300 227.17700 234.23300 1.000 94.05000 773 GLY A C 1
ATOM 4861 O O . GLY A 1 773 ? 207.49100 226.66700 233.28500 1.000 94.05000 773 GLY A O 1
ATOM 4862 N N . ARG A 1 774 ? 207.47600 227.43000 235.40200 1.000 95.81000 774 ARG A N 1
ATOM 4863 C CA . ARG A 1 774 ? 208.86900 227.11800 235.68100 1.000 95.81000 774 ARG A CA 1
ATOM 4864 C C . ARG A 1 774 ? 208.95800 226.23200 236.91500 1.000 95.81000 774 ARG A C 1
ATOM 4865 O O . ARG A 1 774 ? 208.06100 226.23000 237.76200 1.000 95.81000 774 ARG A O 1
ATOM 4867 N N . VAL A 1 775 ? 210.03600 225.45500 237.00000 1.000 91.19000 775 VAL A N 1
ATOM 4868 C CA . VAL A 1 775 ? 210.26300 224.55200 238.12100 1.000 91.19000 775 VAL A CA 1
ATOM 4869 C C . VAL A 1 775 ? 211.74400 224.60200 238.47500 1.000 91.19000 775 VAL A C 1
ATOM 4870 O O . VAL A 1 775 ? 212.60200 224.78700 237.60800 1.000 91.19000 775 VAL A O 1
ATOM 4874 N N . LEU A 1 776 ? 212.04400 224.43800 239.76100 1.000 93.71000 776 LEU A N 1
ATOM 4875 C CA . LEU A 1 776 ? 213.39900 224.56600 240.29200 1.000 93.71000 776 LEU A CA 1
ATOM 4876 C C . LEU A 1 776 ? 213.77300 223.29500 241.04800 1.000 93.71000 776 LEU A C 1
ATOM 4877 O O . LEU A 1 776 ? 214.07300 223.30800 242.24200 1.000 93.71000 776 LEU A O 1
ATOM 4882 N N . VAL A 1 777 ? 213.64900 222.15100 240.37500 1.000 87.39000 777 VAL A N 1
ATOM 4883 C CA . VAL A 1 777 ? 214.02300 220.87000 240.96600 1.000 87.39000 777 VAL A CA 1
ATOM 4884 C C . VAL A 1 777 ? 215.43000 220.95700 241.54100 1.000 87.39000 777 VAL A C 1
ATOM 4885 O O . VAL A 1 777 ? 216.39500 221.23100 240.82200 1.000 87.39000 777 VAL A O 1
ATOM 4889 N N . CYS A 1 778 ? 215.54700 220.72600 242.84500 1.000 92.41000 778 CYS A N 1
ATOM 4890 C CA . CYS A 1 778 ? 216.83800 220.70600 243.51900 1.000 92.41000 778 CYS A CA 1
ATOM 4891 C C . CYS A 1 778 ? 217.46200 219.32200 243.41400 1.000 92.41000 778 CYS A C 1
ATOM 4892 O O . CYS A 1 778 ? 217.03800 218.51500 242.58100 1.000 92.41000 778 CYS A O 1
ATOM 4895 N N . GLY A 1 779 ? 218.47500 219.05800 244.24200 1.000 101.97000 779 GLY A N 1
ATOM 4896 C CA . GLY A 1 779 ? 219.27800 217.85000 244.17600 1.000 101.97000 779 GLY A CA 1
ATOM 4897 C C . GLY A 1 779 ? 218.52400 216.58900 243.81200 1.000 101.97000 779 GLY A C 1
ATOM 4898 O O . GLY A 1 779 ? 217.62200 216.15200 244.53200 1.000 101.97000 779 GLY A O 1
ATOM 4899 N N . LEU A 1 780 ? 218.90500 215.99400 242.68300 1.000 100.55000 780 LEU A N 1
ATOM 4900 C CA . LEU A 1 780 ? 218.16300 214.91100 242.05700 1.000 100.55000 780 LEU A CA 1
ATOM 4901 C C . LEU A 1 780 ? 218.56500 213.53900 242.58300 1.000 100.55000 780 LEU A C 1
ATOM 4902 O O . LEU A 1 780 ? 218.35700 212.53500 241.89200 1.000 100.55000 780 LEU A O 1
ATOM 4907 N N . GLY A 1 781 ? 219.14100 213.47400 243.78400 1.000 100.62000 781 GLY A N 1
ATOM 4908 C CA . GLY A 1 781 ? 219.48300 212.18500 244.35900 1.000 100.62000 781 GLY A CA 1
ATOM 4909 C C . GLY A 1 781 ? 218.26300 211.33200 244.64600 1.000 100.62000 781 GLY A C 1
ATOM 4910 O O . GLY A 1 781 ? 218.31300 210.10400 244.53800 1.000 100.62000 781 GLY A O 1
ATOM 4911 N N . GLY A 1 782 ? 217.15400 211.96600 245.01700 1.000 95.75000 782 GLY A N 1
ATOM 4912 C CA . GLY A 1 782 ? 215.93600 211.24400 245.32300 1.000 95.75000 782 GLY A CA 1
ATOM 4913 C C . GLY A 1 782 ? 214.95000 211.20200 244.17400 1.000 95.75000 782 GLY A C 1
ATOM 4914 O O . GLY A 1 782 ? 215.23000 210.61300 243.12600 1.000 95.75000 782 GLY A O 1
ATOM 4915 N N . ALA A 1 783 ? 213.79000 211.82700 244.36000 1.000 87.89000 783 ALA A N 1
ATOM 4916 C CA . ALA A 1 783 ? 212.74200 211.82800 243.34900 1.000 87.89000 783 ALA A CA 1
ATOM 4917 C C . ALA A 1 783 ? 212.87100 212.97500 242.35700 1.000 87.89000 783 ALA A C 1
ATOM 4918 O O . ALA A 1 783 ? 211.92600 213.22300 241.60100 1.000 87.89000 783 ALA A O 1
ATOM 4920 N N . GLY A 1 784 ? 213.99900 213.68500 242.34800 1.000 92.28000 784 GLY A N 1
ATOM 4921 C CA . GLY A 1 784 ? 214.13800 214.81800 241.44800 1.000 92.28000 784 GLY A CA 1
ATOM 4922 C C . GLY A 1 784 ? 214.12500 214.41900 239.98500 1.000 92.28000 784 GLY A C 1
ATOM 4923 O O . GLY A 1 784 ? 213.43800 215.03300 239.16800 1.000 92.28000 784 GLY A O 1
ATOM 4924 N N . ALA A 1 785 ? 214.89700 213.38600 239.63100 1.000 87.23000 785 ALA A N 1
ATOM 4925 C CA . ALA A 1 785 ? 214.98000 212.98200 238.22800 1.000 87.23000 785 ALA A CA 1
ATOM 4926 C C . ALA A 1 785 ? 213.65600 212.46000 237.68400 1.000 87.23000 785 ALA A C 1
ATOM 4927 O O . ALA A 1 785 ? 213.25900 212.87600 236.57700 1.000 87.23000 785 ALA A O 1
ATOM 4929 N N . PRO A 1 786 ? 212.94600 211.54300 238.35600 1.000 83.19000 786 PRO A N 1
ATOM 4930 C CA . PRO A 1 786 ? 211.62800 211.15800 237.83600 1.000 83.19000 786 PRO A CA 1
ATOM 4931 C C . PRO A 1 786 ? 210.69000 212.33900 237.71900 1.000 83.19000 786 PRO A C 1
ATOM 4932 O O . PRO A 1 786 ? 209.94800 212.43100 236.73800 1.000 83.19000 786 PRO A O 1
ATOM 4936 N N . LEU A 1 787 ? 210.73200 213.26500 238.67900 1.000 81.24000 787 LEU A N 1
ATOM 4937 C CA . LEU A 1 787 ? 209.88000 214.44700 238.60500 1.000 81.24000 787 LEU A CA 1
ATOM 4938 C C . LEU A 1 787 ? 210.21100 215.29200 237.38400 1.000 81.24000 787 LEU A C 1
ATOM 4939 O O . LEU A 1 787 ? 209.31100 215.83000 236.73000 1.000 81.24000 787 LEU A O 1
ATOM 4944 N N . VAL A 1 788 ? 211.50000 215.43300 237.06900 1.000 85.16000 788 VAL A N 1
ATOM 4945 C CA . VAL A 1 788 ? 211.89200 216.18300 235.87900 1.000 85.16000 788 VAL A CA 1
ATOM 4946 C C . VAL A 1 788 ? 211.35900 215.50300 234.62700 1.000 85.16000 788 VAL A C 1
ATOM 4947 O O . VAL A 1 788 ? 210.85600 216.16500 233.71200 1.000 85.16000 788 VAL A O 1
ATOM 4951 N N . ASP A 1 789 ? 211.46800 214.17300 234.56100 1.000 86.85000 789 ASP A N 1
ATOM 4952 C CA . ASP A 1 789 ? 210.89700 213.45100 233.42300 1.000 86.85000 789 ASP A CA 1
ATOM 4953 C C . ASP A 1 789 ? 209.40500 213.72200 233.29200 1.000 86.85000 789 ASP A C 1
ATOM 4954 O O . ASP A 1 789 ? 208.90900 214.04100 232.20200 1.000 86.85000 789 ASP A O 1
ATOM 4959 N N . MET A 1 790 ? 208.67400 213.58900 234.39900 1.000 78.08000 790 MET A N 1
ATOM 4960 C CA . MET A 1 790 ? 207.22900 213.77300 234.36400 1.000 78.08000 790 MET A CA 1
ATOM 4961 C C . MET A 1 790 ? 206.87300 215.18200 233.91500 1.000 78.08000 790 MET A C 1
ATOM 4962 O O . MET A 1 790 ? 205.96600 215.37200 233.09800 1.000 78.08000 790 MET A O 1
ATOM 4967 N N . ALA A 1 791 ? 207.58000 216.18500 234.44000 1.000 81.37000 791 ALA A N 1
ATOM 4968 C CA . ALA A 1 791 ? 207.28700 217.56800 234.08700 1.000 81.37000 791 ALA A CA 1
ATOM 4969 C C . ALA A 1 791 ? 207.60600 217.85100 232.62600 1.000 81.37000 791 ALA A C 1
ATOM 4970 O O . ALA A 1 791 ? 206.81400 218.49400 231.92700 1.000 81.37000 791 ALA A O 1
ATOM 4972 N N . VAL A 1 792 ? 208.75800 217.37900 232.14300 1.000 74.63000 792 VAL A N 1
ATOM 4973 C CA . VAL A 1 792 ? 209.14300 217.63700 230.76000 1.000 74.63000 792 VAL A CA 1
ATOM 4974 C C . VAL A 1 792 ? 208.15200 216.99200 229.80300 1.000 74.63000 792 VAL A C 1
ATOM 4975 O O . VAL A 1 792 ? 207.73000 217.60800 228.81600 1.000 74.63000 792 VAL A O 1
ATOM 4979 N N . ARG A 1 793 ? 207.75300 215.74900 230.08100 1.000 78.63000 793 ARG A N 1
ATOM 4980 C CA . ARG A 1 793 ? 206.78100 215.09400 229.21300 1.000 78.63000 793 ARG A CA 1
ATOM 4981 C C . ARG A 1 793 ? 205.40400 215.73500 229.32300 1.000 78.63000 793 ARG A C 1
ATOM 4982 O O . ARG A 1 793 ? 204.67300 215.79900 228.33000 1.000 78.63000 793 ARG A O 1
ATOM 4990 N N . ALA A 1 794 ? 205.03800 216.22600 230.50900 1.000 79.12000 794 ALA A N 1
ATOM 4991 C CA . ALA A 1 794 ? 203.73600 216.85400 230.68900 1.000 79.12000 794 ALA A CA 1
ATOM 4992 C C . ALA A 1 794 ? 203.62100 218.18100 229.95400 1.000 79.12000 794 ALA A C 1
ATOM 4993 O O . ALA A 1 794 ? 202.50200 218.64400 229.71300 1.000 79.12000 794 ALA A O 1
ATOM 4995 N N . GLY A 1 795 ? 204.74100 218.80300 229.59900 1.000 82.82000 795 GLY A N 1
ATOM 4996 C CA . GLY A 1 795 ? 204.72800 220.05400 228.86100 1.000 82.82000 795 GLY A CA 1
ATOM 4997 C C . GLY A 1 795 ? 205.41100 221.21600 229.55100 1.000 82.82000 795 GLY A C 1
ATOM 4998 O O . GLY A 1 795 ? 205.41400 222.32100 228.99300 1.000 82.82000 795 GLY A O 1
ATOM 4999 N N . VAL A 1 796 ? 205.99600 221.02600 230.73600 1.000 85.97000 796 VAL A N 1
ATOM 5000 C CA . VAL A 1 796 ? 206.64100 222.12800 231.43700 1.000 85.97000 796 VAL A CA 1
ATOM 5001 C C . VAL A 1 796 ? 207.79300 222.67800 230.59600 1.000 85.97000 796 VAL A C 1
ATOM 5002 O O . VAL A 1 796 ? 208.46000 221.94800 229.85300 1.000 85.97000 796 VAL A O 1
ATOM 5006 N N . GLY A 1 797 ? 208.02500 223.98200 230.71600 1.000 94.29000 797 GLY A N 1
ATOM 5007 C CA . GLY A 1 797 ? 208.96300 224.72500 229.90400 1.000 94.29000 797 GLY A CA 1
ATOM 5008 C C . GLY A 1 797 ? 210.27100 224.90700 230.64600 1.000 94.29000 797 GLY A C 1
ATOM 5009 O O . GLY A 1 797 ? 211.13900 224.01600 230.62600 1.000 94.29000 797 GLY A O 1
ATOM 5010 N N . ARG A 1 798 ? 210.46400 226.06100 231.27700 1.000 101.05000 798 ARG A N 1
ATOM 5011 C CA . ARG A 1 798 ? 211.71600 226.34700 231.96800 1.000 101.05000 798 ARG A CA 1
ATOM 5012 C C . ARG A 1 798 ? 211.86000 225.46200 233.20200 1.000 101.05000 798 ARG A C 1
ATOM 5013 O O . ARG A 1 798 ? 210.90400 225.28500 233.96400 1.000 101.05000 798 ARG A O 1
ATOM 5021 N N . LEU A 1 799 ? 213.05300 224.90300 233.39400 1.000 95.74000 799 LEU A N 1
ATOM 5022 C CA . LEU A 1 799 ? 213.39700 224.13900 234.58400 1.000 95.74000 799 LEU A CA 1
ATOM 5023 C C . LEU A 1 799 ? 214.75900 224.56900 235.11200 1.000 95.74000 799 LEU A C 1
ATOM 5024 O O . LEU A 1 799 ? 215.51500 225.28200 234.44600 1.000 95.74000 799 LEU A O 1
ATOM 5029 N N . GLY A 1 800 ? 215.05800 224.12400 236.32000 1.000 96.16000 800 GLY A N 1
ATOM 5030 C CA . GLY A 1 800 ? 216.36900 224.33800 236.91200 1.000 96.16000 800 GLY A CA 1
ATOM 5031 C C . GLY A 1 800 ? 216.75500 223.16700 237.78600 1.000 96.16000 800 GLY A C 1
ATOM 5032 O O . GLY A 1 800 ? 215.90100 222.53500 238.40600 1.000 96.16000 800 GLY A O 1
ATOM 5033 N N . LEU A 1 801 ? 218.05400 222.88000 237.82700 1.000 100.20000 801 LEU A N 1
ATOM 5034 C CA . LEU A 1 801 ? 218.58000 221.75000 238.58100 1.000 100.20000 801 LEU A CA 1
ATOM 5035 C C . LEU A 1 801 ? 219.68000 222.23000 239.51600 1.000 100.20000 801 LEU A C 1
ATOM 5036 O O . LEU A 1 801 ? 220.38400 223.19800 239.21300 1.000 100.20000 801 LEU A O 1
ATOM 5041 N N . LEU A 1 802 ? 219.82100 221.55500 240.65500 1.000 106.14000 802 LEU A N 1
ATOM 5042 C CA . LEU A 1 802 ? 220.75600 221.94800 241.70600 1.000 106.14000 802 LEU A CA 1
ATOM 5043 C C . LEU A 1 802 ? 221.46100 220.73300 242.29800 1.000 106.14000 802 LEU A C 1
ATOM 5044 O O . LEU A 1 802 ? 221.60700 220.60500 243.51500 1.000 106.14000 802 LEU A O 1
ATOM 5049 N N . ASP A 1 803 ? 221.91400 219.81600 241.45100 1.000 113.27000 803 ASP A N 1
ATOM 5050 C CA . ASP A 1 803 ? 222.54300 218.58700 241.93600 1.000 113.27000 803 ASP A CA 1
ATOM 5051 C C . ASP A 1 803 ? 223.92400 218.43100 241.31400 1.000 113.27000 803 ASP A C 1
ATOM 5052 O O . ASP A 1 803 ? 224.03300 217.95700 240.16700 1.000 113.27000 803 ASP A O 1
ATOM 5057 N N . PRO A 1 804 ? 224.99800 218.80100 242.01500 1.000 120.15000 804 PRO A N 1
ATOM 5058 C CA . PRO A 1 804 ? 226.35600 218.71100 241.45400 1.000 120.15000 804 PRO A CA 1
ATOM 5059 C C . PRO A 1 804 ? 227.03900 217.38000 241.76400 1.000 120.15000 804 PRO A C 1
ATOM 5060 O O . PRO A 1 804 ? 228.12700 217.33300 242.34800 1.000 120.15000 804 PRO A O 1
ATOM 5064 N N . ASP A 1 805 ? 226.40300 216.27900 241.37200 1.000 119.89000 805 ASP A N 1
ATOM 5065 C CA . ASP A 1 805 ? 226.93500 214.95800 241.67400 1.000 119.89000 805 ASP A CA 1
ATOM 5066 C C . ASP A 1 805 ? 226.94100 214.11200 240.40900 1.000 119.89000 805 ASP A C 1
ATOM 5067 O O . ASP A 1 805 ? 226.39500 214.49700 239.37000 1.000 119.89000 805 ASP A O 1
ATOM 5072 N N . ARG A 1 806 ? 227.57300 212.94500 240.50600 1.000 116.75000 806 ARG A N 1
ATOM 5073 C CA . ARG A 1 806 ? 227.65900 211.99800 239.40700 1.000 116.75000 806 ARG A CA 1
ATOM 5074 C C . ARG A 1 806 ? 226.95600 210.70800 239.80100 1.000 116.75000 806 ARG A C 1
ATOM 5075 O O . ARG A 1 806 ? 226.94400 210.32000 240.97200 1.000 116.75000 806 ARG A O 1
ATOM 5077 N N . VAL A 1 807 ? 226.37100 210.04500 238.80600 1.000 110.57000 807 VAL A N 1
ATOM 5078 C CA . VAL A 1 807 ? 225.55500 208.85900 239.03800 1.000 110.57000 807 VAL A CA 1
ATOM 5079 C C . VAL A 1 807 ? 226.44000 207.68700 239.43900 1.000 110.57000 807 VAL A C 1
ATOM 5080 O O . VAL A 1 807 ? 227.66700 207.74100 239.30200 1.000 110.57000 807 VAL A O 1
ATOM 5084 N N . ASP A 1 808 ? 225.81900 206.62100 239.94000 1.000 114.64000 808 ASP A N 1
ATOM 5085 C CA . ASP A 1 808 ? 226.53900 205.42600 240.35300 1.000 114.64000 808 ASP A CA 1
ATOM 5086 C C . ASP A 1 808 ? 225.67600 204.21600 240.02300 1.000 114.64000 808 ASP A C 1
ATOM 5087 O O . ASP A 1 808 ? 224.55400 204.34600 239.52800 1.000 114.64000 808 ASP A O 1
ATOM 5092 N N . LEU A 1 809 ? 226.21900 203.02500 240.29000 1.000 111.24000 809 LEU A N 1
ATOM 5093 C CA . LEU A 1 809 ? 225.46700 201.80000 240.03400 1.000 111.24000 809 LEU A CA 1
ATOM 5094 C C . LEU A 1 809 ? 224.21800 201.72600 240.90600 1.000 111.24000 809 LEU A C 1
ATOM 5095 O O . LEU A 1 809 ? 223.15300 201.30100 240.44300 1.000 111.24000 809 LEU A O 1
ATOM 5100 N N . SER A 1 810 ? 224.32800 202.13500 242.17300 1.000 108.12000 810 SER A N 1
ATOM 5101 C CA . SER A 1 810 ? 223.16800 202.11800 243.05700 1.000 108.12000 810 SER A CA 1
ATOM 5102 C C . SER A 1 810 ? 222.17900 203.22200 242.70900 1.000 108.12000 810 SER A C 1
ATOM 5103 O O . SER A 1 810 ? 220.97200 203.06100 242.92100 1.000 108.12000 810 SER A O 1
ATOM 5106 N N . ASN A 1 811 ? 222.66800 204.34300 242.18000 1.000 104.64000 811 ASN A N 1
ATOM 5107 C CA . ASN A 1 811 ? 221.80200 205.46000 241.82200 1.000 104.64000 811 ASN A CA 1
ATOM 5108 C C . ASN A 1 811 ? 220.96700 205.14100 240.58500 1.000 104.64000 811 ASN A C 1
ATOM 5109 O O . ASN A 1 811 ? 220.02200 205.87100 240.27400 1.000 104.64000 811 ASN A O 1
ATOM 5114 N N . LEU A 1 812 ? 221.28500 204.04700 239.89000 1.000 103.90000 812 LEU A N 1
ATOM 5115 C CA . LEU A 1 812 ? 220.61200 203.71600 238.63800 1.000 103.90000 812 LEU A CA 1
ATOM 5116 C C . LEU A 1 812 ? 219.11000 203.53200 238.81900 1.000 103.90000 812 LEU A C 1
ATOM 5117 O O . LEU A 1 812 ? 218.33400 203.86500 237.91600 1.000 103.90000 812 LEU A O 1
ATOM 5122 N N . VAL A 1 813 ? 218.68100 203.00700 239.97000 1.000 100.82000 813 VAL A N 1
ATOM 5123 C CA . VAL A 1 813 ? 217.27500 202.64500 240.14800 1.000 100.82000 813 VAL A CA 1
ATOM 5124 C C . VAL A 1 813 ? 216.38300 203.88200 240.13700 1.000 100.82000 813 VAL A C 1
ATOM 5125 O O . VAL A 1 813 ? 215.32800 203.89700 239.49100 1.000 100.82000 813 VAL A O 1
ATOM 5129 N N . ARG A 1 814 ? 216.78600 204.93800 240.84300 1.000 101.71000 814 ARG A N 1
ATOM 5130 C CA . ARG A 1 814 ? 215.94500 206.12200 240.96600 1.000 101.71000 814 ARG A CA 1
ATOM 5131 C C . ARG A 1 814 ? 215.98800 207.01900 239.73800 1.000 101.71000 814 ARG A C 1
ATOM 5132 O O . ARG A 1 814 ? 215.18000 207.94800 239.64500 1.000 101.71000 814 ARG A O 1
ATOM 5140 N N . MET A 1 815 ? 216.90300 206.77400 238.80200 1.000 102.46000 815 MET A N 1
ATOM 5141 C CA . MET A 1 815 ? 216.99700 207.58200 237.59700 1.000 102.46000 815 MET A CA 1
ATOM 5142 C C . MET A 1 815 ? 216.27600 206.89900 236.45000 1.000 102.46000 815 MET A C 1
ATOM 5143 O O . MET A 1 815 ? 216.70700 205.81800 236.02100 1.000 102.46000 815 MET A O 1
ATOM 5148 N N . PRO A 1 816 ? 215.19100 207.47100 235.92500 1.000 96.27000 816 PRO A N 1
ATOM 5149 C CA . PRO A 1 816 ? 214.68600 206.97900 234.63600 1.000 96.27000 816 PRO A CA 1
ATOM 5150 C C . PRO A 1 816 ? 215.57300 207.39200 233.47600 1.000 96.27000 816 PRO A C 1
ATOM 5151 O O . PRO A 1 816 ? 215.60900 206.70000 232.45100 1.000 96.27000 816 PRO A O 1
ATOM 5155 N N . GLN A 1 817 ? 216.29100 208.51000 233.60700 1.000 93.92000 817 GLN A N 1
ATOM 5156 C CA . GLN A 1 817 ? 217.23500 208.95900 232.58500 1.000 93.92000 817 GLN A CA 1
ATOM 5157 C C . GLN A 1 817 ? 218.62300 208.45100 232.95500 1.000 93.92000 817 GLN A C 1
ATOM 5158 O O . GLN A 1 817 ? 219.48000 209.18500 233.45100 1.000 93.92000 817 GLN A O 1
ATOM 5164 N N . ALA A 1 818 ? 218.84800 207.16500 232.71100 1.000 99.06000 818 ALA A N 1
ATOM 5165 C CA . ALA A 1 818 ? 220.14700 206.59100 233.02300 1.000 99.06000 818 ALA A CA 1
ATOM 5166 C C . ALA A 1 818 ? 220.35300 205.32200 232.21500 1.000 99.06000 818 ALA A C 1
ATOM 5167 O O . ALA A 1 818 ? 219.40100 204.60100 231.90800 1.000 99.06000 818 ALA A O 1
ATOM 5169 N N . THR A 1 819 ? 221.61300 205.06800 231.87500 1.000 106.15000 819 THR A N 1
ATOM 5170 C CA . THR A 1 819 ? 222.02900 203.83900 231.22000 1.000 106.15000 819 THR A CA 1
ATOM 5171 C C . THR A 1 819 ? 223.28200 203.33600 231.91900 1.000 106.15000 819 THR A C 1
ATOM 5172 O O . THR A 1 819 ? 223.95600 204.08400 232.63100 1.000 106.15000 819 THR A O 1
ATOM 5176 N N . LEU A 1 820 ? 223.58700 202.05200 231.72200 1.000 105.74000 820 LEU A N 1
ATOM 5177 C CA . LEU A 1 820 ? 224.80900 201.51000 232.30700 1.000 105.74000 820 LEU A CA 1
ATOM 5178 C C . LEU A 1 820 ? 226.04400 202.21000 231.75800 1.000 105.74000 820 LEU A C 1
ATOM 5179 O O . LEU A 1 820 ? 227.05300 202.33100 232.46100 1.000 105.74000 820 LEU A O 1
ATOM 5184 N N . ALA A 1 821 ? 225.98300 202.68600 230.51700 1.000 108.79000 821 ALA A N 1
ATOM 5185 C CA . ALA A 1 821 ? 227.06800 203.47800 229.94200 1.000 108.79000 821 ALA A CA 1
ATOM 5186 C C . ALA A 1 821 ? 226.88600 204.96200 230.24500 1.000 108.79000 821 ALA A C 1
ATOM 5187 O O . ALA A 1 821 ? 226.94900 205.82000 229.36600 1.000 108.79000 821 ALA A O 1
ATOM 5189 N N . ASP A 1 822 ? 226.65100 205.26400 231.52100 1.000 109.72000 822 ASP A N 1
ATOM 5190 C CA . ASP A 1 822 ? 226.54300 206.63900 231.98300 1.000 109.72000 822 ASP A CA 1
ATOM 5191 C C . ASP A 1 822 ? 227.16400 206.85000 233.35500 1.000 109.72000 822 ASP A C 1
ATOM 5192 O O . ASP A 1 822 ? 227.05900 207.95600 233.89300 1.000 109.72000 822 ASP A O 1
ATOM 5197 N N . VAL A 1 823 ? 227.80600 205.83100 233.93100 1.000 111.14000 823 VAL A N 1
ATOM 5198 C CA . VAL A 1 823 ? 228.32600 205.93300 235.28800 1.000 111.14000 823 VAL A CA 1
ATOM 5199 C C . VAL A 1 823 ? 229.39800 207.01000 235.35700 1.000 111.14000 823 VAL A C 1
ATOM 5200 O O . VAL A 1 823 ? 230.15700 207.22600 234.40300 1.000 111.14000 823 VAL A O 1
ATOM 5204 N N . ASP A 1 824 ? 229.44400 207.71000 236.49200 1.000 115.29000 824 ASP A N 1
ATOM 5205 C CA . ASP A 1 824 ? 230.38800 208.77400 236.82500 1.000 115.29000 824 ASP A CA 1
ATOM 5206 C C . ASP A 1 824 ? 230.16600 210.03900 236.00900 1.000 115.29000 824 ASP A C 1
ATOM 5207 O O . ASP A 1 824 ? 230.84800 211.04100 236.25300 1.000 115.29000 824 ASP A O 1
ATOM 5212 N N . ARG A 1 825 ? 229.23800 210.03700 235.05800 1.000 110.79000 825 ARG A N 1
ATOM 5213 C CA . ARG A 1 825 ? 228.89900 211.24900 234.33200 1.000 110.79000 825 ARG A CA 1
ATOM 5214 C C . ARG A 1 825 ? 228.04300 212.15700 235.20600 1.000 110.79000 825 ARG A C 1
ATOM 5215 O O . ARG A 1 825 ? 227.34000 211.69900 236.11100 1.000 110.79000 825 ARG A O 1
ATOM 5223 N N . ARG A 1 826 ? 228.11800 213.45700 234.93500 1.000 110.27000 826 ARG A N 1
ATOM 5224 C CA . ARG A 1 826 ? 227.37600 214.43300 235.72100 1.000 110.27000 826 ARG A CA 1
ATOM 5225 C C . ARG A 1 826 ? 225.87900 214.18000 235.60800 1.000 110.27000 826 ARG A C 1
ATOM 5226 O O . ARG A 1 826 ? 225.32900 214.12000 234.50400 1.000 110.27000 826 ARG A O 1
ATOM 5234 N N . LYS A 1 827 ? 225.22500 214.02700 236.76200 1.000 108.28000 827 LYS A N 1
ATOM 5235 C CA . LYS A 1 827 ? 223.79500 213.73700 236.78200 1.000 108.28000 827 LYS A CA 1
ATOM 5236 C C . LYS A 1 827 ? 222.99200 214.87300 236.16500 1.000 108.28000 827 LYS A C 1
ATOM 5237 O O . LYS A 1 827 ? 222.04900 214.63600 235.39700 1.000 108.28000 827 LYS A O 1
ATOM 5243 N N . ILE A 1 828 ? 223.35400 216.11300 236.49300 1.000 106.24000 828 ILE A N 1
ATOM 5244 C CA . ILE A 1 828 ? 222.64000 217.27100 235.96800 1.000 106.24000 828 ILE A CA 1
ATOM 5245 C C . ILE A 1 828 ? 222.70500 217.29400 234.44600 1.000 106.24000 828 ILE A C 1
ATOM 5246 O O . ILE A 1 828 ? 221.70000 217.55400 233.77200 1.000 106.24000 828 ILE A O 1
ATOM 5251 N N . ASP A 1 829 ? 223.87500 216.99200 233.87800 1.000 110.81000 829 ASP A N 1
ATOM 5252 C CA . ASP A 1 829 ? 224.01800 216.99300 232.42700 1.000 110.81000 829 ASP A CA 1
ATOM 5253 C C . ASP A 1 829 ? 223.18700 215.89000 231.78500 1.000 110.81000 829 ASP A C 1
ATOM 5254 O O . ASP A 1 829 ? 222.56800 216.10600 230.73700 1.000 110.81000 829 ASP A O 1
ATOM 5259 N N . VAL A 1 830 ? 223.16700 214.70100 232.39300 1.000 106.42000 830 VAL A N 1
ATOM 5260 C CA . VAL A 1 830 ? 222.38600 213.59400 231.84600 1.000 106.42000 830 VAL A CA 1
ATOM 5261 C C . VAL A 1 830 ? 220.90700 213.95200 231.82700 1.000 106.42000 830 VAL A C 1
ATOM 5262 O O . VAL A 1 830 ? 220.21200 213.76800 230.81800 1.000 106.42000 830 VAL A O 1
ATOM 5266 N N . VAL A 1 831 ? 220.40500 214.47200 232.94900 1.000 102.06000 831 VAL A N 1
ATOM 5267 C CA . VAL A 1 831 ? 218.99800 214.85000 233.01900 1.000 102.06000 831 VAL A CA 1
ATOM 5268 C C . VAL A 1 831 ? 218.69300 215.94500 232.00800 1.000 102.06000 831 VAL A C 1
ATOM 5269 O O . VAL A 1 831 ? 217.65500 215.91600 231.33300 1.000 102.06000 831 VAL A O 1
ATOM 5273 N N . ALA A 1 832 ? 219.59800 216.91700 231.87000 1.000 107.44000 832 ALA A N 1
ATOM 5274 C CA . ALA A 1 832 ? 219.37500 218.01100 230.93300 1.000 107.44000 832 ALA A CA 1
ATOM 5275 C C . ALA A 1 832 ? 219.30700 217.51000 229.49700 1.000 107.44000 832 ALA A C 1
ATOM 5276 O O . ALA A 1 832 ? 218.42400 217.91400 228.73000 1.000 107.44000 832 ALA A O 1
ATOM 5278 N N . GLU A 1 833 ? 220.23400 216.63100 229.10800 1.000 109.85000 833 GLU A N 1
ATOM 5279 C CA . GLU A 1 833 ? 220.23900 216.17600 227.72200 1.000 109.85000 833 GLU A CA 1
ATOM 5280 C C . GLU A 1 833 ? 219.05200 215.26800 227.43600 1.000 109.85000 833 GLU A C 1
ATOM 5281 O O . GLU A 1 833 ? 218.49000 215.32300 226.33800 1.000 109.85000 833 GLU A O 1
ATOM 5287 N N . ARG A 1 834 ? 218.63200 214.45400 228.40800 1.000 103.23000 834 ARG A N 1
ATOM 5288 C CA . ARG A 1 834 ? 217.42700 213.65600 228.20400 1.000 103.23000 834 ARG A CA 1
ATOM 5289 C C . ARG A 1 834 ? 216.19600 214.54300 228.06700 1.000 103.23000 834 ARG A C 1
ATOM 5290 O O . ARG A 1 834 ? 215.33300 214.29200 227.21600 1.000 103.23000 834 ARG A O 1
ATOM 5298 N N . ALA A 1 835 ? 216.10000 215.59200 228.88900 1.000 102.37000 835 ALA A N 1
ATOM 5299 C CA . ALA A 1 835 ? 214.96900 216.50800 228.78600 1.000 102.37000 835 ALA A CA 1
ATOM 5300 C C . ALA A 1 835 ? 214.95300 217.21600 227.43900 1.000 102.37000 835 ALA A C 1
ATOM 5301 O O . ALA A 1 835 ? 213.89200 217.37500 226.82400 1.000 102.37000 835 ALA A O 1
ATOM 5303 N N . ARG A 1 836 ? 216.12200 217.65400 226.96400 1.000 105.22000 836 ARG A N 1
ATOM 5304 C CA . ARG A 1 836 ? 216.18800 218.29800 225.65600 1.000 105.22000 836 ARG A CA 1
ATOM 5305 C C . ARG A 1 836 ? 215.84600 217.31800 224.54100 1.000 105.22000 836 ARG A C 1
ATOM 5306 O O . ARG A 1 836 ? 215.24700 217.70100 223.52900 1.000 105.22000 836 ARG A O 1
ATOM 5314 N N . ALA A 1 837 ? 216.23000 216.05000 224.70000 1.000 100.52000 837 ALA A N 1
ATOM 5315 C CA . ALA A 1 837 ? 215.85100 215.03800 223.72200 1.000 100.52000 837 ALA A CA 1
ATOM 5316 C C . ALA A 1 837 ? 214.34000 214.85700 223.67600 1.000 100.52000 837 ALA A C 1
ATOM 5317 O O . ALA A 1 837 ? 213.75000 214.77300 222.59200 1.000 100.52000 837 ALA A O 1
ATOM 5319 N N . VAL A 1 838 ? 213.69400 214.79700 224.84200 1.000 95.44000 838 VAL A N 1
ATOM 5320 C CA . VAL A 1 838 ? 212.24200 214.64300 224.87100 1.000 95.44000 838 VAL A CA 1
ATOM 5321 C C . VAL A 1 838 ? 211.55800 215.88000 224.30300 1.000 95.44000 838 VAL A C 1
ATOM 5322 O O . VAL A 1 838 ? 210.62300 215.77400 223.50100 1.000 95.44000 838 VAL A O 1
ATOM 5326 N N . ASN A 1 839 ? 212.00700 217.06700 224.70400 1.000 104.58000 839 ASN A N 1
ATOM 5327 C CA . ASN A 1 839 ? 211.42700 218.32200 224.23500 1.000 104.58000 839 ASN A CA 1
ATOM 5328 C C . ASN A 1 839 ? 212.54400 219.19800 223.68500 1.000 104.58000 839 ASN A C 1
ATOM 5329 O O . ASN A 1 839 ? 213.44200 219.60300 224.45100 1.000 104.58000 839 ASN A O 1
ATOM 5334 N N . PRO A 1 840 ? 212.53900 219.51900 222.38800 1.000 108.66000 840 PRO A N 1
ATOM 5335 C CA . PRO A 1 840 ? 213.61600 220.34700 221.82600 1.000 108.66000 840 PRO A CA 1
ATOM 5336 C C . PRO A 1 840 ? 213.61700 221.75700 222.39000 1.000 108.66000 840 PRO A C 1
ATOM 5337 O O . PRO A 1 840 ? 214.64900 222.24700 222.85900 1.000 108.66000 840 PRO A O 1
ATOM 5341 N N . ASP A 1 841 ? 212.46300 222.41500 222.35200 1.000 114.43000 841 ASP A N 1
ATOM 5342 C CA . ASP A 1 841 ? 212.32800 223.78100 222.85600 1.000 114.43000 841 ASP A CA 1
ATOM 5343 C C . ASP A 1 841 ? 212.10200 223.80100 224.36400 1.000 114.43000 841 ASP A C 1
ATOM 5344 O O . ASP A 1 841 ? 211.16500 224.41500 224.87000 1.000 114.43000 841 ASP A O 1
ATOM 5349 N N . ALA A 1 842 ? 212.97700 223.11600 225.09600 1.000 114.77000 842 ALA A N 1
ATOM 5350 C CA . ALA A 1 842 ? 212.92900 223.07400 226.55200 1.000 114.77000 842 ALA A CA 1
ATOM 5351 C C . ALA A 1 842 ? 214.05400 223.95100 227.08600 1.000 114.77000 842 ALA A C 1
ATOM 5352 O O . ALA A 1 842 ? 215.23500 223.65400 226.87700 1.000 114.77000 842 ALA A O 1
ATOM 5354 N N . ASP A 1 843 ? 213.68800 225.02800 227.77400 1.000 113.68000 843 ASP A N 1
ATOM 5355 C CA . ASP A 1 843 ? 214.66100 225.98200 228.30200 1.000 113.68000 843 ASP A CA 1
ATOM 5356 C C . ASP A 1 843 ? 215.16300 225.46200 229.64200 1.000 113.68000 843 ASP A C 1
ATOM 5357 O O . ASP A 1 843 ? 214.45300 225.51100 230.64700 1.000 113.68000 843 ASP A O 1
ATOM 5362 N N . LEU A 1 844 ? 216.39300 224.96300 229.65800 1.000 109.26000 844 LEU A N 1
ATOM 5363 C CA . LEU A 1 844 ? 217.02200 224.47900 230.87600 1.000 109.26000 844 LEU A CA 1
ATOM 5364 C C . LEU A 1 844 ? 218.18200 225.39000 231.24400 1.000 109.26000 844 LEU A C 1
ATOM 5365 O O . LEU A 1 844 ? 218.98100 225.77600 230.38500 1.000 109.26000 844 LEU A O 1
ATOM 5370 N N . THR A 1 845 ? 218.26600 225.72900 232.52600 1.000 111.71000 845 THR A N 1
ATOM 5371 C CA . THR A 1 845 ? 219.20100 226.71900 233.04700 1.000 111.71000 845 THR A CA 1
ATOM 5372 C C . THR A 1 845 ? 220.00700 226.12900 234.19500 1.000 111.71000 845 THR A C 1
ATOM 5373 O O . THR A 1 845 ? 220.06400 226.68200 235.29300 1.000 111.71000 845 THR A O 1
ATOM 5377 N N . LEU A 1 846 ? 220.62300 224.97500 233.93900 1.000 109.13000 846 LEU A N 1
ATOM 5378 C CA . LEU A 1 846 ? 221.34400 224.17700 234.92600 1.000 109.13000 846 LEU A CA 1
ATOM 5379 C C . LEU A 1 846 ? 222.18300 225.04300 235.85400 1.000 109.13000 846 LEU A C 1
ATOM 5380 O O . LEU A 1 846 ? 223.05600 225.79300 235.40600 1.000 109.13000 846 LEU A O 1
ATOM 5385 N N . LEU A 1 847 ? 221.91700 224.93800 237.15500 1.000 114.14000 847 LEU A N 1
ATOM 5386 C CA . LEU A 1 847 ? 222.63700 225.72300 238.15000 1.000 114.14000 847 LEU A CA 1
ATOM 5387 C C . LEU A 1 847 ? 223.82700 224.99000 238.74900 1.000 114.14000 847 LEU A C 1
ATOM 5388 O O . LEU A 1 847 ? 224.80700 225.64100 239.12700 1.000 114.14000 847 LEU A O 1
ATOM 5393 N N . ALA A 1 848 ? 223.76500 223.66000 238.83400 1.000 117.81000 848 ALA A N 1
ATOM 5394 C CA . ALA A 1 848 ? 224.77200 222.86500 239.52800 1.000 117.81000 848 ALA A CA 1
ATOM 5395 C C . ALA A 1 848 ? 224.98900 223.40500 240.93500 1.000 117.81000 848 ALA A C 1
ATOM 5396 O O . ALA A 1 848 ? 224.02100 223.75000 241.62100 1.000 117.81000 848 ALA A O 1
ATOM 5398 N N . HIS A 1 849 ? 226.25100 223.47300 241.36800 1.000 128.96000 849 HIS A N 1
ATOM 5399 C CA . HIS A 1 849 ? 226.64600 224.03900 242.65600 1.000 128.96000 849 HIS A CA 1
ATOM 5400 C C . HIS A 1 849 ? 226.16700 223.19700 243.83300 1.000 128.96000 849 HIS A C 1
ATOM 5401 O O . HIS A 1 849 ? 225.10000 222.57900 243.78000 1.000 128.96000 849 HIS A O 1
ATOM 5408 N N . ARG A 1 850 ? 226.93900 223.20000 244.91800 1.000 140.52000 850 ARG A N 1
ATOM 5409 C CA . ARG A 1 850 ? 226.61700 222.41900 246.10500 1.000 140.52000 850 ARG A CA 1
ATOM 5410 C C . ARG A 1 850 ? 225.54400 223.14600 246.90700 1.000 140.52000 850 ARG A C 1
ATOM 5411 O O . ARG A 1 850 ? 224.87500 224.03700 246.37400 1.000 140.52000 850 ARG A O 1
ATOM 5419 N N . ILE A 1 851 ? 225.34900 222.75200 248.16800 1.000 140.66000 851 ILE A N 1
ATOM 5420 C CA . ILE A 1 851 ? 224.36000 223.35900 249.05700 1.000 140.66000 851 ILE A CA 1
ATOM 5421 C C . ILE A 1 851 ? 224.44400 224.88100 249.00900 1.000 140.66000 851 ILE A C 1
ATOM 5422 O O . ILE A 1 851 ? 223.44300 225.57100 249.23400 1.000 140.66000 851 ILE A O 1
ATOM 5427 N N . THR A 1 852 ? 225.64100 225.41100 248.71500 1.000 142.41000 852 THR A N 1
ATOM 5428 C CA . THR A 1 852 ? 225.85200 226.82100 248.40100 1.000 142.41000 852 THR A CA 1
ATOM 5429 C C . THR A 1 852 ? 225.37300 227.70100 249.55000 1.000 142.41000 852 THR A C 1
ATOM 5430 O O . THR A 1 852 ? 224.27400 228.26700 249.48100 1.000 142.41000 852 THR A O 1
ATOM 5434 N N . PRO A 1 853 ? 226.12700 227.78100 250.64500 1.000 146.01000 853 PRO A N 1
ATOM 5435 C CA . PRO A 1 853 ? 225.70500 228.62200 251.77200 1.000 146.01000 853 PRO A CA 1
ATOM 5436 C C . PRO A 1 853 ? 225.41200 230.04700 251.32700 1.000 146.01000 853 PRO A C 1
ATOM 5437 O O . PRO A 1 853 ? 226.15400 230.63700 250.53800 1.000 146.01000 853 PRO A O 1
ATOM 5441 N N . ASP A 1 854 ? 224.28900 230.57700 251.82000 1.000 146.63000 854 ASP A N 1
ATOM 5442 C CA . ASP A 1 854 ? 223.75200 231.90400 251.52300 1.000 146.63000 854 ASP A CA 1
ATOM 5443 C C . ASP A 1 854 ? 223.16500 231.97700 250.11500 1.000 146.63000 854 ASP A C 1
ATOM 5444 O O . ASP A 1 854 ? 222.46700 232.94200 249.78800 1.000 146.63000 854 ASP A O 1
ATOM 5449 N N . PHE A 1 855 ? 223.44000 230.95800 249.29400 1.000 141.08000 855 PHE A N 1
ATOM 5450 C CA . PHE A 1 855 ? 222.72400 230.67800 248.04100 1.000 141.08000 855 PHE A CA 1
ATOM 5451 C C . PHE A 1 855 ? 222.37700 231.93800 247.25000 1.000 141.08000 855 PHE A C 1
ATOM 5452 O O . PHE A 1 855 ? 221.27500 232.06800 246.72000 1.000 141.08000 855 PHE A O 1
ATOM 5454 N N . ASP A 1 856 ? 223.32800 232.87100 247.15600 1.000 140.29000 856 ASP A N 1
ATOM 5455 C CA . ASP A 1 856 ? 223.03500 234.17300 246.55900 1.000 140.29000 856 ASP A CA 1
ATOM 5456 C C . ASP A 1 856 ? 222.57600 234.03300 245.11000 1.000 140.29000 856 ASP A C 1
ATOM 5457 O O . ASP A 1 856 ? 221.51700 234.54300 244.72500 1.000 140.29000 856 ASP A O 1
ATOM 5462 N N . MET A 1 857 ? 223.36400 233.33300 244.29000 1.000 135.65000 857 MET A N 1
ATOM 5463 C CA . MET A 1 857 ? 222.93700 233.04000 242.92600 1.000 135.65000 857 MET A CA 1
ATOM 5464 C C . MET A 1 857 ? 221.68100 232.18000 242.92700 1.000 135.65000 857 MET A C 1
ATOM 5465 O O . MET A 1 857 ? 220.74400 232.42500 242.15400 1.000 135.65000 857 MET A O 1
ATOM 5470 N N . GLY A 1 858 ? 221.64400 231.17200 243.80000 1.000 134.70000 858 GLY A N 1
ATOM 5471 C CA . GLY A 1 858 ? 220.44100 230.37300 243.94000 1.000 134.70000 858 GLY A CA 1
ATOM 5472 C C . GLY A 1 858 ? 219.25000 231.19600 244.38900 1.000 134.70000 858 GLY A C 1
ATOM 5473 O O . GLY A 1 858 ? 218.13000 230.97700 243.93100 1.000 134.70000 858 GLY A O 1
ATOM 5474 N N . ALA A 1 859 ? 219.47800 232.16200 245.28500 1.000 132.05000 859 ALA A N 1
ATOM 5475 C CA . ALA A 1 859 ? 218.38600 233.02200 245.73400 1.000 132.05000 859 ALA A CA 1
ATOM 5476 C C . ALA A 1 859 ? 217.85000 233.88000 244.59500 1.000 132.05000 859 ALA A C 1
ATOM 5477 O O . ALA A 1 859 ? 216.63200 234.01600 244.42900 1.000 132.05000 859 ALA A O 1
ATOM 5479 N N . LEU A 1 860 ? 218.74600 234.47100 243.80200 1.000 135.14000 860 LEU A N 1
ATOM 5480 C CA . LEU A 1 860 ? 218.30800 235.30800 242.68900 1.000 135.14000 860 LEU A CA 1
ATOM 5481 C C . LEU A 1 860 ? 217.53300 234.48700 241.66400 1.000 135.14000 860 LEU A C 1
ATOM 5482 O O . LEU A 1 860 ? 216.48100 234.91600 241.16900 1.000 135.14000 860 LEU A O 1
ATOM 5487 N N . ARG A 1 861 ? 218.02900 233.29000 241.34300 1.000 129.75000 861 ARG A N 1
ATOM 5488 C CA . ARG A 1 861 ? 217.31600 232.44900 240.38700 1.000 129.75000 861 ARG A CA 1
ATOM 5489 C C . ARG A 1 861 ? 216.00000 231.92800 240.95400 1.000 129.75000 861 ARG A C 1
ATOM 5490 O O . ARG A 1 861 ? 215.03100 231.76900 240.20500 1.000 129.75000 861 ARG A O 1
ATOM 5498 N N . ALA A 1 862 ? 215.93600 231.67100 242.26100 1.000 124.76000 862 ALA A N 1
ATOM 5499 C CA . ALA A 1 862 ? 214.66700 231.30000 242.87600 1.000 124.76000 862 ALA A CA 1
ATOM 5500 C C . ALA A 1 862 ? 213.67100 232.44500 242.78700 1.000 124.76000 862 ALA A C 1
ATOM 5501 O O . ALA A 1 862 ? 212.47000 232.22200 242.59400 1.000 124.76000 862 ALA A O 1
ATOM 5503 N N . HIS A 1 863 ? 214.15300 233.67900 242.93700 1.000 129.08000 863 HIS A N 1
ATOM 5504 C CA . HIS A 1 863 ? 213.29900 234.83400 242.69000 1.000 129.08000 863 HIS A CA 1
ATOM 5505 C C . HIS A 1 863 ? 212.79900 234.84800 241.25300 1.000 129.08000 863 HIS A C 1
ATOM 5506 O O . HIS A 1 863 ? 211.61300 235.09300 241.00200 1.000 129.08000 863 HIS A O 1
ATOM 5513 N N . GLU A 1 864 ? 213.68800 234.58000 240.29300 1.000 127.52000 864 GLU A N 1
ATOM 5514 C CA . GLU A 1 864 ? 213.27800 234.59600 238.89200 1.000 127.52000 864 GLU A CA 1
ATOM 5515 C C . GLU A 1 864 ? 212.33600 233.44300 238.56600 1.000 127.52000 864 GLU A C 1
ATOM 5516 O O . GLU A 1 864 ? 211.46300 233.57200 237.69900 1.000 127.52000 864 GLU A O 1
ATOM 5522 N N . TYR A 1 865 ? 212.49400 232.31200 239.24500 1.000 120.25000 865 TYR A N 1
ATOM 5523 C CA . TYR A 1 865 ? 211.81900 231.08400 238.85300 1.000 120.25000 865 TYR A CA 1
ATOM 5524 C C . TYR A 1 865 ? 210.47700 230.94100 239.56600 1.000 120.25000 865 TYR A C 1
ATOM 5525 O O . TYR A 1 865 ? 209.91800 231.89400 240.11500 1.000 120.25000 865 TYR A O 1
ATOM 5534 N N . ASP A 1 866 ? 209.96000 229.71600 239.55200 1.000 102.81000 866 ASP A N 1
ATOM 5535 C CA . ASP A 1 866 ? 208.69700 229.33300 240.16600 1.000 102.81000 866 ASP A CA 1
ATOM 5536 C C . ASP A 1 866 ? 209.00000 228.17700 241.11200 1.000 102.81000 866 ASP A C 1
ATOM 5537 O O . ASP A 1 866 ? 210.15700 228.01700 241.51100 1.000 102.81000 866 ASP A O 1
ATOM 5542 N N . ILE A 1 867 ? 207.98200 227.39500 241.49000 1.000 91.10000 867 ILE A N 1
ATOM 5543 C CA . ILE A 1 867 ? 208.04100 226.42100 242.58300 1.000 91.10000 867 ILE A CA 1
ATOM 5544 C C . ILE A 1 867 ? 209.37900 225.69300 242.60800 1.000 91.10000 867 ILE A C 1
ATOM 5545 O O . ILE A 1 867 ? 209.88100 225.24400 241.57200 1.000 91.10000 867 ILE A O 1
ATOM 5550 N N . ILE A 1 868 ? 209.95200 225.56400 243.80200 1.000 92.54000 868 ILE A N 1
ATOM 5551 C CA . ILE A 1 868 ? 211.36800 225.26400 243.98400 1.000 92.54000 868 ILE A CA 1
ATOM 5552 C C . ILE A 1 868 ? 211.54700 223.88900 244.61600 1.000 92.54000 868 ILE A C 1
ATOM 5553 O O . ILE A 1 868 ? 212.43500 223.69100 245.45400 1.000 92.54000 868 ILE A O 1
ATOM 5558 N N . VAL A 1 869 ? 210.69100 222.94200 244.22400 1.000 88.64000 869 VAL A N 1
ATOM 5559 C CA . VAL A 1 869 ? 210.67000 221.57500 244.74300 1.000 88.64000 869 VAL A CA 1
ATOM 5560 C C . VAL A 1 869 ? 212.08100 221.02500 244.91100 1.000 88.64000 869 VAL A C 1
ATOM 5561 O O . VAL A 1 869 ? 212.95200 221.23400 244.06000 1.000 88.64000 869 VAL A O 1
ATOM 5565 N N . ASP A 1 870 ? 212.32200 220.34400 246.02900 1.000 96.83000 870 ASP A N 1
ATOM 5566 C CA . ASP A 1 870 ? 213.65000 219.86700 246.37800 1.000 96.83000 870 ASP A CA 1
ATOM 5567 C C . ASP A 1 870 ? 213.60700 218.40200 246.78100 1.000 96.83000 870 ASP A C 1
ATOM 5568 O O . ASP A 1 870 ? 212.60300 217.90900 247.30200 1.000 96.83000 870 ASP A O 1
ATOM 5573 N N . ALA A 1 871 ? 214.72200 217.71200 246.53300 1.000 100.45000 871 ALA A N 1
ATOM 5574 C CA . ALA A 1 871 ? 214.88900 216.32800 246.95600 1.000 100.45000 871 ALA A CA 1
ATOM 5575 C C . ALA A 1 871 ? 216.26000 216.10000 247.58200 1.000 100.45000 871 ALA A C 1
ATOM 5576 O O . ALA A 1 871 ? 216.80800 214.99700 247.46800 1.000 100.45000 871 ALA A O 1
ATOM 5578 N N . VAL A 1 872 ? 216.82500 217.11600 248.23200 1.000 108.91000 872 VAL A N 1
ATOM 5579 C CA . VAL A 1 872 ? 218.18500 217.06300 248.75700 1.000 108.91000 872 VAL A CA 1
ATOM 5580 C C . VAL A 1 872 ? 218.30000 215.96800 249.80800 1.000 108.91000 872 VAL A C 1
ATOM 5581 O O . VAL A 1 872 ? 217.57200 215.96800 250.80600 1.000 108.91000 872 VAL A O 1
ATOM 5585 N N . ASP A 1 873 ? 219.21400 215.02300 249.58300 1.000 112.08000 873 ASP A N 1
ATOM 5586 C CA . ASP A 1 873 ? 219.44100 213.96600 250.56200 1.000 112.08000 873 ASP A CA 1
ATOM 5587 C C . ASP A 1 873 ? 220.02000 214.53900 251.85100 1.000 112.08000 873 ASP A C 1
ATOM 5588 O O . ASP A 1 873 ? 219.68400 214.08200 252.95000 1.000 112.08000 873 ASP A O 1
ATOM 5593 N N . ASP A 1 874 ? 220.88100 215.54400 251.73600 1.000 116.57000 874 ASP A N 1
ATOM 5594 C CA . ASP A 1 874 ? 221.50700 216.16000 252.89400 1.000 116.57000 874 ASP A CA 1
ATOM 5595 C C . ASP A 1 874 ? 220.45900 216.87900 253.74100 1.000 116.57000 874 ASP A C 1
ATOM 5596 O O . ASP A 1 874 ? 219.76900 217.77600 253.23100 1.000 116.57000 874 ASP A O 1
ATOM 5601 N N . PRO A 1 875 ? 220.30400 216.51900 255.01700 1.000 108.30000 875 PRO A N 1
ATOM 5602 C CA . PRO A 1 875 ? 219.34100 217.23600 255.86900 1.000 108.30000 875 PRO A CA 1
ATOM 5603 C C . PRO A 1 875 ? 219.63300 218.71900 255.99900 1.000 108.30000 875 PRO A C 1
ATOM 5604 O O . PRO A 1 875 ? 218.68900 219.51300 256.08500 1.000 108.30000 875 PRO A O 1
ATOM 5608 N N . ALA A 1 876 ? 220.90400 219.12100 256.01000 1.000 113.48000 876 ALA A N 1
ATOM 5609 C CA . ALA A 1 876 ? 221.26000 220.52700 256.15500 1.000 113.48000 876 ALA A CA 1
ATOM 5610 C C . ALA A 1 876 ? 220.85900 221.35900 254.94300 1.000 113.48000 876 ALA A C 1
ATOM 5611 O O . ALA A 1 876 ? 220.31900 222.45900 255.10100 1.000 113.48000 876 ALA A O 1
ATOM 5613 N N . GLY A 1 877 ? 221.11400 220.85800 253.73300 1.000 111.93000 877 GLY A N 1
ATOM 5614 C CA . GLY A 1 877 ? 220.71100 221.59200 252.54400 1.000 111.93000 877 GLY A CA 1
ATOM 5615 C C . GLY A 1 877 ? 219.20700 221.74700 252.44100 1.000 111.93000 877 GLY A C 1
ATOM 5616 O O . GLY A 1 877 ? 218.70500 222.81100 252.06600 1.000 111.93000 877 GLY A O 1
ATOM 5617 N N . LYS A 1 878 ? 218.46700 220.68500 252.77400 1.000 107.64000 878 LYS A N 1
ATOM 5618 C CA . LYS A 1 878 ? 217.01000 220.75500 252.76100 1.000 107.64000 878 LYS A CA 1
ATOM 5619 C C . LYS A 1 878 ? 216.50500 221.85800 253.68100 1.000 107.64000 878 LYS A C 1
ATOM 5620 O O . LYS A 1 878 ? 215.70200 222.70300 253.27100 1.000 107.64000 878 LYS A O 1
ATOM 5626 N N . VAL A 1 879 ? 216.97300 221.86800 254.93000 1.000 106.03000 879 VAL A N 1
ATOM 5627 C CA . VAL A 1 879 ? 216.47600 222.85500 255.88100 1.000 106.03000 879 VAL A CA 1
ATOM 5628 C C . VAL A 1 879 ? 216.94600 224.25500 255.51000 1.000 106.03000 879 VAL A C 1
ATOM 5629 O O . VAL A 1 879 ? 216.21600 225.22900 255.71700 1.000 106.03000 879 VAL A O 1
ATOM 5633 N N . ALA A 1 880 ? 218.14800 224.38800 254.94300 1.000 104.24000 880 ALA A N 1
ATOM 5634 C CA . ALA A 1 880 ? 218.60600 225.70100 254.50100 1.000 104.24000 880 ALA A CA 1
ATOM 5635 C C . ALA A 1 880 ? 217.71400 226.24600 253.39200 1.000 104.24000 880 ALA A C 1
ATOM 5636 O O . ALA A 1 880 ? 217.31700 227.41900 253.41400 1.000 104.24000 880 ALA A O 1
ATOM 5638 N N . LEU A 1 881 ? 217.38000 225.40200 252.41400 1.000 104.83000 881 LEU A N 1
ATOM 5639 C CA . LEU A 1 881 ? 216.51900 225.85500 251.32700 1.000 104.83000 881 LEU A CA 1
ATOM 5640 C C . LEU A 1 881 ? 215.11500 226.16700 251.82900 1.000 104.83000 881 LEU A C 1
ATOM 5641 O O . LEU A 1 881 ? 214.49300 227.14000 251.38800 1.000 104.83000 881 LEU A O 1
ATOM 5646 N N . ILE A 1 882 ? 214.59600 225.34900 252.74800 1.000 103.32000 882 ILE A N 1
ATOM 5647 C CA . ILE A 1 882 ? 213.28000 225.62200 253.31900 1.000 103.32000 882 ILE A CA 1
ATOM 5648 C C . ILE A 1 882 ? 213.28900 226.95400 254.05600 1.000 103.32000 882 ILE A C 1
ATOM 5649 O O . ILE A 1 882 ? 212.34300 227.74500 253.95200 1.000 103.32000 882 ILE A O 1
ATOM 5654 N N . LYS A 1 883 ? 214.35300 227.21700 254.81800 1.000 108.25000 883 LYS A N 1
ATOM 5655 C CA . LYS A 1 883 ? 214.46800 228.48300 255.53100 1.000 108.25000 883 LYS A CA 1
ATOM 5656 C C . LYS A 1 883 ? 214.49800 229.65300 254.56000 1.000 108.25000 883 LYS A C 1
ATOM 5657 O O . LYS A 1 883 ? 213.80900 230.65900 254.76100 1.000 108.25000 883 LYS A O 1
ATOM 5663 N N . TYR A 1 884 ? 215.28000 229.53200 253.48500 1.000 107.95000 884 TYR A N 1
ATOM 5664 C CA . TYR A 1 884 ? 215.32000 230.60100 252.49300 1.000 107.95000 884 TYR A CA 1
ATOM 5665 C C . TYR A 1 884 ? 213.94200 230.83600 251.88600 1.000 107.95000 884 TYR A C 1
ATOM 5666 O O . TYR A 1 884 ? 213.49600 231.98200 251.74600 1.000 107.95000 884 TYR A O 1
ATOM 5675 N N . ALA A 1 885 ? 213.24800 229.75400 251.52700 1.000 105.98000 885 ALA A N 1
ATOM 5676 C CA . ALA A 1 885 ? 211.94900 229.88600 250.87600 1.000 105.98000 885 ALA A CA 1
ATOM 5677 C C . ALA A 1 885 ? 210.92900 230.53100 251.80400 1.000 105.98000 885 ALA A C 1
ATOM 5678 O O . ALA A 1 885 ? 210.15600 231.40000 251.38500 1.000 105.98000 885 ALA A O 1
ATOM 5680 N N . VAL A 1 886 ? 210.90900 230.11600 253.07200 1.000 108.21000 886 VAL A N 1
ATOM 5681 C CA . VAL A 1 886 ? 209.93000 230.66900 254.00300 1.000 108.21000 886 VAL A CA 1
ATOM 5682 C C . VAL A 1 886 ? 210.26100 232.12200 254.32800 1.000 108.21000 886 VAL A C 1
ATOM 5683 O O . VAL A 1 886 ? 209.36000 232.94600 254.52600 1.000 108.21000 886 VAL A O 1
ATOM 5687 N N . GLU A 1 887 ? 211.55200 232.46800 254.37800 1.000 112.04000 887 GLU A N 1
ATOM 5688 C CA . GLU A 1 887 ? 211.92100 233.85500 254.63600 1.000 112.04000 887 GLU A CA 1
ATOM 5689 C C . GLU A 1 887 ? 211.64200 234.74800 253.43400 1.000 112.04000 887 GLU A C 1
ATOM 5690 O O . GLU A 1 887 ? 211.43300 235.95500 253.59800 1.000 112.04000 887 GLU A O 1
ATOM 5696 N N . ASN A 1 888 ? 211.63600 234.18500 252.22600 1.000 109.38000 888 ASN A N 1
ATOM 5697 C CA . ASN A 1 888 ? 211.37400 234.96200 251.02100 1.000 109.38000 888 ASN A CA 1
ATOM 5698 C C . ASN A 1 888 ? 210.01200 234.66800 250.40400 1.000 109.38000 888 ASN A C 1
ATOM 5699 O O . ASN A 1 888 ? 209.74100 235.12000 249.28700 1.000 109.38000 888 ASN A O 1
ATOM 5704 N N . LYS A 1 889 ? 209.14900 233.93400 251.10900 1.000 109.38000 889 LYS A N 1
ATOM 5705 C CA . LYS A 1 889 ? 207.77200 233.68100 250.67400 1.000 109.38000 889 LYS A CA 1
ATOM 5706 C C . LYS A 1 889 ? 207.72100 233.07600 249.27200 1.000 109.38000 889 LYS A C 1
ATOM 5707 O O . LYS A 1 889 ? 206.96100 233.51600 248.40700 1.000 109.38000 889 LYS A O 1
ATOM 5713 N N . LEU A 1 890 ? 208.54100 232.05300 249.04600 1.000 104.13000 890 LEU A N 1
ATOM 5714 C CA . LEU A 1 890 ? 208.52600 231.38600 247.75200 1.000 104.13000 890 LEU A CA 1
ATOM 5715 C C . LEU A 1 890 ? 207.75700 230.07300 247.83400 1.000 104.13000 890 LEU A C 1
ATOM 5716 O O . LEU A 1 890 ? 207.78500 229.40200 248.87200 1.000 104.13000 890 LEU A O 1
ATOM 5721 N N . PRO A 1 891 ? 207.06000 229.68300 246.76600 1.000 93.01000 891 PRO A N 1
ATOM 5722 C CA . PRO A 1 891 ? 206.30800 228.41800 246.79200 1.000 93.01000 891 PRO A CA 1
ATOM 5723 C C . PRO A 1 891 ? 207.24200 227.22100 246.88800 1.000 93.01000 891 PRO A C 1
ATOM 5724 O O . PRO A 1 891 ? 208.11900 227.02400 246.04500 1.000 93.01000 891 PRO A O 1
ATOM 5728 N N . LEU A 1 892 ? 207.04200 226.41300 247.92800 1.000 90.13000 892 LEU A N 1
ATOM 5729 C CA . LEU A 1 892 ? 207.89200 225.26400 248.19700 1.000 90.13000 892 LEU A CA 1
ATOM 5730 C C . LEU A 1 892 ? 207.07100 224.05800 248.62100 1.000 90.13000 892 LEU A C 1
ATOM 5731 O O . LEU A 1 892 ? 206.16300 224.17100 249.44800 1.000 90.13000 892 LEU A O 1
ATOM 5736 N N . ILE A 1 893 ? 207.40200 222.90800 248.04200 1.000 88.41000 893 ILE A N 1
ATOM 5737 C CA . ILE A 1 893 ? 207.02200 221.60700 248.57400 1.000 88.41000 893 ILE A CA 1
ATOM 5738 C C . ILE A 1 893 ? 208.23800 220.69500 248.49900 1.000 88.41000 893 ILE A C 1
ATOM 5739 O O . ILE A 1 893 ? 208.95900 220.68300 247.49500 1.000 88.41000 893 ILE A O 1
ATOM 5744 N N . SER A 1 894 ? 208.48800 219.96200 249.57600 1.000 95.23000 894 SER A N 1
ATOM 5745 C CA . SER A 1 894 ? 209.62900 219.06900 249.65500 1.000 95.23000 894 SER A CA 1
ATOM 5746 C C . SER A 1 894 ? 209.16200 217.62000 249.58700 1.000 95.23000 894 SER A C 1
ATOM 5747 O O . SER A 1 894 ? 207.96800 217.32400 249.50200 1.000 95.23000 894 SER A O 1
ATOM 5750 N N . CYS A 1 895 ? 210.11500 216.70900 249.62600 1.000 97.59000 895 CYS A N 1
ATOM 5751 C CA . CYS A 1 895 ? 209.78800 215.29000 249.65000 1.000 97.59000 895 CYS A CA 1
ATOM 5752 C C . CYS A 1 895 ? 210.43200 214.56200 250.81800 1.000 97.59000 895 CYS A C 1
ATOM 5753 O O . CYS A 1 895 ? 209.81100 213.65400 251.37600 1.000 97.59000 895 CYS A O 1
ATOM 5756 N N . MET A 1 896 ? 211.64100 214.96400 251.21900 1.000 106.42000 896 MET A N 1
ATOM 5757 C CA . MET A 1 896 ? 212.44100 214.27700 252.23000 1.000 106.42000 896 MET A CA 1
ATOM 5758 C C . MET A 1 896 ? 212.24700 212.76000 252.20400 1.000 106.42000 896 MET A C 1
ATOM 5759 O O . MET A 1 896 ? 212.60000 212.11600 251.21000 1.000 106.42000 896 MET A O 1
ATOM 5764 N N . GLY A 1 897 ? 211.70300 212.17700 253.27000 1.000 100.13000 897 GLY A N 1
ATOM 5765 C CA . GLY A 1 897 ? 211.58900 210.73700 253.38100 1.000 100.13000 897 GLY A CA 1
ATOM 5766 C C . GLY A 1 897 ? 210.87600 210.06400 252.22700 1.000 100.13000 897 GLY A C 1
ATOM 5767 O O . GLY A 1 897 ? 209.65900 210.19400 252.06500 1.000 100.13000 897 GLY A O 1
ATOM 5768 N N . ALA A 1 898 ? 211.64300 209.34000 251.41400 1.000 93.45000 898 ALA A N 1
ATOM 5769 C CA . ALA A 1 898 ? 211.10000 208.52200 250.33900 1.000 93.45000 898 ALA A CA 1
ATOM 5770 C C . ALA A 1 898 ? 211.68000 207.12000 250.29300 1.000 93.45000 898 ALA A C 1
ATOM 5771 O O . ALA A 1 898 ? 211.03600 206.22800 249.72800 1.000 93.45000 898 ALA A O 1
ATOM 5773 N N . GLY A 1 899 ? 212.86400 206.89300 250.86000 1.000 95.03000 899 GLY A N 1
ATOM 5774 C CA . GLY A 1 899 ? 213.43300 205.57000 250.95900 1.000 95.03000 899 GLY A CA 1
ATOM 5775 C C . GLY A 1 899 ? 213.16300 204.94300 252.31700 1.000 95.03000 899 GLY A C 1
ATOM 5776 O O . GLY A 1 899 ? 212.58700 205.55700 253.21000 1.000 95.03000 899 GLY A O 1
ATOM 5777 N N . ASN A 1 900 ? 213.59600 203.69000 252.45200 1.000 104.57000 900 ASN A N 1
ATOM 5778 C CA . ASN A 1 900 ? 213.40800 202.84200 253.62600 1.000 104.57000 900 ASN A CA 1
ATOM 5779 C C . ASN A 1 900 ? 211.94900 202.47700 253.86000 1.000 104.57000 900 ASN A C 1
ATOM 5780 O O . ASN A 1 900 ? 211.64900 201.80900 254.85600 1.000 104.57000 900 ASN A O 1
ATOM 5785 N N . LYS A 1 901 ? 211.03400 202.88800 252.99000 1.000 103.10000 901 LYS A N 1
ATOM 5786 C CA . LYS A 1 901 ? 209.63000 202.53800 253.12900 1.000 103.10000 901 LYS A CA 1
ATOM 5787 C C . LYS A 1 901 ? 209.32300 201.26900 252.34400 1.000 103.10000 901 LYS A C 1
ATOM 5788 O O . LYS A 1 901 ? 209.98800 200.94500 251.35900 1.000 103.10000 901 LYS A O 1
ATOM 5794 N N . THR A 1 902 ? 208.29400 200.55000 252.79000 1.000 107.13000 902 THR A N 1
ATOM 5795 C CA . THR A 1 902 ? 207.97800 199.25600 252.19800 1.000 107.13000 902 THR A CA 1
ATOM 5796 C C . THR A 1 902 ? 206.60300 199.25100 251.54200 1.000 107.13000 902 THR A C 1
ATOM 5797 O O . THR A 1 902 ? 206.45200 198.79200 250.40600 1.000 107.13000 902 THR A O 1
ATOM 5801 N N . ASP A 1 903 ? 205.59700 199.76100 252.24600 1.000 107.86000 903 ASP A N 1
ATOM 5802 C CA . ASP A 1 903 ? 204.21500 199.65700 251.80300 1.000 107.86000 903 ASP A CA 1
ATOM 5803 C C . ASP A 1 903 ? 203.87400 200.77800 250.83000 1.000 107.86000 903 ASP A C 1
ATOM 5804 O O . ASP A 1 903 ? 204.19600 201.94500 251.07300 1.000 107.86000 903 ASP A O 1
ATOM 5809 N N . VAL A 1 904 ? 203.22900 200.41100 249.71900 1.000 103.59000 904 VAL A N 1
ATOM 5810 C CA . VAL A 1 904 ? 202.76900 201.38900 248.73700 1.000 103.59000 904 VAL A CA 1
ATOM 5811 C C . VAL A 1 904 ? 201.32300 201.79800 248.98600 1.000 103.59000 904 VAL A C 1
ATOM 5812 O O . VAL A 1 904 ? 200.80500 202.68200 248.28500 1.000 103.59000 904 VAL A O 1
ATOM 5816 N N . THR A 1 905 ? 200.65800 201.19500 249.97400 1.000 105.62000 905 THR A N 1
ATOM 5817 C CA . THR A 1 905 ? 199.26200 201.52300 250.24400 1.000 105.62000 905 THR A CA 1
ATOM 5818 C C . THR A 1 905 ? 199.10100 202.98900 250.63000 1.000 105.62000 905 THR A C 1
ATOM 5819 O O . THR A 1 905 ? 198.16800 203.65900 250.17200 1.000 105.62000 905 THR A O 1
ATOM 5823 N N . GLN A 1 906 ? 199.99700 203.50400 251.47000 1.000 104.54000 906 GLN A N 1
ATOM 5824 C CA . GLN A 1 906 ? 200.00700 204.92500 251.82500 1.000 104.54000 906 GLN A CA 1
ATOM 5825 C C . GLN A 1 906 ? 201.45900 205.38400 251.93500 1.000 104.54000 906 GLN A C 1
ATOM 5826 O O . GLN A 1 906 ? 202.10200 205.22200 252.97700 1.000 104.54000 906 GLN A O 1
ATOM 5832 N N . VAL A 1 907 ? 201.97600 205.94000 250.84200 1.000 101.48000 907 VAL A N 1
ATOM 5833 C CA . VAL A 1 907 ? 203.30600 206.53700 250.79600 1.000 101.48000 907 VAL A CA 1
ATOM 5834 C C . VAL A 1 907 ? 203.15600 207.89500 250.11800 1.000 101.48000 907 VAL A C 1
ATOM 5835 O O . VAL A 1 907 ? 204.13300 208.50900 249.67300 1.000 101.48000 907 VAL A O 1
ATOM 5839 N N . HIS A 1 908 ? 201.91800 208.37400 250.05500 1.000 100.57000 908 HIS A N 1
ATOM 5840 C CA . HIS A 1 908 ? 201.55400 209.57600 249.31500 1.000 100.57000 908 HIS A CA 1
ATOM 5841 C C . HIS A 1 908 ? 200.80400 210.52500 250.24500 1.000 100.57000 908 HIS A C 1
ATOM 5842 O O . HIS A 1 908 ? 199.73200 210.18500 250.75400 1.000 100.57000 908 HIS A O 1
ATOM 5849 N N . ARG A 1 909 ? 201.37200 211.70900 250.47000 1.000 99.85000 909 ARG A N 1
ATOM 5850 C CA . ARG A 1 909 ? 200.71600 212.73900 251.26500 1.000 99.85000 909 ARG A CA 1
ATOM 5851 C C . ARG A 1 909 ? 201.24500 214.10500 250.85800 1.000 99.85000 909 ARG A C 1
ATOM 5852 O O . ARG A 1 909 ? 202.41100 214.23800 250.48000 1.000 99.85000 909 ARG A O 1
ATOM 5860 N N . VAL A 1 910 ? 200.37900 215.11100 250.93600 1.000 90.52000 910 VAL A N 1
ATOM 5861 C CA . VAL A 1 910 ? 200.76200 216.51000 250.75000 1.000 90.52000 910 VAL A CA 1
ATOM 5862 C C . VAL A 1 910 ? 200.21400 217.26200 251.95900 1.000 90.52000 910 VAL A C 1
ATOM 5863 O O . VAL A 1 910 ? 199.06500 217.71700 251.96200 1.000 90.52000 910 VAL A O 1
ATOM 5867 N N . VAL A 1 911 ? 201.03200 217.38900 253.00200 1.000 102.04000 911 VAL A N 1
ATOM 5868 C CA . VAL A 1 911 ? 200.64000 218.04400 254.24000 1.000 102.04000 911 VAL A CA 1
ATOM 5869 C C . VAL A 1 911 ? 201.74400 219.00700 254.65300 1.000 102.04000 911 VAL A C 1
ATOM 5870 O O . VAL A 1 911 ? 202.89700 218.88100 254.24100 1.000 102.04000 911 VAL A O 1
ATOM 5874 N N . ASP A 1 912 ? 201.37100 219.98600 255.47200 1.000 110.77000 912 ASP A N 1
ATOM 5875 C CA . ASP A 1 912 ? 202.36600 220.85800 256.07200 1.000 110.77000 912 ASP A CA 1
ATOM 5876 C C . ASP A 1 912 ? 203.22800 220.06100 257.04200 1.000 110.77000 912 ASP A C 1
ATOM 5877 O O . ASP A 1 912 ? 202.75400 219.14700 257.72200 1.000 110.77000 912 ASP A O 1
ATOM 5882 N N . ILE A 1 913 ? 204.51600 220.40900 257.09200 1.000 109.88000 913 ILE A N 1
ATOM 5883 C CA . ILE A 1 913 ? 205.46800 219.60100 257.84100 1.000 109.88000 913 ILE A CA 1
ATOM 5884 C C . ILE A 1 913 ? 205.16200 219.58500 259.33300 1.000 109.88000 913 ILE A C 1
ATOM 5885 O O . ILE A 1 913 ? 205.55100 218.64000 260.02600 1.000 109.88000 913 ILE A O 1
ATOM 5890 N N . ALA A 1 914 ? 204.46600 220.60000 259.85100 1.000 107.93000 914 ALA A N 1
ATOM 5891 C CA . ALA A 1 914 ? 204.07400 220.57800 261.25500 1.000 107.93000 914 ALA A CA 1
ATOM 5892 C C . ALA A 1 914 ? 203.09200 219.45600 261.56100 1.000 107.93000 914 ALA A C 1
ATOM 5893 O O . ALA A 1 914 ? 203.02800 218.99800 262.70600 1.000 107.93000 914 ALA A O 1
ATOM 5895 N N . ASP A 1 915 ? 202.33000 219.00700 260.56600 1.000 105.93000 915 ASP A N 1
ATOM 5896 C CA . ASP A 1 915 ? 201.37500 217.91900 260.71700 1.000 105.93000 915 ASP A CA 1
ATOM 5897 C C . ASP A 1 915 ? 201.97000 216.56200 260.35600 1.000 105.93000 915 ASP A C 1
ATOM 5898 O O . ASP A 1 915 ? 201.29000 215.54000 260.50000 1.000 105.93000 915 ASP A O 1
ATOM 5903 N N . ALA A 1 916 ? 203.22300 216.52600 259.91200 1.000 105.94000 916 ALA A N 1
ATOM 5904 C CA . ALA A 1 916 ? 203.81900 215.29100 259.42100 1.000 105.94000 916 ALA A CA 1
ATOM 5905 C C . ALA A 1 916 ? 203.98000 214.27300 260.54300 1.000 105.94000 916 ALA A C 1
ATOM 5906 O O . ALA A 1 916 ? 204.46500 214.59900 261.63000 1.000 105.94000 916 ALA A O 1
ATOM 5908 N N . ASP A 1 917 ? 203.57900 213.03100 260.27000 1.000 110.55000 917 ASP A N 1
ATOM 5909 C CA . ASP A 1 917 ? 203.81100 211.93000 261.19700 1.000 110.55000 917 ASP A CA 1
ATOM 5910 C C . ASP A 1 917 ? 205.22900 211.40100 261.01300 1.000 110.55000 917 ASP A C 1
ATOM 5911 O O . ASP A 1 917 ? 206.06600 212.08600 260.41600 1.000 110.55000 917 ASP A O 1
ATOM 5916 N N . VAL A 1 918 ? 205.50800 210.19500 261.51600 1.000 113.42000 918 VAL A N 1
ATOM 5917 C CA . VAL A 1 918 ? 206.87000 209.79000 261.85500 1.000 113.42000 918 VAL A CA 1
ATOM 5918 C C . VAL A 1 918 ? 207.86100 210.00000 260.71100 1.000 113.42000 918 VAL A C 1
ATOM 5919 O O . VAL A 1 918 ? 208.70900 210.89100 260.80600 1.000 113.42000 918 VAL A O 1
ATOM 5923 N N . CYS A 1 919 ? 207.73900 209.24700 259.61800 1.000 114.53000 919 CYS A N 1
ATOM 5924 C CA . CYS A 1 919 ? 208.49700 209.46800 258.38000 1.000 114.53000 919 CYS A CA 1
ATOM 5925 C C . CYS A 1 919 ? 209.90800 209.99100 258.67800 1.000 114.53000 919 CYS A C 1
ATOM 5926 O O . CYS A 1 919 ? 210.30500 211.07100 258.24600 1.000 114.53000 919 CYS A O 1
ATOM 5929 N N . LEU A 1 920 ? 210.67300 209.18100 259.41700 1.000 111.90000 920 LEU A N 1
ATOM 5930 C CA . LEU A 1 920 ? 211.76100 209.63600 260.28800 1.000 111.90000 920 LEU A CA 1
ATOM 5931 C C . LEU A 1 920 ? 212.52600 210.86300 259.79500 1.000 111.90000 920 LEU A C 1
ATOM 5932 O O . LEU A 1 920 ? 212.79600 211.78600 260.57500 1.000 111.90000 920 LEU A O 1
ATOM 5937 N N . LEU A 1 921 ? 212.88500 210.88700 258.51000 1.000 112.22000 921 LEU A N 1
ATOM 5938 C CA . LEU A 1 921 ? 213.56300 212.06200 257.97400 1.000 112.22000 921 LEU A CA 1
ATOM 5939 C C . LEU A 1 921 ? 212.67700 213.30000 258.06600 1.000 112.22000 921 LEU A C 1
ATOM 5940 O O . LEU A 1 921 ? 213.18500 214.41800 258.22000 1.000 112.22000 921 LEU A O 1
ATOM 5945 N N . ALA A 1 922 ? 211.35500 213.12100 257.99800 1.000 110.92000 922 ALA A N 1
ATOM 5946 C CA . ALA A 1 922 ? 210.45200 214.24500 258.22700 1.000 110.92000 922 ALA A CA 1
ATOM 5947 C C . ALA A 1 922 ? 210.57900 214.77000 259.65100 1.000 110.92000 922 ALA A C 1
ATOM 5948 O O . ALA A 1 922 ? 210.55100 215.98300 259.86900 1.000 110.92000 922 ALA A O 1
ATOM 5950 N N . LEU A 1 923 ? 210.72200 213.87600 260.63600 1.000 112.75000 923 LEU A N 1
ATOM 5951 C CA . LEU A 1 923 ? 210.96500 214.33300 262.00400 1.000 112.75000 923 LEU A CA 1
ATOM 5952 C C . LEU A 1 923 ? 212.29400 215.06500 262.12000 1.000 112.75000 923 LEU A C 1
ATOM 5953 O O . LEU A 1 923 ? 212.39900 216.06300 262.84300 1.000 112.75000 923 LEU A O 1
ATOM 5958 N N . GLU A 1 924 ? 213.33100 214.56900 261.44200 1.000 114.78000 924 GLU A N 1
ATOM 5959 C CA . GLU A 1 924 ? 214.62000 215.25500 261.48500 1.000 114.78000 924 GLU A CA 1
ATOM 5960 C C . GLU A 1 924 ? 214.50000 216.67000 260.93000 1.000 114.78000 924 GLU A C 1
ATOM 5961 O O . GLU A 1 924 ? 214.95500 217.64100 261.55200 1.000 114.78000 924 GLU A O 1
ATOM 5967 N N . THR A 1 925 ? 213.86900 216.80500 259.76200 1.000 114.62000 925 THR A N 1
ATOM 5968 C CA . THR A 1 925 ? 213.66300 218.12800 259.18200 1.000 114.62000 925 THR A CA 1
ATOM 5969 C C . THR A 1 925 ? 212.77300 218.98800 260.07100 1.000 114.62000 925 THR A C 1
ATOM 5970 O O . THR A 1 925 ? 212.96500 220.20400 260.15900 1.000 114.62000 925 THR A O 1
ATOM 5974 N N . LYS A 1 926 ? 211.79600 218.37200 260.74000 1.000 112.26000 926 LYS A N 1
ATOM 5975 C CA . LYS A 1 926 ? 210.93400 219.10600 261.66000 1.000 112.26000 926 LYS A CA 1
ATOM 5976 C C . LYS A 1 926 ? 211.74000 219.70500 262.80200 1.000 112.26000 926 LYS A C 1
ATOM 5977 O O . LYS A 1 926 ? 211.57300 220.88100 263.14700 1.000 112.26000 926 LYS A O 1
ATOM 5983 N N . ARG A 1 927 ? 212.61600 218.90200 263.40900 1.000 111.81000 927 ARG A N 1
ATOM 5984 C CA . ARG A 1 927 ? 213.43600 219.40000 264.50800 1.000 111.81000 927 ARG A CA 1
ATOM 5985 C C . ARG A 1 927 ? 214.36500 220.50800 264.03500 1.000 111.81000 927 ARG A C 1
ATOM 5986 O O . ARG A 1 927 ? 214.52200 221.53300 264.70800 1.000 111.81000 927 ARG A O 1
ATOM 5994 N N . LEU A 1 928 ? 214.99400 220.31800 262.87300 1.000 108.77000 928 LEU A N 1
ATOM 5995 C CA . LEU A 1 928 ? 215.90200 221.34500 262.36900 1.000 108.77000 928 LEU A CA 1
ATOM 5996 C C . LEU A 1 928 ? 215.16200 222.64000 262.04600 1.000 108.77000 928 LEU A C 1
ATOM 5997 O O . LEU A 1 928 ? 215.67600 223.73300 262.30600 1.000 108.77000 928 LEU A O 1
ATOM 6002 N N . LEU A 1 929 ? 213.95400 222.54200 261.48800 1.000 113.51000 929 LEU A N 1
ATOM 6003 C CA . LEU A 1 929 ? 213.18100 223.74400 261.19200 1.000 113.51000 929 LEU A CA 1
ATOM 6004 C C . LEU A 1 929 ? 212.70600 224.42800 262.46800 1.000 113.51000 929 LEU A C 1
ATOM 6005 O O . LEU A 1 929 ? 212.65400 225.66200 262.53400 1.000 113.51000 929 LEU A O 1
ATOM 6010 N N . ALA A 1 930 ? 212.34200 223.64600 263.48700 1.000 116.31000 930 ALA A N 1
ATOM 6011 C CA . ALA A 1 930 ? 211.97700 224.23300 264.77200 1.000 116.31000 930 ALA A CA 1
ATOM 6012 C C . ALA A 1 930 ? 213.15900 224.96800 265.38900 1.000 116.31000 930 ALA A C 1
ATOM 6013 O O . ALA A 1 930 ? 212.99800 226.05700 265.95300 1.000 116.31000 930 ALA A O 1
ATOM 6015 N N . LYS A 1 931 ? 214.35600 224.38600 265.29200 1.000 117.08000 931 LYS A N 1
ATOM 6016 C CA . LYS A 1 931 ? 215.55300 225.08900 265.74000 1.000 117.08000 931 LYS A CA 1
ATOM 6017 C C . LYS A 1 931 ? 215.80000 226.34500 264.91600 1.000 117.08000 931 LYS A C 1
ATOM 6018 O O . LYS A 1 931 ? 216.29200 227.34600 265.44700 1.000 117.08000 931 LYS A O 1
ATOM 6024 N N . GLU A 1 932 ? 215.47200 226.30800 263.62200 1.000 118.07000 932 GLU A N 1
ATOM 6025 C CA . GLU A 1 932 ? 215.62500 227.49300 262.78500 1.000 118.07000 932 GLU A CA 1
ATOM 6026 C C . GLU A 1 932 ? 214.72100 228.62400 263.26200 1.000 118.07000 932 GLU A C 1
ATOM 6027 O O . GLU A 1 932 ? 215.14100 229.78600 263.30500 1.000 118.07000 932 GLU A O 1
ATOM 6033 N N . GLY A 1 933 ? 213.48100 228.30700 263.62600 1.000 118.81000 933 GLY A N 1
ATOM 6034 C CA . GLY A 1 933 ? 212.61800 229.30400 264.22900 1.000 118.81000 933 GLY A CA 1
ATOM 6035 C C . GLY A 1 933 ? 211.17000 229.30000 263.78100 1.000 118.81000 933 GLY A C 1
ATOM 6036 O O . GLY A 1 933 ? 210.28000 229.61800 264.57500 1.000 118.81000 933 GLY A O 1
ATOM 6037 N N . ILE A 1 934 ? 210.90900 228.94900 262.52500 1.000 121.95000 934 ILE A N 1
ATOM 6038 C CA . ILE A 1 934 ? 209.56000 228.97600 261.97100 1.000 121.95000 934 ILE A CA 1
ATOM 6039 C C . ILE A 1 934 ? 209.22100 227.59400 261.42400 1.000 121.95000 934 ILE A C 1
ATOM 6040 O O . ILE A 1 934 ? 210.00700 227.00400 260.67300 1.000 121.95000 934 ILE A O 1
ATOM 6045 N N . THR A 1 935 ? 208.07800 227.05200 261.85400 1.000 118.87000 935 THR A N 1
ATOM 6046 C CA . THR A 1 935 ? 207.54500 225.82700 261.25200 1.000 118.87000 935 THR A CA 1
ATOM 6047 C C . THR A 1 935 ? 206.02000 225.86300 261.38200 1.000 118.87000 935 THR A C 1
ATOM 6048 O O . THR A 1 935 ? 205.46000 225.35700 262.35600 1.000 118.87000 935 THR A O 1
ATOM 6052 N N . ARG A 1 936 ? 205.35800 226.46200 260.39200 1.000 120.50000 936 ARG A N 1
ATOM 6053 C CA . ARG A 1 936 ? 203.90500 226.35200 260.31700 1.000 120.50000 936 ARG A CA 1
ATOM 6054 C C . ARG A 1 936 ? 203.39000 226.07100 258.91000 1.000 120.50000 936 ARG A C 1
ATOM 6055 O O . ARG A 1 936 ? 202.42500 225.32000 258.73800 1.000 120.50000 936 ARG A O 1
ATOM 6063 N N . GLY A 1 937 ? 204.01700 226.66700 257.89900 1.000 109.96000 937 GLY A N 1
ATOM 6064 C CA . GLY A 1 937 ? 203.40100 226.71300 256.58700 1.000 109.96000 937 GLY A CA 1
ATOM 6065 C C . GLY A 1 937 ? 204.25200 226.31200 255.39900 1.000 109.96000 937 GLY A C 1
ATOM 6066 O O . GLY A 1 937 ? 204.13900 226.92200 254.33200 1.000 109.96000 937 GLY A O 1
ATOM 6067 N N . VAL A 1 938 ? 205.10200 225.30300 255.55300 1.000 99.80000 938 VAL A N 1
ATOM 6068 C CA . VAL A 1 938 ? 205.88800 224.76500 254.44800 1.000 99.80000 938 VAL A CA 1
ATOM 6069 C C . VAL A 1 938 ? 205.37600 223.36600 254.12900 1.000 99.80000 938 VAL A C 1
ATOM 6070 O O . VAL A 1 938 ? 205.15500 222.55400 255.03500 1.000 99.80000 938 VAL A O 1
ATOM 6074 N N . LYS A 1 939 ? 205.15500 223.10100 252.84500 1.000 96.18000 939 LYS A N 1
ATOM 6075 C CA . LYS A 1 939 ? 204.59200 221.83200 252.41800 1.000 96.18000 939 LYS A CA 1
ATOM 6076 C C . LYS A 1 939 ? 205.66600 220.75100 252.36300 1.000 96.18000 939 LYS A C 1
ATOM 6077 O O . LYS A 1 939 ? 206.86800 221.02800 252.33600 1.000 96.18000 939 LYS A O 1
ATOM 6083 N N . CYS A 1 940 ? 205.21200 219.50000 252.34800 1.000 101.05000 940 CYS A N 1
ATOM 6084 C CA . CYS A 1 940 ? 206.11000 218.35700 252.30900 1.000 101.05000 940 CYS A CA 1
ATOM 6085 C C . CYS A 1 940 ? 205.34200 217.13600 251.82900 1.000 101.05000 940 CYS A C 1
ATOM 6086 O O . CYS A 1 940 ? 204.10900 217.12100 251.81200 1.000 101.05000 940 CYS A O 1
ATOM 6089 N N . VAL A 1 941 ? 206.08600 216.10900 251.44100 1.000 88.44000 941 VAL A N 1
ATOM 6090 C CA . VAL A 1 941 ? 205.51400 214.85500 250.95200 1.000 88.44000 941 VAL A CA 1
ATOM 6091 C C . VAL A 1 941 ? 206.00500 213.75700 251.88700 1.000 88.44000 941 VAL A C 1
ATOM 6092 O O . VAL A 1 941 ? 207.14000 213.28500 251.78500 1.000 88.44000 941 VAL A O 1
ATOM 6096 N N . VAL A 1 942 ? 205.14600 213.33700 252.80900 1.000 93.95000 942 VAL A N 1
ATOM 6097 C CA . VAL A 1 942 ? 205.49100 212.31600 253.79000 1.000 93.95000 942 VAL A CA 1
ATOM 6098 C C . VAL A 1 942 ? 204.79400 211.01400 253.43300 1.000 93.95000 942 VAL A C 1
ATOM 6099 O O . VAL A 1 942 ? 203.74100 210.99700 252.78600 1.000 93.95000 942 VAL A O 1
ATOM 6103 N N . THR A 1 943 ? 205.40100 209.90500 253.85600 1.000 95.56000 943 THR A N 1
ATOM 6104 C CA . THR A 1 943 ? 204.84000 208.58900 253.57100 1.000 95.56000 943 THR A CA 1
ATOM 6105 C C . THR A 1 943 ? 203.60100 208.31300 254.41300 1.000 95.56000 943 THR A C 1
ATOM 6106 O O . THR A 1 943 ? 202.58600 207.83000 253.89800 1.000 95.56000 943 THR A O 1
ATOM 6110 N N . GLN A 1 944 ? 203.66900 208.61400 255.71100 1.000 99.55000 944 GLN A N 1
ATOM 6111 C CA . GLN A 1 944 ? 202.63200 208.24200 256.67500 1.000 99.55000 944 GLN A CA 1
ATOM 6112 C C . GLN A 1 944 ? 202.43400 206.73000 256.73200 1.000 99.55000 944 GLN A C 1
ATOM 6113 O O . GLN A 1 944 ? 201.35000 206.24600 257.06800 1.000 99.55000 944 GLN A O 1
ATOM 6119 N N . GLY A 1 945 ? 203.47900 205.97500 256.40700 1.000 99.70000 945 GLY A N 1
ATOM 6120 C CA . GLY A 1 945 ? 203.40700 204.52800 256.40600 1.000 99.70000 945 GLY A CA 1
ATOM 6121 C C . GLY A 1 945 ? 204.36600 203.87900 257.38100 1.000 99.70000 945 GLY A C 1
ATOM 6122 O O . GLY A 1 945 ? 204.17100 203.95700 258.59700 1.000 99.70000 945 GLY A O 1
ATOM 6123 N N . ASP A 1 946 ? 205.40800 203.23500 256.85900 1.000 104.75000 946 ASP A N 1
ATOM 6124 C CA . ASP A 1 946 ? 206.39300 202.53900 257.67600 1.000 104.75000 946 ASP A CA 1
ATOM 6125 C C . ASP A 1 946 ? 207.79000 202.94300 257.23600 1.000 104.75000 946 ASP A C 1
ATOM 6126 O O . ASP A 1 946 ? 208.19800 202.64200 256.11000 1.000 104.75000 946 ASP A O 1
ATOM 6131 N N . HIS A 1 947 ? 208.52500 203.60600 258.12300 1.000 109.15000 947 HIS A N 1
ATOM 6132 C CA . HIS A 1 947 ? 209.90000 204.03000 257.86200 1.000 109.15000 947 HIS A CA 1
ATOM 6133 C C . HIS A 1 947 ? 210.82600 203.10100 258.64300 1.000 109.15000 947 HIS A C 1
ATOM 6134 O O . HIS A 1 947 ? 211.04600 203.28300 259.84100 1.000 109.15000 947 HIS A O 1
ATOM 6141 N N . TRP A 1 948 ? 211.37300 202.10600 257.95300 1.000 109.18000 948 TRP A N 1
ATOM 6142 C CA . TRP A 1 948 ? 212.23600 201.13400 258.60700 1.000 109.18000 948 TRP A CA 1
ATOM 6143 C C . TRP A 1 948 ? 213.63100 201.71600 258.80500 1.000 109.18000 948 TRP A C 1
ATOM 6144 O O . TRP A 1 948 ? 214.20500 202.31800 257.89500 1.000 109.18000 948 TRP A O 1
ATOM 6155 N N . VAL A 1 949 ? 214.17600 201.53400 260.00700 1.000 107.97000 949 VAL A N 1
ATOM 6156 C CA . VAL A 1 949 ? 215.48400 202.08600 260.34500 1.000 107.97000 949 VAL A CA 1
ATOM 6157 C C . VAL A 1 949 ? 216.57600 201.27400 259.66000 1.000 107.97000 949 VAL A C 1
ATOM 6158 O O . VAL A 1 949 ? 217.49600 201.83900 259.05700 1.000 107.97000 949 VAL A O 1
ATOM 6162 N N . PHE A 1 950 ? 216.47600 199.94600 259.74900 1.000 112.45000 950 PHE A N 1
ATOM 6163 C CA . PHE A 1 950 ? 217.43900 199.03200 259.13300 1.000 112.45000 950 PHE A CA 1
ATOM 6164 C C . PHE A 1 950 ? 218.86400 199.32100 259.60200 1.000 112.45000 950 PHE A C 1
ATOM 6165 O O . PHE A 1 950 ? 219.81800 199.25200 258.82300 1.000 112.45000 950 PHE A O 1
ATOM 6167 N N . ALA A 1 951 ? 219.00400 199.64500 260.88600 1.000 116.37000 951 ALA A N 1
ATOM 6168 C CA . ALA A 1 951 ? 220.29800 199.94500 261.50100 1.000 116.37000 951 ALA A CA 1
ATOM 6169 C C . ALA A 1 951 ? 221.04500 201.05000 260.75800 1.000 116.37000 951 ALA A C 1
ATOM 6170 O O . ALA A 1 951 ? 222.24300 201.24800 260.96200 1.000 116.37000 951 ALA A O 1
ATOM 6172 N N . ILE A 1 959 ? 220.69000 203.44700 253.81600 1.000 110.40000 959 ILE A N 1
ATOM 6173 C CA . ILE A 1 959 ? 219.51300 204.15800 253.33800 1.000 110.40000 959 ILE A CA 1
ATOM 6174 C C . ILE A 1 959 ? 218.90900 203.41000 252.15500 1.000 110.40000 959 ILE A C 1
ATOM 6175 O O . ILE A 1 959 ? 219.13400 203.76600 250.99800 1.000 110.40000 959 ILE A O 1
ATOM 6180 N N . GLY A 1 960 ? 218.14100 202.36300 252.45200 1.000 104.53000 960 GLY A N 1
ATOM 6181 C CA . GLY A 1 960 ? 217.52400 201.55700 251.42100 1.000 104.53000 960 GLY A CA 1
ATOM 6182 C C . GLY A 1 960 ? 216.34300 202.25400 250.77900 1.000 104.53000 960 GLY A C 1
ATOM 6183 O O . GLY A 1 960 ? 215.95200 203.36100 251.14500 1.000 104.53000 960 GLY A O 1
ATOM 6184 N N . ASN A 1 961 ? 215.76600 201.58300 249.78400 1.000 95.67000 961 ASN A N 1
ATOM 6185 C CA . ASN A 1 961 ? 214.62600 202.15200 249.07800 1.000 95.67000 961 ASN A CA 1
ATOM 6186 C C . ASN A 1 961 ? 213.77100 201.05200 248.46900 1.000 95.67000 961 ASN A C 1
ATOM 6187 O O . ASN A 1 961 ? 214.26500 199.95800 248.18100 1.000 95.67000 961 ASN A O 1
ATOM 6192 N N . TRP A 1 962 ? 212.48400 201.34200 248.30800 1.000 86.71000 962 TRP A N 1
ATOM 6193 C CA . TRP A 1 962 ? 211.58300 200.48400 247.55600 1.000 86.71000 962 TRP A CA 1
ATOM 6194 C C . TRP A 1 962 ? 211.28700 201.14600 246.21800 1.000 86.71000 962 TRP A C 1
ATOM 6195 O O . TRP A 1 962 ? 210.75100 202.26200 246.20200 1.000 86.71000 962 TRP A O 1
ATOM 6206 N N . PRO A 1 963 ? 211.62400 200.51900 245.09400 1.000 82.74000 963 PRO A N 1
ATOM 6207 C CA . PRO A 1 963 ? 211.50900 201.18900 243.78900 1.000 82.74000 963 PRO A CA 1
ATOM 6208 C C . PRO A 1 963 ? 210.11600 201.73800 243.52300 1.000 82.74000 963 PRO A C 1
ATOM 6209 O O . PRO A 1 963 ? 209.99500 202.82600 242.94100 1.000 82.74000 963 PRO A O 1
ATOM 6213 N N . PRO A 1 964 ? 209.03500 201.04300 243.90800 1.000 84.63000 964 PRO A N 1
ATOM 6214 C CA . PRO A 1 964 ? 207.71200 201.67300 243.75800 1.000 84.63000 964 PRO A CA 1
ATOM 6215 C C . PRO A 1 964 ? 207.55800 202.97300 244.52700 1.000 84.63000 964 PRO A C 1
ATOM 6216 O O . PRO A 1 964 ? 206.88900 203.89000 244.03700 1.000 84.63000 964 PRO A O 1
ATOM 6220 N N . CYS A 1 965 ? 208.15800 203.08100 245.71500 1.000 87.91000 965 CYS A N 1
ATOM 6221 C CA . CYS A 1 965 ? 207.91000 204.23800 246.57100 1.000 87.91000 965 CYS A CA 1
ATOM 6222 C C . CYS A 1 965 ? 208.47800 205.52000 245.97400 1.000 87.91000 965 CYS A C 1
ATOM 6223 O O . CYS A 1 965 ? 207.83900 206.57700 246.04700 1.000 87.91000 965 CYS A O 1
ATOM 6226 N N . TYR A 1 966 ? 209.68100 205.45900 245.40000 1.000 84.84000 966 TYR A N 1
ATOM 6227 C CA . TYR A 1 966 ? 210.27000 206.66200 244.82100 1.000 84.84000 966 TYR A CA 1
ATOM 6228 C C . TYR A 1 966 ? 209.43900 207.18200 243.65800 1.000 84.84000 966 TYR A C 1
ATOM 6229 O O . TYR A 1 966 ? 209.18700 208.38800 243.55400 1.000 84.84000 966 TYR A O 1
ATOM 6238 N N . PHE A 1 967 ? 208.98700 206.28700 242.78000 1.000 82.08000 967 PHE A N 1
ATOM 6239 C CA . PHE A 1 967 ? 208.16800 206.72300 241.65700 1.000 82.08000 967 PHE A CA 1
ATOM 6240 C C . PHE A 1 967 ? 206.79800 207.19300 242.12700 1.000 82.08000 967 PHE A C 1
ATOM 6241 O O . PHE A 1 967 ? 206.21100 208.10300 241.53200 1.000 82.08000 967 PHE A O 1
ATOM 6249 N N . MET A 1 968 ? 206.28300 206.60500 243.20700 1.000 80.31000 968 MET A N 1
ATOM 6250 C CA . MET A 1 968 ? 205.02400 207.07900 243.76900 1.000 80.31000 968 MET A CA 1
ATOM 6251 C C . MET A 1 968 ? 205.16400 208.50300 244.29300 1.000 80.31000 968 MET A C 1
ATOM 6252 O O . MET A 1 968 ? 204.30700 209.35900 244.03700 1.000 80.31000 968 MET A O 1
ATOM 6257 N N . ALA A 1 969 ? 206.24700 208.77200 245.02600 1.000 77.87000 969 ALA A N 1
ATOM 6258 C CA . ALA A 1 969 ? 206.49500 210.12000 245.52300 1.000 77.87000 969 ALA A CA 1
ATOM 6259 C C . ALA A 1 969 ? 206.70200 211.09700 244.37500 1.000 77.87000 969 ALA A C 1
ATOM 6260 O O . ALA A 1 969 ? 206.26000 212.25000 244.44100 1.000 77.87000 969 ALA A O 1
ATOM 6262 N N . ALA A 1 970 ? 207.38500 210.65700 243.31700 1.000 74.43000 970 ALA A N 1
ATOM 6263 C CA . ALA A 1 970 ? 207.53700 211.49800 242.13600 1.000 74.43000 970 ALA A CA 1
ATOM 6264 C C . ALA A 1 970 ? 206.18400 211.82100 241.51700 1.000 74.43000 970 ALA A C 1
ATOM 6265 O O . ALA A 1 970 ? 205.95000 212.95000 241.07400 1.000 74.43000 970 ALA A O 1
ATOM 6267 N N . ALA A 1 971 ? 205.28300 210.83900 241.47000 1.000 75.59000 971 ALA A N 1
ATOM 6268 C CA . ALA A 1 971 ? 203.94400 211.08600 240.94800 1.000 75.59000 971 ALA A CA 1
ATOM 6269 C C . ALA A 1 971 ? 203.19600 212.10000 241.80300 1.000 75.59000 971 ALA A C 1
ATOM 6270 O O . ALA A 1 971 ? 202.50000 212.97600 241.27700 1.000 75.59000 971 ALA A O 1
ATOM 6272 N N . VAL A 1 972 ? 203.32400 211.99500 243.12700 1.000 71.85000 972 VAL A N 1
ATOM 6273 C CA . VAL A 1 972 ? 202.66000 212.95600 244.00800 1.000 71.85000 972 VAL A CA 1
ATOM 6274 C C . VAL A 1 972 ? 203.22700 214.35700 243.80100 1.000 71.85000 972 VAL A C 1
ATOM 6275 O O . VAL A 1 972 ? 202.48500 215.35000 243.77200 1.000 71.85000 972 VAL A O 1
ATOM 6279 N N . LEU A 1 973 ? 204.55000 214.46100 243.66800 1.000 70.01000 973 LEU A N 1
ATOM 6280 C CA . LEU A 1 973 ? 205.16900 215.75700 243.41400 1.000 70.01000 973 LEU A CA 1
ATOM 6281 C C . LEU A 1 973 ? 204.70400 216.33300 242.08400 1.000 70.01000 973 LEU A C 1
ATOM 6282 O O . LEU A 1 973 ? 204.45800 217.54000 241.97200 1.000 70.01000 973 LEU A O 1
ATOM 6287 N N . LEU A 1 974 ? 204.58500 215.48400 241.06000 1.000 71.12000 974 LEU A N 1
ATOM 6288 C CA . LEU A 1 974 ? 204.05800 215.93600 239.77800 1.000 71.12000 974 LEU A CA 1
ATOM 6289 C C . LEU A 1 974 ? 202.63800 216.45600 239.92800 1.000 71.12000 974 LEU A C 1
ATOM 6290 O O . LEU A 1 974 ? 202.27900 217.49100 239.35200 1.000 71.12000 974 LEU A O 1
ATOM 6295 N N . ASP A 1 975 ? 201.81000 215.73500 240.68700 1.000 75.31000 975 ASP A N 1
ATOM 6296 C CA . ASP A 1 975 ? 200.44400 216.18700 240.91700 1.000 75.31000 975 ASP A CA 1
ATOM 6297 C C . ASP A 1 975 ? 200.43400 217.56100 241.56200 1.000 75.31000 975 ASP A C 1
ATOM 6298 O O . ASP A 1 975 ? 199.69900 218.45200 241.13100 1.000 75.31000 975 ASP A O 1
ATOM 6303 N N . HIS A 1 976 ? 201.25200 217.75200 242.59800 1.000 75.69000 976 HIS A N 1
ATOM 6304 C CA . HIS A 1 976 ? 201.28200 219.04700 243.27100 1.000 75.69000 976 HIS A CA 1
ATOM 6305 C C . HIS A 1 976 ? 201.75300 220.15000 242.33200 1.000 75.69000 976 HIS A C 1
ATOM 6306 O O . HIS A 1 976 ? 201.19600 221.25600 242.32900 1.000 75.69000 976 HIS A O 1
ATOM 6313 N N . VAL A 1 977 ? 202.77800 219.86700 241.52700 1.000 72.07000 977 VAL A N 1
ATOM 6314 C CA . VAL A 1 977 ? 203.30600 220.87400 240.61200 1.000 72.07000 977 VAL A CA 1
ATOM 6315 C C . VAL A 1 977 ? 202.23700 221.29100 239.61100 1.000 72.07000 977 VAL A C 1
ATOM 6316 O O . VAL A 1 977 ? 202.03800 222.48300 239.35000 1.000 72.07000 977 VAL A O 1
ATOM 6320 N N . LEU A 1 978 ? 201.51900 220.31800 239.04700 1.000 75.19000 978 LEU A N 1
ATOM 6321 C CA . LEU A 1 978 ? 200.46500 220.66000 238.09600 1.000 75.19000 978 LEU A CA 1
ATOM 6322 C C . LEU A 1 978 ? 199.27000 221.32400 238.77000 1.000 75.19000 978 LEU A C 1
ATOM 6323 O O . LEU A 1 978 ? 198.57700 222.12500 238.13400 1.000 75.19000 978 LEU A O 1
ATOM 6328 N N . ARG A 1 979 ? 199.00200 221.00900 240.03900 1.000 82.60000 979 ARG A N 1
ATOM 6329 C CA . ARG A 1 979 ? 197.97200 221.74700 240.76300 1.000 82.60000 979 ARG A CA 1
ATOM 6330 C C . ARG A 1 979 ? 198.35500 223.21100 240.90900 1.000 82.60000 979 ARG A C 1
ATOM 6331 O O . ARG A 1 979 ? 197.51500 224.10200 240.73300 1.000 82.60000 979 ARG A O 1
ATOM 6339 N N . VAL A 1 980 ? 199.62000 223.48200 241.23300 1.000 80.47000 980 VAL A N 1
ATOM 6340 C CA . VAL A 1 980 ? 200.05100 224.86600 241.39500 1.000 80.47000 980 VAL A CA 1
ATOM 6341 C C . VAL A 1 980 ? 200.08700 225.57600 240.04700 1.000 80.47000 980 VAL A C 1
ATOM 6342 O O . VAL A 1 980 ? 199.67700 226.73600 239.93000 1.000 80.47000 980 VAL A O 1
ATOM 6346 N N . LEU A 1 981 ? 200.56400 224.89200 239.00900 1.000 82.08000 981 LEU A N 1
ATOM 6347 C CA . LEU A 1 981 ? 200.66000 225.46400 237.67100 1.000 82.08000 981 LEU A CA 1
ATOM 6348 C C . LEU A 1 981 ? 199.32700 225.50500 236.93600 1.000 82.08000 981 LEU A C 1
ATOM 6349 O O . LEU A 1 981 ? 199.31500 225.75500 235.72700 1.000 82.08000 981 LEU A O 1
ATOM 6354 N N . ALA A 1 982 ? 198.21200 225.26500 237.62200 1.000 92.60000 982 ALA A N 1
ATOM 6355 C CA . ALA A 1 982 ? 196.89300 225.30300 237.00400 1.000 92.60000 982 ALA A CA 1
ATOM 6356 C C . ALA A 1 982 ? 196.10600 226.55200 237.37000 1.000 92.60000 982 ALA A C 1
ATOM 6357 O O . ALA A 1 982 ? 195.52500 227.19400 236.49000 1.000 92.60000 982 ALA A O 1
ATOM 6359 N N . GLY A 1 983 ? 196.06500 226.91300 238.65000 1.000 98.91000 983 GLY A N 1
ATOM 6360 C CA . GLY A 1 983 ? 195.43100 228.14000 239.07100 1.000 98.91000 983 GLY A CA 1
ATOM 6361 C C . GLY A 1 983 ? 194.14300 227.92800 239.84300 1.000 98.91000 983 GLY A C 1
ATOM 6362 O O . GLY A 1 983 ? 194.13200 227.35000 240.93400 1.000 98.91000 983 GLY A O 1
ATOM 6363 N N . PRO A 1 984 ? 193.02400 228.40300 239.28500 1.000 103.75000 984 PRO A N 1
ATOM 6364 C CA . PRO A 1 984 ? 191.75400 228.36100 240.02400 1.000 103.75000 984 PRO A CA 1
ATOM 6365 C C . PRO A 1 984 ? 191.18000 226.95900 240.14500 1.000 103.75000 984 PRO A C 1
ATOM 6366 O O . PRO A 1 984 ? 190.67100 226.40200 239.16700 1.000 103.75000 984 PRO A O 1
ATOM 6370 N N . GLU A 1 985 ? 191.28000 226.37800 241.34400 1.000 109.12000 985 GLU A N 1
ATOM 6371 C CA . GLU A 1 985 ? 190.69700 225.08100 241.68000 1.000 109.12000 985 GLU A CA 1
ATOM 6372 C C . GLU A 1 985 ? 191.29600 223.94900 240.84900 1.000 109.12000 985 GLU A C 1
ATOM 6373 O O . GLU A 1 985 ? 190.91300 222.78500 241.00500 1.000 109.12000 985 GLU A O 1
ATOM 6375 N N . SER A 1 986 ? 192.22600 224.28800 239.96500 1.000 108.34000 986 SER A N 1
ATOM 6376 C CA . SER A 1 986 ? 193.13800 223.34700 239.30500 1.000 108.34000 986 SER A CA 1
ATOM 6377 C C . SER A 1 986 ? 192.36500 222.35200 238.43000 1.000 108.34000 986 SER A C 1
ATOM 6378 O O . SER A 1 986 ? 191.27500 222.64800 237.91500 1.000 108.34000 986 SER A O 1
ATOM 6381 N N . VAL A 1 987 ? 192.95200 221.16300 238.26600 1.000 106.66000 987 VAL A N 1
ATOM 6382 C CA . VAL A 1 987 ? 192.46100 220.18800 237.30100 1.000 106.66000 987 VAL A CA 1
ATOM 6383 C C . VAL A 1 987 ? 191.04900 219.74500 237.64600 1.000 106.66000 987 VAL A C 1
ATOM 6384 O O . VAL A 1 987 ? 190.25900 219.42600 236.75200 1.000 106.66000 987 VAL A O 1
ATOM 6388 N N . GLU A 1 988 ? 190.69600 219.74200 238.93300 1.000 113.89000 988 GLU A N 1
ATOM 6389 C CA . GLU A 1 988 ? 189.35900 219.31800 239.33500 1.000 113.89000 988 GLU A CA 1
ATOM 6390 C C . GLU A 1 988 ? 188.28800 220.13500 238.62200 1.000 113.89000 988 GLU A C 1
ATOM 6391 O O . GLU A 1 988 ? 187.51500 219.60100 237.81600 1.000 113.89000 988 GLU A O 1
ATOM 6397 N N . ASP A 1 989 ? 188.24600 221.44500 238.88200 1.000 111.19000 989 ASP A N 1
ATOM 6398 C CA . ASP A 1 989 ? 187.21700 222.26200 238.24900 1.000 111.19000 989 ASP A CA 1
ATOM 6399 C C . ASP A 1 989 ? 187.46800 222.42200 236.75700 1.000 111.19000 989 ASP A C 1
ATOM 6400 O O . ASP A 1 989 ? 186.51300 222.58700 235.99200 1.000 111.19000 989 ASP A O 1
ATOM 6405 N N . HIS A 1 990 ? 188.73100 222.37100 236.32100 1.000 104.06000 990 HIS A N 1
ATOM 6406 C CA . HIS A 1 990 ? 189.00000 222.46200 234.88800 1.000 104.06000 990 HIS A CA 1
ATOM 6407 C C . HIS A 1 990 ? 188.31100 221.33000 234.13100 1.000 104.06000 990 HIS A C 1
ATOM 6408 O O . HIS A 1 990 ? 187.56700 221.56500 233.16900 1.000 104.06000 990 HIS A O 1
ATOM 6415 N N . VAL A 1 991 ? 188.52300 220.09000 234.57600 1.000 108.32000 991 VAL A N 1
ATOM 6416 C CA . VAL A 1 991 ? 187.88600 218.94600 233.93600 1.000 108.32000 991 VAL A CA 1
ATOM 6417 C C . VAL A 1 991 ? 186.38000 218.97800 234.15800 1.000 108.32000 991 VAL A C 1
ATOM 6418 O O . VAL A 1 991 ? 185.60400 218.64100 233.25600 1.000 108.32000 991 VAL A O 1
ATOM 6422 N N . ARG A 1 992 ? 185.93800 219.39000 235.35100 1.000 116.35000 992 ARG A N 1
ATOM 6423 C CA . ARG A 1 992 ? 184.50300 219.45000 235.61300 1.000 116.35000 992 ARG A CA 1
ATOM 6424 C C . ARG A 1 992 ? 183.80700 220.37700 234.62600 1.000 116.35000 992 ARG A C 1
ATOM 6425 O O . ARG A 1 992 ? 182.71400 220.07000 234.13600 1.000 116.35000 992 ARG A O 1
ATOM 6433 N N . GLY A 1 993 ? 184.43000 221.51400 234.31600 1.000 113.11000 993 GLY A N 1
ATOM 6434 C CA . GLY A 1 993 ? 183.91700 222.35800 233.25300 1.000 113.11000 993 GLY A CA 1
ATOM 6435 C C . GLY A 1 993 ? 184.01800 221.70000 231.89100 1.000 113.11000 993 GLY A C 1
ATOM 6436 O O . GLY A 1 993 ? 183.12200 221.84300 231.05500 1.000 113.11000 993 GLY A O 1
ATOM 6437 N N . ARG A 1 994 ? 185.10800 220.96800 231.64600 1.000 109.99000 994 ARG A N 1
ATOM 6438 C CA . ARG A 1 994 ? 185.28200 220.34200 230.33900 1.000 109.99000 994 ARG A CA 1
ATOM 6439 C C . ARG A 1 994 ? 184.49200 219.04200 230.21700 1.000 109.99000 994 ARG A C 1
ATOM 6440 O O . ARG A 1 994 ? 183.76800 218.84000 229.23600 1.000 109.99000 994 ARG A O 1
ATOM 6448 N N . ALA A 1 995 ? 184.62200 218.14700 231.19300 1.000 113.53000 995 ALA A N 1
ATOM 6449 C CA . ALA A 1 995 ? 183.95000 216.85900 231.11200 1.000 113.53000 995 ALA A CA 1
ATOM 6450 C C . ALA A 1 995 ? 182.44200 217.02500 231.27000 1.000 113.53000 995 ALA A C 1
ATOM 6451 O O . ALA A 1 995 ? 181.95100 217.96200 231.90500 1.000 113.53000 995 ALA A O 1
ATOM 6453 N N . VAL A 1 996 ? 181.70200 216.08900 230.67800 1.000 118.76000 996 VAL A N 1
ATOM 6454 C CA . VAL A 1 996 ? 180.24600 216.12400 230.67400 1.000 118.76000 996 VAL A CA 1
ATOM 6455 C C . VAL A 1 996 ? 179.65100 215.06800 231.59600 1.000 118.76000 996 VAL A C 1
ATOM 6456 O O . VAL A 1 996 ? 178.43300 214.85900 231.58800 1.000 118.76000 996 VAL A O 1
ATOM 6460 N N . GLY A 1 997 ? 180.47500 214.40000 232.39700 1.000 119.72000 997 GLY A N 1
ATOM 6461 C CA . GLY A 1 997 ? 179.97100 213.39700 233.31200 1.000 119.72000 997 GLY A CA 1
ATOM 6462 C C . GLY A 1 997 ? 181.03700 212.79800 234.20300 1.000 119.72000 997 GLY A C 1
ATOM 6463 O O . GLY A 1 997 ? 182.19100 212.65100 233.79100 1.000 119.72000 997 GLY A O 1
ATOM 6464 N N . VAL A 1 998 ? 180.65900 212.44400 235.42800 1.000 118.62000 998 VAL A N 1
ATOM 6465 C CA . VAL A 1 998 ? 181.58100 211.90600 236.41900 1.000 118.62000 998 VAL A CA 1
ATOM 6466 C C . VAL A 1 998 ? 181.02600 210.57800 236.90700 1.000 118.62000 998 VAL A C 1
ATOM 6467 O O . VAL A 1 998 ? 179.84000 210.48400 237.24200 1.000 118.62000 998 VAL A O 1
ATOM 6471 N N . SER A 1 999 ? 181.87600 209.55900 236.95100 1.000 112.41000 999 SER A N 1
ATOM 6472 C CA . SER A 1 999 ? 181.51700 208.25700 237.50800 1.000 112.41000 999 SER A CA 1
ATOM 6473 C C . SER A 1 999 ? 182.13900 208.18200 238.90000 1.000 112.41000 999 SER A C 1
ATOM 6474 O O . SER A 1 999 ? 183.28500 207.76300 239.06400 1.000 112.41000 999 SER A O 1
ATOM 6477 N N . THR A 1 1000 ? 181.37100 208.59400 239.90400 1.000 118.60000 1000 THR A N 1
ATOM 6478 C CA . THR A 1 1000 ? 181.85900 208.65400 241.27500 1.000 118.60000 1000 THR A CA 1
ATOM 6479 C C . THR A 1 1000 ? 181.82900 207.25900 241.89500 1.000 118.60000 1000 THR A C 1
ATOM 6480 O O . THR A 1 1000 ? 181.61800 206.25000 241.21800 1.000 118.60000 1000 THR A O 1
ATOM 6484 N N . LYS A 1 1001 ? 182.03600 207.19500 243.21200 1.000 123.74000 1001 LYS A N 1
ATOM 6485 C CA . LYS A 1 1001 ? 182.01900 205.92000 243.91800 1.000 123.74000 1001 LYS A CA 1
ATOM 6486 C C . LYS A 1 1001 ? 180.62200 205.31600 243.98600 1.000 123.74000 1001 LYS A C 1
ATOM 6487 O O . LYS A 1 1001 ? 180.48600 204.13200 244.31400 1.000 123.74000 1001 LYS A O 1
ATOM 6493 N N . SER A 1 1002 ? 179.58500 206.09200 243.67100 1.000 125.99000 1002 SER A N 1
ATOM 6494 C CA . SER A 1 1002 ? 178.20700 205.62300 243.73700 1.000 125.99000 1002 SER A CA 1
ATOM 6495 C C . SER A 1 1002 ? 177.58600 205.45900 242.35500 1.000 125.99000 1002 SER A C 1
ATOM 6496 O O . SER A 1 1002 ? 177.07700 204.38200 242.02900 1.000 125.99000 1002 SER A O 1
ATOM 6499 N N . GLY A 1 1003 ? 177.61500 206.50100 241.52500 1.000 122.50000 1003 GLY A N 1
ATOM 6500 C CA . GLY A 1 1003 ? 176.98100 206.44200 240.22500 1.000 122.50000 1003 GLY A CA 1
ATOM 6501 C C . GLY A 1 1003 ? 177.63900 207.39500 239.24800 1.000 122.50000 1003 GLY A C 1
ATOM 6502 O O . GLY A 1 1003 ? 178.53500 208.16700 239.59800 1.000 122.50000 1003 GLY A O 1
ATOM 6503 N N . ILE A 1 1004 ? 177.17100 207.32500 238.00300 1.000 119.85000 1004 ILE A N 1
ATOM 6504 C CA . ILE A 1 1004 ? 177.71700 208.13700 236.91300 1.000 119.85000 1004 ILE A CA 1
ATOM 6505 C C . ILE A 1 1004 ? 176.85000 209.38900 236.81600 1.000 119.85000 1004 ILE A C 1
ATOM 6506 O O . ILE A 1 1004 ? 175.80900 209.40700 236.16000 1.000 119.85000 1004 ILE A O 1
ATOM 6511 N N . VAL A 1 1005 ? 177.29200 210.45300 237.47800 1.000 121.31000 1005 VAL A N 1
ATOM 6512 C CA . VAL A 1 1005 ? 176.59200 211.73200 237.43400 1.000 121.31000 1005 VAL A CA 1
ATOM 6513 C C . VAL A 1 1005 ? 177.11600 212.54300 236.25700 1.000 121.31000 1005 VAL A C 1
ATOM 6514 O O . VAL A 1 1005 ? 178.33200 212.66100 236.06100 1.000 121.31000 1005 VAL A O 1
ATOM 6518 N N . ALA A 1 1006 ? 176.20200 213.10500 235.47000 1.000 123.92000 1006 ALA A N 1
ATOM 6519 C CA . ALA A 1 1006 ? 176.54800 213.86500 234.27500 1.000 123.92000 1006 ALA A CA 1
ATOM 6520 C C . ALA A 1 1006 ? 176.11900 215.31300 234.45500 1.000 123.92000 1006 ALA A C 1
ATOM 6521 O O . ALA A 1 1006 ? 174.94900 215.58500 234.74700 1.000 123.92000 1006 ALA A O 1
ATOM 6523 N N . ILE A 1 1007 ? 177.06100 216.23500 234.28200 1.000 125.44000 1007 ILE A N 1
ATOM 6524 C CA . ILE A 1 1007 ? 176.77400 217.66700 234.31200 1.000 125.44000 1007 ILE A CA 1
ATOM 6525 C C . ILE A 1 1007 ? 177.46100 218.32400 233.12100 1.000 125.44000 1007 ILE A C 1
ATOM 6526 O O . ILE A 1 1007 ? 178.68700 218.21400 232.97900 1.000 125.44000 1007 ILE A O 1
ATOM 6531 N N . PRO A 1 1008 ? 176.71900 219.01100 232.23900 1.000 130.82000 1008 PRO A N 1
ATOM 6532 C CA . PRO A 1 1008 ? 177.28100 219.67100 231.05400 1.000 130.82000 1008 PRO A CA 1
ATOM 6533 C C . PRO A 1 1008 ? 178.30500 220.74600 231.40400 1.000 130.82000 1008 PRO A C 1
ATOM 6534 O O . PRO A 1 1008 ? 179.10500 221.11100 230.54200 1.000 130.82000 1008 PRO A O 1
ATOM 6538 N N . THR B 1 755 ? 222.39000 197.53000 241.30700 1.000 119.24000 755 THR B N 1
ATOM 6539 C CA . THR B 1 755 ? 221.25000 197.55300 242.21600 1.000 119.24000 755 THR B CA 1
ATOM 6540 C C . THR B 1 755 ? 221.64500 196.99900 243.58100 1.000 119.24000 755 THR B C 1
ATOM 6541 O O . THR B 1 755 ? 221.59400 195.79100 243.81200 1.000 119.24000 755 THR B O 1
ATOM 6545 N N . ALA B 1 756 ? 222.04800 197.89400 244.48400 1.000 116.31000 756 ALA B N 1
ATOM 6546 C CA . ALA B 1 756 ? 222.49400 197.50500 245.81300 1.000 116.31000 756 ALA B CA 1
ATOM 6547 C C . ALA B 1 756 ? 221.63200 198.04500 246.94300 1.000 116.31000 756 ALA B C 1
ATOM 6548 O O . ALA B 1 756 ? 221.60600 197.43200 248.01500 1.000 116.31000 756 ALA B O 1
ATOM 6550 N N . ARG B 1 757 ? 220.93300 199.16400 246.74200 1.000 113.15000 757 ARG B N 1
ATOM 6551 C CA . ARG B 1 757 ? 220.09900 199.70900 247.80900 1.000 113.15000 757 ARG B CA 1
ATOM 6552 C C . ARG B 1 757 ? 218.90900 198.80200 248.09200 1.000 113.15000 757 ARG B C 1
ATOM 6553 O O . ARG B 1 757 ? 218.46300 198.69100 249.24100 1.000 113.15000 757 ARG B O 1
ATOM 6561 N N . LEU B 1 758 ? 218.38500 198.13900 247.06000 1.000 108.58000 758 LEU B N 1
ATOM 6562 C CA . LEU B 1 758 ? 217.34600 197.14100 247.28200 1.000 108.58000 758 LEU B CA 1
ATOM 6563 C C . LEU B 1 758 ? 217.86200 195.98400 248.12800 1.000 108.58000 758 LEU B C 1
ATOM 6564 O O . LEU B 1 758 ? 217.14200 195.48700 249.00100 1.000 108.58000 758 LEU B O 1
ATOM 6569 N N . GLU B 1 759 ? 219.10100 195.54500 247.88800 1.000 120.82000 759 GLU B N 1
ATOM 6570 C CA . GLU B 1 759 ? 219.68900 194.50000 248.71800 1.000 120.82000 759 GLU B CA 1
ATOM 6571 C C . GLU B 1 759 ? 220.03500 195.02100 250.10700 1.000 120.82000 759 GLU B C 1
ATOM 6572 O O . GLU B 1 759 ? 220.07500 194.24500 251.06800 1.000 120.82000 759 GLU B O 1
ATOM 6578 N N . ARG B 1 760 ? 220.30700 196.32200 250.23100 1.000 118.43000 760 ARG B N 1
ATOM 6579 C CA . ARG B 1 760 ? 220.42100 196.92300 251.55500 1.000 118.43000 760 ARG B CA 1
ATOM 6580 C C . ARG B 1 760 ? 219.09400 196.84700 252.29500 1.000 118.43000 760 ARG B C 1
ATOM 6581 O O . ARG B 1 760 ? 219.05900 196.63800 253.51400 1.000 118.43000 760 ARG B O 1
ATOM 6589 N N . MET B 1 761 ? 217.98800 197.00800 251.56900 1.000 116.59000 761 MET B N 1
ATOM 6590 C CA . MET B 1 761 ? 216.66800 196.92600 252.18400 1.000 116.59000 761 MET B CA 1
ATOM 6591 C C . MET B 1 761 ? 216.26700 195.48000 252.45100 1.000 116.59000 761 MET B C 1
ATOM 6592 O O . MET B 1 761 ? 216.06500 195.08000 253.60300 1.000 116.59000 761 MET B O 1
ATOM 6597 N N . ILE B 1 762 ? 216.15100 194.67800 251.39700 1.000 118.14000 762 ILE B N 1
ATOM 6598 C CA . ILE B 1 762 ? 215.64700 193.31700 251.50500 1.000 118.14000 762 ILE B CA 1
ATOM 6599 C C . ILE B 1 762 ? 216.79700 192.33600 251.31400 1.000 118.14000 762 ILE B C 1
ATOM 6600 O O . ILE B 1 762 ? 217.88200 192.68700 250.84300 1.000 118.14000 762 ILE B O 1
ATOM 6605 N N . GLY B 1 763 ? 216.54400 191.08400 251.68800 1.000 120.12000 763 GLY B N 1
ATOM 6606 C CA . GLY B 1 763 ? 217.59800 190.08700 251.66800 1.000 120.12000 763 GLY B CA 1
ATOM 6607 C C . GLY B 1 763 ? 218.08500 189.79100 250.26200 1.000 120.12000 763 GLY B C 1
ATOM 6608 O O . GLY B 1 763 ? 217.34700 189.91000 249.28200 1.000 120.12000 763 GLY B O 1
ATOM 6609 N N . ALA B 1 764 ? 219.35800 189.39600 250.17400 1.000 121.54000 764 ALA B N 1
ATOM 6610 C CA . ALA B 1 764 ? 219.95600 189.09500 248.87700 1.000 121.54000 764 ALA B CA 1
ATOM 6611 C C . ALA B 1 764 ? 219.27200 187.90800 248.21300 1.000 121.54000 764 ALA B C 1
ATOM 6612 O O . ALA B 1 764 ? 219.13500 187.86900 246.98500 1.000 121.54000 764 ALA B O 1
ATOM 6614 N N . ASP B 1 765 ? 218.84900 186.92200 249.00800 1.000 123.41000 765 ASP B N 1
ATOM 6615 C CA . ASP B 1 765 ? 218.11100 185.79100 248.45600 1.000 123.41000 765 ASP B CA 1
ATOM 6616 C C . ASP B 1 765 ? 216.91600 186.27900 247.64800 1.000 123.41000 765 ASP B C 1
ATOM 6617 O O . ASP B 1 765 ? 216.68000 185.82600 246.52300 1.000 123.41000 765 ASP B O 1
ATOM 6622 N N . VAL B 1 766 ? 216.17400 187.24300 248.19600 1.000 121.50000 766 VAL B N 1
ATOM 6623 C CA . VAL B 1 766 ? 215.08400 187.85200 247.44500 1.000 121.50000 766 VAL B CA 1
ATOM 6624 C C . VAL B 1 766 ? 215.61900 188.59800 246.22900 1.000 121.50000 766 VAL B C 1
ATOM 6625 O O . VAL B 1 766 ? 214.95700 188.64800 245.18700 1.000 121.50000 766 VAL B O 1
ATOM 6629 N N . VAL B 1 767 ? 216.81200 189.18900 246.33400 1.000 118.27000 767 VAL B N 1
ATOM 6630 C CA . VAL B 1 767 ? 217.35400 189.96900 245.22200 1.000 118.27000 767 VAL B CA 1
ATOM 6631 C C . VAL B 1 767 ? 217.57900 189.08300 244.00300 1.000 118.27000 767 VAL B C 1
ATOM 6632 O O . VAL B 1 767 ? 217.13800 189.40400 242.89300 1.000 118.27000 767 VAL B O 1
ATOM 6636 N N . GLN B 1 768 ? 218.25600 187.94800 244.18700 1.000 121.28000 768 GLN B N 1
ATOM 6637 C CA . GLN B 1 768 ? 218.41700 187.04000 243.05400 1.000 121.28000 768 GLN B CA 1
ATOM 6638 C C . GLN B 1 768 ? 217.19700 186.16100 242.80300 1.000 121.28000 768 GLN B C 1
ATOM 6639 O O . GLN B 1 768 ? 217.16700 185.46000 241.78700 1.000 121.28000 768 GLN B O 1
ATOM 6645 N N . ARG B 1 769 ? 216.19600 186.17200 243.68600 1.000 113.52000 769 ARG B N 1
ATOM 6646 C CA . ARG B 1 769 ? 214.90500 185.60500 243.31200 1.000 113.52000 769 ARG B CA 1
ATOM 6647 C C . ARG B 1 769 ? 214.19800 186.49500 242.29900 1.000 113.52000 769 ARG B C 1
ATOM 6648 O O . ARG B 1 769 ? 213.62800 186.00300 241.31800 1.000 113.52000 769 ARG B O 1
ATOM 6656 N N . ILE B 1 770 ? 214.22600 187.80800 242.52500 1.000 108.77000 770 ILE B N 1
ATOM 6657 C CA . ILE B 1 770 ? 213.66800 188.74900 241.55900 1.000 108.77000 770 ILE B CA 1
ATOM 6658 C C . ILE B 1 770 ? 214.49300 188.74800 240.27900 1.000 108.77000 770 ILE B C 1
ATOM 6659 O O . ILE B 1 770 ? 213.94400 188.78700 239.17100 1.000 108.77000 770 ILE B O 1
ATOM 6664 N N . ALA B 1 771 ? 215.82200 188.70400 240.40900 1.000 109.25000 771 ALA B N 1
ATOM 6665 C CA . ALA B 1 771 ? 216.68300 188.68400 239.23200 1.000 109.25000 771 ALA B CA 1
ATOM 6666 C C . ALA B 1 771 ? 216.41600 187.45300 238.37700 1.000 109.25000 771 ALA B C 1
ATOM 6667 O O . ALA B 1 771 ? 216.34500 187.54500 237.14600 1.000 109.25000 771 ALA B O 1
ATOM 6669 N N . ARG B 1 772 ? 216.26300 186.29200 239.01000 1.000 114.04000 772 ARG B N 1
ATOM 6670 C CA . ARG B 1 772 ? 215.83500 185.09900 238.29400 1.000 114.04000 772 ARG B CA 1
ATOM 6671 C C . ARG B 1 772 ? 214.31500 185.06500 238.22400 1.000 114.04000 772 ARG B C 1
ATOM 6672 O O . ARG B 1 772 ? 213.69100 184.05600 238.56500 1.000 114.04000 772 ARG B O 1
ATOM 6680 N N . GLY B 1 773 ? 213.71900 186.16100 237.78200 1.000 105.15000 773 GLY B N 1
ATOM 6681 C CA . GLY B 1 773 ? 212.27300 186.27200 237.67700 1.000 105.15000 773 GLY B CA 1
ATOM 6682 C C . GLY B 1 773 ? 211.86400 186.53400 236.24300 1.000 105.15000 773 GLY B C 1
ATOM 6683 O O . GLY B 1 773 ? 212.55200 187.25200 235.51600 1.000 105.15000 773 GLY B O 1
ATOM 6684 N N . ARG B 1 774 ? 210.74000 185.94600 235.84200 1.000 101.54000 774 ARG B N 1
ATOM 6685 C CA . ARG B 1 774 ? 210.22800 186.07200 234.48400 1.000 101.54000 774 ARG B CA 1
ATOM 6686 C C . ARG B 1 774 ? 208.84400 186.69600 234.54100 1.000 101.54000 774 ARG B C 1
ATOM 6687 O O . ARG B 1 774 ? 207.96600 186.19800 235.25300 1.000 101.54000 774 ARG B O 1
ATOM 6695 N N . VAL B 1 775 ? 208.65300 187.78300 233.79900 1.000 89.63000 775 VAL B N 1
ATOM 6696 C CA . VAL B 1 775 ? 207.39200 188.51200 233.77700 1.000 89.63000 775 VAL B CA 1
ATOM 6697 C C . VAL B 1 775 ? 207.04900 188.85200 232.33300 1.000 89.63000 775 VAL B C 1
ATOM 6698 O O . VAL B 1 775 ? 207.92900 189.22400 231.55000 1.000 89.63000 775 VAL B O 1
ATOM 6702 N N . LEU B 1 776 ? 205.77900 188.69400 231.97500 1.000 88.22000 776 LEU B N 1
ATOM 6703 C CA . LEU B 1 776 ? 205.28800 189.01200 230.64200 1.000 88.22000 776 LEU B CA 1
ATOM 6704 C C . LEU B 1 776 ? 204.36800 190.22000 230.73300 1.000 88.22000 776 LEU B C 1
ATOM 6705 O O . LEU B 1 776 ? 203.46100 190.25200 231.57100 1.000 88.22000 776 LEU B O 1
ATOM 6710 N N . VAL B 1 777 ? 204.60000 191.20600 229.87200 1.000 82.35000 777 VAL B N 1
ATOM 6711 C CA . VAL B 1 777 ? 203.84500 192.45400 229.87600 1.000 82.35000 777 VAL B CA 1
ATOM 6712 C C . VAL B 1 777 ? 203.11000 192.56100 228.54800 1.000 82.35000 777 VAL B C 1
ATOM 6713 O O . VAL B 1 777 ? 203.73700 192.56700 227.48100 1.000 82.35000 777 VAL B O 1
ATOM 6717 N N . CYS B 1 778 ? 201.78600 192.64800 228.61100 1.000 88.26000 778 CYS B N 1
ATOM 6718 C CA . CYS B 1 778 ? 200.96800 192.88300 227.43300 1.000 88.26000 778 CYS B CA 1
ATOM 6719 C C . CYS B 1 778 ? 200.58200 194.35200 227.34700 1.000 88.26000 778 CYS B C 1
ATOM 6720 O O . CYS B 1 778 ? 200.44800 195.03800 228.36300 1.000 88.26000 778 CYS B O 1
ATOM 6723 N N . GLY B 1 779 ? 200.40800 194.83300 226.11900 1.000 91.68000 779 GLY B N 1
ATOM 6724 C CA . GLY B 1 779 ? 199.87600 196.16500 225.91300 1.000 91.68000 779 GLY B CA 1
ATOM 6725 C C . GLY B 1 779 ? 200.76300 197.28100 226.42300 1.000 91.68000 779 GLY B C 1
ATOM 6726 O O . GLY B 1 779 ? 200.42700 197.94000 227.41100 1.000 91.68000 779 GLY B O 1
ATOM 6727 N N . LEU B 1 780 ? 201.89500 197.51100 225.76100 1.000 86.60000 780 LEU B N 1
ATOM 6728 C CA . LEU B 1 780 ? 202.81400 198.55600 226.19000 1.000 86.60000 780 LEU B CA 1
ATOM 6729 C C . LEU B 1 780 ? 202.32500 199.92100 225.72500 1.000 86.60000 780 LEU B C 1
ATOM 6730 O O . LEU B 1 780 ? 203.07700 200.68100 225.10900 1.000 86.60000 780 LEU B O 1
ATOM 6735 N N . GLY B 1 781 ? 201.07200 200.24300 226.03100 1.000 88.07000 781 GLY B N 1
ATOM 6736 C CA . GLY B 1 781 ? 200.47200 201.49900 225.63100 1.000 88.07000 781 GLY B CA 1
ATOM 6737 C C . GLY B 1 781 ? 199.81800 202.19800 226.80200 1.000 88.07000 781 GLY B C 1
ATOM 6738 O O . GLY B 1 781 ? 198.73600 202.77800 226.67200 1.000 88.07000 781 GLY B O 1
ATOM 6739 N N . GLY B 1 782 ? 200.47500 202.14700 227.95500 1.000 88.65000 782 GLY B N 1
ATOM 6740 C CA . GLY B 1 782 ? 199.88800 202.61000 229.19400 1.000 88.65000 782 GLY B CA 1
ATOM 6741 C C . GLY B 1 782 ? 200.76200 202.26400 230.37800 1.000 88.65000 782 GLY B C 1
ATOM 6742 O O . GLY B 1 782 ? 201.96100 202.55000 230.36900 1.000 88.65000 782 GLY B O 1
ATOM 6743 N N . ALA B 1 783 ? 200.18300 201.64500 231.39800 1.000 85.96000 783 ALA B N 1
ATOM 6744 C CA . ALA B 1 783 ? 200.92600 201.29300 232.60400 1.000 85.96000 783 ALA B CA 1
ATOM 6745 C C . ALA B 1 783 ? 201.95300 200.18400 232.38400 1.000 85.96000 783 ALA B C 1
ATOM 6746 O O . ALA B 1 783 ? 202.51800 199.71000 233.37600 1.000 85.96000 783 ALA B O 1
ATOM 6748 N N . GLY B 1 784 ? 202.22200 199.74400 231.15700 1.000 84.16000 784 GLY B N 1
ATOM 6749 C CA . GLY B 1 784 ? 203.17300 198.67500 230.93200 1.000 84.16000 784 GLY B CA 1
ATOM 6750 C C . GLY B 1 784 ? 204.60300 199.13500 230.73700 1.000 84.16000 784 GLY B C 1
ATOM 6751 O O . GLY B 1 784 ? 205.51100 198.64500 231.41400 1.000 84.16000 784 GLY B O 1
ATOM 6752 N N . ALA B 1 785 ? 204.82100 200.06400 229.80700 1.000 84.93000 785 ALA B N 1
ATOM 6753 C CA . ALA B 1 785 ? 206.18000 200.52500 229.52400 1.000 84.93000 785 ALA B CA 1
ATOM 6754 C C . ALA B 1 785 ? 206.85000 201.18800 230.72300 1.000 84.93000 785 ALA B C 1
ATOM 6755 O O . ALA B 1 785 ? 208.02300 200.87200 230.99700 1.000 84.93000 785 ALA B O 1
ATOM 6757 N N . PRO B 1 786 ? 206.20800 202.10800 231.45800 1.000 87.12000 786 PRO B N 1
ATOM 6758 C CA . PRO B 1 786 ? 206.83200 202.56500 232.70900 1.000 87.12000 786 PRO B CA 1
ATOM 6759 C C . PRO B 1 786 ? 207.11100 201.42200 233.66000 1.000 87.12000 786 PRO B C 1
ATOM 6760 O O . PRO B 1 786 ? 208.16600 201.40200 234.30500 1.000 87.12000 786 PRO B O 1
ATOM 6764 N N . LEU B 1 787 ? 206.20100 200.44900 233.74000 1.000 84.37000 787 LEU B N 1
ATOM 6765 C CA . LEU B 1 787 ? 206.46300 199.25600 234.53500 1.000 84.37000 787 LEU B CA 1
ATOM 6766 C C . LEU B 1 787 ? 207.69200 198.52400 234.01800 1.000 84.37000 787 LEU B C 1
ATOM 6767 O O . LEU B 1 787 ? 208.46000 197.95900 234.80000 1.000 84.37000 787 LEU B O 1
ATOM 6772 N N . VAL B 1 788 ? 207.89800 198.52600 232.70000 1.000 85.49000 788 VAL B N 1
ATOM 6773 C CA . VAL B 1 788 ? 209.08000 197.87800 232.13900 1.000 85.49000 788 VAL B CA 1
ATOM 6774 C C . VAL B 1 788 ? 210.34600 198.58300 232.61000 1.000 85.49000 788 VAL B C 1
ATOM 6775 O O . VAL B 1 788 ? 211.32800 197.93800 232.99800 1.000 85.49000 788 VAL B O 1
ATOM 6779 N N . ASP B 1 789 ? 210.34600 199.91900 232.56800 1.000 91.89000 789 ASP B N 1
ATOM 6780 C CA . ASP B 1 789 ? 211.48700 200.67000 233.08900 1.000 91.89000 789 ASP B CA 1
ATOM 6781 C C . ASP B 1 789 ? 211.74500 200.32900 234.54800 1.000 91.89000 789 ASP B C 1
ATOM 6782 O O . ASP B 1 789 ? 212.88200 200.04300 234.94500 1.000 91.89000 789 ASP B O 1
ATOM 6787 N N . MET B 1 790 ? 210.69100 200.35900 235.36200 1.000 87.53000 790 MET B N 1
ATOM 6788 C CA . MET B 1 790 ? 210.84300 200.09000 236.78600 1.000 87.53000 790 MET B CA 1
ATOM 6789 C C . MET B 1 790 ? 211.37900 198.68500 237.02500 1.000 87.53000 790 MET B C 1
ATOM 6790 O O . MET B 1 790 ? 212.22600 198.47600 237.90000 1.000 87.53000 790 MET B O 1
ATOM 6795 N N . ALA B 1 791 ? 210.90100 197.71200 236.25000 1.000 90.67000 791 ALA B N 1
ATOM 6796 C CA . ALA B 1 791 ? 211.33200 196.33300 236.42800 1.000 90.67000 791 ALA B CA 1
ATOM 6797 C C . ALA B 1 791 ? 212.79100 196.15400 236.03200 1.000 90.67000 791 ALA B C 1
ATOM 6798 O O . ALA B 1 791 ? 213.57200 195.53900 236.76700 1.000 90.67000 791 ALA B O 1
ATOM 6800 N N . VAL B 1 792 ? 213.18300 196.68800 234.87200 1.000 91.03000 792 VAL B N 1
ATOM 6801 C CA . VAL B 1 792 ? 214.55600 196.49000 234.41800 1.000 91.03000 792 VAL B CA 1
ATOM 6802 C C . VAL B 1 792 ? 215.53300 197.24300 235.30900 1.000 91.03000 792 VAL B C 1
ATOM 6803 O O . VAL B 1 792 ? 216.68300 196.82000 235.47100 1.000 91.03000 792 VAL B O 1
ATOM 6807 N N . ARG B 1 793 ? 215.10800 198.36200 235.90200 1.000 96.05000 793 ARG B N 1
ATOM 6808 C CA . ARG B 1 793 ? 215.98200 199.04600 236.84700 1.000 96.05000 793 ARG B CA 1
ATOM 6809 C C . ARG B 1 793 ? 216.02200 198.34100 238.19600 1.000 96.05000 793 ARG B C 1
ATOM 6810 O O . ARG B 1 793 ? 217.05800 198.36100 238.86800 1.000 96.05000 793 ARG B O 1
ATOM 6818 N N . ALA B 1 794 ? 214.91800 197.71100 238.60500 1.000 95.32000 794 ALA B N 1
ATOM 6819 C CA . ALA B 1 794 ? 214.90700 196.98100 239.86700 1.000 95.32000 794 ALA B CA 1
ATOM 6820 C C . ALA B 1 794 ? 215.77800 195.73300 239.80500 1.000 95.32000 794 ALA B C 1
ATOM 6821 O O . ALA B 1 794 ? 216.32400 195.30900 240.83000 1.000 95.32000 794 ALA B O 1
ATOM 6823 N N . GLY B 1 795 ? 215.92100 195.13400 238.62600 1.000 94.24000 795 GLY B N 1
ATOM 6824 C CA . GLY B 1 795 ? 216.75700 193.96100 238.47800 1.000 94.24000 795 GLY B CA 1
ATOM 6825 C C . GLY B 1 795 ? 216.02700 192.76900 237.89700 1.000 94.24000 795 GLY B C 1
ATOM 6826 O O . GLY B 1 795 ? 216.50200 191.63400 237.99700 1.000 94.24000 795 GLY B O 1
ATOM 6827 N N . VAL B 1 796 ? 214.87000 193.01500 237.28200 1.000 93.90000 796 VAL B N 1
ATOM 6828 C CA . VAL B 1 796 ? 214.09500 191.93600 236.68300 1.000 93.90000 796 VAL B CA 1
ATOM 6829 C C . VAL B 1 796 ? 214.82300 191.40800 235.45000 1.000 93.90000 796 VAL B C 1
ATOM 6830 O O . VAL B 1 796 ? 215.51100 192.14900 234.73500 1.000 93.90000 796 VAL B O 1
ATOM 6834 N N . GLY B 1 797 ? 214.66700 190.11000 235.19600 1.000 97.97000 797 GLY B N 1
ATOM 6835 C CA . GLY B 1 797 ? 215.39200 189.43200 234.13900 1.000 97.97000 797 GLY B CA 1
ATOM 6836 C C . GLY B 1 797 ? 214.60000 189.30700 232.85500 1.000 97.97000 797 GLY B C 1
ATOM 6837 O O . GLY B 1 797 ? 214.56400 190.24300 232.05400 1.000 97.97000 797 GLY B O 1
ATOM 6838 N N . ARG B 1 798 ? 214.00700 188.14000 232.62300 1.000 101.43000 798 ARG B N 1
ATOM 6839 C CA . ARG B 1 798 ? 213.20700 187.92400 231.42500 1.000 101.43000 798 ARG B CA 1
ATOM 6840 C C . ARG B 1 798 ? 211.99300 188.84700 231.41300 1.000 101.43000 798 ARG B C 1
ATOM 6841 O O . ARG B 1 798 ? 211.31000 189.00300 232.42900 1.000 101.43000 798 ARG B O 1
ATOM 6849 N N . LEU B 1 799 ? 211.72600 189.45900 230.26100 1.000 91.59000 799 LEU B N 1
ATOM 6850 C CA . LEU B 1 799 ? 210.51200 190.23300 230.04000 1.000 91.59000 799 LEU B CA 1
ATOM 6851 C C . LEU B 1 799 ? 209.80800 189.75700 228.77700 1.000 91.59000 799 LEU B C 1
ATOM 6852 O O . LEU B 1 799 ? 210.44200 189.29000 227.82700 1.000 91.59000 799 LEU B O 1
ATOM 6857 N N . GLY B 1 800 ? 208.48500 189.88800 228.78000 1.000 88.53000 800 GLY B N 1
ATOM 6858 C CA . GLY B 1 800 ? 207.64600 189.36100 227.72300 1.000 88.53000 800 GLY B CA 1
ATOM 6859 C C . GLY B 1 800 ? 206.85000 190.40100 226.96200 1.000 88.53000 800 GLY B C 1
ATOM 6860 O O . GLY B 1 800 ? 205.64600 190.22000 226.75700 1.000 88.53000 800 GLY B O 1
ATOM 6861 N N . LEU B 1 801 ? 207.49600 191.50200 226.57100 1.000 87.61000 801 LEU B N 1
ATOM 6862 C CA . LEU B 1 801 ? 206.80200 192.59700 225.90100 1.000 87.61000 801 LEU B CA 1
ATOM 6863 C C . LEU B 1 801 ? 205.94900 192.08800 224.74600 1.000 87.61000 801 LEU B C 1
ATOM 6864 O O . LEU B 1 801 ? 206.36100 191.20500 223.98900 1.000 87.61000 801 LEU B O 1
ATOM 6869 N N . LEU B 1 802 ? 204.75100 192.65300 224.61400 1.000 94.09000 802 LEU B N 1
ATOM 6870 C CA . LEU B 1 802 ? 203.81500 192.22700 223.57800 1.000 94.09000 802 LEU B CA 1
ATOM 6871 C C . LEU B 1 802 ? 202.93900 193.41500 223.20800 1.000 94.09000 802 LEU B C 1
ATOM 6872 O O . LEU B 1 802 ? 201.98900 193.73200 223.92900 1.000 94.09000 802 LEU B O 1
ATOM 6877 N N . ASP B 1 803 ? 203.25600 194.06600 222.08800 1.000 101.40000 803 ASP B N 1
ATOM 6878 C CA . ASP B 1 803 ? 202.45900 195.17700 221.58300 1.000 101.40000 803 ASP B CA 1
ATOM 6879 C C . ASP B 1 803 ? 202.78100 195.43000 220.11600 1.000 101.40000 803 ASP B C 1
ATOM 6880 O O . ASP B 1 803 ? 203.95500 195.57400 219.75200 1.000 101.40000 803 ASP B O 1
ATOM 6885 N N . PRO B 1 804 ? 201.77300 195.50800 219.24500 1.000 107.84000 804 PRO B N 1
ATOM 6886 C CA . PRO B 1 804 ? 202.03600 195.64900 217.81000 1.000 107.84000 804 PRO B CA 1
ATOM 6887 C C . PRO B 1 804 ? 202.08600 197.07700 217.29000 1.000 107.84000 804 PRO B C 1
ATOM 6888 O O . PRO B 1 804 ? 202.45900 197.27000 216.12500 1.000 107.84000 804 PRO B O 1
ATOM 6892 N N . ASP B 1 805 ? 201.73600 198.07100 218.09900 1.000 100.23000 805 ASP B N 1
ATOM 6893 C CA . ASP B 1 805 ? 201.61600 199.44200 217.63300 1.000 100.23000 805 ASP B CA 1
ATOM 6894 C C . ASP B 1 805 ? 202.96900 200.15000 217.67800 1.000 100.23000 805 ASP B C 1
ATOM 6895 O O . ASP B 1 805 ? 203.97400 199.61200 218.14900 1.000 100.23000 805 ASP B O 1
ATOM 6900 N N . ARG B 1 806 ? 202.98400 201.37900 217.16900 1.000 89.62000 806 ARG B N 1
ATOM 6901 C CA . ARG B 1 806 ? 204.16100 202.23200 217.17400 1.000 89.62000 806 ARG B CA 1
ATOM 6902 C C . ARG B 1 806 ? 203.88500 203.46800 218.01800 1.000 89.62000 806 ARG B C 1
ATOM 6903 O O . ARG B 1 806 ? 202.74100 203.92000 218.12800 1.000 89.62000 806 ARG B O 1
ATOM 6905 N N . VAL B 1 807 ? 204.94600 204.01200 218.61500 1.000 84.84000 807 VAL B N 1
ATOM 6906 C CA . VAL B 1 807 ? 204.79100 205.11600 219.55300 1.000 84.84000 807 VAL B CA 1
ATOM 6907 C C . VAL B 1 807 ? 204.34700 206.37400 218.81800 1.000 84.84000 807 VAL B C 1
ATOM 6908 O O . VAL B 1 807 ? 204.69200 206.59500 217.65000 1.000 84.84000 807 VAL B O 1
ATOM 6912 N N . ASP B 1 808 ? 203.56500 207.19700 219.50400 1.000 89.27000 808 ASP B N 1
ATOM 6913 C CA . ASP B 1 808 ? 203.15300 208.51200 219.04500 1.000 89.27000 808 ASP B CA 1
ATOM 6914 C C . ASP B 1 808 ? 203.55600 209.54400 220.09700 1.000 89.27000 808 ASP B C 1
ATOM 6915 O O . ASP B 1 808 ? 204.21600 209.22500 221.08900 1.000 89.27000 808 ASP B O 1
ATOM 6920 N N . LEU B 1 809 ? 203.15900 210.79800 219.87500 1.000 87.76000 809 LEU B N 1
ATOM 6921 C CA . LEU B 1 809 ? 203.47100 211.84000 220.84800 1.000 87.76000 809 LEU B CA 1
ATOM 6922 C C . LEU B 1 809 ? 202.70800 211.62300 222.15100 1.000 87.76000 809 LEU B C 1
ATOM 6923 O O . LEU B 1 809 ? 203.23300 211.88300 223.24100 1.000 87.76000 809 LEU B O 1
ATOM 6928 N N . SER B 1 810 ? 201.46400 211.15300 222.06100 1.000 84.43000 810 SER B N 1
ATOM 6929 C CA . SER B 1 810 ? 200.75300 210.74400 223.26600 1.000 84.43000 810 SER B CA 1
ATOM 6930 C C . SER B 1 810 ? 201.44200 209.55300 223.92400 1.000 84.43000 810 SER B C 1
ATOM 6931 O O . SER B 1 810 ? 201.60100 209.50600 225.15100 1.000 84.43000 810 SER B O 1
ATOM 6934 N N . ASN B 1 811 ? 201.87500 208.58300 223.12100 1.000 86.61000 811 ASN B N 1
ATOM 6935 C CA . ASN B 1 811 ? 202.69900 207.51400 223.66500 1.000 86.61000 811 ASN B CA 1
ATOM 6936 C C . ASN B 1 811 ? 204.02600 208.05300 224.18100 1.000 86.61000 811 ASN B C 1
ATOM 6937 O O . ASN B 1 811 ? 204.64200 207.44600 225.06300 1.000 86.61000 811 ASN B O 1
ATOM 6942 N N . LEU B 1 812 ? 204.48100 209.18800 223.64500 1.000 84.30000 812 LEU B N 1
ATOM 6943 C CA . LEU B 1 812 ? 205.67300 209.83700 224.18100 1.000 84.30000 812 LEU B CA 1
ATOM 6944 C C . LEU B 1 812 ? 205.43000 210.37000 225.58800 1.000 84.30000 812 LEU B C 1
ATOM 6945 O O . LEU B 1 812 ? 206.29600 210.24200 226.46100 1.000 84.30000 812 LEU B O 1
ATOM 6950 N N . VAL B 1 813 ? 204.26400 210.97400 225.83400 1.000 79.93000 813 VAL B N 1
ATOM 6951 C CA . VAL B 1 813 ? 204.01200 211.47700 227.18300 1.000 79.93000 813 VAL B CA 1
ATOM 6952 C C . VAL B 1 813 ? 203.72700 210.32300 228.13700 1.000 79.93000 813 VAL B C 1
ATOM 6953 O O . VAL B 1 813 ? 203.95900 210.44000 229.34600 1.000 79.93000 813 VAL B O 1
ATOM 6957 N N . ARG B 1 814 ? 203.24000 209.18800 227.62600 1.000 84.49000 814 ARG B N 1
ATOM 6958 C CA . ARG B 1 814 ? 203.07600 208.02100 228.49100 1.000 84.49000 814 ARG B CA 1
ATOM 6959 C C . ARG B 1 814 ? 204.42000 207.44100 228.92000 1.000 84.49000 814 ARG B C 1
ATOM 6960 O O . ARG B 1 814 ? 204.73500 207.39200 230.11400 1.000 84.49000 814 ARG B O 1
ATOM 6968 N N . MET B 1 815 ? 205.22900 206.99500 227.95900 1.000 85.66000 815 MET B N 1
ATOM 6969 C CA . MET B 1 815 ? 206.28800 206.17100 228.52900 1.000 85.66000 815 MET B CA 1
ATOM 6970 C C . MET B 1 815 ? 207.61900 206.90700 228.57600 1.000 85.66000 815 MET B C 1
ATOM 6971 O O . MET B 1 815 ? 207.92600 207.70100 227.68100 1.000 85.66000 815 MET B O 1
ATOM 6976 N N . PRO B 1 816 ? 208.40600 206.65200 229.62400 1.000 88.66000 816 PRO B N 1
ATOM 6977 C CA . PRO B 1 816 ? 209.76400 207.21300 229.67300 1.000 88.66000 816 PRO B CA 1
ATOM 6978 C C . PRO B 1 816 ? 210.66200 206.72700 228.54900 1.000 88.66000 816 PRO B C 1
ATOM 6979 O O . PRO B 1 816 ? 211.50900 207.49400 228.07500 1.000 88.66000 816 PRO B O 1
ATOM 6983 N N . GLN B 1 817 ? 210.51200 205.47800 228.10800 1.000 90.99000 817 GLN B N 1
ATOM 6984 C CA . GLN B 1 817 ? 211.34500 204.96700 227.02700 1.000 90.99000 817 GLN B CA 1
ATOM 6985 C C . GLN B 1 817 ? 210.87500 205.51800 225.69100 1.000 90.99000 817 GLN B C 1
ATOM 6986 O O . GLN B 1 817 ? 210.30500 204.78000 224.88300 1.000 90.99000 817 GLN B O 1
ATOM 6992 N N . ALA B 1 818 ? 211.09400 206.80700 225.45100 1.000 91.78000 818 ALA B N 1
ATOM 6993 C CA . ALA B 1 818 ? 210.71000 207.39800 224.18000 1.000 91.78000 818 ALA B CA 1
ATOM 6994 C C . ALA B 1 818 ? 211.39200 208.74800 224.03800 1.000 91.78000 818 ALA B C 1
ATOM 6995 O O . ALA B 1 818 ? 211.86200 209.33700 225.01500 1.000 91.78000 818 ALA B O 1
ATOM 6997 N N . THR B 1 819 ? 211.44100 209.22600 222.79900 1.000 92.70000 819 THR B N 1
ATOM 6998 C CA . THR B 1 819 ? 212.08700 210.48500 222.46600 1.000 92.70000 819 THR B CA 1
ATOM 6999 C C . THR B 1 819 ? 211.47600 210.97100 221.16000 1.000 92.70000 819 THR B C 1
ATOM 7000 O O . THR B 1 819 ? 210.94500 210.17900 220.37800 1.000 92.70000 819 THR B O 1
ATOM 7004 N N . LEU B 1 820 ? 211.54100 212.28600 220.93600 1.000 87.99000 820 LEU B N 1
ATOM 7005 C CA . LEU B 1 820 ? 211.03800 212.83700 219.68200 1.000 87.99000 820 LEU B CA 1
ATOM 7006 C C . LEU B 1 820 ? 211.74100 212.22200 218.47900 1.000 87.99000 820 LEU B C 1
ATOM 7007 O O . LEU B 1 820 ? 211.17400 212.18200 217.38100 1.000 87.99000 820 LEU B O 1
ATOM 7012 N N . ALA B 1 821 ? 212.97000 211.74100 218.66200 1.000 91.24000 821 ALA B N 1
ATOM 7013 C CA . ALA B 1 821 ? 213.67100 211.01800 217.61200 1.000 91.24000 821 ALA B CA 1
ATOM 7014 C C . ALA B 1 821 ? 213.20500 209.57600 217.47600 1.000 91.24000 821 ALA B C 1
ATOM 7015 O O . ALA B 1 821 ? 213.62500 208.89300 216.53700 1.000 91.24000 821 ALA B O 1
ATOM 7017 N N . ASP B 1 822 ? 212.35600 209.09900 218.38400 1.000 90.80000 822 ASP B N 1
ATOM 7018 C CA . ASP B 1 822 ? 211.89500 207.71800 218.38100 1.000 90.80000 822 ASP B CA 1
ATOM 7019 C C . ASP B 1 822 ? 210.45100 207.57500 217.92000 1.000 90.80000 822 ASP B C 1
ATOM 7020 O O . ASP B 1 822 ? 209.88900 206.48200 218.02500 1.000 90.80000 822 ASP B O 1
ATOM 7025 N N . VAL B 1 823 ? 209.84000 208.64600 217.41000 1.000 84.11000 823 VAL B N 1
ATOM 7026 C CA . VAL B 1 823 ? 208.44300 208.58300 216.99400 1.000 84.11000 823 VAL B CA 1
ATOM 7027 C C . VAL B 1 823 ? 208.29600 207.64900 215.79700 1.000 84.11000 823 VAL B C 1
ATOM 7028 O O . VAL B 1 823 ? 209.18200 207.55500 214.93600 1.000 84.11000 823 VAL B O 1
ATOM 7032 N N . ASP B 1 824 ? 207.17000 206.93400 215.75800 1.000 88.29000 824 ASP B N 1
ATOM 7033 C CA . ASP B 1 824 ? 206.79000 205.93800 214.75700 1.000 88.29000 824 ASP B CA 1
ATOM 7034 C C . ASP B 1 824 ? 207.62600 204.66900 214.84200 1.000 88.29000 824 ASP B C 1
ATOM 7035 O O . ASP B 1 824 ? 207.32800 203.70000 214.13400 1.000 88.29000 824 ASP B O 1
ATOM 7040 N N . ARG B 1 825 ? 208.64700 204.63000 215.68800 1.000 85.72000 825 ARG B N 1
ATOM 7041 C CA . ARG B 1 825 ? 209.36900 203.39100 215.91700 1.000 85.72000 825 ARG B CA 1
ATOM 7042 C C . ARG B 1 825 ? 208.49100 202.42900 216.70600 1.000 85.72000 825 ARG B C 1
ATOM 7043 O O . ARG B 1 825 ? 207.60800 202.84000 217.46300 1.000 85.72000 825 ARG B O 1
ATOM 7051 N N . ARG B 1 826 ? 208.72600 201.13500 216.50800 1.000 92.81000 826 ARG B N 1
ATOM 7052 C CA . ARG B 1 826 ? 207.92100 200.12600 217.18300 1.000 92.81000 826 ARG B CA 1
ATOM 7053 C C . ARG B 1 826 ? 208.10600 200.22000 218.69100 1.000 92.81000 826 ARG B C 1
ATOM 7054 O O . ARG B 1 826 ? 209.22200 200.41900 219.18100 1.000 92.81000 826 ARG B O 1
ATOM 7062 N N . LYS B 1 827 ? 206.99800 200.08800 219.42400 1.000 88.25000 827 LYS B N 1
ATOM 7063 C CA . LYS B 1 827 ? 207.04200 200.22400 220.87700 1.000 88.25000 827 LYS B CA 1
ATOM 7064 C C . LYS B 1 827 ? 208.00200 199.21600 221.49100 1.000 88.25000 827 LYS B C 1
ATOM 7065 O O . LYS B 1 827 ? 208.83000 199.56500 222.34300 1.000 88.25000 827 LYS B O 1
ATOM 7071 N N . ILE B 1 828 ? 207.91100 197.95800 221.05800 1.000 91.54000 828 ILE B N 1
ATOM 7072 C CA . ILE B 1 828 ? 208.76600 196.91600 221.61700 1.000 91.54000 828 ILE B CA 1
ATOM 7073 C C . ILE B 1 828 ? 210.22800 197.21500 221.32900 1.000 91.54000 828 ILE B C 1
ATOM 7074 O O . ILE B 1 828 ? 211.09300 197.00800 222.18400 1.000 91.54000 828 ILE B O 1
ATOM 7079 N N . ASP B 1 829 ? 210.53000 197.70500 220.12600 1.000 96.16000 829 ASP B N 1
ATOM 7080 C CA . ASP B 1 829 ? 211.91700 197.99300 219.77400 1.000 96.16000 829 ASP B CA 1
ATOM 7081 C C . ASP B 1 829 ? 212.51800 199.03400 220.71000 1.000 96.16000 829 ASP B C 1
ATOM 7082 O O . ASP B 1 829 ? 213.59300 198.82300 221.28500 1.000 96.16000 829 ASP B O 1
ATOM 7087 N N . VAL B 1 830 ? 211.82600 200.16200 220.88600 1.000 90.88000 830 VAL B N 1
ATOM 7088 C CA . VAL B 1 830 ? 212.34400 201.23800 221.72800 1.000 90.88000 830 VAL B CA 1
ATOM 7089 C C . VAL B 1 830 ? 212.44400 200.77600 223.17500 1.000 90.88000 830 VAL B C 1
ATOM 7090 O O . VAL B 1 830 ? 213.44700 201.01700 223.86000 1.000 90.88000 830 VAL B O 1
ATOM 7094 N N . VAL B 1 831 ? 211.39900 200.10700 223.66300 1.000 89.31000 831 VAL B N 1
ATOM 7095 C CA . VAL B 1 831 ? 211.38900 199.66100 225.05100 1.000 89.31000 831 VAL B CA 1
ATOM 7096 C C . VAL B 1 831 ? 212.52400 198.67700 225.30500 1.000 89.31000 831 VAL B C 1
ATOM 7097 O O . VAL B 1 831 ? 213.24200 198.78100 226.30700 1.000 89.31000 831 VAL B O 1
ATOM 7101 N N . ALA B 1 832 ? 212.72000 197.72300 224.39400 1.000 95.98000 832 ALA B N 1
ATOM 7102 C CA . ALA B 1 832 ? 213.76500 196.72300 224.56800 1.000 95.98000 832 ALA B CA 1
ATOM 7103 C C . ALA B 1 832 ? 215.15200 197.34100 224.48100 1.000 95.98000 832 ALA B C 1
ATOM 7104 O O . ALA B 1 832 ? 216.04400 196.97100 225.25200 1.000 95.98000 832 ALA B O 1
ATOM 7106 N N . GLU B 1 833 ? 215.36800 198.27500 223.54800 1.000 97.20000 833 GLU B N 1
ATOM 7107 C CA . GLU B 1 833 ? 216.69400 198.87500 223.44900 1.000 97.20000 833 GLU B CA 1
ATOM 7108 C C . GLU B 1 833 ? 217.00200 199.72000 224.67800 1.000 97.20000 833 GLU B C 1
ATOM 7109 O O . GLU B 1 833 ? 218.13600 199.71300 225.17100 1.000 97.20000 833 GLU B O 1
ATOM 7115 N N . ARG B 1 834 ? 216.00300 200.43000 225.21200 1.000 95.43000 834 ARG B N 1
ATOM 7116 C CA . ARG B 1 834 ? 216.23800 201.18300 226.43900 1.000 95.43000 834 ARG B CA 1
ATOM 7117 C C . ARG B 1 834 ? 216.50000 200.25400 227.61800 1.000 95.43000 834 ARG B C 1
ATOM 7118 O O . ARG B 1 834 ? 217.36500 200.53500 228.45500 1.000 95.43000 834 ARG B O 1
ATOM 7126 N N . ALA B 1 835 ? 215.76700 199.14000 227.70100 1.000 98.50000 835 ALA B N 1
ATOM 7127 C CA . ALA B 1 835 ? 216.00000 198.18500 228.77900 1.000 98.50000 835 ALA B CA 1
ATOM 7128 C C . ALA B 1 835 ? 217.39800 197.58800 228.69300 1.000 98.50000 835 ALA B C 1
ATOM 7129 O O . ALA B 1 835 ? 218.07200 197.41400 229.71500 1.000 98.50000 835 ALA B O 1
ATOM 7131 N N . ARG B 1 836 ? 217.84900 197.26500 227.47900 1.000 102.00000 836 ARG B N 1
ATOM 7132 C CA . ARG B 1 836 ? 219.19900 196.74500 227.30100 1.000 102.00000 836 ARG B CA 1
ATOM 7133 C C . ARG B 1 836 ? 220.25000 197.79600 227.63200 1.000 102.00000 836 ARG B C 1
ATOM 7134 O O . ARG B 1 836 ? 221.31400 197.46000 228.16100 1.000 102.00000 836 ARG B O 1
ATOM 7142 N N . ALA B 1 837 ? 219.97700 199.06400 227.32000 1.000 100.77000 837 ALA B N 1
ATOM 7143 C CA . ALA B 1 837 ? 220.88200 200.13200 227.72800 1.000 100.77000 837 ALA B CA 1
ATOM 7144 C C . ALA B 1 837 ? 220.96600 200.22500 229.24600 1.000 100.77000 837 ALA B C 1
ATOM 7145 O O . ALA B 1 837 ? 222.04800 200.43900 229.80400 1.000 100.77000 837 ALA B O 1
ATOM 7147 N N . VAL B 1 838 ? 219.82900 200.07600 229.92900 1.000 102.53000 838 VAL B N 1
ATOM 7148 C CA . VAL B 1 838 ? 219.83500 200.07000 231.38900 1.000 102.53000 838 VAL B CA 1
ATOM 7149 C C . VAL B 1 838 ? 220.58400 198.85300 231.91900 1.000 102.53000 838 VAL B C 1
ATOM 7150 O O . VAL B 1 838 ? 221.38400 198.96000 232.85600 1.000 102.53000 838 VAL B O 1
ATOM 7154 N N . ASN B 1 839 ? 220.34500 197.68300 231.33300 1.000 108.28000 839 ASN B N 1
ATOM 7155 C CA . ASN B 1 839 ? 220.99200 196.44700 231.77200 1.000 108.28000 839 ASN B CA 1
ATOM 7156 C C . ASN B 1 839 ? 221.26300 195.58200 230.55100 1.000 108.28000 839 ASN B C 1
ATOM 7157 O O . ASN B 1 839 ? 220.35100 194.92400 230.02700 1.000 108.28000 839 ASN B O 1
ATOM 7162 N N . PRO B 1 840 ? 222.50400 195.56200 230.05800 1.000 112.32000 840 PRO B N 1
ATOM 7163 C CA . PRO B 1 840 ? 222.82900 194.69300 228.91600 1.000 112.32000 840 PRO B CA 1
ATOM 7164 C C . PRO B 1 840 ? 222.65200 193.21500 229.20800 1.000 112.32000 840 PRO B C 1
ATOM 7165 O O . PRO B 1 840 ? 222.46600 192.43200 228.26800 1.000 112.32000 840 PRO B O 1
ATOM 7169 N N . ASP B 1 841 ? 222.69900 192.80800 230.47500 1.000 112.64000 841 ASP B N 1
ATOM 7170 C CA . ASP B 1 841 ? 222.54100 191.41200 230.85600 1.000 112.64000 841 ASP B CA 1
ATOM 7171 C C . ASP B 1 841 ? 221.08700 190.95500 230.84600 1.000 112.64000 841 ASP B C 1
ATOM 7172 O O . ASP B 1 841 ? 220.79000 189.85800 231.33400 1.000 112.64000 841 ASP B O 1
ATOM 7177 N N . ALA B 1 842 ? 220.18100 191.76200 230.30200 1.000 107.35000 842 ALA B N 1
ATOM 7178 C CA . ALA B 1 842 ? 218.76500 191.43700 230.29900 1.000 107.35000 842 ALA B CA 1
ATOM 7179 C C . ALA B 1 842 ? 218.46800 190.35300 229.26300 1.000 107.35000 842 ALA B C 1
ATOM 7180 O O . ALA B 1 842 ? 219.32700 189.95200 228.47300 1.000 107.35000 842 ALA B O 1
ATOM 7182 N N . ASP B 1 843 ? 217.22700 189.87300 229.27000 1.000 109.07000 843 ASP B N 1
ATOM 7183 C CA . ASP B 1 843 ? 216.76700 188.80500 228.38800 1.000 109.07000 843 ASP B CA 1
ATOM 7184 C C . ASP B 1 843 ? 215.44700 189.19000 227.73600 1.000 109.07000 843 ASP B C 1
ATOM 7185 O O . ASP B 1 843 ? 214.47100 188.43700 227.74700 1.000 109.07000 843 ASP B O 1
ATOM 7190 N N . LEU B 1 844 ? 215.40500 190.39200 227.16400 1.000 101.27000 844 LEU B N 1
ATOM 7191 C CA . LEU B 1 844 ? 214.18800 190.88900 226.53800 1.000 101.27000 844 LEU B CA 1
ATOM 7192 C C . LEU B 1 844 ? 213.77300 189.99200 225.37700 1.000 101.27000 844 LEU B C 1
ATOM 7193 O O . LEU B 1 844 ? 214.60900 189.43000 224.66500 1.000 101.27000 844 LEU B O 1
ATOM 7198 N N . THR B 1 845 ? 212.46100 189.85900 225.19200 1.000 99.20000 845 THR B N 1
ATOM 7199 C CA . THR B 1 845 ? 211.91000 188.99600 224.15400 1.000 99.20000 845 THR B CA 1
ATOM 7200 C C . THR B 1 845 ? 210.84900 189.76400 223.38300 1.000 99.20000 845 THR B C 1
ATOM 7201 O O . THR B 1 845 ? 209.80700 190.11700 223.94100 1.000 99.20000 845 THR B O 1
ATOM 7205 N N . LEU B 1 846 ? 211.12000 190.02400 222.10800 1.000 102.98000 846 LEU B N 1
ATOM 7206 C CA . LEU B 1 846 ? 210.14300 190.66800 221.24200 1.000 102.98000 846 LEU B CA 1
ATOM 7207 C C . LEU B 1 846 ? 209.03300 189.68900 220.88200 1.000 102.98000 846 LEU B C 1
ATOM 7208 O O . LEU B 1 846 ? 209.28200 188.50500 220.64100 1.000 102.98000 846 LEU B O 1
ATOM 7213 N N . LEU B 1 847 ? 207.80200 190.18300 220.85100 1.000 104.92000 847 LEU B N 1
ATOM 7214 C CA . LEU B 1 847 ? 206.67100 189.33400 220.48600 1.000 104.92000 847 LEU B CA 1
ATOM 7215 C C . LEU B 1 847 ? 205.81400 189.90400 219.36700 1.000 104.92000 847 LEU B C 1
ATOM 7216 O O . LEU B 1 847 ? 205.35100 189.13900 218.51900 1.000 104.92000 847 LEU B O 1
ATOM 7221 N N . ALA B 1 848 ? 205.60400 191.22300 219.33500 1.000 106.76000 848 ALA B N 1
ATOM 7222 C CA . ALA B 1 848 ? 204.58500 191.83500 218.48600 1.000 106.76000 848 ALA B CA 1
ATOM 7223 C C . ALA B 1 848 ? 203.23700 191.18700 218.78100 1.000 106.76000 848 ALA B C 1
ATOM 7224 O O . ALA B 1 848 ? 202.67700 191.39100 219.86300 1.000 106.76000 848 ALA B O 1
ATOM 7226 N N . HIS B 1 849 ? 202.71400 190.40700 217.83300 1.000 110.04000 849 HIS B N 1
ATOM 7227 C CA . HIS B 1 849 ? 201.58600 189.50700 218.07500 1.000 110.04000 849 HIS B CA 1
ATOM 7228 C C . HIS B 1 849 ? 200.34900 190.27300 218.55800 1.000 110.04000 849 HIS B C 1
ATOM 7229 O O . HIS B 1 849 ? 199.94600 190.19600 219.72000 1.000 110.04000 849 HIS B O 1
ATOM 7236 N N . ARG B 1 850 ? 199.78600 191.05200 217.63200 1.000 114.71000 850 ARG B N 1
ATOM 7237 C CA . ARG B 1 850 ? 198.52100 191.73500 217.87900 1.000 114.71000 850 ARG B CA 1
ATOM 7238 C C . ARG B 1 850 ? 197.51100 190.77300 218.49700 1.000 114.71000 850 ARG B C 1
ATOM 7239 O O . ARG B 1 850 ? 197.49600 189.57600 218.19800 1.000 114.71000 850 ARG B O 1
ATOM 7247 N N . ILE B 1 851 ? 196.64700 191.31100 219.35700 1.000 118.61000 851 ILE B N 1
ATOM 7248 C CA . ILE B 1 851 ? 195.95500 190.50600 220.35800 1.000 118.61000 851 ILE B CA 1
ATOM 7249 C C . ILE B 1 851 ? 194.50300 190.25600 219.95900 1.000 118.61000 851 ILE B C 1
ATOM 7250 O O . ILE B 1 851 ? 193.62700 190.07400 220.81400 1.000 118.61000 851 ILE B O 1
ATOM 7255 N N . THR B 1 852 ? 194.24000 190.22200 218.65600 1.000 127.25000 852 THR B N 1
ATOM 7256 C CA . THR B 1 852 ? 192.92400 189.81800 218.18300 1.000 127.25000 852 THR B CA 1
ATOM 7257 C C . THR B 1 852 ? 192.60100 188.41700 218.70200 1.000 127.25000 852 THR B C 1
ATOM 7258 O O . THR B 1 852 ? 193.49600 187.56800 218.80000 1.000 127.25000 852 THR B O 1
ATOM 7262 N N . PRO B 1 853 ? 191.34200 188.14200 219.06600 1.000 128.38000 853 PRO B N 1
ATOM 7263 C CA . PRO B 1 853 ? 191.03600 186.87800 219.75400 1.000 128.38000 853 PRO B CA 1
ATOM 7264 C C . PRO B 1 853 ? 191.12400 185.65300 218.85600 1.000 128.38000 853 PRO B C 1
ATOM 7265 O O . PRO B 1 853 ? 190.18400 184.85500 218.79000 1.000 128.38000 853 PRO B O 1
ATOM 7269 N N . ASP B 1 854 ? 192.23900 185.50000 218.16400 1.000 129.00000 854 ASP B N 1
ATOM 7270 C CA . ASP B 1 854 ? 192.54400 184.29500 217.40100 1.000 129.00000 854 ASP B CA 1
ATOM 7271 C C . ASP B 1 854 ? 193.93000 183.74700 217.70000 1.000 129.00000 854 ASP B C 1
ATOM 7272 O O . ASP B 1 854 ? 194.11700 182.52800 217.70200 1.000 129.00000 854 ASP B O 1
ATOM 7277 N N . PHE B 1 855 ? 194.90400 184.61700 217.95300 1.000 125.17000 855 PHE B N 1
ATOM 7278 C CA . PHE B 1 855 ? 196.28400 184.19700 218.14200 1.000 125.17000 855 PHE B CA 1
ATOM 7279 C C . PHE B 1 855 ? 196.51600 183.71700 219.56900 1.000 125.17000 855 PHE B C 1
ATOM 7280 O O . PHE B 1 855 ? 196.08300 184.35700 220.53200 1.000 125.17000 855 PHE B O 1
ATOM 7288 N N . ASP B 1 856 ? 197.20000 182.57700 219.70300 1.000 123.71000 856 ASP B N 1
ATOM 7289 C CA . ASP B 1 856 ? 197.45600 182.00800 221.01900 1.000 123.71000 856 ASP B CA 1
ATOM 7290 C C . ASP B 1 856 ? 198.84600 181.41000 221.20100 1.000 123.71000 856 ASP B C 1
ATOM 7291 O O . ASP B 1 856 ? 199.07800 180.75500 222.22100 1.000 123.71000 856 ASP B O 1
ATOM 7296 N N . MET B 1 857 ? 199.76900 181.58400 220.25300 1.000 127.39000 857 MET B N 1
ATOM 7297 C CA . MET B 1 857 ? 201.14100 181.15300 220.50400 1.000 127.39000 857 MET B CA 1
ATOM 7298 C C . MET B 1 857 ? 201.81500 182.04800 221.53700 1.000 127.39000 857 MET B C 1
ATOM 7299 O O . MET B 1 857 ? 202.64500 181.57800 222.32900 1.000 127.39000 857 MET B O 1
ATOM 7304 N N . GLY B 1 858 ? 201.47000 183.33600 221.54400 1.000 125.23000 858 GLY B N 1
ATOM 7305 C CA . GLY B 1 858 ? 201.87100 184.18700 222.64600 1.000 125.23000 858 GLY B CA 1
ATOM 7306 C C . GLY B 1 858 ? 201.32300 183.69300 223.96600 1.000 125.23000 858 GLY B C 1
ATOM 7307 O O . GLY B 1 858 ? 201.94700 183.87600 225.00700 1.000 125.23000 858 GLY B O 1
ATOM 7308 N N . ALA B 1 859 ? 200.16200 183.03700 223.93600 1.000 123.36000 859 ALA B N 1
ATOM 7309 C CA . ALA B 1 859 ? 199.64200 182.38400 225.13300 1.000 123.36000 859 ALA B CA 1
ATOM 7310 C C . ALA B 1 859 ? 200.48000 181.16300 225.50900 1.000 123.36000 859 ALA B C 1
ATOM 7311 O O . ALA B 1 859 ? 200.64200 180.85300 226.69900 1.000 123.36000 859 ALA B O 1
ATOM 7313 N N . LEU B 1 860 ? 201.00600 180.44800 224.50700 1.000 124.81000 860 LEU B N 1
ATOM 7314 C CA . LEU B 1 860 ? 201.98000 179.39200 224.77500 1.000 124.81000 860 LEU B CA 1
ATOM 7315 C C . LEU B 1 860 ? 203.16900 179.95000 225.54800 1.000 124.81000 860 LEU B C 1
ATOM 7316 O O . LEU B 1 860 ? 203.53600 179.44300 226.62000 1.000 124.81000 860 LEU B O 1
ATOM 7321 N N . ARG B 1 861 ? 203.75700 181.03100 225.03300 1.000 119.64000 861 ARG B N 1
ATOM 7322 C CA . ARG B 1 861 ? 204.85300 181.68100 225.74400 1.000 119.64000 861 ARG B CA 1
ATOM 7323 C C . ARG B 1 861 ? 204.40100 182.20200 227.10300 1.000 119.64000 861 ARG B C 1
ATOM 7324 O O . ARG B 1 861 ? 205.19500 182.24300 228.04900 1.000 119.64000 861 ARG B O 1
ATOM 7332 N N . ALA B 1 862 ? 203.13600 182.60900 227.21300 1.000 118.62000 862 ALA B N 1
ATOM 7333 C CA . ALA B 1 862 ? 202.62300 183.14800 228.46600 1.000 118.62000 862 ALA B CA 1
ATOM 7334 C C . ALA B 1 862 ? 202.63100 182.09400 229.56200 1.000 118.62000 862 ALA B C 1
ATOM 7335 O O . ALA B 1 862 ? 203.16100 182.32900 230.65500 1.000 118.62000 862 ALA B O 1
ATOM 7337 N N . HIS B 1 863 ? 202.04700 180.92200 229.29800 1.000 118.14000 863 HIS B N 1
ATOM 7338 C CA . HIS B 1 863 ? 202.10800 179.90000 230.33700 1.000 118.14000 863 HIS B CA 1
ATOM 7339 C C . HIS B 1 863 ? 203.53200 179.40400 230.52300 1.000 118.14000 863 HIS B C 1
ATOM 7340 O O . HIS B 1 863 ? 203.85800 178.88000 231.59300 1.000 118.14000 863 HIS B O 1
ATOM 7347 N N . GLU B 1 864 ? 204.38300 179.54600 229.50000 1.000 114.39000 864 GLU B N 1
ATOM 7348 C CA . GLU B 1 864 ? 205.80000 179.25900 229.69400 1.000 114.39000 864 GLU B CA 1
ATOM 7349 C C . GLU B 1 864 ? 206.41300 180.20300 230.72300 1.000 114.39000 864 GLU B C 1
ATOM 7350 O O . GLU B 1 864 ? 207.33900 179.82100 231.44800 1.000 114.39000 864 GLU B O 1
ATOM 7356 N N . TYR B 1 865 ? 205.91000 181.43300 230.80300 1.000 103.20000 865 TYR B N 1
ATOM 7357 C CA . TYR B 1 865 ? 206.45200 182.42700 231.71800 1.000 103.20000 865 TYR B CA 1
ATOM 7358 C C . TYR B 1 865 ? 205.94600 182.17800 233.13900 1.000 103.20000 865 TYR B C 1
ATOM 7359 O O . TYR B 1 865 ? 205.26600 181.18900 233.42700 1.000 103.20000 865 TYR B O 1
ATOM 7368 N N . ASP B 1 866 ? 206.29100 183.09400 234.04500 1.000 102.70000 866 ASP B N 1
ATOM 7369 C CA . ASP B 1 866 ? 205.94900 182.96200 235.45700 1.000 102.70000 866 ASP B CA 1
ATOM 7370 C C . ASP B 1 866 ? 204.81900 183.89000 235.88600 1.000 102.70000 866 ASP B C 1
ATOM 7371 O O . ASP B 1 866 ? 203.81200 183.42900 236.43000 1.000 102.70000 866 ASP B O 1
ATOM 7376 N N . ILE B 1 867 ? 204.96400 185.19200 235.65600 1.000 93.12000 867 ILE B N 1
ATOM 7377 C CA . ILE B 1 867 ? 203.97900 186.18500 236.07000 1.000 93.12000 867 ILE B CA 1
ATOM 7378 C C . ILE B 1 867 ? 203.54000 186.95900 234.83700 1.000 93.12000 867 ILE B C 1
ATOM 7379 O O . ILE B 1 867 ? 204.37900 187.48100 234.09400 1.000 93.12000 867 ILE B O 1
ATOM 7384 N N . ILE B 1 868 ? 202.23100 187.04200 234.62500 1.000 90.40000 868 ILE B N 1
ATOM 7385 C CA . ILE B 1 868 ? 201.66100 187.70300 233.45800 1.000 90.40000 868 ILE B CA 1
ATOM 7386 C C . ILE B 1 868 ? 201.08200 189.03600 233.90600 1.000 90.40000 868 ILE B C 1
ATOM 7387 O O . ILE B 1 868 ? 200.25400 189.08400 234.82400 1.000 90.40000 868 ILE B O 1
ATOM 7392 N N . VAL B 1 869 ? 201.52100 190.11400 233.26600 1.000 86.16000 869 VAL B N 1
ATOM 7393 C CA . VAL B 1 869 ? 201.00600 191.45300 233.52400 1.000 86.16000 869 VAL B CA 1
ATOM 7394 C C . VAL B 1 869 ? 200.16900 191.87400 232.32800 1.000 86.16000 869 VAL B C 1
ATOM 7395 O O . VAL B 1 869 ? 200.65100 191.86800 231.18900 1.000 86.16000 869 VAL B O 1
ATOM 7399 N N . ASP B 1 870 ? 198.91700 192.23700 232.58100 1.000 94.94000 870 ASP B N 1
ATOM 7400 C CA . ASP B 1 870 ? 197.99000 192.62600 231.52900 1.000 94.94000 870 ASP B CA 1
ATOM 7401 C C . ASP B 1 870 ? 197.80100 194.13700 231.54900 1.000 94.94000 870 ASP B C 1
ATOM 7402 O O . ASP B 1 870 ? 197.38300 194.70200 232.56500 1.000 94.94000 870 ASP B O 1
ATOM 7407 N N . ALA B 1 871 ? 198.10800 194.78400 230.42400 1.000 99.56000 871 ALA B N 1
ATOM 7408 C CA . ALA B 1 871 ? 197.88300 196.21400 230.26500 1.000 99.56000 871 ALA B CA 1
ATOM 7409 C C . ALA B 1 871 ? 197.34800 196.52900 228.87400 1.000 99.56000 871 ALA B C 1
ATOM 7410 O O . ALA B 1 871 ? 197.65300 197.58700 228.31200 1.000 99.56000 871 ALA B O 1
ATOM 7412 N N . VAL B 1 872 ? 196.55700 195.62000 228.30500 1.000 104.06000 872 VAL B N 1
ATOM 7413 C CA . VAL B 1 872 ? 196.04800 195.79900 226.95100 1.000 104.06000 872 VAL B CA 1
ATOM 7414 C C . VAL B 1 872 ? 195.04000 196.94000 226.93000 1.000 104.06000 872 VAL B C 1
ATOM 7415 O O . VAL B 1 872 ? 194.10000 196.97700 227.73500 1.000 104.06000 872 VAL B O 1
ATOM 7419 N N . ASP B 1 873 ? 195.23200 197.87800 226.00200 1.000 112.98000 873 ASP B N 1
ATOM 7420 C CA . ASP B 1 873 ? 194.31700 199.00300 225.86500 1.000 112.98000 873 ASP B CA 1
ATOM 7421 C C . ASP B 1 873 ? 192.96100 198.59300 225.30900 1.000 112.98000 873 ASP B C 1
ATOM 7422 O O . ASP B 1 873 ? 191.98700 199.33200 225.49100 1.000 112.98000 873 ASP B O 1
ATOM 7427 N N . ASP B 1 874 ? 192.87500 197.44700 224.64000 1.000 112.78000 874 ASP B N 1
ATOM 7428 C CA . ASP B 1 874 ? 191.61100 196.96400 224.10300 1.000 112.78000 874 ASP B CA 1
ATOM 7429 C C . ASP B 1 874 ? 190.94600 196.05100 225.12300 1.000 112.78000 874 ASP B C 1
ATOM 7430 O O . ASP B 1 874 ? 191.56700 195.07100 225.55400 1.000 112.78000 874 ASP B O 1
ATOM 7435 N N . PRO B 1 875 ? 189.71200 196.33500 225.54800 1.000 109.30000 875 PRO B N 1
ATOM 7436 C CA . PRO B 1 875 ? 189.04900 195.43800 226.50900 1.000 109.30000 875 PRO B CA 1
ATOM 7437 C C . PRO B 1 875 ? 188.88900 194.01700 225.99900 1.000 109.30000 875 PRO B C 1
ATOM 7438 O O . PRO B 1 875 ? 188.89800 193.07800 226.80600 1.000 109.30000 875 PRO B O 1
ATOM 7442 N N . ALA B 1 876 ? 188.73400 193.82600 224.68700 1.000 113.89000 876 ALA B N 1
ATOM 7443 C CA . ALA B 1 876 ? 188.62900 192.47500 224.14300 1.000 113.89000 876 ALA B CA 1
ATOM 7444 C C . ALA B 1 876 ? 189.90900 191.68400 224.39000 1.000 113.89000 876 ALA B C 1
ATOM 7445 O O . ALA B 1 876 ? 189.86700 190.52500 224.82000 1.000 113.89000 876 ALA B O 1
ATOM 7447 N N . GLY B 1 877 ? 191.06300 192.30100 224.13200 1.000 109.49000 877 GLY B N 1
ATOM 7448 C CA . GLY B 1 877 ? 192.32000 191.63600 224.43100 1.000 109.49000 877 GLY B CA 1
ATOM 7449 C C . GLY B 1 877 ? 192.49100 191.37100 225.91300 1.000 109.49000 877 GLY B C 1
ATOM 7450 O O . GLY B 1 877 ? 192.99400 190.31700 226.31400 1.000 109.49000 877 GLY B O 1
ATOM 7451 N N . LYS B 1 878 ? 192.06700 192.32100 226.74800 1.000 104.81000 878 LYS B N 1
ATOM 7452 C CA . LYS B 1 878 ? 192.16200 192.13700 228.19100 1.000 104.81000 878 LYS B CA 1
ATOM 7453 C C . LYS B 1 878 ? 191.34700 190.93500 228.64700 1.000 104.81000 878 LYS B C 1
ATOM 7454 O O . LYS B 1 878 ? 191.83200 190.09700 229.41600 1.000 104.81000 878 LYS B O 1
ATOM 7460 N N . VAL B 1 879 ? 190.10500 190.82500 228.17100 1.000 107.91000 879 VAL B N 1
ATOM 7461 C CA . VAL B 1 879 ? 189.27100 189.71000 228.60400 1.000 107.91000 879 VAL B CA 1
ATOM 7462 C C . VAL B 1 879 ? 189.77700 188.40100 228.01400 1.000 107.91000 879 VAL B C 1
ATOM 7463 O O . VAL B 1 879 ? 189.65900 187.35000 228.64900 1.000 107.91000 879 VAL B O 1
ATOM 7467 N N . ALA B 1 880 ? 190.36300 188.43300 226.81400 1.000 102.34000 880 ALA B N 1
ATOM 7468 C CA . ALA B 1 880 ? 190.95700 187.21900 226.26100 1.000 102.34000 880 ALA B CA 1
ATOM 7469 C C . ALA B 1 880 ? 192.11500 186.73300 227.12600 1.000 102.34000 880 ALA B C 1
ATOM 7470 O O . ALA B 1 880 ? 192.22000 185.53800 227.43300 1.000 102.34000 880 ALA B O 1
ATOM 7472 N N . LEU B 1 881 ? 192.99300 187.65300 227.53500 1.000 100.38000 881 LEU B N 1
ATOM 7473 C CA . LEU B 1 881 ? 194.09900 187.27500 228.41000 1.000 100.38000 881 LEU B CA 1
ATOM 7474 C C . LEU B 1 881 ? 193.59900 186.77000 229.75600 1.000 100.38000 881 LEU B C 1
ATOM 7475 O O . LEU B 1 881 ? 194.13200 185.79200 230.29500 1.000 100.38000 881 LEU B O 1
ATOM 7480 N N . ILE B 1 882 ? 192.58600 187.42900 230.32200 1.000 102.75000 882 ILE B N 1
ATOM 7481 C CA . ILE B 1 882 ? 192.04900 186.98200 231.60400 1.000 102.75000 882 ILE B CA 1
ATOM 7482 C C . ILE B 1 882 ? 191.45500 185.58600 231.47300 1.000 102.75000 882 ILE B C 1
ATOM 7483 O O . ILE B 1 882 ? 191.66700 184.72400 232.33400 1.000 102.75000 882 ILE B O 1
ATOM 7488 N N . LYS B 1 883 ? 190.71300 185.33900 230.39200 1.000 108.52000 883 LYS B N 1
ATOM 7489 C CA . LYS B 1 883 ? 190.15300 184.01500 230.15000 1.000 108.52000 883 LYS B CA 1
ATOM 7490 C C . LYS B 1 883 ? 191.25500 182.97200 230.06800 1.000 108.52000 883 LYS B C 1
ATOM 7491 O O . LYS B 1 883 ? 191.17700 181.91600 230.70600 1.000 108.52000 883 LYS B O 1
ATOM 7497 N N . TYR B 1 884 ? 192.29300 183.25200 229.27800 1.000 108.44000 884 TYR B N 1
ATOM 7498 C CA . TYR B 1 884 ? 193.34700 182.26400 229.08700 1.000 108.44000 884 TYR B CA 1
ATOM 7499 C C . TYR B 1 884 ? 194.06300 181.97100 230.40100 1.000 108.44000 884 TYR B C 1
ATOM 7500 O O . TYR B 1 884 ? 194.30000 180.80600 230.74500 1.000 108.44000 884 TYR B O 1
ATOM 7509 N N . ALA B 1 885 ? 194.39400 183.02100 231.15900 1.000 106.85000 885 ALA B N 1
ATOM 7510 C CA . ALA B 1 885 ? 195.10000 182.83500 232.42200 1.000 106.85000 885 ALA B CA 1
ATOM 7511 C C . ALA B 1 885 ? 194.24600 182.10400 233.44900 1.000 106.85000 885 ALA B C 1
ATOM 7512 O O . ALA B 1 885 ? 194.76400 181.26200 234.19100 1.000 106.85000 885 ALA B O 1
ATOM 7514 N N . VAL B 1 886 ? 192.94900 182.41300 233.51700 1.000 107.86000 886 VAL B N 1
ATOM 7515 C CA . VAL B 1 886 ? 192.07200 181.71600 234.45000 1.000 107.86000 886 VAL B CA 1
ATOM 7516 C C . VAL B 1 886 ? 191.94200 180.24800 234.06800 1.000 107.86000 886 VAL B C 1
ATOM 7517 O O . VAL B 1 886 ? 191.97500 179.36300 234.93200 1.000 107.86000 886 VAL B O 1
ATOM 7521 N N . GLU B 1 887 ? 191.79500 179.96200 232.77200 1.000 108.01000 887 GLU B N 1
ATOM 7522 C CA . GLU B 1 887 ? 191.68200 178.57600 232.33200 1.000 108.01000 887 GLU B CA 1
ATOM 7523 C C . GLU B 1 887 ? 192.95300 177.79600 232.63700 1.000 108.01000 887 GLU B C 1
ATOM 7524 O O . GLU B 1 887 ? 192.89100 176.62400 233.02400 1.000 108.01000 887 GLU B O 1
ATOM 7530 N N . ASN B 1 888 ? 194.11400 178.42600 232.47200 1.000 101.15000 888 ASN B N 1
ATOM 7531 C CA . ASN B 1 888 ? 195.38500 177.75600 232.70800 1.000 101.15000 888 ASN B CA 1
ATOM 7532 C C . ASN B 1 888 ? 195.97700 178.06600 234.07700 1.000 101.15000 888 ASN B C 1
ATOM 7533 O O . ASN B 1 888 ? 197.13200 177.71200 234.33300 1.000 101.15000 888 ASN B O 1
ATOM 7538 N N . LYS B 1 889 ? 195.20900 178.70700 234.95900 1.000 107.28000 889 LYS B N 1
ATOM 7539 C CA . LYS B 1 889 ? 195.62600 178.98700 236.33600 1.000 107.28000 889 LYS B CA 1
ATOM 7540 C C . LYS B 1 889 ? 196.95600 179.73800 236.37100 1.000 107.28000 889 LYS B C 1
ATOM 7541 O O . LYS B 1 889 ? 197.84200 179.45300 237.17900 1.000 107.28000 889 LYS B O 1
ATOM 7547 N N . LEU B 1 890 ? 197.09100 180.70400 235.48300 1.000 104.70000 890 LEU B N 1
ATOM 7548 C CA . LEU B 1 890 ? 198.33300 181.45800 235.52800 1.000 104.70000 890 LEU B CA 1
ATOM 7549 C C . LEU B 1 890 ? 198.18600 182.68600 236.42200 1.000 104.70000 890 LEU B C 1
ATOM 7550 O O . LEU B 1 890 ? 197.10800 183.28400 236.49400 1.000 104.70000 890 LEU B O 1
ATOM 7555 N N . PRO B 1 891 ? 199.25500 183.08300 237.11600 1.000 96.80000 891 PRO B N 1
ATOM 7556 C CA . PRO B 1 891 ? 199.18600 184.30000 237.93600 1.000 96.80000 891 PRO B CA 1
ATOM 7557 C C . PRO B 1 891 ? 199.15700 185.54900 237.07300 1.000 96.80000 891 PRO B C 1
ATOM 7558 O O . PRO B 1 891 ? 200.17200 185.92300 236.47700 1.000 96.80000 891 PRO B O 1
ATOM 7562 N N . LEU B 1 892 ? 198.00100 186.20200 236.99900 1.000 90.94000 892 LEU B N 1
ATOM 7563 C CA . LEU B 1 892 ? 197.79600 187.34000 236.11500 1.000 90.94000 892 LEU B CA 1
ATOM 7564 C C . LEU B 1 892 ? 197.34500 188.54900 236.92000 1.000 90.94000 892 LEU B C 1
ATOM 7565 O O . LEU B 1 892 ? 196.52500 188.42000 237.83500 1.000 90.94000 892 LEU B O 1
ATOM 7570 N N . ILE B 1 893 ? 197.88300 189.71500 236.57600 1.000 88.24000 893 ILE B N 1
ATOM 7571 C CA . ILE B 1 893 ? 197.48900 190.98600 237.17100 1.000 88.24000 893 ILE B CA 1
ATOM 7572 C C . ILE B 1 893 ? 196.98500 191.86400 236.03700 1.000 88.24000 893 ILE B C 1
ATOM 7573 O O . ILE B 1 893 ? 197.75200 192.23000 235.13800 1.000 88.24000 893 ILE B O 1
ATOM 7578 N N . SER B 1 894 ? 195.70400 192.20600 236.07500 1.000 90.71000 894 SER B N 1
ATOM 7579 C CA . SER B 1 894 ? 195.05700 192.94800 234.99800 1.000 90.71000 894 SER B CA 1
ATOM 7580 C C . SER B 1 894 ? 194.89100 194.39600 235.44200 1.000 90.71000 894 SER B C 1
ATOM 7581 O O . SER B 1 894 ? 193.99000 194.71700 236.22100 1.000 90.71000 894 SER B O 1
ATOM 7584 N N . CYS B 1 895 ? 195.76100 195.26500 234.94100 1.000 90.88000 895 CYS B N 1
ATOM 7585 C CA . CYS B 1 895 ? 195.64600 196.68900 235.20700 1.000 90.88000 895 CYS B CA 1
ATOM 7586 C C . CYS B 1 895 ? 194.65500 197.32500 234.24500 1.000 90.88000 895 CYS B C 1
ATOM 7587 O O . CYS B 1 895 ? 194.79300 197.21300 233.02400 1.000 90.88000 895 CYS B O 1
ATOM 7590 N N . MET B 1 896 ? 193.65300 198.00000 234.80000 1.000 98.06000 896 MET B N 1
ATOM 7591 C CA . MET B 1 896 ? 192.67300 198.71400 233.99500 1.000 98.06000 896 MET B CA 1
ATOM 7592 C C . MET B 1 896 ? 193.15500 200.09400 233.57900 1.000 98.06000 896 MET B C 1
ATOM 7593 O O . MET B 1 896 ? 192.33300 200.94600 233.23000 1.000 98.06000 896 MET B O 1
ATOM 7598 N N . GLY B 1 897 ? 194.46000 200.33600 233.61800 1.000 93.44000 897 GLY B N 1
ATOM 7599 C CA . GLY B 1 897 ? 195.00200 201.60900 233.20000 1.000 93.44000 897 GLY B CA 1
ATOM 7600 C C . GLY B 1 897 ? 194.68600 202.71800 234.17700 1.000 93.44000 897 GLY B C 1
ATOM 7601 O O . GLY B 1 897 ? 194.21800 202.50800 235.29900 1.000 93.44000 897 GLY B O 1
ATOM 7602 N N . ALA B 1 898 ? 194.95100 203.94000 233.72500 1.000 90.99000 898 ALA B N 1
ATOM 7603 C CA . ALA B 1 898 ? 194.71300 205.11900 234.53500 1.000 90.99000 898 ALA B CA 1
ATOM 7604 C C . ALA B 1 898 ? 194.14400 206.28700 233.74600 1.000 90.99000 898 ALA B C 1
ATOM 7605 O O . ALA B 1 898 ? 194.07900 207.39800 234.28300 1.000 90.99000 898 ALA B O 1
ATOM 7607 N N . GLY B 1 899 ? 193.74400 206.07600 232.49600 1.000 94.50000 899 GLY B N 1
ATOM 7608 C CA . GLY B 1 899 ? 193.15600 207.15500 231.72900 1.000 94.50000 899 GLY B CA 1
ATOM 7609 C C . GLY B 1 899 ? 191.85800 207.63700 232.34500 1.000 94.50000 899 GLY B C 1
ATOM 7610 O O . GLY B 1 899 ? 191.09400 206.86500 232.92600 1.000 94.50000 899 GLY B O 1
ATOM 7611 N N . ASN B 1 900 ? 191.62800 208.94500 232.23200 1.000 100.67000 900 ASN B N 1
ATOM 7612 C CA . ASN B 1 900 ? 190.45100 209.66400 232.70900 1.000 100.67000 900 ASN B CA 1
ATOM 7613 C C . ASN B 1 900 ? 190.42300 209.81900 234.22400 1.000 100.67000 900 ASN B C 1
ATOM 7614 O O . ASN B 1 900 ? 189.52100 210.48100 234.74100 1.000 100.67000 900 ASN B O 1
ATOM 7619 N N . LYS B 1 901 ? 191.36900 209.23400 234.95300 1.000 97.70000 901 LYS B N 1
ATOM 7620 C CA . LYS B 1 901 ? 191.44000 209.45300 236.38800 1.000 97.70000 901 LYS B CA 1
ATOM 7621 C C . LYS B 1 901 ? 192.09600 210.79800 236.68600 1.000 97.70000 901 LYS B C 1
ATOM 7622 O O . LYS B 1 901 ? 192.87000 211.33100 235.88800 1.000 97.70000 901 LYS B O 1
ATOM 7628 N N . THR B 1 902 ? 191.77100 211.35300 237.85300 1.000 105.10000 902 THR B N 1
ATOM 7629 C CA . THR B 1 902 ? 192.31200 212.65100 238.23500 1.000 105.10000 902 THR B CA 1
ATOM 7630 C C . THR B 1 902 ? 192.89000 212.64200 239.64400 1.000 105.10000 902 THR B C 1
ATOM 7631 O O . THR B 1 902 ? 193.86100 213.34900 239.93000 1.000 105.10000 902 THR B O 1
ATOM 7635 N N . ASP B 1 903 ? 192.30600 211.83800 240.52500 1.000 105.85000 903 ASP B N 1
ATOM 7636 C CA . ASP B 1 903 ? 192.57100 211.93600 241.95100 1.000 105.85000 903 ASP B CA 1
ATOM 7637 C C . ASP B 1 903 ? 193.86600 211.23300 242.33600 1.000 105.85000 903 ASP B C 1
ATOM 7638 O O . ASP B 1 903 ? 194.27400 210.24400 241.72100 1.000 105.85000 903 ASP B O 1
ATOM 7643 N N . VAL B 1 904 ? 194.50800 211.76500 243.37300 1.000 101.08000 904 VAL B N 1
ATOM 7644 C CA . VAL B 1 904 ? 195.77300 211.23700 243.86500 1.000 101.08000 904 VAL B CA 1
ATOM 7645 C C . VAL B 1 904 ? 195.72700 210.87400 245.34500 1.000 101.08000 904 VAL B C 1
ATOM 7646 O O . VAL B 1 904 ? 196.49400 209.99600 245.77700 1.000 101.08000 904 VAL B O 1
ATOM 7650 N N . THR B 1 905 ? 194.82800 211.47300 246.13200 1.000 103.19000 905 THR B N 1
ATOM 7651 C CA . THR B 1 905 ? 194.76000 211.16500 247.55800 1.000 103.19000 905 THR B CA 1
ATOM 7652 C C . THR B 1 905 ? 194.48800 209.68500 247.79300 1.000 103.19000 905 THR B C 1
ATOM 7653 O O . THR B 1 905 ? 195.08000 209.07200 248.68900 1.000 103.19000 905 THR B O 1
ATOM 7657 N N . GLN B 1 906 ? 193.59800 209.09400 247.00300 1.000 99.90000 906 GLN B N 1
ATOM 7658 C CA . GLN B 1 906 ? 193.39100 207.65300 247.00300 1.000 99.90000 906 GLN B CA 1
ATOM 7659 C C . GLN B 1 906 ? 194.08300 207.05900 245.78200 1.000 99.90000 906 GLN B C 1
ATOM 7660 O O . GLN B 1 906 ? 193.97100 207.59500 244.67400 1.000 99.90000 906 GLN B O 1
ATOM 7666 N N . VAL B 1 907 ? 194.82600 205.97600 245.99600 1.000 94.29000 907 VAL B N 1
ATOM 7667 C CA . VAL B 1 907 ? 195.68400 205.42500 244.95400 1.000 94.29000 907 VAL B CA 1
ATOM 7668 C C . VAL B 1 907 ? 195.16900 204.06900 244.50200 1.000 94.29000 907 VAL B C 1
ATOM 7669 O O . VAL B 1 907 ? 194.21300 203.53000 245.07100 1.000 94.29000 907 VAL B O 1
ATOM 7673 N N . HIS B 1 908 ? 195.80100 203.51600 243.47200 1.000 91.44000 908 HIS B N 1
ATOM 7674 C CA . HIS B 1 908 ? 195.44000 202.19200 242.99300 1.000 91.44000 908 HIS B CA 1
ATOM 7675 C C . HIS B 1 908 ? 195.80300 201.14600 244.03800 1.000 91.44000 908 HIS B C 1
ATOM 7676 O O . HIS B 1 908 ? 196.86900 201.20600 244.65700 1.000 91.44000 908 HIS B O 1
ATOM 7683 N N . ARG B 1 909 ? 194.90700 200.18500 244.24000 1.000 91.22000 909 ARG B N 1
ATOM 7684 C CA . ARG B 1 909 ? 195.16100 199.07100 245.13800 1.000 91.22000 909 ARG B CA 1
ATOM 7685 C C . ARG B 1 909 ? 194.70600 197.77900 244.47800 1.000 91.22000 909 ARG B C 1
ATOM 7686 O O . ARG B 1 909 ? 193.71800 197.75300 243.74100 1.000 91.22000 909 ARG B O 1
ATOM 7694 N N . VAL B 1 910 ? 195.44000 196.70700 244.75400 1.000 88.34000 910 VAL B N 1
ATOM 7695 C CA . VAL B 1 910 ? 195.22200 195.42300 244.09900 1.000 88.34000 910 VAL B CA 1
ATOM 7696 C C . VAL B 1 910 ? 194.07400 194.71400 244.80600 1.000 88.34000 910 VAL B C 1
ATOM 7697 O O . VAL B 1 910 ? 194.21100 194.27500 245.95000 1.000 88.34000 910 VAL B O 1
ATOM 7701 N N . VAL B 1 911 ? 192.94100 194.60000 244.11900 1.000 94.69000 911 VAL B N 1
ATOM 7702 C CA . VAL B 1 911 ? 191.76100 193.93300 244.64500 1.000 94.69000 911 VAL B CA 1
ATOM 7703 C C . VAL B 1 911 ? 191.30400 192.89400 243.62900 1.000 94.69000 911 VAL B C 1
ATOM 7704 O O . VAL B 1 911 ? 191.75100 192.87300 242.48300 1.000 94.69000 911 VAL B O 1
ATOM 7708 N N . ASP B 1 912 ? 190.40600 192.02100 244.07100 1.000 105.95000 912 ASP B N 1
ATOM 7709 C CA . ASP B 1 912 ? 189.83600 191.03300 243.17200 1.000 105.95000 912 ASP B CA 1
ATOM 7710 C C . ASP B 1 912 ? 188.88500 191.70000 242.18300 1.000 105.95000 912 ASP B C 1
ATOM 7711 O O . ASP B 1 912 ? 188.37200 192.79900 242.41200 1.000 105.95000 912 ASP B O 1
ATOM 7716 N N . ILE B 1 913 ? 188.65800 191.01400 241.05900 1.000 103.84000 913 ILE B N 1
ATOM 7717 C CA . ILE B 1 913 ? 187.75400 191.52400 240.03700 1.000 103.84000 913 ILE B CA 1
ATOM 7718 C C . ILE B 1 913 ? 186.33200 191.64800 240.56400 1.000 103.84000 913 ILE B C 1
ATOM 7719 O O . ILE B 1 913 ? 185.56400 192.48900 240.08300 1.000 103.84000 913 ILE B O 1
ATOM 7724 N N . ALA B 1 914 ? 185.96500 190.83800 241.55900 1.000 105.07000 914 ALA B N 1
ATOM 7725 C CA . ALA B 1 914 ? 184.62900 190.92800 242.13700 1.000 105.07000 914 ALA B CA 1
ATOM 7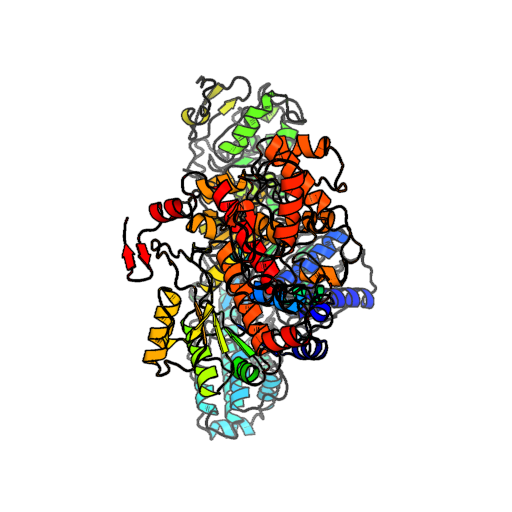726 C C . ALA B 1 914 ? 184.38900 192.29500 242.76400 1.000 105.07000 914 ALA B C 1
ATOM 7727 O O . ALA B 1 914 ? 183.29900 192.86500 242.63200 1.000 105.07000 914 ALA B O 1
ATOM 7729 N N . ASP B 1 915 ? 185.39400 192.84100 243.44100 1.000 107.14000 915 ASP B N 1
ATOM 7730 C CA . ASP B 1 915 ? 185.27100 194.12300 244.12000 1.000 107.14000 915 ASP B CA 1
ATOM 7731 C C . ASP B 1 915 ? 185.62800 195.31000 243.23500 1.000 107.14000 915 ASP B C 1
ATOM 7732 O O . ASP B 1 915 ? 185.65800 196.44100 243.73000 1.000 107.14000 915 ASP B O 1
ATOM 7737 N N . ALA B 1 916 ? 185.91100 195.08400 241.95300 1.000 107.67000 916 ALA B N 1
ATOM 7738 C CA . ALA B 1 916 ? 186.17900 196.18900 241.04300 1.000 107.67000 916 ALA B CA 1
ATOM 7739 C C . ALA B 1 916 ? 184.97400 197.11700 240.97500 1.000 107.67000 916 ALA B C 1
ATOM 7740 O O . ALA B 1 916 ? 183.82500 196.66800 240.93600 1.000 107.67000 916 ALA B O 1
ATOM 7742 N N . ASP B 1 917 ? 185.23800 198.42000 240.96600 1.000 108.95000 917 ASP B N 1
ATOM 7743 C CA . ASP B 1 917 ? 184.16400 199.39700 241.08000 1.000 108.95000 917 ASP B CA 1
ATOM 7744 C C . ASP B 1 917 ? 184.60300 200.70900 240.44700 1.000 108.95000 917 ASP B C 1
ATOM 7745 O O . ASP B 1 917 ? 185.78400 200.92700 240.16800 1.000 108.95000 917 ASP B O 1
ATOM 7750 N N . VAL B 1 918 ? 183.61500 201.57400 240.20900 1.000 109.85000 918 VAL B N 1
ATOM 7751 C CA . VAL B 1 918 ? 183.80700 202.96600 239.80700 1.000 109.85000 918 VAL B CA 1
ATOM 7752 C C . VAL B 1 918 ? 184.43500 203.07900 238.42300 1.000 109.8500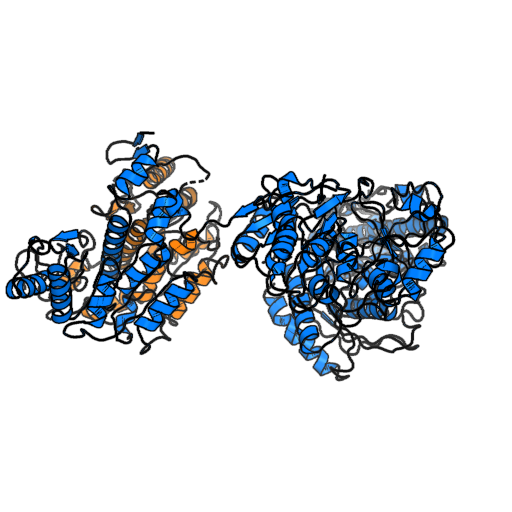0 918 VAL B C 1
ATOM 7753 O O . VAL B 1 918 ? 183.87000 203.72300 237.53200 1.000 109.85000 918 VAL B O 1
ATOM 7757 N N . CYS B 1 919 ? 185.60800 202.47800 238.23500 1.000 111.82000 919 CYS B N 1
ATOM 7758 C CA . CYS B 1 919 ? 186.31800 202.60700 236.96800 1.000 111.82000 919 CYS B CA 1
ATOM 7759 C C . CYS B 1 919 ? 185.48800 202.04600 235.82100 1.000 111.82000 919 CYS B C 1
ATOM 7760 O O . CYS B 1 919 ? 184.98200 200.92200 235.89400 1.000 111.82000 919 CYS B O 1
ATOM 7763 N N . LEU B 1 920 ? 185.35300 202.83900 234.75500 1.000 107.80000 920 LEU B N 1
ATOM 7764 C CA . LEU B 1 920 ? 184.55000 202.42100 233.61100 1.000 107.80000 920 LEU B CA 1
ATOM 7765 C C . LEU B 1 920 ? 185.14500 201.19000 232.94300 1.000 107.80000 920 LEU B C 1
ATOM 7766 O O . LEU B 1 920 ? 184.42700 200.23900 232.61100 1.000 107.80000 920 LEU B O 1
ATOM 7771 N N . LEU B 1 921 ? 186.46300 201.19300 232.73200 1.000 106.02000 921 LEU B N 1
ATOM 7772 C CA . LEU B 1 921 ? 187.11100 200.04600 232.10600 1.000 106.02000 921 LEU B CA 1
ATOM 7773 C C . LEU B 1 921 ? 187.00200 198.80900 232.98500 1.000 106.02000 921 LEU B C 1
ATOM 7774 O O . LEU B 1 921 ? 186.79000 197.69900 232.48200 1.000 106.02000 921 LEU B O 1
ATOM 7779 N N . ALA B 1 922 ? 187.13900 198.98200 234.30200 1.000 108.47000 922 ALA B N 1
ATOM 7780 C CA . ALA B 1 922 ? 186.97300 197.85800 235.21400 1.000 108.47000 922 ALA B CA 1
ATOM 7781 C C . ALA B 1 922 ? 185.56600 197.28400 235.12700 1.000 108.47000 922 ALA B C 1
ATOM 7782 O O . ALA B 1 922 ? 185.38900 196.06300 235.10900 1.000 108.47000 922 ALA B O 1
ATOM 7784 N N . LEU B 1 923 ? 184.55300 198.15100 235.06500 1.000 109.57000 923 LEU B N 1
ATOM 7785 C CA . LEU B 1 923 ? 183.17800 197.67500 234.95000 1.000 109.57000 923 LEU B CA 1
ATOM 7786 C C . LEU B 1 923 ? 182.94400 196.95700 233.62500 1.000 109.57000 923 LEU B C 1
ATOM 7787 O O . LEU B 1 923 ? 182.26200 195.92600 233.58500 1.000 109.57000 923 LEU B O 1
ATOM 7792 N N . GLU B 1 924 ? 183.49400 197.48700 232.53000 1.000 113.39000 924 GLU B N 1
ATOM 7793 C CA . GLU B 1 924 ? 183.33100 196.83800 231.23200 1.000 113.39000 924 GLU B CA 1
ATOM 7794 C C . GLU B 1 924 ? 183.97600 195.45700 231.22500 1.000 113.39000 924 GLU B C 1
ATOM 7795 O O . GLU B 1 924 ? 183.38500 194.48100 230.74400 1.000 113.39000 924 GLU B O 1
ATOM 7801 N N . THR B 1 925 ? 185.19400 195.35500 231.76200 1.000 109.44000 925 THR B N 1
ATOM 7802 C CA . THR B 1 925 ? 185.85700 194.05800 231.82000 1.000 109.44000 925 THR B CA 1
ATOM 7803 C C . THR B 1 925 ? 185.12200 193.10500 232.75200 1.000 109.44000 925 THR B C 1
ATOM 7804 O O . THR B 1 925 ? 185.04400 191.90300 232.47900 1.000 109.44000 925 THR B O 1
ATOM 7808 N N . LYS B 1 926 ? 184.57000 193.62000 233.85400 1.000 107.71000 926 LYS B N 1
ATOM 7809 C CA . LYS B 1 926 ? 183.77700 192.78200 234.74600 1.000 107.71000 926 LYS B CA 1
ATOM 7810 C C . LYS B 1 926 ? 182.55900 192.22300 234.02600 1.000 107.71000 926 LYS B C 1
ATOM 7811 O O . LYS B 1 926 ? 182.23700 191.03600 234.15500 1.000 107.71000 926 LYS B O 1
ATOM 7817 N N . ARG B 1 927 ? 181.86800 193.07000 233.25900 1.000 108.49000 927 ARG B N 1
ATOM 7818 C CA . ARG B 1 927 ? 180.71200 192.60500 232.49900 1.000 108.49000 927 ARG B CA 1
ATOM 7819 C C . ARG B 1 927 ? 181.11100 191.54200 231.48700 1.000 108.49000 927 ARG B C 1
ATOM 7820 O O . ARG B 1 927 ? 180.43600 190.51400 231.35700 1.000 108.49000 927 ARG B O 1
ATOM 7828 N N . LEU B 1 928 ? 182.20500 191.77400 230.75800 1.000 105.79000 928 LEU B N 1
ATOM 7829 C CA . LEU B 1 928 ? 182.62700 190.80600 229.75000 1.000 105.79000 928 LEU B CA 1
ATOM 7830 C C . LEU B 1 928 ? 183.02100 189.47800 230.38700 1.000 105.79000 928 LEU B C 1
ATOM 7831 O O . LEU B 1 928 ? 182.69000 188.40800 229.86300 1.000 105.79000 928 LEU B O 1
ATOM 7836 N N . LEU B 1 929 ? 183.72600 189.52300 231.51900 1.000 106.70000 929 LEU B N 1
ATOM 7837 C CA . LEU B 1 929 ? 184.12500 188.29100 232.18900 1.000 106.70000 929 LEU B CA 1
ATOM 7838 C C . LEU B 1 929 ? 182.92100 187.54900 232.75600 1.000 106.70000 929 LEU B C 1
ATOM 7839 O O . LEU B 1 929 ? 182.85900 186.31600 232.68900 1.000 106.70000 929 LEU B O 1
ATOM 7844 N N . ALA B 1 930 ? 181.96000 188.28000 233.32800 1.000 112.63000 930 ALA B N 1
ATOM 7845 C CA . ALA B 1 930 ? 180.74600 187.64100 233.82500 1.000 112.63000 930 ALA B CA 1
ATOM 7846 C C . ALA B 1 930 ? 179.96700 186.99200 232.69000 1.000 112.63000 930 ALA B C 1
ATOM 7847 O O . ALA B 1 930 ? 179.43000 185.88800 232.84600 1.000 112.63000 930 ALA B O 1
ATOM 7849 N N . LYS B 1 931 ? 179.89300 187.66400 231.53900 1.000 112.31000 931 LYS B N 1
ATOM 7850 C CA . LYS B 1 931 ? 179.28000 187.05400 230.36500 1.000 112.31000 931 LYS B CA 1
ATOM 7851 C C . LYS B 1 931 ? 180.02300 185.79000 229.96100 1.000 112.31000 931 LYS B C 1
ATOM 7852 O O . LYS B 1 931 ? 179.40500 184.77600 229.61700 1.000 112.31000 931 LYS B O 1
ATOM 7858 N N . GLU B 1 932 ? 181.35600 185.83400 229.99900 1.000 112.77000 932 GLU B N 1
ATOM 7859 C CA . GLU B 1 932 ? 182.15100 184.66100 229.65900 1.000 112.77000 932 GLU B CA 1
ATOM 7860 C C . GLU B 1 932 ? 182.02800 183.56700 230.71100 1.000 112.77000 932 GLU B C 1
ATOM 7861 O O . GLU B 1 932 ? 182.07100 182.37900 230.37200 1.000 112.77000 932 GLU B O 1
ATOM 7867 N N . GLY B 1 933 ? 181.87900 183.93600 231.98100 1.000 111.18000 933 GLY B N 1
ATOM 7868 C CA . GLY B 1 933 ? 181.65700 182.96400 233.04000 1.000 111.18000 933 GLY B CA 1
ATOM 7869 C C . GLY B 1 933 ? 182.62100 183.02300 234.21000 1.000 111.18000 933 GLY B C 1
ATOM 7870 O O . GLY B 1 933 ? 182.47400 182.22000 235.14100 1.000 111.18000 933 GLY B O 1
ATOM 7871 N N . ILE B 1 934 ? 183.60300 183.92100 234.23100 1.000 111.12000 934 ILE B N 1
ATOM 7872 C CA . ILE B 1 934 ? 184.53600 184.04600 235.34600 1.000 111.12000 934 ILE B CA 1
ATOM 7873 C C . ILE B 1 934 ? 184.27000 185.36800 236.05400 1.000 111.12000 934 ILE B C 1
ATOM 7874 O O . ILE B 1 934 ? 184.07000 186.40100 235.40400 1.000 111.12000 934 ILE B O 1
ATOM 7879 N N . THR B 1 935 ? 184.23300 185.32700 237.38700 1.000 112.79000 935 THR B N 1
ATOM 7880 C CA . THR B 1 935 ? 183.92200 186.52000 238.16600 1.000 112.79000 935 THR B CA 1
ATOM 7881 C C . THR B 1 935 ? 184.80800 186.74200 239.38300 1.000 112.79000 935 THR B C 1
ATOM 7882 O O . THR B 1 935 ? 184.69400 187.80400 240.00200 1.000 112.79000 935 THR B O 1
ATOM 7886 N N . ARG B 1 936 ? 185.66500 185.79400 239.76600 1.000 116.28000 936 ARG B N 1
ATOM 7887 C CA . ARG B 1 936 ? 186.48000 185.96600 240.96300 1.000 116.28000 936 ARG B CA 1
ATOM 7888 C C . ARG B 1 936 ? 187.93000 185.52800 240.82200 1.000 116.28000 936 ARG B C 1
ATOM 7889 O O . ARG B 1 936 ? 188.72500 185.83400 241.71600 1.000 116.28000 936 ARG B O 1
ATOM 7897 N N . GLY B 1 937 ? 188.30800 184.82500 239.75300 1.000 107.56000 937 GLY B N 1
ATOM 7898 C CA . GLY B 1 937 ? 189.63800 184.24000 239.69600 1.000 107.56000 937 GLY B CA 1
ATOM 7899 C C . GLY B 1 937 ? 190.75500 185.26100 239.57900 1.000 107.56000 937 GLY B C 1
ATOM 7900 O O . GLY B 1 937 ? 191.80300 185.11900 240.21400 1.000 107.56000 937 GLY B O 1
ATOM 7901 N N . VAL B 1 938 ? 190.55200 186.30000 238.77300 1.000 99.89000 938 VAL B N 1
ATOM 7902 C CA . VAL B 1 938 ? 191.63000 187.18900 238.35100 1.000 99.89000 938 VAL B CA 1
ATOM 7903 C C . VAL B 1 938 ? 191.76700 188.35100 239.32400 1.000 99.89000 938 VAL B C 1
ATOM 7904 O O . VAL B 1 938 ? 190.77500 188.84000 239.88100 1.000 99.89000 938 VAL B O 1
ATOM 7908 N N . LYS B 1 939 ? 193.00800 188.77500 239.54900 1.000 92.60000 939 LYS B N 1
ATOM 7909 C CA . LYS B 1 939 ? 193.30400 189.98700 240.29200 1.000 92.60000 939 LYS B CA 1
ATOM 7910 C C . LYS B 1 939 ? 193.16000 191.20100 239.38100 1.000 92.60000 939 LYS B C 1
ATOM 7911 O O . LYS B 1 939 ? 193.06000 191.08200 238.15700 1.000 92.60000 939 LYS B O 1
ATOM 7917 N N . CYS B 1 940 ? 193.15200 192.38400 239.98900 1.000 94.94000 940 CYS B N 1
ATOM 7918 C CA . CYS B 1 940 ? 193.02300 193.60900 239.21300 1.000 94.94000 940 CYS B CA 1
ATOM 7919 C C . CYS B 1 940 ? 193.57600 194.77400 240.01900 1.000 94.94000 940 CYS B C 1
ATOM 7920 O O . CYS B 1 940 ? 193.75600 194.68400 241.23600 1.000 94.94000 940 CYS B O 1
ATOM 7923 N N . VAL B 1 941 ? 193.84400 195.87200 239.31600 1.000 90.91000 941 VAL B N 1
ATOM 7924 C CA . VAL B 1 941 ? 194.37700 197.09500 239.90700 1.000 90.91000 941 VAL B CA 1
ATOM 7925 C C . VAL B 1 941 ? 193.45100 198.23500 239.50700 1.000 90.91000 941 VAL B C 1
ATOM 7926 O O . VAL B 1 941 ? 193.41800 198.63500 238.33600 1.000 90.91000 941 VAL B O 1
ATOM 7930 N N . VAL B 1 942 ? 192.71000 198.76500 240.47500 1.000 93.35000 942 VAL B N 1
ATOM 7931 C CA . VAL B 1 942 ? 191.70200 199.78500 240.22300 1.000 93.35000 942 VAL B CA 1
ATOM 7932 C C . VAL B 1 942 ? 191.89600 200.91900 241.22200 1.000 93.35000 942 VAL B C 1
ATOM 7933 O O . VAL B 1 942 ? 192.48500 200.73500 242.29200 1.000 93.35000 942 VAL B O 1
ATOM 7937 N N . THR B 1 943 ? 191.40400 202.10500 240.85800 1.000 93.11000 943 THR B N 1
ATOM 7938 C CA . THR B 1 943 ? 191.56800 203.27900 241.70700 1.000 93.11000 943 THR B CA 1
ATOM 7939 C C . THR B 1 943 ? 190.46200 203.41300 242.74500 1.000 93.11000 943 THR B C 1
ATOM 7940 O O . THR B 1 943 ? 190.71200 203.93300 243.83800 1.000 93.11000 943 THR B O 1
ATOM 7944 N N . GLN B 1 944 ? 189.24800 202.95800 242.42700 1.000 99.73000 944 GLN B N 1
ATOM 7945 C CA . GLN B 1 944 ? 188.06100 203.24300 243.23400 1.000 99.73000 944 GLN B CA 1
ATOM 7946 C C . GLN B 1 944 ? 187.88900 204.74800 243.42100 1.000 99.73000 944 GLN B C 1
ATOM 7947 O O . GLN B 1 944 ? 187.44700 205.22400 244.46800 1.000 99.73000 944 GLN B O 1
ATOM 7953 N N . GLY B 1 945 ? 188.24500 205.50600 242.38200 1.000 98.66000 945 GLY B N 1
ATOM 7954 C CA . GLY B 1 945 ? 188.19300 206.95200 242.42700 1.000 98.66000 945 GLY B CA 1
ATOM 7955 C C . GLY B 1 945 ? 187.55400 207.51000 241.17100 1.000 98.66000 945 GLY B C 1
ATOM 7956 O O . GLY B 1 945 ? 187.23900 206.77400 240.23500 1.000 98.66000 945 GLY B O 1
ATOM 7957 N N . ASP B 1 946 ? 187.39000 208.83300 241.16300 1.000 103.60000 946 ASP B N 1
ATOM 7958 C CA . ASP B 1 946 ? 186.62100 209.49500 240.11600 1.000 103.60000 946 ASP B CA 1
ATOM 7959 C C . ASP B 1 946 ? 187.17900 209.18100 238.73300 1.000 103.60000 946 ASP B C 1
ATOM 7960 O O . ASP B 1 946 ? 188.38700 209.25800 238.49600 1.000 103.60000 946 ASP B O 1
ATOM 7965 N N . HIS B 1 947 ? 186.27900 208.82400 237.81600 1.000 107.29000 947 HIS B N 1
ATOM 7966 C CA . HIS B 1 947 ? 186.62700 208.45900 236.44000 1.000 107.29000 947 HIS B CA 1
ATOM 7967 C C . HIS B 1 947 ? 185.70000 209.24600 235.51600 1.000 107.29000 947 HIS B C 1
ATOM 7968 O O . HIS B 1 947 ? 184.55900 208.84400 235.27300 1.000 107.29000 947 HIS B O 1
ATOM 7975 N N . TRP B 1 948 ? 186.20100 210.36600 235.00600 1.000 109.31000 948 TRP B N 1
ATOM 7976 C CA . TRP B 1 948 ? 185.41900 211.21800 234.12500 1.000 109.31000 948 TRP B CA 1
ATOM 7977 C C . TRP B 1 948 ? 185.15300 210.50800 232.80100 1.000 109.31000 948 TRP B C 1
ATOM 7978 O O . TRP B 1 948 ? 185.97100 209.72100 232.31800 1.000 109.31000 948 TRP B O 1
ATOM 7989 N N . VAL B 1 949 ? 183.98800 210.78500 232.21600 1.000 109.98000 949 VAL B N 1
ATOM 7990 C CA . VAL B 1 949 ? 183.56800 210.08900 231.00400 1.000 109.98000 949 VAL B CA 1
ATOM 7991 C C . VAL B 1 949 ? 183.87400 210.94600 229.78200 1.000 109.98000 949 VAL B C 1
ATOM 7992 O O . VAL B 1 949 ? 184.06000 210.42300 228.67800 1.000 109.98000 949 VAL B O 1
ATOM 7996 N N . PHE B 1 950 ? 183.91800 212.26500 229.97500 1.000 112.03000 950 PHE B N 1
ATOM 7997 C CA . PHE B 1 950 ? 184.18700 213.22400 228.90700 1.000 112.03000 950 PHE B CA 1
ATOM 7998 C C . PHE B 1 950 ? 183.17900 213.11400 227.76900 1.000 112.03000 950 PHE B C 1
ATOM 7999 O O . PHE B 1 950 ? 182.15600 212.43400 227.89600 1.000 112.03000 950 PHE B O 1
ATOM 8007 N N . ALA B 1 951 ? 183.46200 213.78300 226.65300 1.000 122.20000 951 ALA B N 1
ATOM 8008 C CA . ALA B 1 951 ? 182.54600 213.84200 225.52800 1.000 122.20000 951 ALA B CA 1
ATOM 8009 C C . ALA B 1 951 ? 183.04700 212.97900 224.37400 1.000 122.20000 951 ALA B C 1
ATOM 8010 O O . ALA B 1 951 ? 184.25600 212.79100 224.21100 1.000 122.20000 951 ALA B O 1
ATOM 8012 N N . PRO B 1 952 ? 182.14200 212.43600 223.55800 1.000 123.26000 952 PRO B N 1
ATOM 8013 C CA . PRO B 1 952 ? 182.56800 211.61800 222.41200 1.000 123.26000 952 PRO B CA 1
ATOM 8014 C C . PRO B 1 952 ? 183.23400 212.47700 221.34700 1.000 123.26000 952 PRO B C 1
ATOM 8015 O O . PRO B 1 952 ? 182.60200 213.35100 220.74900 1.000 123.26000 952 PRO B O 1
ATOM 8019 N N . GLN B 1 953 ? 184.52000 212.22300 221.11400 1.000 123.03000 953 GLN B N 1
ATOM 8020 C CA . GLN B 1 953 ? 185.27300 212.91300 220.07400 1.000 123.03000 953 GLN B CA 1
ATOM 8021 C C . GLN B 1 953 ? 186.07100 211.97500 219.18000 1.000 123.03000 953 GLN B C 1
ATOM 8022 O O . GLN B 1 953 ? 186.35800 212.34400 218.03500 1.000 123.03000 953 GLN B O 1
ATOM 8028 N N . ASP B 1 954 ? 186.41400 210.77800 219.64600 1.000 125.91000 954 ASP B N 1
ATOM 8029 C CA . ASP B 1 954 ? 187.13200 209.79700 218.84100 1.000 125.91000 954 ASP B CA 1
ATOM 8030 C C . ASP B 1 954 ? 186.33400 209.39800 217.60300 1.000 125.91000 954 ASP B C 1
ATOM 8031 O O . ASP B 1 954 ? 186.90400 209.10400 216.55300 1.000 125.91000 954 ASP B O 1
ATOM 8036 N N . VAL B 1 958 ? 189.57900 211.02800 223.35300 1.000 115.39000 958 VAL B N 1
ATOM 8037 C CA . VAL B 1 958 ? 189.11200 211.09500 224.73100 1.000 115.39000 958 VAL B CA 1
ATOM 8038 C C . VAL B 1 958 ? 190.20200 210.55700 225.65300 1.000 115.39000 958 VAL B C 1
ATOM 8039 O O . VAL B 1 958 ? 191.04800 211.31000 226.13500 1.000 115.39000 958 VAL B O 1
ATOM 8043 N N . ILE B 1 959 ? 190.16600 209.24700 225.89300 1.000 106.14000 959 ILE B N 1
ATOM 8044 C CA . ILE B 1 959 ? 191.19000 208.53100 226.64900 1.000 106.14000 959 ILE B CA 1
ATOM 8045 C C . ILE B 1 959 ? 191.31000 209.07100 228.07000 1.000 106.14000 959 ILE B C 1
ATOM 8046 O O . ILE B 1 959 ? 190.92800 208.39500 229.03100 1.000 106.14000 959 ILE B O 1
ATOM 8051 N N . GLY B 1 960 ? 191.83800 210.28500 228.21800 1.000 100.93000 960 GLY B N 1
ATOM 8052 C CA . GLY B 1 960 ? 192.16100 210.77500 229.54500 1.000 100.93000 960 GLY B CA 1
ATOM 8053 C C . GLY B 1 960 ? 193.61600 211.16400 229.70300 1.000 100.93000 960 GLY B C 1
ATOM 8054 O O . GLY B 1 960 ? 194.04600 212.21000 229.20900 1.000 100.93000 960 GLY B O 1
ATOM 8055 N N . ASN B 1 961 ? 194.36800 210.33100 230.42500 1.000 90.77000 961 ASN B N 1
ATOM 8056 C CA . ASN B 1 961 ? 195.80500 210.49700 230.62500 1.000 90.77000 961 ASN B CA 1
ATOM 8057 C C . ASN B 1 961 ? 196.17400 211.73400 231.43400 1.000 90.77000 961 ASN B C 1
ATOM 8058 O O . ASN B 1 961 ? 196.83800 212.64100 230.92400 1.000 90.77000 961 ASN B O 1
ATOM 8063 N N . TRP B 1 962 ? 195.74600 211.78200 232.68700 1.000 82.49000 962 TRP B N 1
ATOM 8064 C CA . TRP B 1 962 ? 196.36100 212.69300 233.64500 1.000 82.49000 962 TRP B CA 1
ATOM 8065 C C . TRP B 1 962 ? 197.73600 212.13200 233.98100 1.000 82.49000 962 TRP B C 1
ATOM 8066 O O . TRP B 1 962 ? 197.82300 211.00400 234.48300 1.000 82.49000 962 TRP B O 1
ATOM 8077 N N . PRO B 1 963 ? 198.81900 212.86000 233.72100 1.000 79.59000 963 PRO B N 1
ATOM 8078 C CA . PRO B 1 963 ? 200.16300 212.24700 233.72000 1.000 79.59000 963 PRO B CA 1
ATOM 8079 C C . PRO B 1 963 ? 200.50300 211.53600 235.02100 1.000 79.59000 963 PRO B C 1
ATOM 8080 O O . PRO B 1 963 ? 201.08300 210.44100 234.97600 1.000 79.59000 963 PRO B O 1
ATOM 8084 N N . PRO B 1 964 ? 200.17600 212.08900 236.19700 1.000 76.61000 964 PRO B N 1
ATOM 8085 C CA . PRO B 1 964 ? 200.49800 211.35900 237.43700 1.000 76.61000 964 PRO B CA 1
ATOM 8086 C C . PRO B 1 964 ? 199.79100 210.02000 237.58200 1.000 76.61000 964 PRO B C 1
ATOM 8087 O O . PRO B 1 964 ? 200.30700 209.14600 238.28700 1.000 76.61000 964 PRO B O 1
ATOM 8091 N N . CYS B 1 965 ? 198.63400 209.82600 236.94500 1.000 84.56000 965 CYS B N 1
ATOM 8092 C CA . CYS B 1 965 ? 197.86000 208.60800 237.17900 1.000 84.56000 965 CYS B CA 1
ATOM 8093 C C . CYS B 1 965 ? 198.52600 207.38100 236.56200 1.000 84.56000 965 CYS B C 1
ATOM 8094 O O . CYS B 1 965 ? 198.50600 206.29500 237.15500 1.000 84.56000 965 CYS B O 1
ATOM 8097 N N . TYR B 1 966 ? 199.09800 207.51500 235.36400 1.000 86.66000 966 TYR B N 1
ATOM 8098 C CA . TYR B 1 966 ? 199.78900 206.36900 234.78200 1.000 86.66000 966 TYR B CA 1
ATOM 8099 C C . TYR B 1 966 ? 201.00700 205.96500 235.59600 1.000 86.66000 966 TYR B C 1
ATOM 8100 O O . TYR B 1 966 ? 201.29600 204.77200 235.70900 1.000 86.66000 966 TYR B O 1
ATOM 8109 N N . PHE B 1 967 ? 201.72100 206.92000 236.18400 1.000 79.57000 967 PHE B N 1
ATOM 8110 C CA . PHE B 1 967 ? 202.82500 206.53200 237.05200 1.000 79.57000 967 PHE B CA 1
ATOM 8111 C C . PHE B 1 967 ? 202.33200 206.00400 238.39400 1.000 79.57000 967 PHE B C 1
ATOM 8112 O O . PHE B 1 967 ? 203.00400 205.16900 239.00600 1.000 79.57000 967 PHE B O 1
ATOM 8120 N N . MET B 1 968 ? 201.15800 206.45000 238.84500 1.000 82.50000 968 MET B N 1
ATOM 8121 C CA . MET B 1 968 ? 200.47900 205.79500 239.95800 1.000 82.50000 968 MET B CA 1
ATOM 8122 C C . MET B 1 968 ? 200.31100 204.30800 239.67500 1.000 82.50000 968 MET B C 1
ATOM 8123 O O . MET B 1 968 ? 200.71000 203.44600 240.47200 1.000 82.50000 968 MET B O 1
ATOM 8128 N N . ALA B 1 969 ? 199.72400 204.00200 238.51600 1.000 82.31000 969 ALA B N 1
ATOM 8129 C CA . ALA B 1 969 ? 199.47500 202.61700 238.13500 1.000 82.31000 969 ALA B CA 1
ATOM 8130 C C . ALA B 1 969 ? 200.77700 201.85600 237.95100 1.000 82.31000 969 ALA B C 1
ATOM 8131 O O . ALA B 1 969 ? 200.87700 200.68300 238.32300 1.000 82.31000 969 ALA B O 1
ATOM 8133 N N . ALA B 1 970 ? 201.78400 202.50500 237.36700 1.000 81.47000 970 ALA B N 1
ATOM 8134 C CA . ALA B 1 970 ? 203.07200 201.85500 237.17700 1.000 81.47000 970 ALA B CA 1
ATOM 8135 C C . ALA B 1 970 ? 203.70600 201.49300 238.51100 1.000 81.47000 970 ALA B C 1
ATOM 8136 O O . ALA B 1 970 ? 204.24800 200.39700 238.66700 1.000 81.47000 970 ALA B O 1
ATOM 8138 N N . ALA B 1 971 ? 203.63900 202.39700 239.49200 1.000 82.40000 971 ALA B N 1
ATOM 8139 C CA . ALA B 1 971 ? 204.19000 202.09700 240.80900 1.000 82.40000 971 ALA B CA 1
ATOM 8140 C C . ALA B 1 971 ? 203.43400 200.96100 241.48600 1.000 82.40000 971 ALA B C 1
ATOM 8141 O O . ALA B 1 971 ? 204.04800 200.07200 242.09000 1.000 82.40000 971 ALA B O 1
ATOM 8143 N N . VAL B 1 972 ? 202.10100 200.97100 241.40000 1.000 81.97000 972 VAL B N 1
ATOM 8144 C CA . VAL B 1 972 ? 201.31800 199.91500 242.04300 1.000 81.97000 972 VAL B CA 1
ATOM 8145 C C . VAL B 1 972 ? 201.60900 198.56400 241.39600 1.000 81.97000 972 VAL B C 1
ATOM 8146 O O . VAL B 1 972 ? 201.78400 197.54600 242.08200 1.000 81.97000 972 VAL B O 1
ATOM 8150 N N . LEU B 1 973 ? 201.66300 198.53500 240.06200 1.000 77.91000 973 LEU B N 1
ATOM 8151 C CA . LEU B 1 973 ? 202.00000 197.30300 239.35900 1.000 77.91000 973 LEU B CA 1
ATOM 8152 C C . LEU B 1 973 ? 203.41400 196.84900 239.68500 1.000 77.91000 973 LEU B C 1
ATOM 8153 O O . LEU B 1 973 ? 203.66800 195.65000 239.81600 1.000 77.91000 973 LEU B O 1
ATOM 8158 N N . LEU B 1 974 ? 204.35200 197.79100 239.79900 1.000 80.11000 974 LEU B N 1
ATOM 8159 C CA . LEU B 1 974 ? 205.70500 197.45000 240.21800 1.000 80.11000 974 LEU B CA 1
ATOM 8160 C C . LEU B 1 974 ? 205.68100 196.74800 241.56500 1.000 80.11000 974 LEU B C 1
ATOM 8161 O O . LEU B 1 974 ? 206.31800 195.70300 241.75400 1.000 80.11000 974 LEU B O 1
ATOM 8166 N N . ASP B 1 975 ? 204.94900 197.32200 242.52100 1.000 84.29000 975 ASP B N 1
ATOM 8167 C CA . ASP B 1 975 ? 204.88800 196.73500 243.85300 1.000 84.29000 975 ASP B CA 1
ATOM 8168 C C . ASP B 1 975 ? 204.29700 195.33600 243.80900 1.000 84.29000 975 ASP B C 1
ATOM 8169 O O . ASP B 1 975 ? 204.82900 194.41500 244.43500 1.000 84.29000 975 ASP B O 1
ATOM 8174 N N . HIS B 1 976 ? 203.20700 195.14900 243.06300 1.000 84.72000 976 HIS B N 1
ATOM 8175 C CA . HIS B 1 976 ? 202.59000 193.82600 243.02000 1.000 84.72000 976 HIS B CA 1
ATOM 8176 C C . HIS B 1 976 ? 203.48500 192.81100 242.31600 1.000 84.72000 976 HIS B C 1
ATOM 8177 O O . HIS B 1 976 ? 203.54800 191.64300 242.72100 1.000 84.72000 976 HIS B O 1
ATOM 8184 N N . VAL B 1 977 ? 204.17300 193.23100 241.25300 1.000 82.81000 977 VAL B N 1
ATOM 8185 C CA . VAL B 1 977 ? 205.09300 192.33600 240.56100 1.000 82.81000 977 VAL B CA 1
ATOM 8186 C C . VAL B 1 977 ? 206.23200 191.93100 241.48400 1.000 82.81000 977 VAL B C 1
ATOM 8187 O O . VAL B 1 977 ? 206.69300 190.78700 241.45200 1.000 82.81000 977 VAL B O 1
ATOM 8191 N N . LEU B 1 978 ? 206.70200 192.85300 242.32500 1.000 87.07000 978 LEU B N 1
ATOM 8192 C CA . LEU B 1 978 ? 207.73400 192.49200 243.29300 1.000 87.07000 978 LEU B CA 1
ATOM 8193 C C . LEU B 1 978 ? 207.18200 191.58300 244.38500 1.000 87.07000 978 LEU B C 1
ATOM 8194 O O . LEU B 1 978 ? 207.89800 190.71600 244.90100 1.000 87.07000 978 LEU B O 1
ATOM 8199 N N . ARG B 1 979 ? 205.91600 191.77200 244.76000 1.000 89.12000 979 ARG B N 1
ATOM 8200 C CA . ARG B 1 979 ? 205.29200 190.87000 245.72400 1.000 89.12000 979 ARG B CA 1
ATOM 8201 C C . ARG B 1 979 ? 205.23200 189.44800 245.18200 1.000 89.12000 979 ARG B C 1
ATOM 8202 O O . ARG B 1 979 ? 205.53900 188.48700 245.89600 1.000 89.12000 979 ARG B O 1
ATOM 8210 N N . VAL B 1 980 ? 204.84200 189.29800 243.91600 1.000 83.58000 980 VAL B N 1
ATOM 8211 C CA . VAL B 1 980 ? 204.60300 187.96100 243.38100 1.000 83.58000 980 VAL B CA 1
ATOM 8212 C C . VAL B 1 980 ? 205.88500 187.32200 242.85400 1.000 83.58000 980 VAL B C 1
ATOM 8213 O O . VAL B 1 980 ? 205.99400 186.09100 242.81700 1.000 83.58000 980 VAL B O 1
ATOM 8217 N N . LEU B 1 981 ? 206.86600 188.12600 242.43700 1.000 92.73000 981 LEU B N 1
ATOM 8218 C CA . LEU B 1 981 ? 208.09300 187.56800 241.87600 1.000 92.73000 981 LEU B CA 1
ATOM 8219 C C . LEU B 1 981 ? 208.91000 186.85500 242.94200 1.000 92.73000 981 LEU B C 1
ATOM 8220 O O . LEU B 1 981 ? 209.42900 185.75800 242.70400 1.000 92.73000 981 LEU B O 1
ATOM 8225 N N . ALA B 1 982 ? 209.04600 187.46400 244.11600 1.000 99.13000 982 ALA B N 1
ATOM 8226 C CA . ALA B 1 982 ? 209.63700 186.76200 245.24300 1.000 99.13000 982 ALA B CA 1
ATOM 8227 C C . ALA B 1 982 ? 208.75000 185.58700 245.62800 1.000 99.13000 982 ALA B C 1
ATOM 8228 O O . ALA B 1 982 ? 207.52200 185.70900 245.65000 1.000 99.13000 982 ALA B O 1
ATOM 8230 N N . GLY B 1 983 ? 209.37200 184.44200 245.90500 1.000 110.14000 983 GLY B N 1
ATOM 8231 C CA . GLY B 1 983 ? 208.64800 183.28400 246.37100 1.000 110.14000 983 GLY B CA 1
ATOM 8232 C C . GLY B 1 983 ? 207.81500 183.66000 247.57500 1.000 110.14000 983 GLY B C 1
ATOM 8233 O O . GLY B 1 983 ? 208.27700 184.38700 248.46100 1.000 110.14000 983 GLY B O 1
ATOM 8234 N N . PRO B 1 984 ? 206.55300 183.19400 247.62100 1.000 121.28000 984 PRO B N 1
ATOM 8235 C CA . PRO B 1 984 ? 205.59800 183.74300 248.59500 1.000 121.28000 984 PRO B CA 1
ATOM 8236 C C . PRO B 1 984 ? 206.14300 183.73600 250.01100 1.000 121.28000 984 PRO B C 1
ATOM 8237 O O . PRO B 1 984 ? 206.29900 182.68200 250.63500 1.000 121.28000 984 PRO B O 1
ATOM 8241 N N . GLU B 1 985 ? 206.44000 184.93000 250.51700 1.000 124.82000 985 GLU B N 1
ATOM 8242 C CA . GLU B 1 985 ? 207.04800 185.07300 251.82800 1.000 124.82000 985 GLU B CA 1
ATOM 8243 C C . GLU B 1 985 ? 206.50400 186.26600 252.60200 1.000 124.82000 985 GLU B C 1
ATOM 8244 O O . GLU B 1 985 ? 206.86500 186.43300 253.77100 1.000 124.82000 985 GLU B O 1
ATOM 8250 N N . SER B 1 986 ? 205.61900 187.07300 252.00900 1.000 128.00000 986 SER B N 1
ATOM 8251 C CA . SER B 1 986 ? 205.13100 188.30800 252.62300 1.000 128.00000 986 SER B CA 1
ATOM 8252 C C . SER B 1 986 ? 206.29900 189.25000 252.93200 1.000 128.00000 986 SER B C 1
ATOM 8253 O O . SER B 1 986 ? 206.64900 189.50000 254.08400 1.000 128.00000 986 SER B O 1
ATOM 8256 N N . VAL B 1 987 ? 206.90000 189.75400 251.84800 1.000 123.63000 987 VAL B N 1
ATOM 8257 C CA . VAL B 1 987 ? 208.14900 190.51900 251.86100 1.000 123.63000 987 VAL B CA 1
ATOM 8258 C C . VAL B 1 987 ? 208.18200 191.54900 252.98700 1.000 123.63000 987 VAL B C 1
ATOM 8259 O O . VAL B 1 987 ? 209.25900 191.92900 253.46400 1.000 123.63000 987 VAL B O 1
ATOM 8263 N N . GLU B 1 988 ? 207.00500 192.01000 253.42200 1.000 122.73000 988 GLU B N 1
ATOM 8264 C CA . GLU B 1 988 ? 206.93100 192.79000 254.65300 1.000 122.73000 988 GLU B CA 1
ATOM 8265 C C . GLU B 1 988 ? 207.57300 192.03600 255.81100 1.000 122.73000 988 GLU B C 1
ATOM 8266 O O . GLU B 1 988 ? 208.32200 192.61700 256.60300 1.000 122.73000 988 GLU B O 1
ATOM 8272 N N . ASP B 1 989 ? 207.30000 190.73300 255.91400 1.000 126.35000 989 ASP B N 1
ATOM 8273 C CA . ASP B 1 989 ? 207.92900 189.92300 256.95300 1.000 126.35000 989 ASP B CA 1
ATOM 8274 C C . ASP B 1 989 ? 209.43400 189.82700 256.74700 1.000 126.35000 989 ASP B C 1
ATOM 8275 O O . ASP B 1 989 ? 210.19700 189.78500 257.71900 1.000 126.35000 989 ASP B O 1
ATOM 8280 N N . HIS B 1 990 ? 209.88400 189.77200 255.49100 1.000 125.46000 990 HIS B N 1
ATOM 8281 C CA . HIS B 1 990 ? 211.32000 189.72800 255.23200 1.000 125.46000 990 HIS B CA 1
ATOM 8282 C C . HIS B 1 990 ? 212.00200 191.00100 255.71400 1.000 125.46000 990 HIS B C 1
ATOM 8283 O O . HIS B 1 990 ? 213.07200 190.94800 256.33300 1.000 125.46000 990 HIS B O 1
ATOM 8290 N N . VAL B 1 991 ? 211.39400 192.15700 255.44400 1.000 119.58000 991 VAL B N 1
ATOM 8291 C CA . VAL B 1 991 ? 211.94600 193.41500 255.93700 1.000 119.58000 991 VAL B CA 1
ATOM 8292 C C . VAL B 1 991 ? 211.88900 193.46100 257.45900 1.000 119.58000 991 VAL B C 1
ATOM 8293 O O . VAL B 1 991 ? 212.81400 193.95400 258.11400 1.000 119.58000 991 VAL B O 1
ATOM 8297 N N . ARG B 1 992 ? 210.80300 192.94700 258.04300 1.000 122.97000 992 ARG B N 1
ATOM 8298 C CA . ARG B 1 992 ? 210.68000 192.91200 259.49700 1.000 122.97000 992 ARG B CA 1
ATOM 8299 C C . ARG B 1 992 ? 211.80100 192.09500 260.12500 1.000 122.97000 992 ARG B C 1
ATOM 8300 O O . ARG B 1 992 ? 212.40100 192.51000 261.12300 1.000 122.97000 992 ARG B O 1
ATOM 8308 N N . GLY B 1 993 ? 212.09900 190.93100 259.55100 1.000 125.22000 993 GLY B N 1
ATOM 8309 C CA . GLY B 1 993 ? 213.15900 190.07900 260.05300 1.000 125.22000 993 GLY B CA 1
ATOM 8310 C C . GLY B 1 993 ? 214.55400 190.46800 259.62000 1.000 125.22000 993 GLY B C 1
ATOM 8311 O O . GLY B 1 993 ? 215.52400 189.88700 260.11600 1.000 125.22000 993 GLY B O 1
ATOM 8312 N N . ARG B 1 994 ? 214.68000 191.43000 258.70800 1.000 124.28000 994 ARG B N 1
ATOM 8313 C CA . ARG B 1 994 ? 215.98300 191.91100 258.27000 1.000 124.28000 994 ARG B CA 1
ATOM 8314 C C . ARG B 1 994 ? 216.33800 193.28700 258.80600 1.000 124.28000 994 ARG B C 1
ATOM 8315 O O . ARG B 1 994 ? 217.50900 193.53600 259.09900 1.000 124.28000 994 ARG B O 1
ATOM 8323 N N . ALA B 1 995 ? 215.36500 194.18200 258.94400 1.000 119.12000 995 ALA B N 1
ATOM 8324 C CA . ALA B 1 995 ? 215.61900 195.52600 259.43700 1.000 119.12000 995 ALA B CA 1
ATOM 8325 C C . ALA B 1 995 ? 215.55200 195.53200 260.96300 1.000 119.12000 995 ALA B C 1
ATOM 8326 O O . ALA B 1 995 ? 215.36300 194.49600 261.60500 1.000 119.12000 995 ALA B O 1
ATOM 8328 N N . VAL B 1 996 ? 215.70600 196.71100 261.56200 1.000 117.17000 996 VAL B N 1
ATOM 8329 C CA . VAL B 1 996 ? 215.71700 196.86700 263.01400 1.000 117.17000 996 VAL B CA 1
ATOM 8330 C C . VAL B 1 996 ? 214.51200 197.67200 263.49200 1.000 117.17000 996 VAL B C 1
ATOM 8331 O O . VAL B 1 996 ? 213.69100 197.17600 264.26500 1.000 117.17000 996 VAL B O 1
ATOM 8335 N N . GLY B 1 997 ? 214.38600 198.91300 263.03700 1.000 115.02000 997 GLY B N 1
ATOM 8336 C CA . GLY B 1 997 ? 213.30500 199.78400 263.45000 1.000 115.02000 997 GLY B CA 1
ATOM 8337 C C . GLY B 1 997 ? 212.09900 199.66900 262.53800 1.000 115.02000 997 GLY B C 1
ATOM 8338 O O . GLY B 1 997 ? 212.21600 199.31500 261.36800 1.000 115.02000 997 GLY B O 1
ATOM 8339 N N . VAL B 1 998 ? 210.93100 199.97400 263.09400 1.000 110.25000 998 VAL B N 1
ATOM 8340 C CA . VAL B 1 998 ? 209.66500 199.89700 262.37800 1.000 110.25000 998 VAL B CA 1
ATOM 8341 C C . VAL B 1 998 ? 209.03500 201.27600 262.21800 1.000 110.25000 998 VAL B C 1
ATOM 8342 O O . VAL B 1 998 ? 208.64300 201.66500 261.11700 1.000 110.25000 998 VAL B O 1
ATOM 8346 N N . SER B 1 999 ? 208.92700 202.02600 263.31600 1.000 109.51000 999 SER B N 1
ATOM 8347 C CA . SER B 1 999 ? 208.48900 203.42200 263.30600 1.000 109.51000 999 SER B CA 1
ATOM 8348 C C . SER B 1 999 ? 207.07900 203.57000 262.72700 1.000 109.51000 999 SER B C 1
ATOM 8349 O O . SER B 1 999 ? 206.85700 204.23200 261.71200 1.000 109.51000 999 SER B O 1
ATOM 8352 N N . THR B 1 1000 ? 206.12100 202.92900 263.39600 1.000 109.34000 1000 THR B N 1
ATOM 8353 C CA . THR B 1 1000 ? 204.71500 203.18700 263.10200 1.000 109.34000 1000 THR B CA 1
ATOM 8354 C C . THR B 1 1000 ? 204.16500 204.27600 264.01500 1.000 109.34000 1000 THR B C 1
ATOM 8355 O O . THR B 1 1000 ? 203.71400 205.32800 263.54800 1.000 109.34000 1000 THR B O 1
ATOM 8359 N N . LYS B 1 1001 ? 204.19600 204.03500 265.32500 1.000 105.98000 1001 LYS B N 1
ATOM 8360 C CA . LYS B 1 1001 ? 203.79400 205.03300 266.31000 1.000 105.98000 1001 LYS B CA 1
ATOM 8361 C C . LYS B 1 1001 ? 205.00400 205.79700 266.84100 1.000 105.98000 1001 LYS B C 1
ATOM 8362 O O . LYS B 1 1001 ? 205.06500 207.02700 266.74100 1.000 105.98000 1001 LYS B O 1
ATOM 8368 N N . SER B 1 1002 ? 205.97400 205.07900 267.41000 1.000 104.00000 1002 SER B N 1
ATOM 8369 C CA . SER B 1 1002 ? 207.17500 205.71100 267.93600 1.000 104.00000 1002 SER B CA 1
ATOM 8370 C C . SER B 1 1002 ? 208.46200 204.97700 267.58600 1.000 104.00000 1002 SER B C 1
ATOM 8371 O O . SER B 1 1002 ? 209.54100 205.54900 267.76800 1.000 104.00000 1002 SER B O 1
ATOM 8374 N N . GLY B 1 1003 ? 208.39300 203.74300 267.09300 1.000 109.23000 1003 GLY B N 1
ATOM 8375 C CA . GLY B 1 1003 ? 209.59100 202.99400 266.77300 1.000 109.23000 1003 GLY B CA 1
ATOM 8376 C C . GLY B 1 1003 ? 209.74100 201.73000 267.59500 1.000 109.23000 1003 GLY B C 1
ATOM 8377 O O . GLY B 1 1003 ? 209.91800 201.79100 268.81500 1.000 109.23000 1003 GLY B O 1
ATOM 8378 N N . ILE B 1 1004 ? 209.67300 200.57600 266.93600 1.000 117.57000 1004 ILE B N 1
ATOM 8379 C CA . ILE B 1 1004 ? 209.74600 199.27600 267.59100 1.000 117.57000 1004 ILE B CA 1
ATOM 8380 C C . ILE B 1 1004 ? 210.91900 198.50800 267.00300 1.000 117.57000 1004 ILE B C 1
ATOM 8381 O O . ILE B 1 1004 ? 211.07300 198.44100 265.77900 1.000 117.57000 1004 ILE B O 1
ATOM 8386 N N . VAL B 1 1005 ? 211.74100 197.93000 267.87300 1.000 124.16000 1005 VAL B N 1
ATOM 8387 C CA . VAL B 1 1005 ? 212.87600 197.12800 267.43200 1.000 124.16000 1005 VAL B CA 1
ATOM 8388 C C . VAL B 1 1005 ? 212.41900 195.71300 267.09500 1.000 124.16000 1005 VAL B C 1
ATOM 8389 O O . VAL B 1 1005 ? 212.81200 195.14900 266.07300 1.000 124.16000 1005 VAL B O 1
#

InterPro domains:
  IPR000594 THIF-type NAD/FAD binding fold [PF00899] (761-987)
  IPR000905 Gcp-like domain [PF00814] (69-356)
  IPR000905 Gcp-like domain [PTHR11735] (37-386)
  IPR005145 Threonylcarbamoyl-AMP synthase, C-terminal domain [PF03481] (601-744)
  IPR006070 Threonylcarbamoyl-AMP synthase-like domain [PF01300] (419-599)
  IPR006070 Threonylcarbamoyl-AMP synthase-like domain [PS51163] (410-601)
  IPR006070 Threonylcarbamoyl-AMP synthase-like domain [TIGR00057] (410-607)
  IPR017861 Kae1/TsaD family [PR00789] (44-57)
  IPR017861 Kae1/TsaD family [PR00789] (120-140)
  IPR017861 Kae1/TsaD family [PR00789] (141-160)
  IPR017861 Kae1/TsaD family [PR00789] (175-187)
  IPR017861 Kae1/TsaD family [PR00789] (198-219)
  IPR017861 Kae1/TsaD family [PR00789] (315-324)
  IPR017861 Kae1/TsaD family [TIGR00329] (44-356)
  IPR017945 DHBP synthase RibB-like alpha/beta domain superfamily [SSF55821] (413-609)
  IPR035985 Ubiquitin-activating enzyme-like [SSF69572] (756-984)
  IPR038385 Threonylcarbamoyl-AMP synthase, C-terminal domain superfamily [G3DSA:3.40.50.11030] (621-752)
  IPR043129 ATPase, nucleotide binding domain [SSF53067] (43-357)

Solvent-accessible surface area: 46318 Å² total; per-residue (Å²): 66,4,26,30,79,67,132,110,62,13,5,0,0,0,3,0,0,1,54,103,7,5,0,3,0,0,0,60,4,4,21,136,57,103,19,46,61,53,9,54,29,41,49,88,123,84,91,84,12,53,122,27,6,32,61,14,10,94,110,0,34,81,83,21,62,66,24,83,136,50,10,51,0,1,0,0,0,2,0,27,18,141,12,19,5,0,18,13,0,0,72,9,0,4,121,20,4,82,119,84,68,13,9,10,0,39,2,9,17,17,13,0,6,0,0,1,0,1,10,76,45,88,160,12,74,16,38,0,0,0,2,3,11,57,40,66,45,3,5,0,0,4,0,84,76,24,55,54,8,66,19,9,5,67,6,121,66,58,10,15,42,52,11,21,58,22,3,4,167,36,42,80,67,81,112,59,79,97,37,22,5,8,117,10,3,34,152,20,48,56,78,83,73,11,60,63,26,19,87,96,38,78,53,87,67,52,33,137,34,36,130,75,10,16,5,35,23,56,19,15,60,56,10,79,78,40,3,89,101,55,60,114,3,65,24,26,4,14,30,10,9,46,30,18,2,70,36,7,15,43,30,0,42,9,4,6,100,12,0,102,84,46,36,38,70,9,56,3,0,0,1,2,0,44,24,3,35,6,71,51,1,76,104,32,0,90,92,52,19,52,105,9,81,28,12,44,6,56,73,125,5,4,80,20,15,0,1,0,0,0,0,0,0,0,5,38,17,9,100,37,66,56,20,57,66,109,55,32,47,78,4,7,0,12,70,95,84,73,8,50,84,87,16,63,11,102,54,7,73,89,30,98,35,92,105,94,56,100,44,75,73,40,78,49,70,47,10,34,32,0,3,61,2,1,87,170,15,32,4,0,0,0,0,1,20,10,52,1,2,2,0,0,22,0,50,32,70,74,4,6,74,86,3,8,93,17,20,58,109,117,49,50,83,92,15,43,0,3,0,0,12,50,99,16,5,47,93,1,3,19,50,125,80,48,50,106,72,1,71,62,8,50,42,6,4,60,75,49,9,12,2,30,0,3,0,28,5,57,23,65,38,68,61,34,3,94,54,2,20,69,41,167,58,0,12,1,0,0,5,0,16,10,3,12,0,0,3,0,0,55,74,14,34,40,0,0,0,1,22,13,5,53,44,53,84,76,54,77,15,49,60,7,113,86,1,6,52,68,14,97,63,80,186,40,43,6,4,2,83,28,121,51,7,101,94,47,100,86,18,0,32,5,19,3,46,94,38,24,4,88,167,91,21,45,23,62,18,100,67,15,37,115,63,71,97,49,44,68,98,152,112,124,39,69,42,83,11,98,14,16,1,0,51,23,34,52,6,30,0,13,28,13,0,66,68,24,59,106,162,63,63,87,0,0,0,5,2,48,57,73,24,61,3,73,48,91,0,4,1,0,10,6,5,22,71,88,80,109,27,26,44,2,3,31,12,11,1,0,12,62,17,0,30,59,141,41,6,44,12,0,0,9,38,3,60,125,81,74,72,64,22,15,24,20,9,42,55,74,18,9,77,75,177,60,7,111,60,105,19,60,48,19,14,24,39,1,53,43,0,2,14,68,86,8,11,104,70,1,40,156,9,3,1,3,2,2,9,1,23,9,0,2,0,1,2,0,8,4,1,2,2,0,19,3,16,92,0,0,0,37,4,48,71,52,10,70,99,26,10,24,8,36,0,6,1,4,29,81,96,23,58,111,105,107,11,0,43,1,0,0,58,20,2,108,39,0,31,88,122,11,87,16,49,55,9,20,94,161,94,40,107,131,24,113,62,15,20,90,83,5,146,102,28,47,2,1,1,2,7,29,94,72,60,62,8,1,21,56,27,2,80,34,2,40,95,73,168,36,69,16,1,0,4,12,6,4,8,20,0,1,14,14,58,86,2,12,70,51,25,52,0,56,93,5,54,19,2,50,36,0,60,76,0,53,125,68,1,64,162,56,62,59,33,174,62,13,67,0,3,0,2,64,14,29,16,12,67,21,101,110,3,3,2,7,0,0,23,11,0,3,0,0,2,2,0,10,30,0,0,65,67,11,3,46,97,68,13,2,64,62,36,0,61,57,90,0,56,0,14,2,41,149,113,28,109,76,71,93,143,55,41,60,3,64,95,9,0,9,44,115,14,23,94,76,4,42,145,0,42,4,2,2,0,4,0,2,4,2,0,0,0,3,0,3,4,3,5,4,5,29,2,10,92,0,0,0,9,9,50,60,24,6,37,15,10,12,2,6,12,0,10,1,5,23,57,97,21,18,14,107,84,9,0,47,1,0,7,64,28,0,115,36,2,41,83,123,18,74,17,56,90,15,31,67,136,34,67,95,123,70,77,121,6,12,78,96,2,80,65,23,48,12,3,0,0,8,10,85,80,45,42,1,2,19,23,16,2,73,35,2,35,110,71,162,31,70,9,3,1,1,4,20,0,12,12,4,1,18,8,91,64,5,8,113,38,26,40,2,55,95,6,60,6,0,51,48,0,57,73,1,45,109,58,0,60,146,93,64,36,79,169,48,5,68,0,1,3,4,38,3,47,10,14,44,9,33,135,123,163,32,82,0,4,2,4,0,2,13,10,4,0,0,0,4,1,0,8,24,1,2,79,45,1,7,31,145,79,83,10,50,82,44,2,108,73,92,14,62,6,13,2,53,172,109,38,95,138

Foldseek 3Di:
DQFEDAADFAWAWFWEQFEQKTWIFGWTGYDPDGIDTLFIFIGNHVVVLLVCRVVRSVVRCVSSVPDPVRHQELQYELAAGFQVRSLSGVLVSVVSCVVHQHFYHYDYLQQLQQSLLVGDPPDFDQQAWEQDAADQWRWIWTRPDLLAIETADTAPPGGVQVLLVLLCVLQVPCVDDRCSSVVVLLVLCPDPVLCVVLVVDDEDDDQVDDQQQAYGDVNSVVSNVVSNPDHPPSSNSNVSVVRVLVRSLRNQLSLQVLCVVFHPHGQAHRYAADCLPNPVSQVVNPVPNPPRYYGRDDVVSHPRHRNSSRSSSVSVCRVCVVPSPGADFWSKNFNHDDRHHYQYRPNSVVRNNDDDDLLQPFPADPLLLLQVCLVVLFKEWEFFLAAGWIWHHFQDPVSVVQVCVLLPPPDLPAWEWEAAFPQLCCQFAAHPCNDPLSVLVLVVQLPPQADQEFAQEQGHDRGGDPSNAVDRGHTGHGHTADLSLLLNNVSHPSTIGTRHQQSDPGRPCFFQSSSSNVPSDGRGSRYYGDDGNNNHFHAWYQHRPQREIEDHGDVDCPVVCVVHSDYHYCPGDDQPAQEAEEEDDLVSVLVCQVVVVVVVAAEEEEDASVHDRDRGHNMYGHRRDDDHACSPSSVSVVSVVPSDPRHRYYYYYQYPVNDRNRHCNVVVSNPPVRRYHYDQDLQNVVCLQFPPVLLVLQQPAEEAEEAPQFLSQVLLVLSLSSRHAEYEYAHAFFAAPVSVLNHPQDDPVRGRHGPLVSSVVVSCVSPVRHHYDYDYDDLPVVCPVPLVVLVVHAENEYEDQDLVSVLRVVVSCVVVVGHYEYEHQQFQDDDPPFQWDKDFLVPAPPSPRSVVNVVVNVVVPDGDDHIYTGRVHDRDPVCGGGDSVRRSVSSVNVNVVSQQVSRPDVGSVVRSVVVAQWDQDPPGIGGHD/DCVVCVQFPVVLLVLQLPAAEEEEALQFLGLQLLVLSLLSRHAEYHYEAQFWAAVSSVLHHPLDDPVRGRPRPLVSSVVVSCVSPVRHHYDDDHDDQDLPDCVSVVVVVVHAEYEADHPDLVSLLSVVVSCLVVVGHYEHELGQAQHDDDVFAKDKDFLLPDDQEPSSVVNQVVNVVVPDHGRHIYIHRNGHGDPDDDDVGRHCPPVRRVSSNVNVSVVCSCRSRDNDPSVVRSVVVPQWDPPPHIDD